Protein 1UMD (pdb70)

Nearest PDB structures (foldseek):
  1umc-assembly1_C  TM=1.002E+00  e=3.318E-65  Thermus thermophilus
  1x7z-assembly1_A-2  TM=9.408E-01  e=6.227E-32  Homo sapiens
  1wci-assembly1_A-2  TM=9.380E-01  e=8.278E-31  Homo sapiens
  1u5b-assembly1_A-2  TM=9.358E-01  e=7.853E-31  Homo sapiens
  1olx-assembly1_A  TM=9.379E-01  e=1.560E-30  Homo sapiens

Organism: Thermus thermophilus (strain ATCC 27634 / DSM 579 / HB8) (NCBI:txid300852)

GO terms:
  GO:0005515 protein binding (F, IPI)

Foldseek 3Di:
DADDFPDPDADFQQDQLLHGPDPDDDDDDLVVLVLLLLLLLLLQVVLVVVVVCCVVVQAVKAFRLQFQSLQLLLLLVLFQWQQAAEEEALSNPSNVVSVPPALLQLSLCRNQFCSHPVNVQDGHSQHADPRGNYHTHDPPQQPSLLVLLVVQLVCVVVVSLHAYEYEHELLSLLDPNNVVRQLSQLVSLGRYEYEYAYQQDDQQDGVVNRDDDPDSQVCVVVNVATGHRHASLHNVRSNVNSSVQNVCNSVSRTYYYYYHHTHRLAHRMPVGDNVPRDDPVVSVVRVVSHSNVSSQSNCVVVVSDDPVVVVVSVVVSVVSNVVSNVSSPVSGHRDPLCNLPPPDPDGDPVSVVVSVVVVVVD/DWAALLVLLCLLLVVVCVVDVLEAEEEACCAPNCAPLNSNPPVCVVNHCVRYPHDDPALLCQLQVLQVSQQPGGQYEYEDNAPLRNVSNVCSVQVPQQCPCPVVVNPTFGNYEYEHEEAFPPLPFQRRHADPVLSVQVRHQEWEFAAQGSQQSSQAVNVSSVDRTYYYYYYHVVRRGPTIDDHDSDDHHDDAQAKDKPFDFQAEEEEEEHPCVVLSVVLQVVCVVVVHTYIYIHQRILVVTNPPVVQVRCLRNQFYEYEEAHEDPSGSVVVVLVVCCVPPVVSHPFRHHYDYFHNDRQHNVCRVVRHDHNVNRNVRVCRRNVD/DDDDFPDPDADFQADQQQDGDDPDDDDDDLVRLVLLLLLLLLLQVVLVVVVVCCVVVLAVKAFRLQFQSLQLLLLLVLFDWQQAAEEEALSNPSNVVSVPPALLQLLLLRNQFPSPPVNVQDHHSQHADPRRNHHTHDHPQLPSLLVLLVVQLVCVVVVSLHAYEYEHELLSLQDPNNVVNQLSQLVSLGRYEYEYAYQQDDQQQGPVNRDDDPDSQVCVVVNPATGHRHASLHNVRSNVNSSVQNVCSSVRRGYHYYYHHIHRLDHRMPVGDNVPRDDPVVSVVRVSSHSNVSSQSNCVVVVSDDPVVVVVSSVVSVVSNVVSNCSSVVSGHRDPLCNLPPPDPDHDPVSVVVSVVVVVD/DWDALLVLLLLLLVVVCVVDVQEAEEEACCAPNCAPLNSRPPVCVVNHCVRYPHDDPALLCQLQVLQVSQQPGGQYEYEDAAPLRNVSNVCSVQVPQQCPCPVVVNNTFRNYEYEHEEAFPDLPFQRRHADPVLSVQVRHQEWEFAAQGSQQSSQAVNVSSVDRGYYYYYYHVVRRGPTIDDHDSDDHHDDAQAKDWPFDFQAEEEEEEHPQVVLSVVLQVVCVVVVHHYTYIHQRILVVTNPPVLLVRCLRNQYYEYEEAHEDPSGSVVVVLVVCCVPPVVSHPFRHHYDYFHNDRQHNVCSVPRHDHSVNRNVRVVRSNVD

Sequence (1369 aa):
HRFETFTEEPIRLIGEEGEWLGDFPLDLEGEKLRRLYRDMLAARMLDERYTILIRTGKTSFIAPAAGHEAAQVAIAHAIRPGFDWVFPYYRDHGLALALGIPLKELLGQMLATKADPNKGRQMPEHPGSKALNFFTVASPIASHVPPAAGAAISMKLLRTGQVAVCTFGDGATSEGDWYAGINFAAVQGAPAVFIAENNFYAISVDYRHQTHSPTIADKAHAFGIPGYLVDGMDVLASYYVVKEAVERARRGEGPSLVELRVYRYGPHSSADDDSRYRPKEEVAFWRKKDPIPRFRRFLEARGLWNEEWEEDVREEIRAELERGLKEAEEAGPVPPEWMFEDVFAEKPWHLLRQEALLKEELALMTMVQALNRALDEEMAKDPRVVVLGEDVGKRGGVFLVTEGLLQKYGPDRVMDTPLSEAAIVGAALGMAAHGLRPVAEIQFADYIFPGFDQLVSQVAKLRYRSGGQFTAPLVVRMPSGGGVRGGHHHSQSPEAHFVHTAGLKVVAVSTPYDAKGLLKAAIRDEDPVVFLEPKRLYRSVKEEVPEEDYTLPIGKAALRREGKDLTLICYGTVMPEVLQAAAELAKAGVSAEVLDLRTLMPWDYEAVMNSVAKTGRVVLVSDAPRHASFVSEVAATIAEDLLDMLLAPPIRVTGFDTPYPYAQDKLYLPTVTRILNAAKRALDYHRFETFTEEPIRLIGEEGEWLGDFPLDLEGEKLRRLYRDMLAARMLDERYTILIRTGKTSFIAPAAGHEAAQVAIAHAIRPGFDWVFPYYRDHGLALALGIPLKELLGQMLATKADPNKGRQMPEHPGSKALNFFTVASPIASHVPPAAGAAISMKLLRTGQVAVCTFGDGATSEGDWYAGINFAAVQGAPAVFIAENNFYAISVDYRHQTHSPTIADKAHAFGIPGYLVDGMDVLASYYVVKEAVERARRGEGPSLVELRVYRYGPHSSADDDSRYRPKEEVAFWRKKDPIPRFRRFLEARGLWNEEWEEDVREEIRAELERGLKEAEEAGPVPPEWMFEDVFAEKPWHLLRQEALLKEEALMTMVQALNRALDEEMAKDPRVVVLGEDVGKRGGVFLVTEGLLQKYGPDRVMDTPLSEAAIVGAALGMAAHGLRPVAEIQFADYIFPGFDQLVSQVAKLRYRSGGQFTAPLVVRMPSGGGVRGGHHHSQSPEAHFVHTAGLKVVAVSTPYDAKGLLKAAIRDEDPVVFLEPKRLYRSVKEEVPEEDYTLPIGKAALRREGKDLTLICYGTVMPEVLQAAAELAKAGVSAEVLDLRTLMPWDYEAVMNSVAKTGRVVLVSDAPRHASFVSEVAATIAEDLLDMLLAPPIRVTGFDTPYPYAQDKLYLPTVTRILNAAKRALDY

InterPro domains:
  IPR001017 Dehydrogenase, E1 component [PF00676] (43-340)
  IPR029061 Thiamin diphosphate-binding fold [SSF52518] (32-365)
  IPR050771 Alpha-ketoacid dehydrogenase complex E1 component [PTHR43380] (16-366)

Structure (mmCIF, N/CA/C/O backbone):
data_1UMD
#
_entry.id   1UMD
#
_cell.length_a   127.579
_cell.length_b   246.503
_cell.length_c   137.285
_cell.angle_alpha   90.00
_cell.angle_beta   90.00
_cell.angle_gamma   90.00
#
_symmetry.space_group_name_H-M   'C 2 2 21'
#
loop_
_entity.id
_entity.type
_entity.pdbx_description
1 polymer '2-oxo acid dehydrogenase alpha subunit'
2 polymer '2-oxo acid dehydrogenase beta subunit'
3 non-polymer 'MAGNESIUM ION'
4 non-polymer 'THIAMINE DIPHOSPHATE'
5 non-polymer '2-OXO-4-METHYLPENTANOIC ACID'
6 water water
#
loop_
_atom_site.group_PDB
_atom_site.id
_atom_site.type_symbol
_atom_site.label_atom_id
_atom_site.label_alt_id
_atom_site.label_comp_id
_atom_site.label_asym_id
_atom_site.label_entity_id
_atom_site.label_seq_id
_atom_site.pdbx_PDB_ins_code
_atom_site.Cartn_x
_atom_site.Cartn_y
_atom_site.Cartn_z
_atom_site.occupancy
_atom_site.B_iso_or_equiv
_atom_site.auth_seq_id
_atom_site.auth_comp_id
_atom_site.auth_asym_id
_atom_site.auth_atom_id
_atom_site.pdbx_PDB_model_num
ATOM 1 N N . HIS A 1 6 ? 46.040 64.605 45.356 1.00 32.76 6 HIS A N 1
ATOM 2 C CA . HIS A 1 6 ? 44.805 63.883 44.933 1.00 31.73 6 HIS A CA 1
ATOM 3 C C . HIS A 1 6 ? 44.185 63.085 46.076 1.00 30.51 6 HIS A C 1
ATOM 4 O O . HIS A 1 6 ? 44.886 62.577 46.952 1.00 31.20 6 HIS A O 1
ATOM 11 N N . ARG A 1 7 ? 42.861 62.981 46.054 1.00 29.46 7 ARG A N 1
ATOM 12 C CA . ARG A 1 7 ? 42.127 62.248 47.074 1.00 28.00 7 ARG A CA 1
ATOM 13 C C . ARG A 1 7 ? 40.913 61.563 46.461 1.00 25.87 7 ARG A C 1
ATOM 14 O O . ARG A 1 7 ? 40.079 62.209 45.822 1.00 25.38 7 ARG A O 1
ATOM 22 N N . PHE A 1 8 ? 40.821 60.250 46.645 1.00 20.70 8 PHE A N 1
ATOM 23 C CA . PHE A 1 8 ? 39.688 59.497 46.123 1.00 18.16 8 PHE A CA 1
ATOM 24 C C . PHE A 1 8 ? 38.433 59.880 46.901 1.00 17.50 8 PHE A C 1
ATOM 25 O O . PHE A 1 8 ? 38.516 60.315 48.049 1.00 16.09 8 PHE A O 1
ATOM 33 N N . GLU A 1 9 ? 37.275 59.731 46.268 1.00 17.60 9 GLU A N 1
ATOM 34 C CA . GLU A 1 9 ? 36.014 60.047 46.922 1.00 18.53 9 GLU A CA 1
ATOM 35 C C . GLU A 1 9 ? 35.693 58.932 47.908 1.00 17.68 9 GLU A C 1
ATOM 36 O O . GLU A 1 9 ? 35.916 57.755 47.624 1.00 15.35 9 GLU A O 1
ATOM 42 N N . THR A 1 10 ? 35.168 59.307 49.065 1.00 16.18 10 THR A N 1
ATOM 43 C CA . THR A 1 10 ? 34.810 58.335 50.084 1.00 16.62 10 THR A CA 1
ATOM 44 C C . THR A 1 10 ? 33.337 57.963 49.949 1.00 16.85 10 THR A C 1
ATOM 45 O O . THR A 1 10 ? 32.537 58.742 49.430 1.00 16.43 10 THR A O 1
ATOM 49 N N . PHE A 1 11 ? 32.992 56.764 50.408 1.00 15.71 11 PHE A N 1
ATOM 50 C CA . PHE A 1 11 ? 31.615 56.282 50.396 1.00 16.44 11 PHE A CA 1
ATOM 51 C C . PHE A 1 11 ? 30.878 56.457 49.069 1.00 18.65 11 PHE A C 1
ATOM 52 O O . PHE A 1 11 ? 29.702 56.820 49.058 1.00 18.31 11 PHE A O 1
ATOM 60 N N . THR A 1 12 ? 31.556 56.196 47.957 1.00 18.88 12 THR A N 1
ATOM 61 C CA . THR A 1 12 ? 30.923 56.329 46.647 1.00 20.66 12 THR A CA 1
ATOM 62 C C . THR A 1 12 ? 29.896 55.219 46.447 1.00 22.89 12 THR A C 1
ATOM 63 O O . THR A 1 12 ? 30.086 54.101 46.920 1.00 23.13 12 THR A O 1
ATOM 67 N N . GLU A 1 13 ? 28.805 55.529 45.753 1.00 24.80 13 GLU A N 1
ATOM 68 C CA . GLU A 1 13 ? 27.772 54.529 45.506 1.00 28.32 13 GLU A CA 1
ATOM 69 C C . GLU A 1 13 ? 28.308 53.494 44.528 1.00 26.71 13 GLU A C 1
ATOM 70 O O . GLU A 1 13 ? 28.036 52.300 44.652 1.00 27.37 13 GLU A O 1
ATOM 76 N N . GLU A 1 14 ? 29.072 53.966 43.550 1.00 26.07 14 GLU A N 1
ATOM 77 C CA . GLU A 1 14 ? 29.671 53.092 42.553 1.00 25.46 14 GLU A CA 1
ATOM 78 C C . GLU A 1 14 ? 31.115 52.818 42.955 1.00 21.68 14 GLU A C 1
ATOM 79 O O . GLU A 1 14 ? 31.838 53.728 43.356 1.00 20.20 14 GLU A O 1
ATOM 85 N N . PRO A 1 15 ? 31.551 51.555 42.867 1.00 19.01 15 PRO A N 1
ATOM 86 C CA . PRO A 1 15 ? 32.936 51.267 43.244 1.00 17.82 15 PRO A CA 1
ATOM 87 C C . PRO A 1 15 ? 33.946 51.985 42.352 1.00 16.84 15 PRO A C 1
ATOM 88 O O . PRO A 1 15 ? 33.760 52.107 41.139 1.00 14.94 15 PRO A O 1
ATOM 92 N N . ILE A 1 16 ? 35.007 52.476 42.975 1.00 15.57 16 ILE A N 1
ATOM 93 C CA . ILE A 1 16 ? 36.062 53.188 42.274 1.00 13.57 16 ILE A CA 1
ATOM 94 C C . ILE A 1 16 ? 36.746 52.292 41.246 1.00 14.43 16 ILE A C 1
ATOM 95 O O . ILE A 1 16 ? 37.141 51.169 41.557 1.00 14.16 16 ILE A O 1
ATOM 100 N N . ARG A 1 17 ? 36.862 52.793 40.018 1.00 14.63 17 ARG A N 1
ATOM 101 C CA . ARG A 1 17 ? 37.512 52.069 38.927 1.00 15.04 17 ARG A CA 1
ATOM 102 C C . ARG A 1 17 ? 38.498 52.985 38.214 1.00 15.53 17 ARG A C 1
ATOM 103 O O . ARG A 1 17 ? 38.275 54.193 38.122 1.00 15.17 17 ARG A O 1
ATOM 111 N N . LEU A 1 18 ? 39.577 52.407 37.695 1.00 14.53 18 LEU A N 1
ATOM 112 C CA . LEU A 1 18 ? 40.578 53.174 36.964 1.00 14.39 18 LEU A CA 1
ATOM 113 C C . LEU A 1 18 ? 40.829 52.579 35.579 1.00 15.10 18 LEU A C 1
ATOM 114 O O . LEU A 1 18 ? 41.263 53.277 34.665 1.00 15.51 18 LEU A O 1
ATOM 119 N N . ILE A 1 19 ? 40.550 51.289 35.428 1.00 15.46 19 ILE A N 1
ATOM 120 C CA . ILE A 1 19 ? 40.748 50.610 34.149 1.00 17.26 19 ILE A CA 1
ATOM 121 C C . ILE A 1 19 ? 39.424 50.463 33.406 1.00 19.50 19 ILE A C 1
ATOM 122 O O . ILE A 1 19 ? 38.512 49.787 33.883 1.00 17.90 19 ILE A O 1
ATOM 127 N N . GLY A 1 20 ? 39.322 51.103 32.245 1.00 21.49 20 GLY A N 1
ATOM 128 C CA . GLY A 1 20 ? 38.109 51.006 31.450 1.00 25.24 20 GLY A CA 1
ATOM 129 C C . GLY A 1 20 ? 38.064 49.659 30.753 1.00 28.05 20 GLY A C 1
ATOM 130 O O . GLY A 1 20 ? 39.095 49.007 30.599 1.00 28.18 20 GLY A O 1
ATOM 131 N N . GLU A 1 21 ? 36.879 49.234 30.326 1.00 32.22 21 GLU A N 1
ATOM 132 C CA . GLU A 1 21 ? 36.736 47.937 29.662 1.00 36.16 21 GLU A CA 1
ATOM 133 C C . GLU A 1 21 ? 37.573 47.802 28.392 1.00 35.83 21 GLU A C 1
ATOM 134 O O . GLU A 1 21 ? 37.894 46.689 27.969 1.00 35.19 21 GLU A O 1
ATOM 140 N N . GLU A 1 22 ? 37.924 48.933 27.787 1.00 35.59 22 GLU A N 1
ATOM 141 C CA . GLU A 1 22 ? 38.735 48.930 26.575 1.00 34.95 22 GLU A CA 1
ATOM 142 C C . GLU A 1 22 ? 40.200 49.194 26.922 1.00 32.83 22 GLU A C 1
ATOM 143 O O . GLU A 1 22 ? 41.059 49.245 26.042 1.00 32.46 22 GLU A O 1
ATOM 149 N N . GLY A 1 23 ? 40.479 49.362 28.210 1.00 29.17 23 GLY A N 1
ATOM 150 C CA . GLY A 1 23 ? 41.842 49.616 28.637 1.00 25.89 23 GLY A CA 1
ATOM 151 C C . GLY A 1 23 ? 42.139 51.091 28.840 1.00 23.56 23 GLY A C 1
ATOM 152 O O . GLY A 1 23 ? 43.288 51.470 29.060 1.00 23.43 23 GLY A O 1
ATOM 153 N N . GLU A 1 24 ? 41.111 51.931 28.764 1.00 21.18 24 GLU A N 1
ATOM 154 C CA . GLU A 1 24 ? 41.310 53.362 28.952 1.00 21.76 24 GLU A CA 1
ATOM 155 C C . GLU A 1 24 ? 41.531 53.697 30.420 1.00 19.67 24 GLU A C 1
ATOM 156 O O . GLU A 1 24 ? 41.035 53.003 31.309 1.00 20.44 24 GLU A O 1
ATOM 162 N N . TRP A 1 25 ? 42.289 54.760 30.664 1.00 16.80 25 TRP A N 1
ATOM 163 C CA . TRP A 1 25 ? 42.575 55.218 32.020 1.00 16.26 25 TRP A CA 1
ATOM 164 C C . TRP A 1 25 ? 41.432 56.131 32.438 1.00 16.26 25 TRP A C 1
ATOM 165 O O . TRP A 1 25 ? 41.152 57.122 31.768 1.00 16.02 25 TRP A O 1
ATOM 176 N N . LEU A 1 26 ? 40.779 55.799 33.548 1.00 15.26 26 LEU A N 1
ATOM 177 C CA . LEU A 1 26 ? 39.642 56.576 34.038 1.00 14.89 26 LEU A CA 1
ATOM 178 C C . LEU A 1 26 ? 39.974 57.541 35.177 1.00 14.25 26 LEU A C 1
ATOM 179 O O . LEU A 1 26 ? 39.108 58.273 35.645 1.00 15.56 26 LEU A O 1
ATOM 184 N N . GLY A 1 27 ? 41.226 57.555 35.612 1.00 14.54 27 GLY A N 1
ATOM 185 C CA . GLY A 1 27 ? 41.601 58.418 36.717 1.00 14.06 27 GLY A CA 1
ATOM 186 C C . GLY A 1 27 ? 41.507 59.918 36.509 1.00 16.68 27 GLY A C 1
ATOM 187 O O . GLY A 1 27 ? 41.659 60.422 35.391 1.00 15.65 27 GLY A O 1
ATOM 188 N N . ASP A 1 28 ? 41.247 60.634 37.602 1.00 15.62 28 ASP A N 1
ATOM 189 C CA . ASP A 1 28 ? 41.170 62.088 37.568 1.00 17.27 28 ASP A CA 1
ATOM 190 C C . ASP A 1 28 ? 42.519 62.604 38.056 1.00 16.92 28 ASP A C 1
ATOM 191 O O . ASP A 1 28 ? 42.625 63.652 38.690 1.00 19.52 28 ASP A O 1
ATOM 196 N N . PHE A 1 29 ? 43.547 61.819 37.760 1.00 15.44 29 PHE A N 1
ATOM 197 C CA . PHE A 1 29 ? 44.929 62.137 38.092 1.00 16.08 29 PHE A CA 1
ATOM 198 C C . PHE A 1 29 ? 45.759 61.299 37.122 1.00 15.67 29 PHE A C 1
ATOM 199 O O . PHE A 1 29 ? 45.298 60.273 36.625 1.00 14.76 29 PHE A O 1
ATOM 207 N N . PRO A 1 30 ? 46.989 61.731 36.824 1.00 16.77 30 PRO A N 1
ATOM 208 C CA . PRO A 1 30 ? 47.810 60.956 35.890 1.00 17.04 30 PRO A CA 1
ATOM 209 C C . PRO A 1 30 ? 48.408 59.654 36.418 1.00 17.25 30 PRO A C 1
ATOM 210 O O . PRO A 1 30 ? 48.840 59.572 37.568 1.00 16.96 30 PRO A O 1
ATOM 214 N N . LEU A 1 31 ? 48.413 58.633 35.564 1.00 15.66 31 LEU A N 1
ATOM 215 C CA . LEU A 1 31 ? 48.997 57.342 35.911 1.00 17.02 31 LEU A CA 1
ATOM 216 C C . LEU A 1 31 ? 50.483 57.641 36.081 1.00 17.82 31 LEU A C 1
ATOM 217 O O . LEU A 1 31 ? 51.121 58.135 35.151 1.00 17.71 31 LEU A O 1
ATOM 222 N N . ASP A 1 32 ? 51.035 57.359 37.259 1.00 18.85 32 ASP A N 1
ATOM 223 C CA . ASP A 1 32 ? 52.443 57.654 37.507 1.00 18.55 32 ASP A CA 1
ATOM 224 C C . ASP A 1 32 ? 53.361 56.447 37.661 1.00 18.08 32 ASP A C 1
ATOM 225 O O . ASP A 1 32 ? 54.547 56.607 37.947 1.00 18.18 32 ASP A O 1
ATOM 230 N N . LEU A 1 33 ? 52.826 55.245 37.478 1.00 17.02 33 LEU A N 1
ATOM 231 C CA . LEU A 1 33 ? 53.643 54.046 37.600 1.00 18.50 33 LEU A CA 1
ATOM 232 C C . LEU A 1 33 ? 54.539 53.886 36.379 1.00 20.62 33 LEU A C 1
ATOM 233 O O . LEU A 1 33 ? 54.114 54.134 35.251 1.00 21.58 33 LEU A O 1
ATOM 238 N N . GLU A 1 34 ? 55.784 53.480 36.605 1.00 21.30 34 GLU A N 1
ATOM 239 C CA . GLU A 1 34 ? 56.712 53.266 35.503 1.00 23.56 34 GLU A CA 1
ATOM 240 C C . GLU A 1 34 ? 56.297 51.961 34.828 1.00 23.19 34 GLU A C 1
ATOM 241 O O . GLU A 1 34 ? 55.641 51.118 35.447 1.00 21.62 34 GLU A O 1
ATOM 247 N N . GLY A 1 35 ? 56.672 51.796 33.564 1.00 21.24 35 GLY A N 1
ATOM 248 C CA . GLY A 1 35 ? 56.311 50.589 32.843 1.00 20.17 35 GLY A CA 1
ATOM 249 C C . GLY A 1 35 ? 56.745 49.316 33.548 1.00 20.44 35 GLY A C 1
ATOM 250 O O . GLY A 1 35 ? 56.025 48.319 33.544 1.00 19.28 35 GLY A O 1
ATOM 251 N N . GLU A 1 36 ? 57.925 49.350 34.159 1.00 21.26 36 GLU A N 1
ATOM 252 C CA . GLU A 1 36 ? 58.459 48.187 34.860 1.00 23.60 36 GLU A CA 1
ATOM 253 C C . GLU A 1 36 ? 57.559 47.757 36.016 1.00 21.69 36 GLU A C 1
ATOM 254 O O . GLU A 1 36 ? 57.316 46.568 36.215 1.00 20.73 36 GLU A O 1
ATOM 260 N N . LYS A 1 37 ? 57.074 48.729 36.781 1.00 20.65 37 LYS A N 1
ATOM 261 C CA . LYS A 1 37 ? 56.207 48.440 37.915 1.00 21.24 37 LYS A CA 1
ATOM 262 C C . LYS A 1 37 ? 54.842 47.932 37.441 1.00 19.83 37 LYS A C 1
ATOM 263 O O . LYS A 1 37 ? 54.263 47.032 38.051 1.00 18.05 37 LYS A O 1
ATOM 269 N N . LEU A 1 38 ? 54.336 48.497 36.347 1.00 18.03 38 LEU A N 1
ATOM 270 C CA . LEU A 1 38 ? 53.047 48.069 35.806 1.00 16.98 38 LEU A CA 1
ATOM 271 C C . LEU A 1 38 ? 53.103 46.602 35.392 1.00 17.46 38 LEU A C 1
ATOM 272 O O . LEU A 1 38 ? 52.193 45.823 35.685 1.00 15.40 38 LEU A O 1
ATOM 277 N N . ARG A 1 39 ? 54.177 46.230 34.704 1.00 15.04 39 ARG A N 1
ATOM 278 C CA . ARG A 1 39 ? 54.346 44.860 34.249 1.00 15.26 39 ARG A CA 1
ATOM 279 C C . ARG A 1 39 ? 54.534 43.898 35.421 1.00 15.79 39 ARG A C 1
ATOM 280 O O . ARG A 1 39 ? 54.143 42.734 35.340 1.00 15.08 39 ARG A O 1
ATOM 288 N N . ARG A 1 40 ? 55.117 44.386 36.512 1.00 16.28 40 ARG A N 1
ATOM 289 C CA . ARG A 1 40 ? 55.326 43.547 37.686 1.00 18.66 40 ARG A CA 1
ATOM 290 C C . ARG A 1 40 ? 53.980 43.238 38.338 1.00 17.71 40 ARG A C 1
ATOM 291 O O . ARG A 1 40 ? 53.774 42.144 38.862 1.00 17.11 40 ARG A O 1
ATOM 299 N N . LEU A 1 41 ? 53.066 44.204 38.310 1.00 16.39 41 LEU A N 1
ATOM 300 C CA . LEU A 1 41 ? 51.741 43.990 38.877 1.00 15.59 41 LEU A CA 1
ATOM 301 C C . LEU A 1 41 ? 51.103 42.821 38.133 1.00 15.87 41 LEU A C 1
ATOM 302 O O . LEU A 1 41 ? 50.510 41.928 38.742 1.00 15.77 41 LEU A O 1
ATOM 307 N N . TYR A 1 42 ? 51.237 42.828 36.810 1.00 14.35 42 TYR A N 1
ATOM 308 C CA . TYR A 1 42 ? 50.682 41.762 35.983 1.00 15.17 42 TYR A CA 1
ATOM 309 C C . TYR A 1 42 ? 51.387 40.440 36.282 1.00 14.71 42 TYR A C 1
ATOM 310 O O . TYR A 1 42 ? 50.748 39.404 36.474 1.00 15.20 42 TYR A O 1
ATOM 319 N N . ARG A 1 43 ? 52.713 40.494 36.321 1.00 16.25 43 ARG A N 1
ATOM 320 C CA . ARG A 1 43 ? 53.543 39.324 36.583 1.00 17.96 43 ARG A CA 1
ATOM 321 C C . ARG A 1 43 ? 53.124 38.649 37.891 1.00 16.28 43 ARG A C 1
ATOM 322 O O . ARG A 1 43 ? 52.920 37.435 37.939 1.00 15.41 43 ARG A O 1
ATOM 330 N N . ASP A 1 44 ? 52.986 39.440 38.950 1.00 14.44 44 ASP A N 1
ATOM 331 C CA . ASP A 1 44 ? 52.596 38.893 40.244 1.00 14.12 44 ASP A CA 1
ATOM 332 C C . ASP A 1 44 ? 51.178 38.339 40.283 1.00 13.04 44 ASP A C 1
ATOM 333 O O . ASP A 1 44 ? 50.903 37.410 41.037 1.00 13.60 44 ASP A O 1
ATOM 338 N N . MET A 1 45 ? 50.270 38.903 39.491 1.00 12.87 45 MET A N 1
ATOM 339 C CA . MET A 1 45 ? 48.909 38.381 39.469 1.00 13.17 45 MET A CA 1
ATOM 340 C C . MET A 1 45 ? 48.922 37.004 38.811 1.00 13.47 45 MET A C 1
ATOM 341 O O . MET A 1 45 ? 48.209 36.099 39.241 1.00 12.06 45 MET A O 1
ATOM 346 N N . LEU A 1 46 ? 49.734 36.841 37.770 1.00 13.51 46 LEU A N 1
ATOM 347 C CA . LEU A 1 46 ? 49.824 35.546 37.098 1.00 14.01 46 LEU A CA 1
ATOM 348 C C . LEU A 1 46 ? 50.412 34.524 38.060 1.00 13.14 46 LEU A C 1
ATOM 349 O O . LEU A 1 46 ? 49.944 33.389 38.138 1.00 14.02 46 LEU A O 1
ATOM 354 N N . ALA A 1 47 ? 51.445 34.938 38.788 1.00 12.95 47 ALA A N 1
ATOM 355 C CA . ALA A 1 47 ? 52.109 34.066 39.748 1.00 13.40 47 ALA A CA 1
ATOM 356 C C . ALA A 1 47 ? 51.137 33.636 40.843 1.00 13.64 47 ALA A C 1
ATOM 357 O O . ALA A 1 47 ? 51.129 32.476 41.257 1.00 12.93 47 ALA A O 1
ATOM 359 N N . ALA A 1 48 ? 50.317 34.576 41.307 1.00 13.99 48 ALA A N 1
ATOM 360 C CA . ALA A 1 48 ? 49.340 34.283 42.349 1.00 13.08 48 ALA A CA 1
ATOM 361 C C . ALA A 1 48 ? 48.310 33.294 41.821 1.00 13.01 48 ALA A C 1
ATOM 362 O O . ALA A 1 48 ? 47.949 32.341 42.509 1.00 12.81 48 ALA A O 1
ATOM 364 N N . ARG A 1 49 ? 47.841 33.521 40.597 1.00 11.74 49 ARG A N 1
ATOM 365 C CA . ARG A 1 49 ? 46.854 32.632 39.983 1.00 13.52 49 ARG A CA 1
ATOM 366 C C . ARG A 1 49 ? 47.433 31.226 39.826 1.00 13.95 49 ARG A C 1
ATOM 367 O O . ARG A 1 49 ? 46.779 30.228 40.147 1.00 13.85 49 ARG A O 1
ATOM 375 N N . MET A 1 50 ? 48.666 31.152 39.336 1.00 13.48 50 MET A N 1
ATOM 376 C CA . MET A 1 50 ? 49.323 29.869 39.132 1.00 14.92 50 MET A CA 1
ATOM 377 C C . MET A 1 50 ? 49.631 29.153 40.444 1.00 14.22 50 MET A C 1
ATOM 378 O O . MET A 1 50 ? 49.606 27.922 40.500 1.00 13.43 50 MET A O 1
ATOM 383 N N . LEU A 1 51 ? 49.911 29.910 41.501 1.00 13.79 51 LEU A N 1
ATOM 384 C CA . LEU A 1 51 ? 50.170 29.292 42.800 1.00 14.24 51 LEU A CA 1
ATOM 385 C C . LEU A 1 51 ? 48.873 28.633 43.259 1.00 14.37 51 LEU A C 1
ATOM 386 O O . LEU A 1 51 ? 48.874 27.510 43.760 1.00 15.75 51 LEU A O 1
ATOM 391 N N . ASP A 1 52 ? 47.765 29.344 43.078 1.00 14.32 52 ASP A N 1
ATOM 392 C CA . ASP A 1 52 ? 46.456 28.839 43.474 1.00 14.55 52 ASP A CA 1
ATOM 393 C C . ASP A 1 52 ? 46.137 27.544 42.724 1.00 15.67 52 ASP A C 1
ATOM 394 O O . ASP A 1 52 ? 45.646 26.579 43.306 1.00 13.89 52 ASP A O 1
ATOM 399 N N . GLU A 1 53 ? 46.426 27.526 41.428 1.00 15.84 53 GLU A N 1
ATOM 400 C CA . GLU A 1 53 ? 46.164 26.349 40.609 1.00 17.28 53 GLU A CA 1
ATOM 401 C C . GLU A 1 53 ? 47.076 25.194 41.024 1.00 17.33 53 GLU A C 1
ATOM 402 O O . GLU A 1 53 ? 46.715 24.025 40.890 1.00 17.40 53 GLU A O 1
ATOM 408 N N . ARG A 1 54 ? 48.252 25.525 41.550 1.00 17.65 54 ARG A N 1
ATOM 409 C CA . ARG A 1 54 ? 49.190 24.509 42.014 1.00 18.73 54 ARG A CA 1
ATOM 410 C C . ARG A 1 54 ? 48.617 23.903 43.294 1.00 17.92 54 ARG A C 1
ATOM 411 O O . ARG A 1 54 ? 48.743 22.705 43.546 1.00 17.56 54 ARG A O 1
ATOM 419 N N . TYR A 1 55 ? 47.988 24.749 44.103 1.00 15.93 55 TYR A N 1
ATOM 420 C CA . TYR A 1 55 ? 47.385 24.304 45.352 1.00 14.25 55 TYR A CA 1
ATOM 421 C C . TYR A 1 55 ? 46.321 23.248 45.065 1.00 15.60 55 TYR A C 1
ATOM 422 O O . TYR A 1 55 ? 46.214 22.253 45.781 1.00 14.26 55 TYR A O 1
ATOM 431 N N . THR A 1 56 ? 45.541 23.467 44.011 1.00 15.35 56 THR A N 1
ATOM 432 C CA . THR A 1 56 ? 44.496 22.522 43.632 1.00 18.38 56 THR A CA 1
ATOM 433 C C . THR A 1 56 ? 45.116 21.148 43.377 1.00 19.38 56 THR A C 1
ATOM 434 O O . THR A 1 56 ? 44.560 20.121 43.761 1.00 19.03 56 THR A O 1
ATOM 438 N N . ILE A 1 57 ? 46.277 21.142 42.733 1.00 20.13 57 ILE A N 1
ATOM 439 C CA . ILE A 1 57 ? 46.981 19.904 42.435 1.00 19.52 57 ILE A CA 1
ATOM 440 C C . ILE A 1 57 ? 47.519 19.274 43.720 1.00 20.93 57 ILE A C 1
ATOM 441 O O . ILE A 1 57 ? 47.473 18.053 43.886 1.00 19.82 57 ILE A O 1
ATOM 446 N N . LEU A 1 58 ? 48.027 20.102 44.629 1.00 19.21 58 LEU A N 1
ATOM 447 C CA . LEU A 1 58 ? 48.557 19.597 45.890 1.00 19.26 58 LEU A CA 1
ATOM 448 C C . LEU A 1 58 ? 47.466 18.879 46.676 1.00 20.68 58 LEU A C 1
ATOM 449 O O . LEU A 1 58 ? 47.716 17.861 47.316 1.00 20.39 58 LEU A O 1
ATOM 454 N N . ILE A 1 59 ? 46.254 19.419 46.625 1.00 23.79 59 ILE A N 1
ATOM 455 C CA . ILE A 1 59 ? 45.120 18.816 47.312 1.00 26.98 59 ILE A CA 1
ATOM 456 C C . ILE A 1 59 ? 44.781 17.499 46.630 1.00 29.06 59 ILE A C 1
ATOM 457 O O . ILE A 1 59 ? 44.674 16.455 47.273 1.00 29.70 59 ILE A O 1
ATOM 462 N N . ARG A 1 60 ? 44.626 17.564 45.314 1.00 31.61 60 ARG A N 1
ATOM 463 C CA . ARG A 1 60 ? 44.286 16.399 44.510 1.00 34.00 60 ARG A CA 1
ATOM 464 C C . ARG A 1 60 ? 45.288 15.254 44.654 1.00 33.44 60 ARG A C 1
ATOM 465 O O . ARG A 1 60 ? 44.909 14.087 44.567 1.00 34.47 60 ARG A O 1
ATOM 473 N N . THR A 1 61 ? 46.558 15.576 44.883 1.00 31.86 61 THR A N 1
ATOM 474 C CA . THR A 1 61 ? 47.575 14.538 45.021 1.00 30.99 61 THR A CA 1
ATOM 475 C C . THR A 1 61 ? 47.898 14.178 46.470 1.00 30.02 61 THR A C 1
ATOM 476 O O . THR A 1 61 ? 48.818 13.402 46.730 1.00 30.40 61 THR A O 1
ATOM 480 N N . GLY A 1 62 ? 47.146 14.744 47.409 1.00 28.22 62 GLY A N 1
ATOM 481 C CA . GLY A 1 62 ? 47.365 14.444 48.815 1.00 26.04 62 GLY A CA 1
ATOM 482 C C . GLY A 1 62 ? 48.606 15.049 49.445 1.00 25.27 62 GLY A C 1
ATOM 483 O O . GLY A 1 62 ? 49.041 14.605 50.507 1.00 26.31 62 GLY A O 1
ATOM 484 N N . LYS A 1 63 ? 49.182 16.059 48.801 1.00 23.82 63 LYS A N 1
ATOM 485 C CA . LYS A 1 63 ? 50.375 16.723 49.323 1.00 23.58 63 LYS A CA 1
ATOM 486 C C . LYS A 1 63 ? 50.007 17.626 50.499 1.00 21.40 63 LYS A C 1
ATOM 487 O O . LYS A 1 63 ? 50.789 17.805 51.432 1.00 20.41 63 LYS A O 1
ATOM 493 N N . THR A 1 64 ? 48.819 18.216 50.435 1.00 18.85 64 THR A N 1
ATOM 494 C CA . THR A 1 64 ? 48.348 19.081 51.509 1.00 17.33 64 THR A CA 1
ATOM 495 C C . THR A 1 64 ? 46.918 18.668 51.832 1.00 17.07 64 THR A C 1
ATOM 496 O O . THR A 1 64 ? 46.203 18.156 50.970 1.00 16.76 64 THR A O 1
ATOM 500 N N . SER A 1 65 ? 46.503 18.895 53.073 1.00 17.21 65 SER A N 1
ATOM 501 C CA . SER A 1 65 ? 45.170 18.505 53.517 1.00 17.26 65 SER A CA 1
ATOM 502 C C . SER A 1 65 ? 44.095 19.574 53.379 1.00 17.30 65 SER A C 1
ATOM 503 O O . SER A 1 65 ? 42.906 19.277 53.513 1.00 16.33 65 SER A O 1
ATOM 506 N N . PHE A 1 66 ? 44.496 20.809 53.101 1.00 14.81 66 PHE A N 1
ATOM 507 C CA . PHE A 1 66 ? 43.521 21.887 53.024 1.00 15.04 66 PHE A CA 1
ATOM 508 C C . PHE A 1 66 ? 43.994 23.081 52.206 1.00 14.13 66 PHE A C 1
ATOM 509 O O . PHE A 1 66 ? 45.158 23.465 52.281 1.00 14.43 66 PHE A O 1
ATOM 517 N N . ILE A 1 67 ? 43.085 23.656 51.421 1.00 13.42 67 ILE A N 1
ATOM 518 C CA . ILE A 1 67 ? 43.391 24.854 50.645 1.00 13.07 67 ILE A CA 1
ATOM 519 C C . ILE A 1 67 ? 42.176 25.771 50.644 1.00 13.22 67 ILE A C 1
ATOM 520 O O . ILE A 1 67 ? 41.035 25.317 50.771 1.00 11.69 67 ILE A O 1
ATOM 525 N N . ALA A 1 68 ? 42.439 27.066 50.520 1.00 13.02 68 ALA A N 1
ATOM 526 C CA . ALA A 1 68 ? 41.399 28.085 50.475 1.00 12.95 68 ALA A CA 1
ATOM 527 C C . ALA A 1 68 ? 41.652 28.855 49.180 1.00 11.68 68 ALA A C 1
ATOM 528 O O . ALA A 1 68 ? 42.433 29.801 49.159 1.00 11.72 68 ALA A O 1
ATOM 530 N N . PRO A 1 69 ? 40.996 28.448 48.080 1.00 12.42 69 PRO A N 1
ATOM 531 C CA . PRO A 1 69 ? 41.146 29.083 46.765 1.00 11.88 69 PRO A CA 1
ATOM 532 C C . PRO A 1 69 ? 41.085 30.607 46.754 1.00 12.03 69 PRO A C 1
ATOM 533 O O . PRO A 1 69 ? 40.102 31.206 47.190 1.00 12.82 69 PRO A O 1
ATOM 537 N N . ALA A 1 70 ? 42.143 31.228 46.243 1.00 11.78 70 ALA A N 1
ATOM 538 C CA . ALA A 1 70 ? 42.208 32.682 46.170 1.00 11.70 70 ALA A CA 1
ATOM 539 C C . ALA A 1 70 ? 41.991 33.212 44.752 1.00 12.45 70 ALA A C 1
ATOM 540 O O . ALA A 1 70 ? 42.066 34.416 44.528 1.00 12.07 70 ALA A O 1
ATOM 542 N N . ALA A 1 71 ? 41.726 32.325 43.795 1.00 12.95 71 ALA A N 1
ATOM 543 C CA . ALA A 1 71 ? 41.501 32.767 42.420 1.00 12.11 71 ALA A CA 1
ATOM 544 C C . ALA A 1 71 ? 40.365 33.787 42.401 1.00 13.64 71 ALA A C 1
ATOM 545 O O . ALA A 1 71 ? 39.263 33.512 42.877 1.00 13.06 71 ALA A O 1
ATOM 547 N N . GLY A 1 72 ? 40.643 34.962 41.847 1.00 13.33 72 GLY A N 1
ATOM 548 C CA . GLY A 1 72 ? 39.644 36.011 41.793 1.00 13.07 72 GLY A CA 1
ATOM 549 C C . GLY A 1 72 ? 40.025 37.147 42.722 1.00 13.30 72 GLY A C 1
ATOM 550 O O . GLY A 1 72 ? 39.499 38.254 42.610 1.00 13.86 72 GLY A O 1
ATOM 551 N N . HIS A 1 73 ? 40.948 36.868 43.641 1.00 12.96 73 HIS A N 1
ATOM 552 C CA . HIS A 1 73 ? 41.423 37.859 44.609 1.00 12.94 73 HIS A CA 1
ATOM 553 C C . HIS A 1 73 ? 42.773 38.463 44.202 1.00 11.64 73 HIS A C 1
ATOM 554 O O . HIS A 1 73 ? 43.307 39.312 44.917 1.00 12.66 73 HIS A O 1
ATOM 561 N N . GLU A 1 74 ? 43.320 38.033 43.065 1.00 11.60 74 GLU A N 1
ATOM 562 C CA . GLU A 1 74 ? 44.635 38.504 42.615 1.00 11.83 74 GLU A CA 1
ATOM 563 C C . GLU A 1 74 ? 44.878 40.009 42.518 1.00 11.05 74 GLU A C 1
ATOM 564 O O . GLU A 1 74 ? 45.925 40.487 42.952 1.00 10.93 74 GLU A O 1
ATOM 570 N N . ALA A 1 75 ? 43.946 40.757 41.936 1.00 11.17 75 ALA A N 1
ATOM 571 C CA . ALA A 1 75 ? 44.148 42.202 41.814 1.00 12.19 75 ALA A CA 1
ATOM 572 C C . ALA A 1 75 ? 44.233 42.836 43.201 1.00 11.62 75 ALA A C 1
ATOM 573 O O . ALA A 1 75 ? 45.099 43.673 43.465 1.00 12.07 75 ALA A O 1
ATOM 575 N N . ALA A 1 76 ? 43.332 42.429 44.086 1.00 11.15 76 ALA A N 1
ATOM 576 C CA . ALA A 1 76 ? 43.311 42.955 45.443 1.00 10.08 76 ALA A CA 1
ATOM 577 C C . ALA A 1 76 ? 44.593 42.611 46.197 1.00 9.38 76 ALA A C 1
ATOM 578 O O . ALA A 1 76 ? 45.257 43.486 46.746 1.00 9.80 76 ALA A O 1
ATOM 580 N N . GLN A 1 77 ? 44.946 41.332 46.215 1.00 10.68 77 GLN A N 1
ATOM 581 C CA . GLN A 1 77 ? 46.135 40.892 46.939 1.00 12.02 77 GLN A CA 1
ATOM 582 C C . GLN A 1 77 ? 47.457 41.422 46.396 1.00 11.81 77 GLN A C 1
ATOM 583 O O . GLN A 1 77 ? 48.321 41.834 47.169 1.00 11.08 77 GLN A O 1
ATOM 589 N N . VAL A 1 78 ? 47.622 41.423 45.077 1.00 11.18 78 VAL A N 1
ATOM 590 C CA . VAL A 1 78 ? 48.860 41.933 44.490 1.00 10.38 78 VAL A CA 1
ATOM 591 C C . VAL A 1 78 ? 48.956 43.448 44.708 1.00 10.20 78 VAL A C 1
ATOM 592 O O . VAL A 1 78 ? 50.021 43.973 45.022 1.00 9.99 78 VAL A O 1
ATOM 596 N N . ALA A 1 79 ? 47.837 44.148 44.554 1.00 9.72 79 ALA A N 1
ATOM 597 C CA . ALA A 1 79 ? 47.829 45.594 44.754 1.00 9.91 79 ALA A CA 1
ATOM 598 C C . ALA A 1 79 ? 48.280 45.958 46.172 1.00 11.29 79 ALA A C 1
ATOM 599 O O . ALA A 1 79 ? 49.089 46.868 46.364 1.00 10.49 79 ALA A O 1
ATOM 601 N N . ILE A 1 80 ? 47.755 45.248 47.165 1.00 9.35 80 ILE A N 1
ATOM 602 C CA . ILE A 1 80 ? 48.104 45.520 48.554 1.00 10.00 80 ILE A CA 1
ATOM 603 C C . ILE A 1 80 ? 49.590 45.304 48.807 1.00 9.82 80 ILE A C 1
ATOM 604 O O . ILE A 1 80 ? 50.235 46.108 49.477 1.00 9.48 80 ILE A O 1
ATOM 609 N N . ALA A 1 81 ? 50.132 44.225 48.253 1.00 9.58 81 ALA A N 1
ATOM 610 C CA . ALA A 1 81 ? 51.544 43.904 48.418 1.00 12.11 81 ALA A CA 1
ATOM 611 C C . ALA A 1 81 ? 52.457 44.997 47.863 1.00 13.55 81 ALA A C 1
ATOM 612 O O . ALA A 1 81 ? 53.556 45.221 48.376 1.00 14.55 81 ALA A O 1
ATOM 614 N N . HIS A 1 82 ? 52.003 45.670 46.812 1.00 12.61 82 HIS A N 1
ATOM 615 C CA . HIS A 1 82 ? 52.789 46.725 46.183 1.00 13.80 82 HIS A CA 1
ATOM 616 C C . HIS A 1 82 ? 52.496 48.133 46.685 1.00 13.89 82 HIS A C 1
ATOM 617 O O . HIS A 1 82 ? 53.230 49.070 46.370 1.00 15.25 82 HIS A O 1
ATOM 624 N N . ALA A 1 83 ? 51.432 48.286 47.468 1.00 13.01 83 ALA A N 1
ATOM 625 C CA . ALA A 1 83 ? 51.072 49.593 48.014 1.00 13.12 83 ALA A CA 1
ATOM 626 C C . ALA A 1 83 ? 51.875 49.893 49.282 1.00 13.05 83 ALA A C 1
ATOM 627 O O . ALA A 1 83 ? 51.875 51.022 49.769 1.00 11.83 83 ALA A O 1
ATOM 629 N N . ILE A 1 84 ? 52.550 48.876 49.814 1.00 11.41 84 ILE A N 1
ATOM 630 C CA . ILE A 1 84 ? 53.368 49.038 51.015 1.00 12.38 84 ILE A CA 1
ATOM 631 C C . ILE A 1 84 ? 54.821 48.719 50.684 1.00 14.34 84 ILE A C 1
ATOM 632 O O . ILE A 1 84 ? 55.141 48.386 49.544 1.00 14.68 84 ILE A O 1
ATOM 637 N N . ARG A 1 85 ? 55.691 48.816 51.688 1.00 14.67 85 ARG A N 1
ATOM 638 C CA . ARG A 1 85 ? 57.109 48.507 51.526 1.00 16.27 85 ARG A CA 1
ATOM 639 C C . ARG A 1 85 ? 57.363 47.169 52.210 1.00 14.57 85 ARG A C 1
ATOM 640 O O . ARG A 1 85 ? 57.462 47.106 53.433 1.00 13.33 85 ARG A O 1
ATOM 648 N N . PRO A 1 86 ? 57.470 46.080 51.433 1.00 15.90 86 PRO A N 1
ATOM 649 C CA . PRO A 1 86 ? 57.712 44.768 52.040 1.00 15.16 86 PRO A CA 1
ATOM 650 C C . PRO A 1 86 ? 58.977 44.707 52.896 1.00 15.45 86 PRO A C 1
ATOM 651 O O . PRO A 1 86 ? 60.040 45.189 52.498 1.00 15.56 86 PRO A O 1
ATOM 655 N N . GLY A 1 87 ? 58.849 44.120 54.083 1.00 13.13 87 GLY A N 1
ATOM 656 C CA . GLY A 1 87 ? 59.987 44.016 54.979 1.00 12.38 87 GLY A CA 1
ATOM 657 C C . GLY A 1 87 ? 60.073 45.199 55.927 1.00 11.59 87 GLY A C 1
ATOM 658 O O . GLY A 1 87 ? 60.804 45.154 56.919 1.00 12.61 87 GLY A O 1
ATOM 659 N N . PHE A 1 88 ? 59.331 46.262 55.620 1.00 11.08 88 PHE A N 1
ATOM 660 C CA . PHE A 1 88 ? 59.315 47.461 56.458 1.00 10.22 88 PHE A CA 1
ATOM 661 C C . PHE A 1 88 ? 57.936 47.598 57.093 1.00 10.64 88 PHE A C 1
ATOM 662 O O . PHE A 1 88 ? 57.798 47.616 58.318 1.00 9.96 88 PHE A O 1
ATOM 670 N N . ASP A 1 89 ? 56.911 47.705 56.253 1.00 10.90 89 ASP A N 1
ATOM 671 C CA . ASP A 1 89 ? 55.553 47.803 56.760 1.00 10.81 89 ASP A CA 1
ATOM 672 C C . ASP A 1 89 ? 55.131 46.409 57.220 1.00 10.28 89 ASP A C 1
ATOM 673 O O . ASP A 1 89 ? 55.755 45.416 56.855 1.00 11.04 89 ASP A O 1
ATOM 678 N N . TRP A 1 90 ? 54.082 46.341 58.032 1.00 10.03 90 TRP A N 1
ATOM 679 C CA . TRP A 1 90 ? 53.588 45.065 58.534 1.00 9.80 90 TRP A CA 1
ATOM 680 C C . TRP A 1 90 ? 52.285 44.668 57.854 1.00 11.08 90 TRP A C 1
ATOM 681 O O . TRP A 1 90 ? 51.507 45.520 57.418 1.00 10.14 90 TRP A O 1
ATOM 692 N N . VAL A 1 91 ? 52.056 43.363 57.776 1.00 10.45 91 VAL A N 1
ATOM 693 C CA . VAL A 1 91 ? 50.843 42.831 57.179 1.00 11.03 91 VAL A CA 1
ATOM 694 C C . VAL A 1 91 ? 50.200 41.843 58.148 1.00 11.26 91 VAL A C 1
ATOM 695 O O . VAL A 1 91 ? 50.873 40.970 58.700 1.00 11.99 91 VAL A O 1
ATOM 699 N N . PHE A 1 92 ? 48.902 42.014 58.376 1.00 11.11 92 PHE A N 1
ATOM 700 C CA . PHE A 1 92 ? 48.134 41.122 59.235 1.00 10.91 92 PHE A CA 1
ATOM 701 C C . PHE A 1 92 ? 47.097 40.520 58.296 1.00 10.37 92 PHE A C 1
ATOM 702 O O . PHE A 1 92 ? 46.001 41.049 58.131 1.00 10.00 92 PHE A O 1
ATOM 710 N N . PRO A 1 93 ? 47.448 39.401 57.651 1.00 10.78 93 PRO A N 1
ATOM 711 C CA . PRO A 1 93 ? 46.582 38.703 56.703 1.00 10.41 93 PRO A CA 1
ATOM 712 C C . PRO A 1 93 ? 45.689 37.648 57.328 1.00 9.14 93 PRO A C 1
ATOM 713 O O . PRO A 1 93 ? 45.709 37.427 58.537 1.00 10.51 93 PRO A O 1
ATOM 717 N N . TYR A 1 94 ? 44.894 37.008 56.479 1.00 10.84 94 TYR A N 1
ATOM 718 C CA . TYR A 1 94 ? 44.070 35.904 56.924 1.00 10.81 94 TYR A CA 1
ATOM 719 C C . TYR A 1 94 ? 44.399 34.745 55.980 1.00 10.28 94 TYR A C 1
ATOM 720 O O . TYR A 1 94 ? 45.193 34.911 55.051 1.00 10.22 94 TYR A O 1
ATOM 729 N N . TYR A 1 95 ? 43.819 33.576 56.227 1.00 11.43 95 TYR A N 1
ATOM 730 C CA . TYR A 1 95 ? 44.113 32.367 55.451 1.00 11.19 95 TYR A CA 1
ATOM 731 C C . TYR A 1 95 ? 44.029 32.373 53.923 1.00 12.15 95 TYR A C 1
ATOM 732 O O . TYR A 1 95 ? 44.700 31.567 53.275 1.00 11.61 95 TYR A O 1
ATOM 741 N N . ARG A 1 96 ? 43.228 33.253 53.329 1.00 9.99 96 ARG A N 1
ATOM 742 C CA . ARG A 1 96 ? 43.110 33.238 51.871 1.00 10.42 96 ARG A CA 1
ATOM 743 C C . ARG A 1 96 ? 44.138 34.117 51.155 1.00 10.99 96 ARG A C 1
ATOM 744 O O . ARG A 1 96 ? 44.142 34.199 49.925 1.00 11.17 96 ARG A O 1
ATOM 752 N N . ASP A 1 97 ? 45.032 34.739 51.919 1.00 10.66 97 ASP A N 1
ATOM 753 C CA . ASP A 1 97 ? 46.030 35.645 51.351 1.00 10.49 97 ASP A CA 1
ATOM 754 C C . ASP A 1 97 ? 47.360 35.085 50.834 1.00 11.23 97 ASP A C 1
ATOM 755 O O . ASP A 1 97 ? 48.374 35.787 50.885 1.00 9.78 97 ASP A O 1
ATOM 760 N N . HIS A 1 98 ? 47.391 33.858 50.321 1.00 10.24 98 HIS A N 1
ATOM 761 C CA . HIS A 1 98 ? 48.671 33.349 49.836 1.00 10.66 98 HIS A CA 1
ATOM 762 C C . HIS A 1 98 ? 49.162 34.088 48.592 1.00 11.32 98 HIS A C 1
ATOM 763 O O . HIS A 1 98 ? 50.359 34.100 48.310 1.00 11.48 98 HIS A O 1
ATOM 770 N N . GLY A 1 99 ? 48.247 34.707 47.851 1.00 10.94 99 GLY A N 1
ATOM 771 C CA . GLY A 1 99 ? 48.657 35.465 46.680 1.00 11.19 99 GLY A CA 1
ATOM 772 C C . GLY A 1 99 ? 49.392 36.708 47.161 1.00 12.01 99 GLY A C 1
ATOM 773 O O . GLY A 1 99 ? 50.398 37.123 46.588 1.00 10.90 99 GLY A O 1
ATOM 774 N N . LEU A 1 100 ? 48.875 37.300 48.232 1.00 11.51 100 LEU A N 1
ATOM 775 C CA . LEU A 1 100 ? 49.475 38.484 48.834 1.00 12.16 100 LEU A CA 1
ATOM 776 C C . LEU A 1 100 ? 50.843 38.104 49.404 1.00 12.00 100 LEU A C 1
ATOM 777 O O . LEU A 1 100 ? 51.829 38.820 49.222 1.00 10.99 100 LEU A O 1
ATOM 782 N N . ALA A 1 101 ? 50.897 36.961 50.081 1.00 11.28 101 ALA A N 1
ATOM 783 C CA . ALA A 1 101 ? 52.140 36.470 50.664 1.00 12.03 101 ALA A CA 1
ATOM 784 C C . ALA A 1 101 ? 53.208 36.327 49.581 1.00 11.77 101 ALA A C 1
ATOM 785 O O . ALA A 1 101 ? 54.356 36.731 49.771 1.00 12.49 101 ALA A O 1
ATOM 787 N N . LEU A 1 102 ? 52.821 35.758 48.443 1.00 11.86 102 LEU A N 1
ATOM 788 C CA . LEU A 1 102 ? 53.750 35.561 47.334 1.00 11.87 102 LEU A CA 1
ATOM 789 C C . LEU A 1 102 ? 54.231 36.893 46.756 1.00 13.36 102 LEU A C 1
ATOM 790 O O . LEU A 1 102 ? 55.428 37.089 46.541 1.00 12.72 102 LEU A O 1
ATOM 795 N N . ALA A 1 103 ? 53.294 37.803 46.506 1.00 12.06 103 ALA A N 1
ATOM 796 C CA . ALA A 1 103 ? 53.628 39.110 45.948 1.00 14.31 103 ALA A CA 1
ATOM 797 C C . ALA A 1 103 ? 54.491 39.925 46.910 1.00 14.61 103 ALA A C 1
ATOM 798 O O . ALA A 1 103 ? 55.265 40.788 46.487 1.00 14.34 103 ALA A O 1
ATOM 800 N N . LEU A 1 104 ? 54.357 39.646 48.203 1.00 14.25 104 LEU A N 1
ATOM 801 C CA . LEU A 1 104 ? 55.125 40.352 49.221 1.00 14.96 104 LEU A CA 1
ATOM 802 C C . LEU A 1 104 ? 56.585 39.891 49.206 1.00 15.20 104 LEU A C 1
ATOM 803 O O . LEU A 1 104 ? 57.473 40.585 49.703 1.00 14.72 104 LEU A O 1
ATOM 808 N N . GLY A 1 105 ? 56.831 38.715 48.637 1.00 14.93 105 GLY A N 1
ATOM 809 C CA . GLY A 1 105 ? 58.194 38.216 48.572 1.00 14.34 105 GLY A CA 1
ATOM 810 C C . GLY A 1 105 ? 58.510 37.021 49.451 1.00 13.94 105 GLY A C 1
ATOM 811 O O . GLY A 1 105 ? 59.669 36.613 49.543 1.00 14.67 105 GLY A O 1
ATOM 812 N N . ILE A 1 106 ? 57.506 36.454 50.112 1.00 13.25 106 ILE A N 1
ATOM 813 C CA . ILE A 1 106 ? 57.758 35.282 50.949 1.00 13.55 106 ILE A CA 1
ATOM 814 C C . ILE A 1 106 ? 58.154 34.140 50.015 1.00 13.16 106 ILE A C 1
ATOM 815 O O . ILE A 1 106 ? 57.443 33.844 49.059 1.00 11.60 106 ILE A O 1
ATOM 820 N N . PRO A 1 107 ? 59.304 33.494 50.275 1.00 15.18 107 PRO A N 1
ATOM 821 C CA . PRO A 1 107 ? 59.790 32.383 49.446 1.00 16.60 107 PRO A CA 1
ATOM 822 C C . PRO A 1 107 ? 58.757 31.274 49.303 1.00 16.02 107 PRO A C 1
ATOM 823 O O . PRO A 1 107 ? 58.114 30.896 50.279 1.00 16.09 107 PRO A O 1
ATOM 827 N N . LEU A 1 108 ? 58.596 30.758 48.088 1.00 16.48 108 LEU A N 1
ATOM 828 C CA . LEU A 1 108 ? 57.641 29.680 47.846 1.00 16.66 108 LEU A CA 1
ATOM 829 C C . LEU A 1 108 ? 57.976 28.487 48.734 1.00 17.37 108 LEU A C 1
ATOM 830 O O . LEU A 1 108 ? 57.093 27.737 49.152 1.00 17.25 108 LEU A O 1
ATOM 835 N N . LYS A 1 109 ? 59.263 28.320 49.013 1.00 17.51 109 LYS A N 1
ATOM 836 C CA . LYS A 1 109 ? 59.740 27.236 49.861 1.00 18.35 109 LYS A CA 1
ATOM 837 C C . LYS A 1 109 ? 59.048 27.298 51.224 1.00 17.61 109 LYS A C 1
ATOM 838 O O . LYS A 1 109 ? 58.641 26.275 51.778 1.00 17.66 109 LYS A O 1
ATOM 844 N N . GLU A 1 110 ? 58.921 28.510 51.754 1.00 15.57 110 GLU A N 1
ATOM 845 C CA . GLU A 1 110 ? 58.283 28.728 53.046 1.00 14.49 110 GLU A CA 1
ATOM 846 C C . GLU A 1 110 ? 56.762 28.596 52.980 1.00 14.51 110 GLU A C 1
ATOM 847 O O . GLU A 1 110 ? 56.146 28.045 53.894 1.00 12.38 110 GLU A O 1
ATOM 853 N N . LEU A 1 111 ? 56.155 29.102 51.908 1.00 13.64 111 LEU A N 1
ATOM 854 C CA . LEU A 1 111 ? 54.705 29.011 51.755 1.00 14.19 111 LEU A CA 1
ATOM 855 C C . LEU A 1 111 ? 54.280 27.557 51.571 1.00 14.89 111 LEU A C 1
ATOM 856 O O . LEU A 1 111 ? 53.326 27.090 52.200 1.00 13.62 111 LEU A O 1
ATOM 861 N N . LEU A 1 112 ? 54.991 26.846 50.700 1.00 12.84 112 LEU A N 1
ATOM 862 C CA . LEU A 1 112 ? 54.687 25.445 50.428 1.00 14.21 112 LEU A CA 1
ATOM 863 C C . LEU A 1 112 ? 55.103 24.572 51.603 1.00 13.78 112 LEU A C 1
ATOM 864 O O . LEU A 1 112 ? 54.457 23.565 51.899 1.00 15.28 112 LEU A O 1
ATOM 869 N N . GLY A 1 113 ? 56.185 24.963 52.271 1.00 13.78 113 GLY A N 1
ATOM 870 C CA . GLY A 1 113 ? 56.644 24.217 53.427 1.00 13.17 113 GLY A CA 1
ATOM 871 C C . GLY A 1 113 ? 55.553 24.218 54.486 1.00 14.58 113 GLY A C 1
ATOM 872 O O . GLY A 1 113 ? 55.339 23.216 55.172 1.00 13.71 113 GLY A O 1
ATOM 873 N N . GLN A 1 114 ? 54.852 25.342 54.613 1.00 12.53 114 GLN A N 1
ATOM 874 C CA . GLN A 1 114 ? 53.772 25.462 55.592 1.00 11.57 114 GLN A CA 1
ATOM 875 C C . GLN A 1 114 ? 52.572 24.638 55.131 1.00 11.50 114 GLN A C 1
ATOM 876 O O . GLN A 1 114 ? 51.893 24.009 55.944 1.00 11.97 114 GLN A O 1
ATOM 882 N N . MET A 1 115 ? 52.316 24.628 53.824 1.00 10.22 115 MET A N 1
ATOM 883 C CA . MET A 1 115 ? 51.198 23.857 53.280 1.00 11.92 115 MET A CA 1
ATOM 884 C C . MET A 1 115 ? 51.431 22.360 53.485 1.00 14.23 115 MET A C 1
ATOM 885 O O . MET A 1 115 ? 50.483 21.597 53.682 1.00 13.67 115 MET A O 1
ATOM 890 N N . LEU A 1 116 ? 52.697 21.950 53.429 1.00 14.29 116 LEU A N 1
ATOM 891 C CA . LEU A 1 116 ? 53.078 20.544 53.571 1.00 15.61 116 LEU A CA 1
ATOM 892 C C . LEU A 1 116 ? 53.533 20.156 54.973 1.00 16.51 116 LEU A C 1
ATOM 893 O O . LEU A 1 116 ? 53.755 18.977 55.254 1.00 16.23 116 LEU A O 1
ATOM 898 N N . ALA A 1 117 ? 53.681 21.150 55.843 1.00 16.20 117 ALA A N 1
ATOM 899 C CA . ALA A 1 117 ? 54.117 20.931 57.214 1.00 16.08 117 ALA A CA 1
ATOM 900 C C . ALA A 1 117 ? 55.497 20.269 57.297 1.00 17.16 117 ALA A C 1
ATOM 901 O O . ALA A 1 117 ? 55.713 19.369 58.107 1.00 18.20 117 ALA A O 1
ATOM 903 N N . THR A 1 118 ? 56.425 20.708 56.453 1.00 16.53 118 THR A N 1
ATOM 904 C CA . THR A 1 118 ? 57.782 20.168 56.471 1.00 16.71 118 THR A CA 1
ATOM 905 C C . THR A 1 118 ? 58.653 21.167 57.221 1.00 17.29 118 THR A C 1
ATOM 906 O O . THR A 1 118 ? 58.188 22.250 57.582 1.00 15.97 118 THR A O 1
ATOM 910 N N . LYS A 1 119 ? 59.913 20.819 57.456 1.00 16.71 119 LYS A N 1
ATOM 911 C CA . LYS A 1 119 ? 60.803 21.722 58.175 1.00 18.53 119 LYS A CA 1
ATOM 912 C C . LYS A 1 119 ? 61.099 22.995 57.386 1.00 16.84 119 LYS A C 1
ATOM 913 O O . LYS A 1 119 ? 61.785 23.892 57.878 1.00 16.50 119 LYS A O 1
ATOM 919 N N . ALA A 1 120 ? 60.584 23.075 56.163 1.00 15.79 120 ALA A N 1
ATOM 920 C CA . ALA A 1 120 ? 60.785 24.263 55.339 1.00 15.27 120 ALA A CA 1
ATOM 921 C C . ALA A 1 120 ? 59.888 25.385 55.861 1.00 15.47 120 ALA A C 1
ATOM 922 O O . ALA A 1 120 ? 60.096 26.562 55.557 1.00 15.56 120 ALA A O 1
ATOM 924 N N . ASP A 1 121 ? 58.886 25.013 56.649 1.00 14.22 121 ASP A N 1
ATOM 925 C CA . ASP A 1 121 ? 57.961 25.988 57.222 1.00 14.39 121 ASP A CA 1
ATOM 926 C C . ASP A 1 121 ? 58.584 26.683 58.430 1.00 12.30 121 ASP A C 1
ATOM 927 O O . ASP A 1 121 ? 58.919 26.038 59.423 1.00 14.40 121 ASP A O 1
ATOM 932 N N . PRO A 1 122 ? 58.769 28.009 58.355 1.00 13.00 122 PRO A N 1
ATOM 933 C CA . PRO A 1 122 ? 59.359 28.708 59.499 1.00 12.35 122 PRO A CA 1
ATOM 934 C C . PRO A 1 122 ? 58.414 28.665 60.694 1.00 12.92 122 PRO A C 1
ATOM 935 O O . PRO A 1 122 ? 58.809 28.962 61.825 1.00 14.37 122 PRO A O 1
ATOM 939 N N . ASN A 1 123 ? 57.164 28.290 60.434 1.00 11.44 123 ASN A N 1
ATOM 940 C CA . ASN A 1 123 ? 56.154 28.182 61.487 1.00 10.48 123 ASN A CA 1
ATOM 941 C C . ASN A 1 123 ? 56.144 26.751 62.031 1.00 11.64 123 ASN A C 1
ATOM 942 O O . ASN A 1 123 ? 55.269 26.374 62.814 1.00 11.96 123 ASN A O 1
ATOM 947 N N . LYS A 1 124 ? 57.111 25.957 61.574 1.00 11.09 124 LYS A N 1
ATOM 948 C CA . LYS A 1 124 ? 57.311 24.581 62.029 1.00 12.21 124 LYS A CA 1
ATOM 949 C C . LYS A 1 124 ? 56.145 23.595 61.954 1.00 13.01 124 LYS A C 1
ATOM 950 O O . LYS A 1 124 ? 56.040 22.702 62.794 1.00 14.84 124 LYS A O 1
ATOM 956 N N . GLY A 1 125 ? 55.285 23.738 60.951 1.00 13.87 125 GLY A N 1
ATOM 957 C CA . GLY A 1 125 ? 54.164 22.823 60.806 1.00 12.97 125 GLY A CA 1
ATOM 958 C C . GLY A 1 125 ? 53.240 22.782 62.011 1.00 12.91 125 GLY A C 1
ATOM 959 O O . GLY A 1 125 ? 52.566 21.781 62.257 1.00 12.05 125 GLY A O 1
ATOM 960 N N . ARG A 1 126 ? 53.202 23.879 62.758 1.00 11.84 126 ARG A N 1
ATOM 961 C CA . ARG A 1 126 ? 52.365 23.975 63.948 1.00 13.16 126 ARG A CA 1
ATOM 962 C C . ARG A 1 126 ? 50.875 24.047 63.622 1.00 13.27 126 ARG A C 1
ATOM 963 O O . ARG A 1 126 ? 50.048 23.543 64.380 1.00 12.35 126 ARG A O 1
ATOM 971 N N . GLN A 1 127 ? 50.529 24.660 62.493 1.00 12.19 127 GLN A N 1
ATOM 972 C CA . GLN A 1 127 ? 49.124 24.802 62.126 1.00 12.52 127 GLN A CA 1
ATOM 973 C C . GLN A 1 127 ? 48.742 24.120 60.826 1.00 12.96 127 GLN A C 1
ATOM 974 O O . GLN A 1 127 ? 49.599 23.688 60.056 1.00 12.19 127 GLN A O 1
ATOM 980 N N . MET A 1 128 ? 47.439 24.037 60.578 1.00 12.96 128 MET A N 1
ATOM 981 C CA . MET A 1 128 ? 46.961 23.419 59.354 1.00 15.12 128 MET A CA 1
ATOM 982 C C . MET A 1 128 ? 47.358 24.323 58.188 1.00 14.25 128 MET A C 1
ATOM 983 O O . MET A 1 128 ? 47.782 25.468 58.394 1.00 13.65 128 MET A O 1
ATOM 988 N N . PRO A 1 129 ? 47.248 23.817 56.948 1.00 14.22 129 PRO A N 1
ATOM 989 C CA . PRO A 1 129 ? 47.603 24.602 55.761 1.00 12.79 129 PRO A CA 1
ATOM 990 C C . PRO A 1 129 ? 46.897 25.955 55.700 1.00 12.19 129 PRO A C 1
ATOM 991 O O . PRO A 1 129 ? 45.888 26.171 56.372 1.00 11.59 129 PRO A O 1
ATOM 995 N N . GLU A 1 130 ? 47.441 26.852 54.882 1.00 12.24 130 GLU A N 1
ATOM 996 C CA . GLU A 1 130 ? 46.911 28.202 54.693 1.00 12.60 130 GLU A CA 1
ATOM 997 C C . GLU A 1 130 ? 47.096 29.092 55.923 1.00 12.93 130 GLU A C 1
ATOM 998 O O . GLU A 1 130 ? 46.303 30.003 56.170 1.00 11.44 130 GLU A O 1
ATOM 1004 N N . HIS A 1 131 ? 48.142 28.817 56.697 1.00 12.13 131 HIS A N 1
ATOM 1005 C CA . HIS A 1 131 ? 48.456 29.631 57.868 1.00 11.62 131 HIS A CA 1
ATOM 1006 C C . HIS A 1 131 ? 49.922 30.059 57.812 1.00 11.46 131 HIS A C 1
ATOM 1007 O O . HIS A 1 131 ? 50.689 29.807 58.743 1.00 11.68 131 HIS A O 1
ATOM 1014 N N . PRO A 1 132 ? 50.332 30.710 56.711 1.00 11.13 132 PRO A N 1
ATOM 1015 C CA . PRO A 1 132 ? 51.721 31.156 56.584 1.00 11.06 132 PRO A CA 1
ATOM 1016 C C . PRO A 1 132 ? 52.038 32.310 57.535 1.00 11.49 132 PRO A C 1
ATOM 1017 O O . PRO A 1 132 ? 51.141 32.928 58.112 1.00 11.09 132 PRO A O 1
ATOM 1021 N N . GLY A 1 133 ? 53.325 32.592 57.693 1.00 10.73 133 GLY A N 1
ATOM 1022 C CA . GLY A 1 133 ? 53.750 33.660 58.578 1.00 9.17 133 GLY A CA 1
ATOM 1023 C C . GLY A 1 133 ? 55.236 33.860 58.388 1.00 12.16 133 GLY A C 1
ATOM 1024 O O . GLY A 1 133 ? 55.977 32.891 58.208 1.00 11.04 133 GLY A O 1
ATOM 1025 N N . SER A 1 134 ? 55.679 35.110 58.424 1.00 11.39 134 SER A N 1
ATOM 1026 C CA . SER A 1 134 ? 57.089 35.403 58.227 1.00 11.99 134 SER A CA 1
ATOM 1027 C C . SER A 1 134 ? 57.577 36.587 59.037 1.00 12.03 134 SER A C 1
ATOM 1028 O O . SER A 1 134 ? 57.070 37.698 58.902 1.00 10.75 134 SER A O 1
ATOM 1031 N N . LYS A 1 135 ? 58.569 36.342 59.880 1.00 12.01 135 LYS A N 1
ATOM 1032 C CA . LYS A 1 135 ? 59.151 37.405 60.682 1.00 12.68 135 LYS A CA 1
ATOM 1033 C C . LYS A 1 135 ? 59.913 38.346 59.746 1.00 11.83 135 LYS A C 1
ATOM 1034 O O . LYS A 1 135 ? 59.820 39.565 59.862 1.00 13.10 135 LYS A O 1
ATOM 1040 N N . ALA A 1 136 ? 60.652 37.765 58.805 1.00 13.09 136 ALA A N 1
ATOM 1041 C CA . ALA A 1 136 ? 61.450 38.537 57.859 1.00 14.29 136 ALA A CA 1
ATOM 1042 C C . ALA A 1 136 ? 60.645 39.569 57.080 1.00 14.81 136 ALA A C 1
ATOM 1043 O O . ALA A 1 136 ? 61.118 40.681 56.845 1.00 14.21 136 ALA A O 1
ATOM 1045 N N . LEU A 1 137 ? 59.431 39.208 56.677 1.00 13.78 137 LEU A N 1
ATOM 1046 C CA . LEU A 1 137 ? 58.603 40.141 55.920 1.00 14.14 137 LEU A CA 1
ATOM 1047 C C . LEU A 1 137 ? 57.432 40.739 56.707 1.00 14.67 137 LEU A C 1
ATOM 1048 O O . LEU A 1 137 ? 56.467 41.231 56.121 1.00 13.43 137 LEU A O 1
ATOM 1053 N N . ASN A 1 138 ? 57.532 40.708 58.034 1.00 12.89 138 ASN A N 1
ATOM 1054 C CA . ASN A 1 138 ? 56.498 41.271 58.901 1.00 11.92 138 ASN A CA 1
ATOM 1055 C C . ASN A 1 138 ? 55.093 40.814 58.511 1.00 12.54 138 ASN A C 1
ATOM 1056 O O . ASN A 1 138 ? 54.152 41.612 58.506 1.00 11.81 138 ASN A O 1
ATOM 1061 N N . PHE A 1 139 ? 54.971 39.532 58.185 1.00 12.21 139 PHE A N 1
ATOM 1062 C CA . PHE A 1 139 ? 53.706 38.917 57.785 1.00 12.36 139 PHE A CA 1
ATOM 1063 C C . PHE A 1 139 ? 53.233 38.146 59.022 1.00 12.22 139 PHE A C 1
ATOM 1064 O O . PHE A 1 139 ? 53.599 36.986 59.219 1.00 10.61 139 PHE A O 1
ATOM 1072 N N . PHE A 1 140 ? 52.439 38.814 59.859 1.00 11.50 140 PHE A N 1
ATOM 1073 C CA . PHE A 1 140 ? 51.927 38.250 61.110 1.00 11.78 140 PHE A CA 1
ATOM 1074 C C . PHE A 1 140 ? 51.249 36.904 60.878 1.00 11.42 140 PHE A C 1
ATOM 1075 O O . PHE A 1 140 ? 50.218 36.829 60.210 1.00 12.03 140 PHE A O 1
ATOM 1083 N N . THR A 1 141 ? 51.821 35.846 61.447 1.00 10.71 141 THR A N 1
ATOM 1084 C CA . THR A 1 141 ? 51.288 34.500 61.262 1.00 10.88 141 THR A CA 1
ATOM 1085 C C . THR A 1 141 ? 49.770 34.404 61.390 1.00 11.07 141 THR A C 1
ATOM 1086 O O . THR A 1 141 ? 49.188 34.757 62.415 1.00 10.57 141 THR A O 1
ATOM 1090 N N . VAL A 1 142 ? 49.145 33.921 60.321 1.00 11.16 142 VAL A N 1
ATOM 1091 C CA . VAL A 1 142 ? 47.699 33.745 60.251 1.00 10.43 142 VAL A CA 1
ATOM 1092 C C . VAL A 1 142 ? 47.166 32.943 61.441 1.00 12.97 142 VAL A C 1
ATOM 1093 O O . VAL A 1 142 ? 47.789 31.975 61.881 1.00 11.64 142 VAL A O 1
ATOM 1097 N N . ALA A 1 143 ? 46.018 33.364 61.964 1.00 11.81 143 ALA A N 1
ATOM 1098 C CA . ALA A 1 143 ? 45.364 32.675 63.070 1.00 13.23 143 ALA A CA 1
ATOM 1099 C C . ALA A 1 143 ? 43.989 32.307 62.526 1.00 14.90 143 ALA A C 1
ATOM 1100 O O . ALA A 1 143 ? 43.419 33.051 61.732 1.00 16.39 143 ALA A O 1
ATOM 1102 N N . SER A 1 144 ? 43.452 31.172 62.953 1.00 15.25 144 SER A N 1
ATOM 1103 C CA . SER A 1 144 ? 42.159 30.706 62.455 1.00 16.29 144 SER A CA 1
ATOM 1104 C C . SER A 1 144 ? 40.914 31.523 62.813 1.00 15.65 144 SER A C 1
ATOM 1105 O O . SER A 1 144 ? 40.095 31.824 61.940 1.00 16.86 144 SER A O 1
ATOM 1108 N N . PRO A 1 145 ? 40.741 31.885 64.094 1.00 15.31 145 PRO A N 1
ATOM 1109 C CA . PRO A 1 145 ? 39.543 32.661 64.436 1.00 14.50 145 PRO A CA 1
ATOM 1110 C C . PRO A 1 145 ? 39.346 33.940 63.621 1.00 13.31 145 PRO A C 1
ATOM 1111 O O . PRO A 1 145 ? 40.192 34.837 63.618 1.00 12.53 145 PRO A O 1
ATOM 1115 N N . ILE A 1 146 ? 38.214 34.000 62.923 1.00 11.84 146 ILE A N 1
ATOM 1116 C CA . ILE A 1 146 ? 37.859 35.136 62.079 1.00 11.58 146 ILE A CA 1
ATOM 1117 C C . ILE A 1 146 ? 37.967 36.480 62.795 1.00 11.42 146 ILE A C 1
ATOM 1118 O O . ILE A 1 146 ? 37.393 36.675 63.871 1.00 11.31 146 ILE A O 1
ATOM 1123 N N . ALA A 1 147 ? 38.714 37.390 62.176 1.00 9.99 147 ALA A N 1
ATOM 1124 C CA . ALA A 1 147 ? 38.930 38.746 62.676 1.00 8.70 147 ALA A CA 1
ATOM 1125 C C . ALA A 1 147 ? 39.780 38.880 63.941 1.00 8.15 147 ALA A C 1
ATOM 1126 O O . ALA A 1 147 ? 39.998 39.993 64.413 1.00 8.00 147 ALA A O 1
ATOM 1128 N N . SER A 1 148 ? 40.273 37.772 64.488 1.00 9.00 148 SER A N 1
ATOM 1129 C CA . SER A 1 148 ? 41.072 37.853 65.714 1.00 8.46 148 SER A CA 1
ATOM 1130 C C . SER A 1 148 ? 42.370 38.633 65.526 1.00 8.27 148 SER A C 1
ATOM 1131 O O . SER A 1 148 ? 42.988 39.057 66.500 1.00 9.76 148 SER A O 1
ATOM 1134 N N . HIS A 1 149 ? 42.779 38.828 64.278 1.00 8.16 149 HIS A N 1
ATOM 1135 C CA . HIS A 1 149 ? 44.008 39.557 63.991 1.00 8.19 149 HIS A CA 1
ATOM 1136 C C . HIS A 1 149 ? 43.799 41.062 63.830 1.00 8.69 149 HIS A C 1
ATOM 1137 O O . HIS A 1 149 ? 44.760 41.802 63.624 1.00 9.44 149 HIS A O 1
ATOM 1144 N N . VAL A 1 150 ? 42.554 41.523 63.930 1.00 8.50 150 VAL A N 1
ATOM 1145 C CA . VAL A 1 150 ? 42.278 42.948 63.770 1.00 8.74 150 VAL A CA 1
ATOM 1146 C C . VAL A 1 150 ? 42.768 43.768 64.969 1.00 8.39 150 VAL A C 1
ATOM 1147 O O . VAL A 1 150 ? 43.426 44.790 64.788 1.00 9.51 150 VAL A O 1
ATOM 1151 N N . PRO A 1 151 ? 42.438 43.349 66.207 1.00 9.02 151 PRO A N 1
ATOM 1152 C CA . PRO A 1 151 ? 42.930 44.142 67.341 1.00 8.37 151 PRO A CA 1
ATOM 1153 C C . PRO A 1 151 ? 44.470 44.173 67.366 1.00 8.93 151 PRO A C 1
ATOM 1154 O O . PRO A 1 151 ? 45.074 45.213 67.647 1.00 8.69 151 PRO A O 1
ATOM 1158 N N . PRO A 1 152 ? 45.128 43.033 67.085 1.00 8.59 152 PRO A N 1
ATOM 1159 C CA . PRO A 1 152 ? 46.597 43.061 67.093 1.00 9.78 152 PRO A CA 1
ATOM 1160 C C . PRO A 1 152 ? 47.144 44.030 66.038 1.00 10.41 152 PRO A C 1
ATOM 1161 O O . PRO A 1 152 ? 48.154 44.697 66.260 1.00 11.57 152 PRO A O 1
ATOM 1165 N N . ALA A 1 153 ? 46.481 44.099 64.887 1.00 10.87 153 ALA A N 1
ATOM 1166 C CA . ALA A 1 153 ? 46.913 45.005 63.822 1.00 9.96 153 ALA A CA 1
ATOM 1167 C C . ALA A 1 153 ? 46.874 46.436 64.356 1.00 10.08 153 ALA A C 1
ATOM 1168 O O . ALA A 1 153 ? 47.777 47.236 64.102 1.00 10.90 153 ALA A O 1
ATOM 1170 N N . ALA A 1 154 ? 45.817 46.752 65.097 1.00 8.95 154 ALA A N 1
ATOM 1171 C CA . ALA A 1 154 ? 45.662 48.079 65.679 1.00 7.98 154 ALA A CA 1
ATOM 1172 C C . ALA A 1 154 ? 46.783 48.352 66.678 1.00 8.93 154 ALA A C 1
ATOM 1173 O O . ALA A 1 154 ? 47.344 49.446 66.709 1.00 9.30 154 ALA A O 1
ATOM 1175 N N . GLY A 1 155 ? 47.096 47.355 67.499 1.00 8.36 155 GLY A N 1
ATOM 1176 C CA . GLY A 1 155 ? 48.146 47.506 68.490 1.00 9.41 155 GLY A CA 1
ATOM 1177 C C . GLY A 1 155 ? 49.513 47.732 67.869 1.00 9.02 155 GLY A C 1
ATOM 1178 O O . GLY A 1 155 ? 50.274 48.584 68.328 1.00 9.07 155 GLY A O 1
ATOM 1179 N N . ALA A 1 156 ? 49.831 46.966 66.828 1.00 8.39 156 ALA A N 1
ATOM 1180 C CA . ALA A 1 156 ? 51.115 47.109 66.147 1.00 9.41 156 ALA A CA 1
ATOM 1181 C C . ALA A 1 156 ? 51.231 48.518 65.567 1.00 10.15 156 ALA A C 1
ATOM 1182 O O . ALA A 1 156 ? 52.295 49.130 65.624 1.00 9.70 156 ALA A O 1
ATOM 1184 N N . ALA A 1 157 ? 50.132 49.030 65.014 1.00 9.09 157 ALA A N 1
ATOM 1185 C CA . ALA A 1 157 ? 50.125 50.373 64.439 1.00 8.86 157 ALA A CA 1
ATOM 1186 C C . ALA A 1 157 ? 50.370 51.426 65.522 1.00 11.07 157 ALA A C 1
ATOM 1187 O O . ALA A 1 157 ? 51.097 52.399 65.308 1.00 10.16 157 ALA A O 1
ATOM 1189 N N . ILE A 1 158 ? 49.760 51.235 66.687 1.00 11.39 158 ILE A N 1
ATOM 1190 C CA . ILE A 1 158 ? 49.946 52.169 67.789 1.00 12.73 158 ILE A CA 1
ATOM 1191 C C . ILE A 1 158 ? 51.422 52.167 68.205 1.00 12.74 158 ILE A C 1
ATOM 1192 O O . ILE A 1 158 ? 51.992 53.217 68.524 1.00 12.05 158 ILE A O 1
ATOM 1197 N N . SER A 1 159 ? 52.034 50.987 68.192 1.00 11.54 159 SER A N 1
ATOM 1198 C CA . SER A 1 159 ? 53.444 50.851 68.545 1.00 11.34 159 SER A CA 1
ATOM 1199 C C . SER A 1 159 ? 54.286 51.626 67.531 1.00 11.58 159 SER A C 1
ATOM 1200 O O . SER A 1 159 ? 55.197 52.365 67.903 1.00 11.30 159 SER A O 1
ATOM 1203 N N . MET A 1 160 ? 53.972 51.457 66.248 1.00 11.88 160 MET A N 1
ATOM 1204 C CA . MET A 1 160 ? 54.688 52.160 65.185 1.00 11.30 160 MET A CA 1
ATOM 1205 C C . MET A 1 160 ? 54.617 53.670 65.399 1.00 13.19 160 MET A C 1
ATOM 1206 O O . MET A 1 160 ? 55.596 54.388 65.185 1.00 13.23 160 MET A O 1
ATOM 1211 N N . LYS A 1 161 ? 53.449 54.150 65.810 1.00 12.70 161 LYS A N 1
ATOM 1212 C CA . LYS A 1 161 ? 53.259 55.573 66.045 1.00 14.04 161 LYS A CA 1
ATOM 1213 C C . LYS A 1 161 ? 54.097 56.063 67.220 1.00 14.82 161 LYS A C 1
ATOM 1214 O O . LYS A 1 161 ? 54.818 57.053 67.108 1.00 13.08 161 LYS A O 1
ATOM 1220 N N . LEU A 1 162 ? 54.004 55.362 68.346 1.00 14.65 162 LEU A N 1
ATOM 1221 C CA . LEU A 1 162 ? 54.739 55.747 69.546 1.00 16.02 162 LEU A CA 1
ATOM 1222 C C . LEU A 1 162 ? 56.251 55.664 69.372 1.00 16.16 162 LEU A C 1
ATOM 1223 O O . LEU A 1 162 ? 56.986 56.500 69.896 1.00 17.76 162 LEU A O 1
ATOM 1228 N N . LEU A 1 163 ? 56.712 54.660 68.636 1.00 15.30 163 LEU A N 1
ATOM 1229 C CA . LEU A 1 163 ? 58.140 54.476 68.408 1.00 15.89 163 LEU A CA 1
ATOM 1230 C C . LEU A 1 163 ? 58.664 55.276 67.216 1.00 16.77 163 LEU A C 1
ATOM 1231 O O . LEU A 1 163 ? 59.859 55.240 66.914 1.00 17.62 163 LEU A O 1
ATOM 1236 N N . ARG A 1 164 ? 57.767 55.994 66.546 1.00 16.46 164 ARG A N 1
ATOM 1237 C CA . ARG A 1 164 ? 58.119 56.809 65.384 1.00 18.40 164 ARG A CA 1
ATOM 1238 C C . ARG A 1 164 ? 58.924 56.064 64.315 1.00 17.63 164 ARG A C 1
ATOM 1239 O O . ARG A 1 164 ? 59.904 56.589 63.783 1.00 16.95 164 ARG A O 1
ATOM 1247 N N . THR A 1 165 ? 58.499 54.848 63.989 1.00 16.52 165 THR A N 1
ATOM 1248 C CA . THR A 1 165 ? 59.193 54.047 62.984 1.00 14.13 165 THR A CA 1
ATOM 1249 C C . THR A 1 165 ? 58.837 54.465 61.562 1.00 13.16 165 THR A C 1
ATOM 1250 O O . THR A 1 165 ? 59.594 54.205 60.627 1.00 12.93 165 THR A O 1
ATOM 1254 N N . GLY A 1 166 ? 57.687 55.112 61.400 1.00 12.20 166 GLY A N 1
ATOM 1255 C CA . GLY A 1 166 ? 57.266 55.531 60.075 1.00 10.56 166 GLY A CA 1
ATOM 1256 C C . GLY A 1 166 ? 56.645 54.384 59.296 1.00 10.77 166 GLY A C 1
ATOM 1257 O O . GLY A 1 166 ? 56.390 54.497 58.095 1.00 10.62 166 GLY A O 1
ATOM 1258 N N . GLN A 1 167 ? 56.406 53.269 59.981 1.00 9.43 167 GLN A N 1
ATOM 1259 C CA . GLN A 1 167 ? 55.800 52.102 59.353 1.00 9.68 167 GLN A CA 1
ATOM 1260 C C . GLN A 1 167 ? 54.283 52.214 59.392 1.00 11.89 167 GLN A C 1
ATOM 1261 O O . GLN A 1 167 ? 53.719 53.050 60.103 1.00 12.51 167 GLN A O 1
ATOM 1267 N N . VAL A 1 168 ? 53.638 51.344 58.627 1.00 11.42 168 VAL A N 1
ATOM 1268 C CA . VAL A 1 168 ? 52.190 51.272 58.568 1.00 10.73 168 VAL A CA 1
ATOM 1269 C C . VAL A 1 168 ? 51.850 49.793 58.689 1.00 10.70 168 VAL A C 1
ATOM 1270 O O . VAL A 1 168 ? 52.644 48.936 58.302 1.00 9.94 168 VAL A O 1
ATOM 1274 N N . ALA A 1 169 ? 50.686 49.493 59.246 1.00 9.36 169 ALA A N 1
ATOM 1275 C CA . ALA A 1 169 ? 50.250 48.113 59.364 1.00 10.54 169 ALA A CA 1
ATOM 1276 C C . ALA A 1 169 ? 48.991 47.953 58.520 1.00 11.22 169 ALA A C 1
ATOM 1277 O O . ALA A 1 169 ? 48.029 48.702 58.694 1.00 12.25 169 ALA A O 1
ATOM 1279 N N . VAL A 1 170 ? 49.006 47.013 57.580 1.00 9.74 170 VAL A N 1
ATOM 1280 C CA . VAL A 1 170 ? 47.819 46.770 56.773 1.00 11.45 170 VAL A CA 1
ATOM 1281 C C . VAL A 1 170 ? 47.194 45.487 57.294 1.00 11.13 170 VAL A C 1
ATOM 1282 O O . VAL A 1 170 ? 47.891 44.524 57.625 1.00 11.41 170 VAL A O 1
ATOM 1286 N N . CYS A 1 171 ? 45.872 45.492 57.381 1.00 10.81 171 CYS A N 1
ATOM 1287 C CA . CYS A 1 171 ? 45.127 44.357 57.901 1.00 8.50 171 CYS A CA 1
ATOM 1288 C C . CYS A 1 171 ? 44.053 43.933 56.901 1.00 9.30 171 CYS A C 1
ATOM 1289 O O . CYS A 1 171 ? 43.163 44.712 56.576 1.00 9.45 171 CYS A O 1
ATOM 1292 N N . THR A 1 172 ? 44.143 42.696 56.419 1.00 9.55 172 THR A N 1
ATOM 1293 C CA . THR A 1 172 ? 43.185 42.172 55.449 1.00 9.92 172 THR A CA 1
ATOM 1294 C C . THR A 1 172 ? 42.249 41.123 56.055 1.00 9.78 172 THR A C 1
ATOM 1295 O O . THR A 1 172 ? 42.632 40.363 56.946 1.00 8.22 172 THR A O 1
ATOM 1299 N N . PHE A 1 173 ? 41.025 41.078 55.544 1.00 8.34 173 PHE A N 1
ATOM 1300 C CA . PHE A 1 173 ? 40.015 40.155 56.042 1.00 8.77 173 PHE A CA 1
ATOM 1301 C C . PHE A 1 173 ? 38.876 40.081 55.033 1.00 9.66 173 PHE A C 1
ATOM 1302 O O . PHE A 1 173 ? 38.774 40.929 54.145 1.00 9.70 173 PHE A O 1
ATOM 1310 N N . GLY A 1 174 ? 38.024 39.070 55.169 1.00 9.36 174 GLY A N 1
ATOM 1311 C CA . GLY A 1 174 ? 36.905 38.927 54.252 1.00 11.40 174 GLY A CA 1
ATOM 1312 C C . GLY A 1 174 ? 35.658 39.641 54.739 1.00 10.49 174 GLY A C 1
ATOM 1313 O O . GLY A 1 174 ? 35.673 40.282 55.796 1.00 8.45 174 GLY A O 1
ATOM 1314 N N . ASP A 1 175 ? 34.572 39.534 53.977 1.00 9.54 175 ASP A N 1
ATOM 1315 C CA . ASP A 1 175 ? 33.323 40.180 54.363 1.00 11.37 175 ASP A CA 1
ATOM 1316 C C . ASP A 1 175 ? 32.728 39.618 55.654 1.00 10.53 175 ASP A C 1
ATOM 1317 O O . ASP A 1 175 ? 32.227 40.371 56.492 1.00 11.20 175 ASP A O 1
ATOM 1322 N N . GLY A 1 176 ? 32.789 38.300 55.820 1.00 9.70 176 GLY A N 1
ATOM 1323 C CA . GLY A 1 176 ? 32.249 37.690 57.024 1.00 9.40 176 GLY A CA 1
ATOM 1324 C C . GLY A 1 176 ? 32.893 38.245 58.283 1.00 10.54 176 GLY A C 1
ATOM 1325 O O . GLY A 1 176 ? 32.234 38.442 59.305 1.00 9.15 176 GLY A O 1
ATOM 1326 N N . ALA A 1 177 ? 34.194 38.507 58.207 1.00 10.02 177 ALA A N 1
ATOM 1327 C CA . ALA A 1 177 ? 34.942 39.032 59.342 1.00 10.26 177 ALA A CA 1
ATOM 1328 C C . ALA A 1 177 ? 34.381 40.339 59.902 1.00 9.53 177 ALA A C 1
ATOM 1329 O O . ALA A 1 177 ? 34.498 40.607 61.095 1.00 9.96 177 ALA A O 1
ATOM 1331 N N . THR A 1 178 ? 33.766 41.149 59.048 1.00 9.92 178 THR A N 1
ATOM 1332 C CA . THR A 1 178 ? 33.230 42.429 59.490 1.00 9.72 178 THR A CA 1
ATOM 1333 C C . THR A 1 178 ? 32.043 42.318 60.453 1.00 9.82 178 THR A C 1
ATOM 1334 O O . THR A 1 178 ? 31.609 43.320 61.020 1.00 9.28 178 THR A O 1
ATOM 1338 N N . SER A 1 179 ? 31.526 41.109 60.650 1.00 8.60 179 SER A N 1
ATOM 1339 C CA . SER A 1 179 ? 30.402 40.907 61.568 1.00 8.59 179 SER A CA 1
ATOM 1340 C C . SER A 1 179 ? 30.852 40.562 62.988 1.00 8.45 179 SER A C 1
ATOM 1341 O O . SER A 1 179 ? 30.036 40.558 63.912 1.00 7.63 179 SER A O 1
ATOM 1344 N N . GLU A 1 180 ? 32.139 40.261 63.153 1.00 7.24 180 GLU A N 1
ATOM 1345 C CA . GLU A 1 180 ? 32.690 39.910 64.464 1.00 9.17 180 GLU A CA 1
ATOM 1346 C C . GLU A 1 180 ? 32.905 41.136 65.343 1.00 7.86 180 GLU A C 1
ATOM 1347 O O . GLU A 1 180 ? 33.321 42.193 64.867 1.00 7.46 180 GLU A O 1
ATOM 1353 N N . GLY A 1 181 ? 32.620 40.988 66.632 1.00 9.37 181 GLY A N 1
ATOM 1354 C CA . GLY A 1 181 ? 32.797 42.094 67.554 1.00 7.56 181 GLY A CA 1
ATOM 1355 C C . GLY A 1 181 ? 34.233 42.589 67.625 1.00 9.33 181 GLY A C 1
ATOM 1356 O O . GLY A 1 181 ? 34.469 43.791 67.719 1.00 8.92 181 GLY A O 1
ATOM 1357 N N . ASP A 1 182 ? 35.198 41.673 67.580 1.00 8.36 182 ASP A N 1
ATOM 1358 C CA . ASP A 1 182 ? 36.604 42.063 67.650 1.00 9.66 182 ASP A CA 1
ATOM 1359 C C . ASP A 1 182 ? 37.037 42.893 66.444 1.00 8.86 182 ASP A C 1
ATOM 1360 O O . ASP A 1 182 ? 37.975 43.683 66.536 1.00 8.78 182 ASP A O 1
ATOM 1365 N N . TRP A 1 183 ? 36.360 42.707 65.313 1.00 9.93 183 TRP A N 1
ATOM 1366 C CA . TRP A 1 183 ? 36.666 43.473 64.108 1.00 7.99 183 TRP A CA 1
ATOM 1367 C C . TRP A 1 183 ? 36.367 44.939 64.421 1.00 8.07 183 TRP A C 1
ATOM 1368 O O . TRP A 1 183 ? 37.196 45.823 64.214 1.00 7.79 183 TRP A O 1
ATOM 1379 N N . TYR A 1 184 ? 35.164 45.179 64.926 1.00 8.49 184 TYR A N 1
ATOM 1380 C CA . TYR A 1 184 ? 34.715 46.522 65.285 1.00 8.50 184 TYR A CA 1
ATOM 1381 C C . TYR A 1 184 ? 35.533 47.108 66.438 1.00 8.23 184 TYR A C 1
ATOM 1382 O O . TYR A 1 184 ? 35.960 48.264 66.388 1.00 7.49 184 TYR A O 1
ATOM 1391 N N . ALA A 1 185 ? 35.746 46.308 67.476 1.00 8.07 185 ALA A N 1
ATOM 1392 C CA . ALA A 1 185 ? 36.482 46.774 68.647 1.00 9.89 185 ALA A CA 1
ATOM 1393 C C . ALA A 1 185 ? 37.902 47.215 68.316 1.00 10.37 185 ALA A C 1
ATOM 1394 O O . ALA A 1 185 ? 38.358 48.259 68.787 1.00 11.18 185 ALA A O 1
ATOM 1396 N N . GLY A 1 186 ? 38.594 46.422 67.503 1.00 9.50 186 GLY A N 1
ATOM 1397 C CA . GLY A 1 186 ? 39.959 46.753 67.128 1.00 9.78 186 GLY A CA 1
ATOM 1398 C C . GLY A 1 186 ? 40.079 48.019 66.299 1.00 10.12 186 GLY A C 1
ATOM 1399 O O . GLY A 1 186 ? 40.903 48.886 66.593 1.00 10.46 186 GLY A O 1
ATOM 1400 N N . ILE A 1 187 ? 39.262 48.136 65.258 1.00 9.26 187 ILE A N 1
ATOM 1401 C CA . ILE A 1 187 ? 39.312 49.317 64.407 1.00 8.94 187 ILE A CA 1
ATOM 1402 C C . ILE A 1 187 ? 38.932 50.572 65.189 1.00 9.38 187 ILE A C 1
ATOM 1403 O O . ILE A 1 187 ? 39.514 51.637 64.982 1.00 9.52 187 ILE A O 1
ATOM 1408 N N . ASN A 1 188 ? 37.967 50.448 66.096 1.00 7.99 188 ASN A N 1
ATOM 1409 C CA . ASN A 1 188 ? 37.546 51.593 66.895 1.00 9.22 188 ASN A CA 1
ATOM 1410 C C . ASN A 1 188 ? 38.727 52.164 67.691 1.00 9.64 188 ASN A C 1
ATOM 1411 O O . ASN A 1 188 ? 38.929 53.377 67.733 1.00 9.84 188 ASN A O 1
ATOM 1416 N N . PHE A 1 189 ? 39.506 51.287 68.319 1.00 9.45 189 PHE A N 1
ATOM 1417 C CA . PHE A 1 189 ? 40.658 51.726 69.103 1.00 9.91 189 PHE A CA 1
ATOM 1418 C C . PHE A 1 189 ? 41.700 52.374 68.190 1.00 10.24 189 PHE A C 1
ATOM 1419 O O . PHE A 1 189 ? 42.231 53.439 68.503 1.00 10.12 189 PHE A O 1
ATOM 1427 N N . ALA A 1 190 ? 41.984 51.737 67.057 1.00 10.92 190 ALA A N 1
ATOM 1428 C CA . ALA A 1 190 ? 42.957 52.281 66.110 1.00 11.46 190 ALA A CA 1
ATOM 1429 C C . ALA A 1 190 ? 42.543 53.680 65.654 1.00 11.98 190 ALA A C 1
ATOM 1430 O O . ALA A 1 190 ? 43.377 54.581 65.543 1.00 12.80 190 ALA A O 1
ATOM 1432 N N . ALA A 1 191 ? 41.251 53.866 65.399 1.00 10.45 191 ALA A N 1
ATOM 1433 C CA . ALA A 1 191 ? 40.755 55.161 64.946 1.00 11.22 191 ALA A CA 1
ATOM 1434 C C . ALA A 1 191 ? 40.888 56.239 66.021 1.00 12.41 191 ALA A C 1
ATOM 1435 O O . ALA A 1 191 ? 41.307 57.363 65.735 1.00 12.77 191 ALA A O 1
ATOM 1437 N N . VAL A 1 192 ? 40.529 55.901 67.254 1.00 11.59 192 VAL A N 1
ATOM 1438 C CA . VAL A 1 192 ? 40.623 56.856 68.353 1.00 13.81 192 VAL A CA 1
ATOM 1439 C C . VAL A 1 192 ? 42.068 57.305 68.565 1.00 15.05 192 VAL A C 1
ATOM 1440 O O . VAL A 1 192 ? 42.321 58.459 68.904 1.00 14.99 192 VAL A O 1
ATOM 1444 N N . GLN A 1 193 ? 43.012 56.392 68.363 1.00 13.49 193 GLN A N 1
ATOM 1445 C CA . GLN A 1 193 ? 44.424 56.709 68.541 1.00 14.54 193 GLN A CA 1
ATOM 1446 C C . GLN A 1 193 ? 45.074 57.292 67.286 1.00 14.27 193 GLN A C 1
ATOM 1447 O O . GLN A 1 193 ? 46.247 57.667 67.312 1.00 13.70 193 GLN A O 1
ATOM 1453 N N . GLY A 1 194 ? 44.316 57.377 66.195 1.00 11.83 194 GLY A N 1
ATOM 1454 C CA . GLY A 1 194 ? 44.870 57.898 64.957 1.00 12.29 194 GLY A CA 1
ATOM 1455 C C . GLY A 1 194 ? 46.081 57.074 64.555 1.00 12.65 194 GLY A C 1
ATOM 1456 O O . GLY A 1 194 ? 47.076 57.601 64.051 1.00 12.72 194 GLY A O 1
ATOM 1457 N N . ALA A 1 195 ? 45.990 55.766 64.775 1.00 10.43 195 ALA A N 1
ATOM 1458 C CA . ALA A 1 195 ? 47.085 54.854 64.463 1.00 11.21 195 ALA A CA 1
ATOM 1459 C C . ALA A 1 195 ? 47.248 54.609 62.966 1.00 10.35 195 ALA A C 1
ATOM 1460 O O . ALA A 1 195 ? 46.274 54.617 62.213 1.00 10.79 195 ALA A O 1
ATOM 1462 N N . PRO A 1 196 ? 48.495 54.390 62.517 1.00 10.48 196 PRO A N 1
ATOM 1463 C CA . PRO A 1 196 ? 48.803 54.139 61.107 1.00 9.97 196 PRO A CA 1
ATOM 1464 C C . PRO A 1 196 ? 48.446 52.717 60.675 1.00 11.15 196 PRO A C 1
ATOM 1465 O O . PRO A 1 196 ? 49.325 51.882 60.437 1.00 9.89 196 PRO A O 1
ATOM 1469 N N . ALA A 1 197 ? 47.145 52.452 60.586 1.00 11.75 197 ALA A N 1
ATOM 1470 C CA . ALA A 1 197 ? 46.649 51.143 60.180 1.00 10.22 197 ALA A CA 1
ATOM 1471 C C . ALA A 1 197 ? 45.638 51.293 59.050 1.00 11.27 197 ALA A C 1
ATOM 1472 O O . ALA A 1 197 ? 44.811 52.204 59.062 1.00 11.73 197 ALA A O 1
ATOM 1474 N N . VAL A 1 198 ? 45.716 50.398 58.074 1.00 10.12 198 VAL A N 1
ATOM 1475 C CA . VAL A 1 198 ? 44.793 50.401 56.950 1.00 9.38 198 VAL A CA 1
ATOM 1476 C C . VAL A 1 198 ? 44.056 49.063 56.992 1.00 10.11 198 VAL A C 1
ATOM 1477 O O . VAL A 1 198 ? 44.669 47.997 56.880 1.00 9.04 198 VAL A O 1
ATOM 1481 N N . PHE A 1 199 ? 42.743 49.123 57.179 1.00 8.97 199 PHE A N 1
ATOM 1482 C CA . PHE A 1 199 ? 41.928 47.918 57.242 1.00 9.92 199 PHE A CA 1
ATOM 1483 C C . PHE A 1 199 ? 41.304 47.702 55.873 1.00 9.87 199 PHE A C 1
ATOM 1484 O O . PHE A 1 199 ? 40.590 48.562 55.357 1.00 9.04 199 PHE A O 1
ATOM 1492 N N . ILE A 1 200 ? 41.586 46.538 55.295 1.00 10.03 200 ILE A N 1
ATOM 1493 C CA . ILE A 1 200 ? 41.126 46.211 53.955 1.00 9.99 200 ILE A CA 1
ATOM 1494 C C . ILE A 1 200 ? 40.261 44.965 53.864 1.00 10.04 200 ILE A C 1
ATOM 1495 O O . ILE A 1 200 ? 40.666 43.873 54.269 1.00 9.05 200 ILE A O 1
ATOM 1500 N N . ALA A 1 201 ? 39.069 45.135 53.309 1.00 8.47 201 ALA A N 1
ATOM 1501 C CA . ALA A 1 201 ? 38.155 44.022 53.143 1.00 9.43 201 ALA A CA 1
ATOM 1502 C C . ALA A 1 201 ? 38.256 43.444 51.739 1.00 9.58 201 ALA A C 1
ATOM 1503 O O . ALA A 1 201 ? 38.195 44.172 50.744 1.00 9.67 201 ALA A O 1
ATOM 1505 N N . GLU A 1 202 ? 38.443 42.134 51.667 1.00 9.19 202 GLU A N 1
ATOM 1506 C CA . GLU A 1 202 ? 38.481 41.434 50.393 1.00 10.42 202 GLU A CA 1
ATOM 1507 C C . GLU A 1 202 ? 37.080 40.836 50.382 1.00 11.78 202 GLU A C 1
ATOM 1508 O O . GLU A 1 202 ? 36.867 39.697 50.803 1.00 11.14 202 GLU A O 1
ATOM 1514 N N . ASN A 1 203 ? 36.123 41.648 49.940 1.00 11.10 203 ASN A N 1
ATOM 1515 C CA . ASN A 1 203 ? 34.718 41.262 49.906 1.00 11.28 203 ASN A CA 1
ATOM 1516 C C . ASN A 1 203 ? 34.334 40.420 48.698 1.00 12.15 203 ASN A C 1
ATOM 1517 O O . ASN A 1 203 ? 34.237 40.936 47.582 1.00 10.96 203 ASN A O 1
ATOM 1522 N N . ASN A 1 204 ? 34.123 39.123 48.923 1.00 11.83 204 ASN A N 1
ATOM 1523 C CA . ASN A 1 204 ? 33.715 38.236 47.847 1.00 13.19 204 ASN A CA 1
ATOM 1524 C C . ASN A 1 204 ? 32.234 37.886 47.971 1.00 14.17 204 ASN A C 1
ATOM 1525 O O . ASN A 1 204 ? 31.756 36.943 47.347 1.00 15.53 204 ASN A O 1
ATOM 1530 N N . PHE A 1 205 ? 31.521 38.649 48.798 1.00 13.59 205 PHE A N 1
ATOM 1531 C CA . PHE A 1 205 ? 30.078 38.482 48.986 1.00 15.37 205 PHE A CA 1
ATOM 1532 C C . PHE A 1 205 ? 29.598 37.187 49.647 1.00 16.55 205 PHE A C 1
ATOM 1533 O O . PHE A 1 205 ? 28.395 36.910 49.668 1.00 15.01 205 PHE A O 1
ATOM 1541 N N . TYR A 1 206 ? 30.528 36.407 50.193 1.00 15.68 206 TYR A N 1
ATOM 1542 C CA . TYR A 1 206 ? 30.188 35.149 50.854 1.00 16.34 206 TYR A CA 1
ATOM 1543 C C . TYR A 1 206 ? 31.117 34.846 52.024 1.00 16.20 206 TYR A C 1
ATOM 1544 O O . TYR A 1 206 ? 32.295 35.197 52.002 1.00 15.35 206 TYR A O 1
ATOM 1553 N N . ALA A 1 207 ? 30.563 34.191 53.041 1.00 16.11 207 ALA A N 1
ATOM 1554 C CA . ALA A 1 207 ? 31.309 33.751 54.221 1.00 16.02 207 ALA A CA 1
ATOM 1555 C C . ALA A 1 207 ? 30.945 32.268 54.197 1.00 15.89 207 ALA A C 1
ATOM 1556 O O . ALA A 1 207 ? 29.987 31.833 54.843 1.00 15.86 207 ALA A O 1
ATOM 1558 N N . ILE A 1 208 ? 31.718 31.513 53.419 1.00 15.75 208 ILE A N 1
ATOM 1559 C CA . ILE A 1 208 ? 31.478 30.094 53.176 1.00 14.50 208 ILE A CA 1
ATOM 1560 C C . ILE A 1 208 ? 30.189 30.063 52.352 1.00 16.12 208 ILE A C 1
ATOM 1561 O O . ILE A 1 208 ? 30.241 30.267 51.136 1.00 17.28 208 ILE A O 1
ATOM 1566 N N . SER A 1 209 ? 29.038 29.857 52.994 1.00 15.17 209 SER A N 1
ATOM 1567 C CA . SER A 1 209 ? 27.769 29.818 52.260 1.00 16.18 209 SER A CA 1
ATOM 1568 C C . SER A 1 209 ? 26.820 30.969 52.593 1.00 17.65 209 SER A C 1
ATOM 1569 O O . SER A 1 209 ? 25.816 31.173 51.900 1.00 17.23 209 SER A O 1
ATOM 1572 N N . VAL A 1 210 ? 27.123 31.716 53.650 1.00 16.29 210 VAL A N 1
ATOM 1573 C CA . VAL A 1 210 ? 26.280 32.845 54.037 1.00 15.86 210 VAL A CA 1
ATOM 1574 C C . VAL A 1 210 ? 26.570 34.042 53.125 1.00 16.93 210 VAL A C 1
ATOM 1575 O O . VAL A 1 210 ? 27.692 34.554 53.108 1.00 16.87 210 VAL A O 1
ATOM 1579 N N . ASP A 1 211 ? 25.567 34.489 52.368 1.00 16.99 211 ASP A N 1
ATOM 1580 C CA . ASP A 1 211 ? 25.774 35.616 51.459 1.00 16.94 211 ASP A CA 1
ATOM 1581 C C . ASP A 1 211 ? 25.772 36.967 52.169 1.00 16.90 211 ASP A C 1
ATOM 1582 O O . ASP A 1 211 ? 25.305 37.091 53.303 1.00 15.28 211 ASP A O 1
ATOM 1587 N N . TYR A 1 212 ? 26.299 37.978 51.487 1.00 17.18 212 TYR A N 1
ATOM 1588 C CA . TYR A 1 212 ? 26.392 39.318 52.050 1.00 17.56 212 TYR A CA 1
ATOM 1589 C C . TYR A 1 212 ? 25.095 39.811 52.690 1.00 19.14 212 TYR A C 1
ATOM 1590 O O . TYR A 1 212 ? 25.113 40.385 53.782 1.00 16.33 212 TYR A O 1
ATOM 1599 N N . ARG A 1 213 ? 23.975 39.586 52.010 1.00 20.96 213 ARG A N 1
ATOM 1600 C CA . ARG A 1 213 ? 22.673 40.026 52.503 1.00 24.40 213 ARG A CA 1
ATOM 1601 C C . ARG A 1 213 ? 22.315 39.467 53.880 1.00 23.84 213 ARG A C 1
ATOM 1602 O O . ARG A 1 213 ? 21.625 40.124 54.659 1.00 24.69 213 ARG A O 1
ATOM 1610 N N . HIS A 1 214 ? 22.769 38.254 54.179 1.00 22.25 214 HIS A N 1
ATOM 1611 C CA . HIS A 1 214 ? 22.485 37.649 55.479 1.00 22.40 214 HIS A CA 1
ATOM 1612 C C . HIS A 1 214 ? 23.636 37.886 56.446 1.00 19.95 214 HIS A C 1
ATOM 1613 O O . HIS A 1 214 ? 23.591 37.453 57.595 1.00 19.37 214 HIS A O 1
ATOM 1620 N N . GLN A 1 215 ? 24.664 38.582 55.969 1.00 17.80 215 GLN A N 1
ATOM 1621 C CA . GLN A 1 215 ? 25.849 38.876 56.773 1.00 15.42 215 GLN A CA 1
ATOM 1622 C C . GLN A 1 215 ? 25.697 40.206 57.511 1.00 16.66 215 GLN A C 1
ATOM 1623 O O . GLN A 1 215 ? 25.998 40.311 58.699 1.00 13.98 215 GLN A O 1
ATOM 1629 N N . THR A 1 216 ? 25.238 41.226 56.799 1.00 16.49 216 THR A N 1
ATOM 1630 C CA . THR A 1 216 ? 25.063 42.529 57.414 1.00 18.00 216 THR A CA 1
ATOM 1631 C C . THR A 1 216 ? 24.020 43.329 56.649 1.00 18.01 216 THR A C 1
ATOM 1632 O O . THR A 1 216 ? 23.767 43.061 55.468 1.00 17.25 216 THR A O 1
ATOM 1636 N N . HIS A 1 217 ? 23.422 44.308 57.323 1.00 17.92 217 HIS A N 1
ATOM 1637 C CA . HIS A 1 217 ? 22.385 45.140 56.725 1.00 19.15 217 HIS A CA 1
ATOM 1638 C C . HIS A 1 217 ? 22.906 46.434 56.091 1.00 18.76 217 HIS A C 1
ATOM 1639 O O . HIS A 1 217 ? 22.163 47.123 55.394 1.00 18.87 217 HIS A O 1
ATOM 1646 N N . SER A 1 218 ? 24.168 46.777 56.331 1.00 18.00 218 SER A N 1
ATOM 1647 C CA . SER A 1 218 ? 24.716 47.983 55.725 1.00 17.81 218 SER A CA 1
ATOM 1648 C C . SER A 1 218 ? 24.909 47.670 54.238 1.00 18.11 218 SER A C 1
ATOM 1649 O O . SER A 1 218 ? 25.418 46.606 53.878 1.00 17.27 218 SER A O 1
ATOM 1652 N N . PRO A 1 219 ? 24.492 48.586 53.351 1.00 18.62 219 PRO A N 1
ATOM 1653 C CA . PRO A 1 219 ? 24.640 48.346 51.911 1.00 18.09 219 PRO A CA 1
ATOM 1654 C C . PRO A 1 219 ? 26.053 47.958 51.476 1.00 17.24 219 PRO A C 1
ATOM 1655 O O . PRO A 1 219 ? 26.223 47.159 50.550 1.00 16.62 219 PRO A O 1
ATOM 1659 N N . THR A 1 220 ? 27.063 48.514 52.140 1.00 12.14 220 THR A N 1
ATOM 1660 C CA . THR A 1 220 ? 28.445 48.192 51.808 1.00 11.93 220 THR A CA 1
ATOM 1661 C C . THR A 1 220 ? 29.258 48.064 53.086 1.00 11.63 220 THR A C 1
ATOM 1662 O O . THR A 1 220 ? 28.780 48.387 54.174 1.00 10.50 220 THR A O 1
ATOM 1666 N N . ILE A 1 221 ? 30.483 47.571 52.958 1.00 10.95 221 ILE A N 1
ATOM 1667 C CA . ILE A 1 221 ? 31.358 47.452 54.114 1.00 9.81 221 ILE A CA 1
ATOM 1668 C C . ILE A 1 221 ? 32.002 48.823 54.328 1.00 9.84 221 ILE A C 1
ATOM 1669 O O . ILE A 1 221 ? 32.261 49.239 55.458 1.00 10.45 221 ILE A O 1
ATOM 1674 N N . ALA A 1 222 ? 32.234 49.539 53.233 1.00 10.88 222 ALA A N 1
ATOM 1675 C CA . ALA A 1 222 ? 32.832 50.867 53.319 1.00 11.65 222 ALA A CA 1
ATOM 1676 C C . ALA A 1 222 ? 32.004 51.772 54.241 1.00 11.91 222 ALA A C 1
ATOM 1677 O O . ALA A 1 222 ? 32.559 52.573 54.995 1.00 11.67 222 ALA A O 1
ATOM 1679 N N . ASP A 1 223 ? 30.680 51.638 54.179 1.00 11.26 223 ASP A N 1
ATOM 1680 C CA . ASP A 1 223 ? 29.790 52.448 55.011 1.00 12.36 223 ASP A CA 1
ATOM 1681 C C . ASP A 1 223 ? 30.068 52.283 56.495 1.00 11.23 223 ASP A C 1
ATOM 1682 O O . ASP A 1 223 ? 29.785 53.185 57.284 1.00 10.58 223 ASP A O 1
ATOM 1687 N N . LYS A 1 224 ? 30.604 51.128 56.880 1.00 10.31 224 LYS A N 1
ATOM 1688 C CA . LYS A 1 224 ? 30.902 50.873 58.287 1.00 10.13 224 LYS A CA 1
ATOM 1689 C C . LYS A 1 224 ? 31.936 51.854 58.841 1.00 10.11 224 LYS A C 1
ATOM 1690 O O . LYS A 1 224 ? 32.007 52.066 60.050 1.00 10.53 224 LYS A O 1
ATOM 1696 N N . ALA A 1 225 ? 32.726 52.464 57.960 1.00 9.72 225 ALA A N 1
ATOM 1697 C CA . ALA A 1 225 ? 33.743 53.422 58.398 1.00 10.20 225 ALA A CA 1
ATOM 1698 C C . ALA A 1 225 ? 33.121 54.581 59.181 1.00 10.92 225 ALA A C 1
ATOM 1699 O O . ALA A 1 225 ? 33.781 55.198 60.018 1.00 11.31 225 ALA A O 1
ATOM 1701 N N . HIS A 1 226 ? 31.855 54.877 58.906 1.00 11.61 226 HIS A N 1
ATOM 1702 C CA . HIS A 1 226 ? 31.161 55.959 59.600 1.00 12.51 226 HIS A CA 1
ATOM 1703 C C . HIS A 1 226 ? 31.118 55.721 61.105 1.00 13.31 226 HIS A C 1
ATOM 1704 O O . HIS A 1 226 ? 31.077 56.669 61.893 1.00 14.76 226 HIS A O 1
ATOM 1711 N N . ALA A 1 227 ? 31.124 54.453 61.500 1.00 12.50 227 ALA A N 1
ATOM 1712 C CA . ALA A 1 227 ? 31.069 54.101 62.911 1.00 12.39 227 ALA A CA 1
ATOM 1713 C C . ALA A 1 227 ? 32.360 54.434 63.649 1.00 12.77 227 ALA A C 1
ATOM 1714 O O . ALA A 1 227 ? 32.388 54.437 64.876 1.00 13.88 227 ALA A O 1
ATOM 1716 N N . PHE A 1 228 ? 33.421 54.726 62.901 1.00 12.11 228 PHE A N 1
ATOM 1717 C CA . PHE A 1 228 ? 34.718 55.040 63.496 1.00 11.67 228 PHE A CA 1
ATOM 1718 C C . PHE A 1 228 ? 35.160 56.467 63.196 1.00 12.43 228 PHE A C 1
ATOM 1719 O O . PHE A 1 228 ? 36.168 56.935 63.725 1.00 14.08 228 PHE A O 1
ATOM 1727 N N . GLY A 1 229 ? 34.419 57.156 62.338 1.00 12.67 229 GLY A N 1
ATOM 1728 C CA . GLY A 1 229 ? 34.792 58.513 61.991 1.00 12.94 229 GLY A CA 1
ATOM 1729 C C . GLY A 1 229 ? 36.013 58.535 61.087 1.00 14.33 229 GLY A C 1
ATOM 1730 O O . GLY A 1 229 ? 36.758 59.518 61.065 1.00 16.98 229 GLY A O 1
ATOM 1731 N N . ILE A 1 230 ? 36.236 57.450 60.350 1.00 11.82 230 ILE A N 1
ATOM 1732 C CA . ILE A 1 230 ? 37.376 57.379 59.440 1.00 11.54 230 ILE A CA 1
ATOM 1733 C C . ILE A 1 230 ? 36.876 57.262 58.006 1.00 11.24 230 ILE A C 1
ATOM 1734 O O . ILE A 1 230 ? 35.719 56.927 57.769 1.00 11.34 230 ILE A O 1
ATOM 1739 N N . PRO A 1 231 ? 37.741 57.550 57.027 1.00 11.87 231 PRO A N 1
ATOM 1740 C CA . PRO A 1 231 ? 37.279 57.442 55.642 1.00 11.40 231 PRO A CA 1
ATOM 1741 C C . PRO A 1 231 ? 37.041 55.999 55.197 1.00 12.17 231 PRO A C 1
ATOM 1742 O O . PRO A 1 231 ? 37.785 55.092 55.567 1.00 11.48 231 PRO A O 1
ATOM 1746 N N . GLY A 1 232 ? 35.986 55.802 54.414 1.00 10.21 232 GLY A N 1
ATOM 1747 C CA . GLY A 1 232 ? 35.657 54.485 53.901 1.00 11.20 232 GLY A CA 1
ATOM 1748 C C . GLY A 1 232 ? 35.652 54.558 52.385 1.00 12.49 232 GLY A C 1
ATOM 1749 O O . GLY A 1 232 ? 35.144 55.525 51.816 1.00 13.59 232 GLY A O 1
ATOM 1750 N N . TYR A 1 233 ? 36.214 53.547 51.728 1.00 11.17 233 TYR A N 1
ATOM 1751 C CA . TYR A 1 233 ? 36.284 53.525 50.269 1.00 12.31 233 TYR A CA 1
ATOM 1752 C C . TYR A 1 233 ? 35.696 52.255 49.659 1.00 12.50 233 TYR A C 1
ATOM 1753 O O . TYR A 1 233 ? 35.976 51.147 50.120 1.00 11.47 233 TYR A O 1
ATOM 1762 N N . LEU A 1 234 ? 34.883 52.424 48.619 1.00 12.91 234 LEU A N 1
ATOM 1763 C CA . LEU A 1 234 ? 34.290 51.294 47.907 1.00 12.66 234 LEU A CA 1
ATOM 1764 C C . LEU A 1 234 ? 35.079 51.205 46.606 1.00 12.84 234 LEU A C 1
ATOM 1765 O O . LEU A 1 234 ? 35.045 52.131 45.793 1.00 11.63 234 LEU A O 1
ATOM 1770 N N . VAL A 1 235 ? 35.775 50.090 46.408 1.00 12.27 235 VAL A N 1
ATOM 1771 C CA . VAL A 1 235 ? 36.630 49.915 45.236 1.00 11.49 235 VAL A CA 1
ATOM 1772 C C . VAL A 1 235 ? 36.366 48.641 44.436 1.00 12.12 235 VAL A C 1
ATOM 1773 O O . VAL A 1 235 ? 35.925 47.625 44.981 1.00 11.75 235 VAL A O 1
ATOM 1777 N N . ASP A 1 236 ? 36.643 48.707 43.138 1.00 13.09 236 ASP A N 1
ATOM 1778 C CA . ASP A 1 236 ? 36.489 47.554 42.253 1.00 13.34 236 ASP A CA 1
ATOM 1779 C C . ASP A 1 236 ? 37.735 46.703 42.494 1.00 13.19 236 ASP A C 1
ATOM 1780 O O . ASP A 1 236 ? 38.812 47.009 41.981 1.00 13.38 236 ASP A O 1
ATOM 1785 N N . GLY A 1 237 ? 37.583 45.649 43.289 1.00 11.99 237 GLY A N 1
ATOM 1786 C CA . GLY A 1 237 ? 38.702 44.782 43.614 1.00 11.82 237 GLY A CA 1
ATOM 1787 C C . GLY A 1 237 ? 39.228 43.918 42.484 1.00 12.49 237 GLY A C 1
ATOM 1788 O O . GLY A 1 237 ? 40.180 43.164 42.679 1.00 12.14 237 GLY A O 1
ATOM 1789 N N . MET A 1 238 ? 38.609 44.006 41.310 1.00 11.85 238 MET A N 1
ATOM 1790 C CA . MET A 1 238 ? 39.065 43.234 40.158 1.00 12.65 238 MET A CA 1
ATOM 1791 C C . MET A 1 238 ? 39.912 44.156 39.276 1.00 12.39 238 MET A C 1
ATOM 1792 O O . MET A 1 238 ? 40.420 43.753 38.233 1.00 12.74 238 MET A O 1
ATOM 1797 N N . ASP A 1 239 ? 40.051 45.400 39.723 1.00 11.23 239 ASP A N 1
ATOM 1798 C CA . ASP A 1 239 ? 40.823 46.423 39.026 1.00 12.09 239 ASP A CA 1
ATOM 1799 C C . ASP A 1 239 ? 42.108 46.606 39.834 1.00 11.16 239 ASP A C 1
ATOM 1800 O O . ASP A 1 239 ? 42.094 47.239 40.888 1.00 11.00 239 ASP A O 1
ATOM 1805 N N . VAL A 1 240 ? 43.218 46.060 39.344 1.00 11.15 240 VAL A N 1
ATOM 1806 C CA . VAL A 1 240 ? 44.479 46.157 40.078 1.00 11.74 240 VAL A CA 1
ATOM 1807 C C . VAL A 1 240 ? 44.980 47.590 40.277 1.00 12.20 240 VAL A C 1
ATOM 1808 O O . VAL A 1 240 ? 45.610 47.891 41.291 1.00 12.02 240 VAL A O 1
ATOM 1812 N N . LEU A 1 241 ? 44.704 48.481 39.329 1.00 11.14 241 LEU A N 1
ATOM 1813 C CA . LEU A 1 241 ? 45.157 49.861 39.478 1.00 11.01 241 LEU A CA 1
ATOM 1814 C C . LEU A 1 241 ? 44.313 50.607 40.500 1.00 10.36 241 LEU A C 1
ATOM 1815 O O . LEU A 1 241 ? 44.842 51.357 41.323 1.00 10.44 241 LEU A O 1
ATOM 1820 N N . ALA A 1 242 ? 43.001 50.402 40.452 1.00 10.19 242 ALA A N 1
ATOM 1821 C CA . ALA A 1 242 ? 42.108 51.057 41.398 1.00 10.70 242 ALA A CA 1
ATOM 1822 C C . ALA A 1 242 ? 42.454 50.575 42.802 1.00 10.00 242 ALA A C 1
ATOM 1823 O O . ALA A 1 242 ? 42.553 51.367 43.735 1.00 11.07 242 ALA A O 1
ATOM 1825 N N . SER A 1 243 ? 42.652 49.270 42.945 1.00 10.00 243 SER A N 1
ATOM 1826 C CA . SER A 1 243 ? 42.983 48.701 44.247 1.00 10.55 243 SER A CA 1
ATOM 1827 C C . SER A 1 243 ? 44.311 49.246 44.757 1.00 10.60 243 SER A C 1
ATOM 1828 O O . SER A 1 243 ? 44.421 49.649 45.915 1.00 11.02 243 SER A O 1
ATOM 1831 N N . TYR A 1 244 ? 45.315 49.270 43.886 1.00 9.90 244 TYR A N 1
ATOM 1832 C CA . TYR A 1 244 ? 46.632 49.769 44.268 1.00 9.91 244 TYR A CA 1
ATOM 1833 C C . TYR A 1 244 ? 46.617 51.236 44.708 1.00 10.51 244 TYR A C 1
ATOM 1834 O O . TYR A 1 244 ? 47.094 51.576 45.791 1.00 10.41 244 TYR A O 1
ATOM 1843 N N . TYR A 1 245 ? 46.074 52.108 43.867 1.00 10.08 245 TYR A N 1
ATOM 1844 C CA . TYR A 1 245 ? 46.047 53.526 44.191 1.00 10.61 245 TYR A CA 1
ATOM 1845 C C . TYR A 1 245 ? 45.206 53.905 45.404 1.00 10.21 245 TYR A C 1
ATOM 1846 O O . TYR A 1 245 ? 45.603 54.777 46.175 1.00 9.48 245 TYR A O 1
ATOM 1855 N N . VAL A 1 246 ? 44.056 53.264 45.590 1.00 10.17 246 VAL A N 1
ATOM 1856 C CA . VAL A 1 246 ? 43.233 53.590 46.752 1.00 11.24 246 VAL A CA 1
ATOM 1857 C C . VAL A 1 246 ? 43.925 53.131 48.035 1.00 10.49 246 VAL A C 1
ATOM 1858 O O . VAL A 1 246 ? 43.976 53.870 49.015 1.00 9.68 246 VAL A O 1
ATOM 1862 N N . VAL A 1 247 ? 44.464 51.916 48.027 1.00 10.66 247 VAL A N 1
ATOM 1863 C CA . VAL A 1 247 ? 45.152 51.405 49.209 1.00 9.50 247 VAL A CA 1
ATOM 1864 C C . VAL A 1 247 ? 46.400 52.244 49.482 1.00 10.46 247 VAL A C 1
ATOM 1865 O O . VAL A 1 247 ? 46.677 52.605 50.624 1.00 10.51 247 VAL A O 1
ATOM 1869 N N . LYS A 1 248 ? 47.148 52.556 48.428 1.00 11.36 248 LYS A N 1
ATOM 1870 C CA . LYS A 1 248 ? 48.357 53.364 48.557 1.00 13.07 248 LYS A CA 1
ATOM 1871 C C . LYS A 1 248 ? 48.037 54.718 49.200 1.00 12.42 248 LYS A C 1
ATOM 1872 O O . LYS A 1 248 ? 48.776 55.193 50.060 1.00 11.74 248 LYS A O 1
ATOM 1878 N N . GLU A 1 249 ? 46.940 55.340 48.780 1.00 11.99 249 GLU A N 1
ATOM 1879 C CA . GLU A 1 249 ? 46.547 56.628 49.348 1.00 14.25 249 GLU A CA 1
ATOM 1880 C C . GLU A 1 249 ? 46.249 56.480 50.839 1.00 13.78 249 GLU A C 1
ATOM 1881 O O . GLU A 1 249 ? 46.597 57.353 51.638 1.00 12.87 249 GLU A O 1
ATOM 1887 N N . ALA A 1 250 ? 45.596 55.379 51.210 1.00 12.26 250 ALA A N 1
ATOM 1888 C CA . ALA A 1 250 ? 45.269 55.118 52.613 1.00 11.51 250 ALA A CA 1
ATOM 1889 C C . ALA A 1 250 ? 46.561 54.899 53.399 1.00 10.36 250 ALA A C 1
ATOM 1890 O O . ALA A 1 250 ? 46.688 55.341 54.541 1.00 9.89 250 ALA A O 1
ATOM 1892 N N . VAL A 1 251 ? 47.519 54.214 52.778 1.00 10.80 251 VAL A N 1
ATOM 1893 C CA . VAL A 1 251 ? 48.809 53.954 53.410 1.00 11.77 251 VAL A CA 1
ATOM 1894 C C . VAL A 1 251 ? 49.563 55.265 53.637 1.00 13.06 251 VAL A C 1
ATOM 1895 O O . VAL A 1 251 ? 50.153 55.473 54.698 1.00 12.88 251 VAL A O 1
ATOM 1899 N N . GLU A 1 252 ? 49.536 56.149 52.642 1.00 12.99 252 GLU A N 1
ATOM 1900 C CA . GLU A 1 252 ? 50.215 57.435 52.758 1.00 14.79 252 GLU A CA 1
ATOM 1901 C C . GLU A 1 252 ? 49.548 58.277 53.841 1.00 14.44 252 GLU A C 1
ATOM 1902 O O . GLU A 1 252 ? 50.223 58.971 54.602 1.00 15.35 252 GLU A O 1
ATOM 1908 N N . ARG A 1 253 ? 48.222 58.204 53.910 1.00 13.73 253 ARG A N 1
ATOM 1909 C CA . ARG A 1 253 ? 47.462 58.941 54.920 1.00 13.77 253 ARG A CA 1
ATOM 1910 C C . ARG A 1 253 ? 47.891 58.478 56.309 1.00 13.19 253 ARG A C 1
ATOM 1911 O O . ARG A 1 253 ? 48.120 59.291 57.203 1.00 13.38 253 ARG A O 1
ATOM 1919 N N . ALA A 1 254 ? 47.999 57.163 56.481 1.00 13.21 254 ALA A N 1
ATOM 1920 C CA . ALA A 1 254 ? 48.404 56.589 57.757 1.00 13.09 254 ALA A CA 1
ATOM 1921 C C . ALA A 1 254 ? 49.835 56.994 58.086 1.00 14.47 254 ALA A C 1
ATOM 1922 O O . ALA A 1 254 ? 50.145 57.378 59.217 1.00 14.56 254 ALA A O 1
ATOM 1924 N N . ARG A 1 255 ? 50.702 56.911 57.084 1.00 15.84 255 ARG A N 1
ATOM 1925 C CA . ARG A 1 255 ? 52.105 57.239 57.271 1.00 17.46 255 ARG A CA 1
ATOM 1926 C C . ARG A 1 255 ? 52.327 58.695 57.677 1.00 18.78 255 ARG A C 1
ATOM 1927 O O . ARG A 1 255 ? 53.274 58.996 58.400 1.00 20.47 255 ARG A O 1
ATOM 1935 N N . ARG A 1 256 ? 51.463 59.604 57.234 1.00 18.28 256 ARG A N 1
ATOM 1936 C CA . ARG A 1 256 ? 51.649 60.998 57.611 1.00 21.15 256 ARG A CA 1
ATOM 1937 C C . ARG A 1 256 ? 50.952 61.341 58.926 1.00 20.13 256 ARG A C 1
ATOM 1938 O O . ARG A 1 256 ? 50.909 62.501 59.333 1.00 20.70 256 ARG A O 1
ATOM 1946 N N . GLY A 1 257 ? 50.413 60.321 59.588 1.00 18.57 257 GLY A N 1
ATOM 1947 C CA . GLY A 1 257 ? 49.760 60.519 60.872 1.00 17.11 257 GLY A CA 1
ATOM 1948 C C . GLY A 1 257 ? 48.298 60.924 60.873 1.00 16.91 257 GLY A C 1
ATOM 1949 O O . GLY A 1 257 ? 47.797 61.404 61.890 1.00 16.38 257 GLY A O 1
ATOM 1950 N N . GLU A 1 258 ? 47.604 60.721 59.759 1.00 16.09 258 GLU A N 1
ATOM 1951 C CA . GLU A 1 258 ? 46.197 61.094 59.674 1.00 17.92 258 GLU A CA 1
ATOM 1952 C C . GLU A 1 258 ? 45.227 59.994 60.104 1.00 16.19 258 GLU A C 1
ATOM 1953 O O . GLU A 1 258 ? 44.012 60.141 59.972 1.00 14.91 258 GLU A O 1
ATOM 1959 N N . GLY A 1 259 ? 45.759 58.889 60.615 1.00 14.21 259 GLY A N 1
ATOM 1960 C CA . GLY A 1 259 ? 44.887 57.825 61.076 1.00 12.27 259 GLY A CA 1
ATOM 1961 C C . GLY A 1 259 ? 44.529 56.755 60.065 1.00 12.37 259 GLY A C 1
ATOM 1962 O O . GLY A 1 259 ? 44.937 56.811 58.906 1.00 12.50 259 GLY A O 1
ATOM 1963 N N . PRO A 1 260 ? 43.741 55.758 60.489 1.00 13.23 260 PRO A N 1
ATOM 1964 C CA . PRO A 1 260 ? 43.316 54.649 59.635 1.00 11.46 260 PRO A CA 1
ATOM 1965 C C . PRO A 1 260 ? 42.239 54.934 58.591 1.00 11.42 260 PRO A C 1
ATOM 1966 O O . PRO A 1 260 ? 41.637 56.007 58.560 1.00 10.18 260 PRO A O 1
ATOM 1970 N N . SER A 1 261 ? 42.036 53.953 57.720 1.00 10.32 261 SER A N 1
ATOM 1971 C CA . SER A 1 261 ? 41.030 54.007 56.667 1.00 11.08 261 SER A CA 1
ATOM 1972 C C . SER A 1 261 ? 40.461 52.600 56.533 1.00 10.71 261 SER A C 1
ATOM 1973 O O . SER A 1 261 ? 41.090 51.623 56.955 1.00 9.57 261 SER A O 1
ATOM 1976 N N . LEU A 1 262 ? 39.266 52.501 55.961 1.00 9.60 262 LEU A N 1
ATOM 1977 C CA . LEU A 1 262 ? 38.643 51.209 55.720 1.00 8.81 262 LEU A CA 1
ATOM 1978 C C . LEU A 1 262 ? 38.434 51.159 54.214 1.00 10.17 262 LEU A C 1
ATOM 1979 O O . LEU A 1 262 ? 37.689 51.965 53.659 1.00 10.52 262 LEU A O 1
ATOM 1984 N N . VAL A 1 263 ? 39.111 50.225 53.555 1.00 10.27 263 VAL A N 1
ATOM 1985 C CA . VAL A 1 263 ? 39.021 50.082 52.107 1.00 10.02 263 VAL A CA 1
ATOM 1986 C C . VAL A 1 263 ? 38.335 48.773 51.728 1.00 10.52 263 VAL A C 1
ATOM 1987 O O . VAL A 1 263 ? 38.804 47.692 52.089 1.00 11.71 263 VAL A O 1
ATOM 1991 N N . GLU A 1 264 ? 37.223 48.872 51.006 1.00 9.32 264 GLU A N 1
ATOM 1992 C CA . GLU A 1 264 ? 36.500 47.681 50.575 1.00 10.50 264 GLU A CA 1
ATOM 1993 C C . GLU A 1 264 ? 36.835 47.357 49.125 1.00 11.29 264 GLU A C 1
ATOM 1994 O O . GLU A 1 264 ? 36.538 48.143 48.222 1.00 10.18 264 GLU A O 1
ATOM 2000 N N . LEU A 1 265 ? 37.450 46.198 48.912 1.00 9.16 265 LEU A N 1
ATOM 2001 C CA . LEU A 1 265 ? 37.815 45.754 47.573 1.00 11.09 265 LEU A CA 1
ATOM 2002 C C . LEU A 1 265 ? 36.847 44.654 47.158 1.00 12.22 265 LEU A C 1
ATOM 2003 O O . LEU A 1 265 ? 36.906 43.537 47.673 1.00 12.95 265 LEU A O 1
ATOM 2008 N N . ARG A 1 266 ? 35.945 44.971 46.237 1.00 11.70 266 ARG A N 1
ATOM 2009 C CA . ARG A 1 266 ? 34.983 43.982 45.785 1.00 13.20 266 ARG A CA 1
ATOM 2010 C C . ARG A 1 266 ? 35.626 43.027 44.795 1.00 12.33 266 ARG A C 1
ATOM 2011 O O . ARG A 1 266 ? 36.073 43.425 43.719 1.00 11.87 266 ARG A O 1
ATOM 2019 N N . VAL A 1 267 ? 35.677 41.759 45.178 1.00 11.48 267 VAL A N 1
ATOM 2020 C CA . VAL A 1 267 ? 36.267 40.731 44.342 1.00 12.52 267 VAL A CA 1
ATOM 2021 C C . VAL A 1 267 ? 35.284 39.578 44.282 1.00 14.08 267 VAL A C 1
ATOM 2022 O O . VAL A 1 267 ? 34.140 39.709 44.716 1.00 14.06 267 VAL A O 1
ATOM 2026 N N . TYR A 1 268 ? 35.719 38.455 43.727 1.00 15.81 268 TYR A N 1
ATOM 2027 C CA . TYR A 1 268 ? 34.864 37.280 43.666 1.00 17.48 268 TYR A CA 1
ATOM 2028 C C . TYR A 1 268 ? 35.720 36.046 43.916 1.00 18.52 268 TYR A C 1
ATOM 2029 O O . TYR A 1 268 ? 36.879 35.986 43.506 1.00 19.00 268 TYR A O 1
ATOM 2038 N N . ARG A 1 269 ? 35.143 35.071 44.606 1.00 17.51 269 ARG A N 1
ATOM 2039 C CA . ARG A 1 269 ? 35.835 33.831 44.932 1.00 17.99 269 ARG A CA 1
ATOM 2040 C C . ARG A 1 269 ? 35.464 32.827 43.838 1.00 18.99 269 ARG A C 1
ATOM 2041 O O . ARG A 1 269 ? 34.380 32.246 43.875 1.00 19.12 269 ARG A O 1
ATOM 2049 N N . TYR A 1 270 ? 36.345 32.631 42.858 1.00 18.39 270 TYR A N 1
ATOM 2050 C CA . TYR A 1 270 ? 36.051 31.697 41.775 1.00 19.76 270 TYR A CA 1
ATOM 2051 C C . TYR A 1 270 ? 35.940 30.247 42.232 1.00 19.75 270 TYR A C 1
ATOM 2052 O O . TYR A 1 270 ? 35.078 29.508 41.757 1.00 20.86 270 TYR A O 1
ATOM 2061 N N . GLY A 1 271 ? 36.808 29.840 43.152 1.00 19.26 271 GLY A N 1
ATOM 2062 C CA . GLY A 1 271 ? 36.767 28.472 43.635 1.00 18.54 271 GLY A CA 1
ATOM 2063 C C . GLY A 1 271 ? 35.806 28.315 44.796 1.00 18.56 271 GLY A C 1
ATOM 2064 O O . GLY A 1 271 ? 35.144 29.276 45.183 1.00 18.13 271 GLY A O 1
ATOM 2065 N N . PRO A 1 272 ? 35.688 27.106 45.365 1.00 18.01 272 PRO A N 1
ATOM 2066 C CA . PRO A 1 272 ? 34.773 26.926 46.494 1.00 18.02 272 PRO A CA 1
ATOM 2067 C C . PRO A 1 272 ? 35.387 27.616 47.711 1.00 17.83 272 PRO A C 1
ATOM 2068 O O . PRO A 1 272 ? 36.520 28.095 47.645 1.00 18.35 272 PRO A O 1
ATOM 2072 N N . HIS A 1 273 ? 34.651 27.682 48.812 1.00 17.31 273 HIS A N 1
ATOM 2073 C CA . HIS A 1 273 ? 35.189 28.318 50.007 1.00 17.10 273 HIS A CA 1
ATOM 2074 C C . HIS A 1 273 ? 36.539 27.690 50.347 1.00 17.19 273 HIS A C 1
ATOM 2075 O O . HIS A 1 273 ? 37.517 28.390 50.607 1.00 16.30 273 HIS A O 1
ATOM 2082 N N . SER A 1 274 ? 36.576 26.360 50.339 1.00 16.16 274 SER A N 1
ATOM 2083 C CA . SER A 1 274 ? 37.791 25.613 50.644 1.00 17.18 274 SER A CA 1
ATOM 2084 C C . SER A 1 274 ? 37.670 24.187 50.108 1.00 18.12 274 SER A C 1
ATOM 2085 O O . SER A 1 274 ? 36.612 23.784 49.617 1.00 16.78 274 SER A O 1
ATOM 2088 N N . SER A 1 275 ? 38.757 23.427 50.212 1.00 20.17 275 SER A N 1
ATOM 2089 C CA . SER A 1 275 ? 38.771 22.044 49.745 1.00 21.96 275 SER A CA 1
ATOM 2090 C C . SER A 1 275 ? 37.782 21.183 50.531 1.00 23.86 275 SER A C 1
ATOM 2091 O O . SER A 1 275 ? 37.482 20.055 50.143 1.00 23.57 275 SER A O 1
ATOM 2094 N N . ALA A 1 276 ? 37.273 21.720 51.634 1.00 26.69 276 ALA A N 1
ATOM 2095 C CA . ALA A 1 276 ? 36.314 20.994 52.457 1.00 30.65 276 ALA A CA 1
ATOM 2096 C C . ALA A 1 276 ? 34.887 21.440 52.145 1.00 34.19 276 ALA A C 1
ATOM 2097 O O . ALA A 1 276 ? 33.930 20.940 52.734 1.00 35.24 276 ALA A O 1
ATOM 2099 N N . ASP A 1 277 ? 34.754 22.372 51.205 1.00 38.71 277 ASP A N 1
ATOM 2100 C CA . ASP A 1 277 ? 33.454 22.920 50.818 1.00 42.92 277 ASP A CA 1
ATOM 2101 C C . ASP A 1 277 ? 33.044 22.551 49.390 1.00 46.25 277 ASP A C 1
ATOM 2102 O O . ASP A 1 277 ? 33.755 21.829 48.694 1.00 46.99 277 ASP A O 1
ATOM 2107 N N . ASP A 1 278 ? 31.885 23.056 48.974 1.00 50.64 278 ASP A N 1
ATOM 2108 C CA . ASP A 1 278 ? 31.337 22.826 47.638 1.00 53.89 278 ASP A CA 1
ATOM 2109 C C . ASP A 1 278 ? 30.485 24.038 47.246 1.00 55.78 278 ASP A C 1
ATOM 2110 O O . ASP A 1 278 ? 29.304 24.116 47.592 1.00 56.24 278 ASP A O 1
ATOM 2112 N N . ASP A 1 279 ? 31.095 24.976 46.523 1.00 57.42 279 ASP A N 1
ATOM 2113 C CA . ASP A 1 279 ? 30.426 26.205 46.091 1.00 58.64 279 ASP A CA 1
ATOM 2114 C C . ASP A 1 279 ? 29.276 25.983 45.112 1.00 60.13 279 ASP A C 1
ATOM 2115 O O . ASP A 1 279 ? 28.264 26.688 45.163 1.00 59.87 279 ASP A O 1
ATOM 2117 N N . SER A 1 280 ? 29.437 25.011 44.219 1.00 61.00 280 SER A N 1
ATOM 2118 C CA . SER A 1 280 ? 28.413 24.709 43.222 1.00 61.48 280 SER A CA 1
ATOM 2119 C C . SER A 1 280 ? 27.160 24.102 43.850 1.00 61.39 280 SER A C 1
ATOM 2120 O O . SER A 1 280 ? 26.475 23.289 43.228 1.00 61.79 280 SER A O 1
ATOM 2122 N N . ARG A 1 281 ? 26.861 24.505 45.081 1.00 60.58 281 ARG A N 1
ATOM 2123 C CA . ARG A 1 281 ? 25.692 23.998 45.787 1.00 59.07 281 ARG A CA 1
ATOM 2124 C C . ARG A 1 281 ? 24.809 25.132 46.303 1.00 57.82 281 ARG A C 1
ATOM 2125 O O . ARG A 1 281 ? 23.590 24.982 46.393 1.00 58.71 281 ARG A O 1
ATOM 2127 N N . TYR A 1 282 ? 25.421 26.267 46.632 1.00 55.14 282 TYR A N 1
ATOM 2128 C CA . TYR A 1 282 ? 24.670 27.405 47.152 1.00 52.82 282 TYR A CA 1
ATOM 2129 C C . TYR A 1 282 ? 24.827 28.690 46.338 1.00 51.86 282 TYR A C 1
ATOM 2130 O O . TYR A 1 282 ? 24.294 29.735 46.714 1.00 51.53 282 TYR A O 1
ATOM 2139 N N . ARG A 1 283 ? 25.555 28.614 45.226 1.00 50.38 283 ARG A N 1
ATOM 2140 C CA . ARG A 1 283 ? 25.754 29.778 44.364 1.00 48.49 283 ARG A CA 1
ATOM 2141 C C . ARG A 1 283 ? 25.237 29.506 42.954 1.00 49.51 283 ARG A C 1
ATOM 2142 O O . ARG A 1 283 ? 25.546 28.472 42.359 1.00 49.49 283 ARG A O 1
ATOM 2150 N N . PRO A 1 284 ? 24.443 30.436 42.399 1.00 50.27 284 PRO A N 1
ATOM 2151 C CA . PRO A 1 284 ? 23.895 30.278 41.048 1.00 51.16 284 PRO A CA 1
ATOM 2152 C C . PRO A 1 284 ? 24.995 30.342 39.990 1.00 51.90 284 PRO A C 1
ATOM 2153 O O . PRO A 1 284 ? 25.757 31.307 39.936 1.00 52.24 284 PRO A O 1
ATOM 2157 N N . LYS A 1 285 ? 25.073 29.309 39.155 1.00 52.30 285 LYS A N 1
ATOM 2158 C CA . LYS A 1 285 ? 26.084 29.239 38.103 1.00 52.80 285 LYS A CA 1
ATOM 2159 C C . LYS A 1 285 ? 26.155 30.525 37.281 1.00 52.04 285 LYS A C 1
ATOM 2160 O O . LYS A 1 285 ? 27.222 30.901 36.794 1.00 51.78 285 LYS A O 1
ATOM 2166 N N . GLU A 1 286 ? 25.015 31.191 37.130 1.00 51.00 286 GLU A N 1
ATOM 2167 C CA . GLU A 1 286 ? 24.943 32.433 36.370 1.00 50.22 286 GLU A CA 1
ATOM 2168 C C . GLU A 1 286 ? 25.737 33.552 37.041 1.00 47.98 286 GLU A C 1
ATOM 2169 O O . GLU A 1 286 ? 26.276 34.436 36.370 1.00 46.70 286 GLU A O 1
ATOM 2175 N N . GLU A 1 287 ? 25.807 33.509 38.367 1.00 45.09 287 GLU A N 1
ATOM 2176 C CA . GLU A 1 287 ? 26.540 34.515 39.126 1.00 41.95 287 GLU A CA 1
ATOM 2177 C C . GLU A 1 287 ? 28.040 34.290 38.963 1.00 40.37 287 GLU A C 1
ATOM 2178 O O . GLU A 1 287 ? 28.792 35.227 38.691 1.00 39.99 287 GLU A O 1
ATOM 2184 N N . VAL A 1 288 ? 28.466 33.041 39.131 1.00 39.03 288 VAL A N 1
ATOM 2185 C CA . VAL A 1 288 ? 29.874 32.681 39.003 1.00 38.37 288 VAL A CA 1
ATOM 2186 C C . VAL A 1 288 ? 30.386 33.001 37.600 1.00 38.32 288 VAL A C 1
ATOM 2187 O O . VAL A 1 288 ? 31.457 33.592 37.438 1.00 37.33 288 VAL A O 1
ATOM 2191 N N . ALA A 1 289 ? 29.615 32.607 36.589 1.00 37.61 289 ALA A N 1
ATOM 2192 C CA . ALA A 1 289 ? 29.983 32.857 35.199 1.00 36.58 289 ALA A CA 1
ATOM 2193 C C . ALA A 1 289 ? 30.112 34.357 34.950 1.00 35.49 289 ALA A C 1
ATOM 2194 O O . ALA A 1 289 ? 31.068 34.814 34.320 1.00 35.53 289 ALA A O 1
ATOM 2196 N N . PHE A 1 290 ? 29.146 35.119 35.455 1.00 33.58 290 PHE A N 1
ATOM 2197 C CA . PHE A 1 290 ? 29.146 36.566 35.289 1.00 32.75 290 PHE A CA 1
ATOM 2198 C C . PHE A 1 290 ? 30.426 37.200 35.829 1.00 32.02 290 PHE A C 1
ATOM 2199 O O . PHE A 1 290 ? 31.034 38.039 35.164 1.00 31.49 290 PHE A O 1
ATOM 2207 N N . TRP A 1 291 ? 30.838 36.799 37.028 1.00 30.07 291 TRP A N 1
ATOM 2208 C CA . TRP A 1 291 ? 32.052 37.351 37.619 1.00 29.03 291 TRP A CA 1
ATOM 2209 C C . TRP A 1 291 ? 33.328 36.776 37.017 1.00 28.77 291 TRP A C 1
ATOM 2210 O O . TRP A 1 291 ? 34.400 37.371 37.137 1.00 26.97 291 TRP A O 1
ATOM 2221 N N . ARG A 1 292 ? 33.215 35.620 36.372 1.00 29.27 292 ARG A N 1
ATOM 2222 C CA . ARG A 1 292 ? 34.374 35.009 35.735 1.00 31.21 292 ARG A CA 1
ATOM 2223 C C . ARG A 1 292 ? 34.830 35.910 34.590 1.00 30.26 292 ARG A C 1
ATOM 2224 O O . ARG A 1 292 ? 36.022 36.007 34.295 1.00 29.97 292 ARG A O 1
ATOM 2232 N N . LYS A 1 293 ? 33.872 36.579 33.956 1.00 29.78 293 LYS A N 1
ATOM 2233 C CA . LYS A 1 293 ? 34.172 37.485 32.853 1.00 28.96 293 LYS A CA 1
ATOM 2234 C C . LYS A 1 293 ? 34.862 38.745 33.371 1.00 27.75 293 LYS A C 1
ATOM 2235 O O . LYS A 1 293 ? 35.341 39.567 32.589 1.00 27.79 293 LYS A O 1
ATOM 2241 N N . LYS A 1 294 ? 34.907 38.892 34.692 1.00 25.57 294 LYS A N 1
ATOM 2242 C CA . LYS A 1 294 ? 35.537 40.052 35.313 1.00 23.15 294 LYS A CA 1
ATOM 2243 C C . LYS A 1 294 ? 36.937 39.737 35.838 1.00 20.70 294 LYS A C 1
ATOM 2244 O O . LYS A 1 294 ? 37.508 40.512 36.609 1.00 19.71 294 LYS A O 1
ATOM 2250 N N . ASP A 1 295 ? 37.480 38.600 35.412 1.00 17.40 295 ASP A N 1
ATOM 2251 C CA . ASP A 1 295 ? 38.813 38.171 35.824 1.00 17.26 295 ASP A CA 1
ATOM 2252 C C . ASP A 1 295 ? 39.771 39.358 35.735 1.00 15.98 295 ASP A C 1
ATOM 2253 O O . ASP A 1 295 ? 39.921 39.970 34.676 1.00 13.42 295 ASP A O 1
ATOM 2258 N N . PRO A 1 296 ? 40.432 39.697 36.852 1.00 15.15 296 PRO A N 1
ATOM 2259 C CA . PRO A 1 296 ? 41.373 40.820 36.882 1.00 14.69 296 PRO A CA 1
ATOM 2260 C C . PRO A 1 296 ? 42.582 40.668 35.964 1.00 14.82 296 PRO A C 1
ATOM 2261 O O . PRO A 1 296 ? 43.155 41.663 35.525 1.00 14.23 296 PRO A O 1
ATOM 2265 N N . ILE A 1 297 ? 42.964 39.428 35.674 1.00 14.45 297 ILE A N 1
ATOM 2266 C CA . ILE A 1 297 ? 44.124 39.179 34.829 1.00 15.00 297 ILE A CA 1
ATOM 2267 C C . ILE A 1 297 ? 43.920 39.650 33.386 1.00 16.46 297 ILE A C 1
ATOM 2268 O O . ILE A 1 297 ? 44.689 40.474 32.891 1.00 16.47 297 ILE A O 1
ATOM 2273 N N . PRO A 1 298 ? 42.885 39.145 32.695 1.00 17.60 298 PRO A N 1
ATOM 2274 C CA . PRO A 1 298 ? 42.661 39.582 31.312 1.00 17.97 298 PRO A CA 1
ATOM 2275 C C . PRO A 1 298 ? 42.378 41.081 31.244 1.00 18.89 298 PRO A C 1
ATOM 2276 O O . PRO A 1 298 ? 42.713 41.752 30.267 1.00 19.30 298 PRO A O 1
ATOM 2280 N N . ARG A 1 299 ? 41.757 41.604 32.293 1.00 19.41 299 ARG A N 1
ATOM 2281 C CA . ARG A 1 299 ? 41.425 43.019 32.332 1.00 18.71 299 ARG A CA 1
ATOM 2282 C C . ARG A 1 299 ? 42.661 43.903 32.330 1.00 18.58 299 ARG A C 1
ATOM 2283 O O . ARG A 1 299 ? 42.726 44.882 31.589 1.00 19.21 299 ARG A O 1
ATOM 2291 N N . PHE A 1 300 ? 43.640 43.570 33.164 1.00 16.66 300 PHE A N 1
ATOM 2292 C CA . PHE A 1 300 ? 44.854 44.366 33.213 1.00 16.10 300 PHE A CA 1
ATOM 2293 C C . PHE A 1 300 ? 45.717 44.073 31.987 1.00 16.94 300 PHE A C 1
ATOM 2294 O O . PHE A 1 300 ? 46.454 44.940 31.518 1.00 16.59 300 PHE A O 1
ATOM 2302 N N . ARG A 1 301 ? 45.625 42.854 31.462 1.00 17.33 301 ARG A N 1
ATOM 2303 C CA . ARG A 1 301 ? 46.400 42.503 30.279 1.00 18.92 301 ARG A CA 1
ATOM 2304 C C . ARG A 1 301 ? 46.024 43.456 29.153 1.00 19.18 301 ARG A C 1
ATOM 2305 O O . ARG A 1 301 ? 46.893 43.988 28.462 1.00 18.98 301 ARG A O 1
ATOM 2313 N N . ARG A 1 302 ? 44.723 43.671 28.981 1.00 20.32 302 ARG A N 1
ATOM 2314 C CA . ARG A 1 302 ? 44.227 44.561 27.938 1.00 21.64 302 ARG A CA 1
ATOM 2315 C C . ARG A 1 302 ? 44.755 45.976 28.135 1.00 20.90 302 ARG A C 1
ATOM 2316 O O . ARG A 1 302 ? 45.058 46.671 27.165 1.00 20.94 302 ARG A O 1
ATOM 2324 N N . PHE A 1 303 ? 44.868 46.397 29.393 1.00 18.29 303 PHE A N 1
ATOM 2325 C CA . PHE A 1 303 ? 45.369 47.730 29.709 1.00 17.58 303 PHE A CA 1
ATOM 2326 C C . PHE A 1 303 ? 46.819 47.869 29.255 1.00 17.56 303 PHE A C 1
ATOM 2327 O O . PHE A 1 303 ? 47.209 48.898 28.698 1.00 15.94 303 PHE A O 1
ATOM 2335 N N . LEU A 1 304 ? 47.616 46.829 29.493 1.00 16.80 304 LEU A N 1
ATOM 2336 C CA . LEU A 1 304 ? 49.021 46.843 29.097 1.00 16.98 304 LEU A CA 1
ATOM 2337 C C . LEU A 1 304 ? 49.154 46.717 27.585 1.00 17.61 304 LEU A C 1
ATOM 2338 O O . LEU A 1 304 ? 49.933 47.433 26.955 1.00 17.99 304 LEU A O 1
ATOM 2343 N N . GLU A 1 305 ? 48.389 45.799 27.011 1.00 18.93 305 GLU A N 1
ATOM 2344 C CA . GLU A 1 305 ? 48.422 45.565 25.575 1.00 20.58 305 GLU A CA 1
ATOM 2345 C C . GLU A 1 305 ? 48.073 46.814 24.772 1.00 20.68 305 GLU A C 1
ATOM 2346 O O . GLU A 1 305 ? 48.657 47.063 23.719 1.00 20.56 305 GLU A O 1
ATOM 2352 N N . ALA A 1 306 ? 47.127 47.599 25.277 1.00 19.45 306 ALA A N 1
ATOM 2353 C CA . ALA A 1 306 ? 46.695 48.813 24.598 1.00 20.77 306 ALA A CA 1
ATOM 2354 C C . ALA A 1 306 ? 47.771 49.890 24.614 1.00 21.71 306 ALA A C 1
ATOM 2355 O O . ALA A 1 306 ? 47.628 50.925 23.961 1.00 22.25 306 ALA A O 1
ATOM 2357 N N . ARG A 1 307 ? 48.844 49.649 25.360 1.00 21.46 307 ARG A N 1
ATOM 2358 C CA . ARG A 1 307 ? 49.933 50.613 25.457 1.00 20.41 307 ARG A CA 1
ATOM 2359 C C . ARG A 1 307 ? 51.275 50.022 25.042 1.00 21.55 307 ARG A C 1
ATOM 2360 O O . ARG A 1 307 ? 52.329 50.576 25.361 1.00 22.20 307 ARG A O 1
ATOM 2368 N N . GLY A 1 308 ? 51.229 48.899 24.330 1.00 21.90 308 GLY A N 1
ATOM 2369 C CA . GLY A 1 308 ? 52.447 48.247 23.876 1.00 21.94 308 GLY A CA 1
ATOM 2370 C C . GLY A 1 308 ? 53.317 47.743 25.013 1.00 21.75 308 GLY A C 1
ATOM 2371 O O . GLY A 1 308 ? 54.530 47.600 24.860 1.00 22.25 308 GLY A O 1
ATOM 2372 N N . LEU A 1 309 ? 52.692 47.462 26.152 1.00 20.19 309 LEU A N 1
ATOM 2373 C CA . LEU A 1 309 ? 53.406 46.979 27.331 1.00 21.01 309 LEU A CA 1
ATOM 2374 C C . LEU A 1 309 ? 53.177 45.495 27.600 1.00 21.08 309 LEU A C 1
ATOM 2375 O O . LEU A 1 309 ? 53.496 44.992 28.679 1.00 21.42 309 LEU A O 1
ATOM 2380 N N . TRP A 1 310 ? 52.625 44.802 26.610 1.00 20.49 310 TRP A N 1
ATOM 2381 C CA . TRP A 1 310 ? 52.358 43.375 26.718 1.00 22.39 310 TRP A CA 1
ATOM 2382 C C . TRP A 1 310 ? 52.258 42.745 25.334 1.00 23.25 310 TRP A C 1
ATOM 2383 O O . TRP A 1 310 ? 51.778 43.371 24.391 1.00 23.68 310 TRP A O 1
ATOM 2394 N N . ASN A 1 311 ? 52.721 41.505 25.227 1.00 24.50 311 ASN A N 1
ATOM 2395 C CA . ASN A 1 311 ? 52.642 40.735 23.989 1.00 27.11 311 ASN A CA 1
ATOM 2396 C C . ASN A 1 311 ? 52.678 39.261 24.374 1.00 27.65 311 ASN A C 1
ATOM 2397 O O . ASN A 1 311 ? 53.076 38.919 25.492 1.00 26.33 311 ASN A O 1
ATOM 2402 N N . GLU A 1 312 ? 52.246 38.395 23.462 1.00 29.66 312 GLU A N 1
ATOM 2403 C CA . GLU A 1 312 ? 52.210 36.956 23.717 1.00 32.25 312 GLU A CA 1
ATOM 2404 C C . GLU A 1 312 ? 53.543 36.345 24.125 1.00 31.89 312 GLU A C 1
ATOM 2405 O O . GLU A 1 312 ? 53.598 35.501 25.019 1.00 31.78 312 GLU A O 1
ATOM 2411 N N . GLU A 1 313 ? 54.613 36.768 23.467 1.00 32.13 313 GLU A N 1
ATOM 2412 C CA . GLU A 1 313 ? 55.937 36.240 23.763 1.00 32.29 313 GLU A CA 1
ATOM 2413 C C . GLU A 1 313 ? 56.316 36.471 25.225 1.00 28.99 313 GLU A C 1
ATOM 2414 O O . GLU A 1 313 ? 56.782 35.556 25.903 1.00 27.19 313 GLU A O 1
ATOM 2420 N N . TRP A 1 314 ? 56.115 37.693 25.709 1.00 26.07 314 TRP A N 1
ATOM 2421 C CA . TRP A 1 314 ? 56.435 38.014 27.096 1.00 24.62 314 TRP A CA 1
ATOM 2422 C C . TRP A 1 314 ? 55.554 37.169 28.012 1.00 23.67 314 TRP A C 1
ATOM 2423 O O . TRP A 1 314 ? 56.027 36.611 29.001 1.00 23.67 314 TRP A O 1
ATOM 2434 N N . GLU A 1 315 ? 54.273 37.080 27.669 1.00 22.34 315 GLU A N 1
ATOM 2435 C CA . GLU A 1 315 ? 53.313 36.298 28.439 1.00 24.40 315 GLU A CA 1
ATOM 2436 C C . GLU A 1 315 ? 53.854 34.887 28.669 1.00 26.11 315 GLU A C 1
ATOM 2437 O O . GLU A 1 315 ? 53.911 34.405 29.802 1.00 25.57 315 GLU A O 1
ATOM 2443 N N . GLU A 1 316 ? 54.257 34.234 27.584 1.00 27.96 316 GLU A N 1
ATOM 2444 C CA . GLU A 1 316 ? 54.788 32.876 27.655 1.00 30.02 316 GLU A CA 1
ATOM 2445 C C . GLU A 1 316 ? 56.062 32.801 28.486 1.00 28.81 316 GLU A C 1
ATOM 2446 O O . GLU A 1 316 ? 56.228 31.889 29.295 1.00 28.46 316 GLU A O 1
ATOM 2452 N N . ASP A 1 317 ? 56.960 33.761 28.284 1.00 28.36 317 ASP A N 1
ATOM 2453 C CA . ASP A 1 317 ? 58.213 33.803 29.028 1.00 27.74 317 ASP A CA 1
ATOM 2454 C C . ASP A 1 317 ? 57.949 33.898 30.528 1.00 26.88 317 ASP A C 1
ATOM 2455 O O . ASP A 1 317 ? 58.544 33.169 31.321 1.00 26.36 317 ASP A O 1
ATOM 2460 N N . VAL A 1 318 ? 57.059 34.806 30.910 1.00 25.44 318 VAL A N 1
ATOM 2461 C CA . VAL A 1 318 ? 56.716 34.996 32.313 1.00 23.90 318 VAL A CA 1
ATOM 2462 C C . VAL A 1 318 ? 56.127 33.724 32.917 1.00 23.01 318 VAL A C 1
ATOM 2463 O O . VAL A 1 318 ? 56.508 33.322 34.014 1.00 22.49 318 VAL A O 1
ATOM 2467 N N . ARG A 1 319 ? 55.205 33.090 32.198 1.00 22.74 319 ARG A N 1
ATOM 2468 C CA . ARG A 1 319 ? 54.574 31.867 32.684 1.00 23.80 319 ARG A CA 1
ATOM 2469 C C . ARG A 1 319 ? 55.552 30.713 32.875 1.00 24.88 319 ARG A C 1
ATOM 2470 O O . ARG A 1 319 ? 55.456 29.972 33.854 1.00 23.58 319 ARG A O 1
ATOM 2478 N N . GLU A 1 320 ? 56.490 30.553 31.946 1.00 25.38 320 GLU A N 1
ATOM 2479 C CA . GLU A 1 320 ? 57.464 29.477 32.068 1.00 26.50 320 GLU A CA 1
ATOM 2480 C C . GLU A 1 320 ? 58.378 29.731 33.260 1.00 25.24 320 GLU A C 1
ATOM 2481 O O . GLU A 1 320 ? 58.772 28.797 33.953 1.00 24.92 320 GLU A O 1
ATOM 2487 N N . GLU A 1 321 ? 58.709 30.996 33.501 1.00 24.45 321 GLU A N 1
ATOM 2488 C CA . GLU A 1 321 ? 59.566 31.352 34.627 1.00 26.05 321 GLU A CA 1
ATOM 2489 C C . GLU A 1 321 ? 58.844 31.066 35.940 1.00 24.60 321 GLU A C 1
ATOM 2490 O O . GLU A 1 321 ? 59.450 30.613 36.906 1.00 24.09 321 GLU A O 1
ATOM 2496 N N . ILE A 1 322 ? 57.542 31.333 35.967 1.00 23.66 322 ILE A N 1
ATOM 2497 C CA . ILE A 1 322 ? 56.738 31.093 37.158 1.00 21.99 322 ILE A CA 1
ATOM 2498 C C . ILE A 1 322 ? 56.600 29.600 37.453 1.00 21.63 322 ILE A C 1
ATOM 2499 O O . ILE A 1 322 ? 56.806 29.170 38.587 1.00 21.31 322 ILE A O 1
ATOM 2504 N N . ARG A 1 323 ? 56.260 28.802 36.445 1.00 22.19 323 ARG A N 1
ATOM 2505 C CA . ARG A 1 323 ? 56.112 27.374 36.694 1.00 25.01 323 ARG A CA 1
ATOM 2506 C C . ARG A 1 323 ? 57.431 26.757 37.153 1.00 24.29 323 ARG A C 1
ATOM 2507 O O . ARG A 1 323 ? 57.439 25.787 37.909 1.00 24.52 323 ARG A O 1
ATOM 2515 N N . ALA A 1 324 ? 58.544 27.334 36.715 1.00 23.52 324 ALA A N 1
ATOM 2516 C CA . ALA A 1 324 ? 59.856 26.845 37.121 1.00 23.19 324 ALA A CA 1
ATOM 2517 C C . ALA A 1 324 ? 60.062 27.181 38.599 1.00 23.19 324 ALA A C 1
ATOM 2518 O O . ALA A 1 324 ? 60.565 26.359 39.371 1.00 21.14 324 ALA A O 1
ATOM 2520 N N . GLU A 1 325 ? 59.670 28.393 38.987 1.00 21.13 325 GLU A N 1
ATOM 2521 C CA . GLU A 1 325 ? 59.804 28.830 40.372 1.00 21.40 325 GLU A CA 1
ATOM 2522 C C . GLU A 1 325 ? 58.938 27.952 41.273 1.00 20.63 325 GLU A C 1
ATOM 2523 O O . GLU A 1 325 ? 59.347 27.593 42.378 1.00 19.36 325 GLU A O 1
ATOM 2529 N N . LEU A 1 326 ? 57.745 27.607 40.797 1.00 19.76 326 LEU A N 1
ATOM 2530 C CA . LEU A 1 326 ? 56.835 26.762 41.565 1.00 20.55 326 LEU A CA 1
ATOM 2531 C C . LEU A 1 326 ? 57.437 25.374 41.767 1.00 21.30 326 LEU A C 1
ATOM 2532 O O . LEU A 1 326 ? 57.418 24.834 42.873 1.00 21.20 326 LEU A O 1
ATOM 2537 N N . GLU A 1 327 ? 57.979 24.802 40.697 1.00 22.41 327 GLU A N 1
ATOM 2538 C CA . GLU A 1 327 ? 58.587 23.479 40.766 1.00 24.09 327 GLU A CA 1
ATOM 2539 C C . GLU A 1 327 ? 59.774 23.474 41.718 1.00 22.74 327 GLU A C 1
ATOM 2540 O O . GLU A 1 327 ? 59.942 22.546 42.506 1.00 21.78 327 GLU A O 1
ATOM 2546 N N . ARG A 1 328 ? 60.597 24.513 41.644 1.00 22.65 328 ARG A N 1
ATOM 2547 C CA . ARG A 1 328 ? 61.757 24.613 42.516 1.00 24.25 328 ARG A CA 1
ATOM 2548 C C . ARG A 1 328 ? 61.319 24.809 43.968 1.00 23.82 328 ARG A C 1
ATOM 2549 O O . ARG A 1 328 ? 61.882 24.205 44.883 1.00 22.97 328 ARG A O 1
ATOM 2557 N N . GLY A 1 329 ? 60.309 25.652 44.171 1.00 22.54 329 GLY A N 1
ATOM 2558 C CA . GLY A 1 329 ? 59.814 25.907 45.513 1.00 20.06 329 GLY A CA 1
ATOM 2559 C C . GLY A 1 329 ? 59.245 24.661 46.169 1.00 19.41 329 GLY A C 1
ATOM 2560 O O . GLY A 1 329 ? 59.503 24.398 47.345 1.00 18.12 329 GLY A O 1
ATOM 2561 N N . LEU A 1 330 ? 58.470 23.892 45.408 1.00 18.87 330 LEU A N 1
ATOM 2562 C CA . LEU A 1 330 ? 57.873 22.666 45.923 1.00 20.55 330 LEU A CA 1
ATOM 2563 C C . LEU A 1 330 ? 58.956 21.637 46.235 1.00 21.41 330 LEU A C 1
ATOM 2564 O O . LEU A 1 330 ? 58.895 20.944 47.253 1.00 19.49 330 LEU A O 1
ATOM 2569 N N . LYS A 1 331 ? 59.951 21.543 45.358 1.00 21.29 331 LYS A N 1
ATOM 2570 C CA . LYS A 1 331 ? 61.043 20.600 45.559 1.00 23.29 331 LYS A CA 1
ATOM 2571 C C . LYS A 1 331 ? 61.769 20.904 46.866 1.00 22.79 331 LYS A C 1
ATOM 2572 O O . LYS A 1 331 ? 62.018 20.004 47.668 1.00 22.60 331 LYS A O 1
ATOM 2578 N N . GLU A 1 332 ? 62.099 22.175 47.079 1.00 22.33 332 GLU A N 1
ATOM 2579 C CA . GLU A 1 332 ? 62.801 22.594 48.291 1.00 22.72 332 GLU A CA 1
ATOM 2580 C C . GLU A 1 332 ? 61.969 22.304 49.540 1.00 21.80 332 GLU A C 1
ATOM 2581 O O . GLU A 1 332 ? 62.493 21.837 50.554 1.00 21.04 332 GLU A O 1
ATOM 2587 N N . ALA A 1 333 ? 60.672 22.583 49.463 1.00 20.38 333 ALA A N 1
ATOM 2588 C CA . ALA A 1 333 ? 59.775 22.355 50.590 1.00 21.32 333 ALA A CA 1
ATOM 2589 C C . ALA A 1 333 ? 59.754 20.882 50.978 1.00 21.42 333 ALA A C 1
ATOM 2590 O O . ALA A 1 333 ? 59.865 20.538 52.155 1.00 22.26 333 ALA A O 1
ATOM 2592 N N . GLU A 1 334 ? 59.616 20.017 49.979 1.00 22.96 334 GLU A N 1
ATOM 2593 C CA . GLU A 1 334 ? 59.569 18.577 50.205 1.00 25.13 334 GLU A CA 1
ATOM 2594 C C . GLU A 1 334 ? 60.886 18.001 50.718 1.00 25.89 334 GLU A C 1
ATOM 2595 O O . GLU A 1 334 ? 60.894 17.191 51.645 1.00 26.54 334 GLU A O 1
ATOM 2601 N N . GLU A 1 335 ? 61.997 18.417 50.120 1.00 26.81 335 GLU A N 1
ATOM 2602 C CA . GLU A 1 335 ? 63.302 17.909 50.530 1.00 28.62 335 GLU A CA 1
ATOM 2603 C C . GLU A 1 335 ? 63.684 18.296 51.957 1.00 27.75 335 GLU A C 1
ATOM 2604 O O . GLU A 1 335 ? 64.581 17.693 52.546 1.00 25.65 335 GLU A O 1
ATOM 2610 N N . ALA A 1 336 ? 62.995 19.290 52.515 1.00 25.64 336 ALA A N 1
ATOM 2611 C CA . ALA A 1 336 ? 63.271 19.750 53.875 1.00 24.92 336 ALA A CA 1
ATOM 2612 C C . ALA A 1 336 ? 63.082 18.651 54.918 1.00 24.40 336 ALA A C 1
ATOM 2613 O O . ALA A 1 336 ? 63.762 18.637 55.943 1.00 25.33 336 ALA A O 1
ATOM 2615 N N . GLY A 1 337 ? 62.149 17.741 54.665 1.00 23.93 337 GLY A N 1
ATOM 2616 C CA . GLY A 1 337 ? 61.913 16.658 55.604 1.00 24.95 337 GLY A CA 1
ATOM 2617 C C . GLY A 1 337 ? 60.819 16.945 56.617 1.00 25.26 337 GLY A C 1
ATOM 2618 O O . GLY A 1 337 ? 60.462 18.102 56.835 1.00 24.06 337 GLY A O 1
ATOM 2619 N N . PRO A 1 338 ? 60.270 15.902 57.261 1.00 25.53 338 PRO A N 1
ATOM 2620 C CA . PRO A 1 338 ? 59.204 16.041 58.261 1.00 24.37 338 PRO A CA 1
ATOM 2621 C C . PRO A 1 338 ? 59.686 16.768 59.509 1.00 23.44 338 PRO A C 1
ATOM 2622 O O . PRO A 1 338 ? 60.877 16.759 59.820 1.00 23.05 338 PRO A O 1
ATOM 2626 N N . VAL A 1 339 ? 58.763 17.404 60.222 1.00 22.67 339 VAL A N 1
ATOM 2627 C CA . VAL A 1 339 ? 59.135 18.099 61.444 1.00 22.26 339 VAL A CA 1
ATOM 2628 C C . VAL A 1 339 ? 59.200 17.061 62.561 1.00 21.28 339 VAL A C 1
ATOM 2629 O O . VAL A 1 339 ? 58.365 16.161 62.635 1.00 19.83 339 VAL A O 1
ATOM 2633 N N . PRO A 1 340 ? 60.209 17.163 63.435 1.00 21.90 340 PRO A N 1
ATOM 2634 C CA . PRO A 1 340 ? 60.376 16.222 64.548 1.00 22.39 340 PRO A CA 1
ATOM 2635 C C . PRO A 1 340 ? 59.172 16.197 65.487 1.00 22.59 340 PR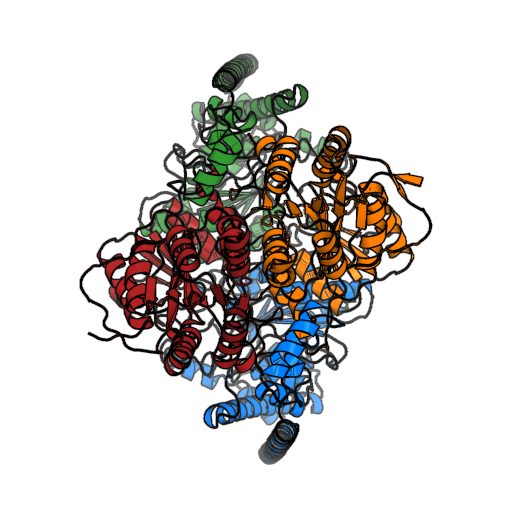O A C 1
ATOM 2636 O O . PRO A 1 340 ? 58.492 17.207 65.668 1.00 20.69 340 PRO A O 1
ATOM 2640 N N . PRO A 1 341 ? 58.892 15.034 66.096 1.00 22.36 341 PRO A N 1
ATOM 2641 C CA . PRO A 1 341 ? 57.762 14.912 67.021 1.00 22.04 341 PRO A CA 1
ATOM 2642 C C . PRO A 1 341 ? 57.959 15.810 68.239 1.00 21.96 341 PRO A C 1
ATOM 2643 O O . PRO A 1 341 ? 57.006 16.402 68.747 1.00 21.69 341 PRO A O 1
ATOM 2647 N N . GLU A 1 342 ? 59.205 15.905 68.698 1.00 21.04 342 GLU A N 1
ATOM 2648 C CA . GLU A 1 342 ? 59.546 16.707 69.870 1.00 22.85 342 GLU A CA 1
ATOM 2649 C C . GLU A 1 342 ? 59.200 18.186 69.711 1.00 20.87 342 GLU A C 1
ATOM 2650 O O . GLU A 1 342 ? 58.957 18.876 70.701 1.00 19.89 342 GLU A O 1
ATOM 2656 N N . TRP A 1 343 ? 59.188 18.678 68.477 1.00 18.56 343 TRP A N 1
ATOM 2657 C CA . TRP A 1 343 ? 58.882 20.087 68.243 1.00 18.47 343 TRP A CA 1
ATOM 2658 C C . TRP A 1 343 ? 57.508 20.480 68.776 1.00 17.55 343 TRP A C 1
ATOM 2659 O O . TRP A 1 343 ? 57.210 21.664 68.943 1.00 16.54 343 TRP A O 1
ATOM 2670 N N . MET A 1 344 ? 56.682 19.477 69.053 1.00 17.82 344 MET A N 1
ATOM 2671 C CA . MET A 1 344 ? 55.343 19.700 69.580 1.00 17.90 344 MET A CA 1
ATOM 2672 C C . MET A 1 344 ? 55.394 20.413 70.931 1.00 17.04 344 MET A C 1
ATOM 2673 O O . MET A 1 344 ? 54.434 21.077 71.328 1.00 15.44 344 MET A O 1
ATOM 2678 N N . PHE A 1 345 ? 56.522 20.282 71.626 1.00 15.82 345 PHE A N 1
ATOM 2679 C CA . PHE A 1 345 ? 56.699 20.893 72.945 1.00 16.35 345 PHE A CA 1
ATOM 2680 C C . PHE A 1 345 ? 57.518 22.184 72.942 1.00 15.28 345 PHE A C 1
ATOM 2681 O O . PHE A 1 345 ? 57.659 22.840 73.975 1.00 17.08 345 PHE A O 1
ATOM 2689 N N . GLU A 1 346 ? 58.042 22.548 71.777 1.00 16.01 346 GLU A N 1
ATOM 2690 C CA . GLU A 1 346 ? 58.850 23.750 71.639 1.00 16.50 346 GLU A CA 1
ATOM 2691 C C . GLU A 1 346 ? 57.994 24.974 71.319 1.00 15.90 346 GLU A C 1
ATOM 2692 O O . GLU A 1 346 ? 56.947 24.861 70.681 1.00 14.55 346 GLU A O 1
ATOM 2698 N N . ASP A 1 347 ? 58.456 26.135 71.773 1.00 13.50 347 ASP A N 1
ATOM 2699 C CA . ASP A 1 347 ? 57.796 27.416 71.526 1.00 13.08 347 ASP A CA 1
ATOM 2700 C C . ASP A 1 347 ? 56.462 27.696 72.219 1.00 13.38 347 ASP A C 1
ATOM 2701 O O . ASP A 1 347 ? 55.769 28.646 71.852 1.00 13.20 347 ASP A O 1
ATOM 2706 N N . VAL A 1 348 ? 56.084 26.885 73.203 1.00 13.37 348 VAL A N 1
ATOM 2707 C CA . VAL A 1 348 ? 54.851 27.167 73.928 1.00 13.40 348 VAL A CA 1
ATOM 2708 C C . VAL A 1 348 ? 55.226 28.399 74.752 1.00 14.55 348 VAL A C 1
ATOM 2709 O O . VAL A 1 348 ? 54.462 29.361 74.864 1.00 16.08 348 VAL A O 1
ATOM 2713 N N . PHE A 1 349 ? 56.435 28.349 75.306 1.00 14.30 349 PHE A N 1
ATOM 2714 C CA . PHE A 1 349 ? 57.026 29.428 76.095 1.00 14.57 349 PHE A CA 1
ATOM 2715 C C . PHE A 1 349 ? 58.443 29.550 75.542 1.00 14.35 349 PHE A C 1
ATOM 2716 O O . PHE A 1 349 ? 58.860 28.723 74.734 1.00 13.67 349 PHE A O 1
ATOM 2724 N N . ALA A 1 350 ? 59.185 30.571 75.961 1.00 14.70 350 ALA A N 1
ATOM 2725 C CA . ALA A 1 350 ? 60.557 30.731 75.483 1.00 15.43 350 ALA A CA 1
ATOM 2726 C C . ALA A 1 350 ? 61.346 29.469 75.844 1.00 17.32 350 ALA A C 1
ATOM 2727 O O . ALA A 1 350 ? 62.135 28.962 75.046 1.00 18.68 350 ALA A O 1
ATOM 2729 N N . GLU A 1 351 ? 61.125 28.969 77.056 1.00 18.86 351 GLU A N 1
ATOM 2730 C CA . GLU A 1 351 ? 61.790 27.757 77.527 1.00 21.42 351 GLU A CA 1
ATOM 2731 C C . GLU A 1 351 ? 60.738 26.802 78.086 1.00 21.50 351 GLU A C 1
ATOM 2732 O O . GLU A 1 351 ? 59.725 27.239 78.630 1.00 20.93 351 GLU A O 1
ATOM 2738 N N . LYS A 1 352 ? 60.978 25.502 77.952 1.00 21.85 352 LYS A N 1
ATOM 2739 C CA . LYS A 1 352 ? 60.040 24.497 78.448 1.00 22.04 352 LYS A CA 1
ATOM 2740 C C . LYS A 1 352 ? 60.038 24.376 79.970 1.00 22.36 352 LYS A C 1
ATOM 2741 O O . LYS A 1 352 ? 61.082 24.151 80.582 1.00 22.46 352 LYS A O 1
ATOM 2747 N N . PRO A 1 353 ? 58.862 24.535 80.602 1.00 22.37 353 PRO A N 1
ATOM 2748 C CA . PRO A 1 353 ? 58.743 24.434 82.062 1.00 22.18 353 PRO A CA 1
ATOM 2749 C C . PRO A 1 353 ? 58.778 22.963 82.472 1.00 21.79 353 PRO A C 1
ATOM 2750 O O . PRO A 1 353 ? 58.782 22.079 81.613 1.00 21.67 353 PRO A O 1
ATOM 2754 N N . TRP A 1 354 ? 58.774 22.702 83.777 1.00 21.25 354 TRP A N 1
ATOM 2755 C CA . TRP A 1 354 ? 58.838 21.330 84.270 1.00 21.25 354 TRP A CA 1
ATOM 2756 C C . TRP A 1 354 ? 57.783 20.395 83.688 1.00 20.44 354 TRP A C 1
ATOM 2757 O O . TRP A 1 354 ? 58.100 19.274 83.288 1.00 20.43 354 TRP A O 1
ATOM 2768 N N . HIS A 1 355 ? 56.534 20.847 83.629 1.00 19.34 355 HIS A N 1
ATOM 2769 C CA . HIS A 1 355 ? 55.473 19.990 83.121 1.00 18.25 355 HIS A CA 1
ATOM 2770 C C . HIS A 1 355 ? 55.616 19.612 81.650 1.00 17.41 355 HIS A C 1
ATOM 2771 O O . HIS A 1 355 ? 55.224 18.515 81.257 1.00 16.67 355 HIS A O 1
ATOM 2778 N N . LEU A 1 356 ? 56.175 20.502 80.832 1.00 17.07 356 LEU A N 1
ATOM 2779 C CA . LEU A 1 356 ? 56.348 20.179 79.419 1.00 17.65 356 LEU A CA 1
ATOM 2780 C C . LEU A 1 356 ? 57.531 19.230 79.256 1.00 18.17 356 LEU A C 1
ATOM 2781 O O . LEU A 1 356 ? 57.517 18.354 78.391 1.00 16.56 356 LEU A O 1
ATOM 2786 N N . LEU A 1 357 ? 58.549 19.404 80.093 1.00 18.09 357 LEU A N 1
ATOM 2787 C CA . LEU A 1 357 ? 59.715 18.527 80.049 1.00 19.83 357 LEU A CA 1
ATOM 2788 C C . LEU A 1 357 ? 59.261 17.112 80.411 1.00 18.72 357 LEU A C 1
ATOM 2789 O O . LEU A 1 357 ? 59.674 16.139 79.785 1.00 19.83 357 LEU A O 1
ATOM 2794 N N . ARG A 1 358 ? 58.399 17.005 81.416 1.00 19.37 358 ARG A N 1
ATOM 2795 C CA . ARG A 1 358 ? 57.891 15.707 81.840 1.00 20.74 358 ARG A CA 1
ATOM 2796 C C . ARG A 1 358 ? 57.025 15.094 80.749 1.00 20.13 358 ARG A C 1
ATOM 2797 O O . ARG A 1 358 ? 57.114 13.899 80.468 1.00 18.22 358 ARG A O 1
ATOM 2805 N N . GLN A 1 359 ? 56.176 15.917 80.142 1.00 18.66 359 GLN A N 1
ATOM 2806 C CA . GLN A 1 359 ? 55.301 15.443 79.081 1.00 18.37 359 GLN A CA 1
ATOM 2807 C C . GLN A 1 359 ? 56.104 15.024 77.848 1.00 18.29 359 GLN A C 1
ATOM 2808 O O . GLN A 1 359 ? 55.738 14.075 77.156 1.00 17.59 359 GLN A O 1
ATOM 2814 N N . GLU A 1 360 ? 57.205 15.719 77.579 1.00 19.06 360 GLU A N 1
ATOM 2815 C CA . GLU A 1 360 ? 58.037 15.370 76.432 1.00 21.64 360 GLU A CA 1
ATOM 2816 C C . GLU A 1 360 ? 58.715 14.021 76.660 1.00 21.83 360 GLU A C 1
ATOM 2817 O O . GLU A 1 360 ? 58.842 13.213 75.739 1.00 19.92 360 GLU A O 1
ATOM 2823 N N . ALA A 1 361 ? 59.154 13.786 77.893 1.00 23.06 361 ALA A N 1
ATOM 2824 C CA . ALA A 1 361 ? 59.812 12.533 78.239 1.00 24.25 361 ALA A CA 1
ATOM 2825 C C . ALA A 1 361 ? 58.816 11.390 78.106 1.00 25.49 361 ALA A C 1
ATOM 2826 O O . ALA A 1 361 ? 59.167 10.299 77.659 1.00 27.15 361 ALA A O 1
ATOM 2828 N N . LEU A 1 362 ? 57.570 11.644 78.493 1.00 25.93 362 LEU A N 1
ATOM 2829 C CA . LEU A 1 362 ? 56.529 10.628 78.402 1.00 27.73 362 LEU A CA 1
ATOM 2830 C C . LEU A 1 362 ? 56.320 10.212 76.953 1.00 28.74 362 LEU A C 1
ATOM 2831 O O . LEU A 1 362 ? 56.312 9.024 76.634 1.00 28.67 362 LEU A O 1
ATOM 2836 N N . LEU A 1 363 ? 56.148 11.196 76.076 1.00 29.34 363 LEU A N 1
ATOM 2837 C CA . LEU A 1 363 ? 55.934 10.915 74.662 1.00 31.58 363 LEU A CA 1
ATOM 2838 C C . LEU A 1 363 ? 57.090 10.101 74.094 1.00 33.50 363 LEU A C 1
ATOM 2839 O O . LEU A 1 363 ? 56.884 9.187 73.293 1.00 33.35 363 LEU A O 1
ATOM 2844 N N . LYS A 1 364 ? 58.307 10.434 74.514 1.00 35.09 364 LYS A N 1
ATOM 2845 C CA . LYS A 1 364 ? 59.488 9.729 74.038 1.00 37.65 364 LYS A CA 1
ATOM 2846 C C . LYS A 1 364 ? 59.445 8.240 74.360 1.00 38.81 364 LYS A C 1
ATOM 2847 O O . LYS A 1 364 ? 60.028 7.435 73.637 1.00 38.45 364 LYS A O 1
ATOM 2853 N N . GLU A 1 365 ? 58.752 7.873 75.435 1.00 41.05 365 GLU A N 1
ATOM 2854 C CA . GLU A 1 365 ? 58.640 6.468 75.819 1.00 43.19 365 GLU A CA 1
ATOM 2855 C C . GLU A 1 365 ? 57.926 5.714 74.704 1.00 44.39 365 GLU A C 1
ATOM 2856 O O . GLU A 1 365 ? 58.262 4.574 74.391 1.00 45.16 365 GLU A O 1
ATOM 2862 N N . GLU A 1 366 ? 56.940 6.378 74.110 1.00 45.39 366 GLU A N 1
ATOM 2863 C CA . GLU A 1 366 ? 56.121 5.809 73.045 1.00 46.32 366 GLU A CA 1
ATOM 2864 C C . GLU A 1 366 ? 56.768 5.845 71.660 1.00 47.01 366 GLU A C 1
ATOM 2865 O O . GLU A 1 366 ? 56.346 5.125 70.754 1.00 47.03 366 GLU A O 1
ATOM 2871 N N . LEU A 1 367 ? 57.780 6.688 71.492 1.00 47.36 367 LEU A N 1
ATOM 2872 C CA . LEU A 1 367 ? 58.458 6.807 70.205 1.00 48.07 367 LEU A CA 1
ATOM 2873 C C . LEU A 1 367 ? 59.542 5.744 70.045 1.00 48.45 367 LEU A C 1
ATOM 2874 O O . LEU A 1 367 ? 59.565 5.086 68.984 1.00 48.44 367 LEU A O 1
ATOM 2880 N N . ALA B 2 2 ? 60.751 50.559 102.523 1.00 29.72 2 ALA B N 1
ATOM 2881 C CA . ALA B 2 2 ? 59.699 51.348 103.229 1.00 29.47 2 ALA B CA 1
ATOM 2882 C C . ALA B 2 2 ? 58.415 50.542 103.393 1.00 29.20 2 ALA B C 1
ATOM 2883 O O . ALA B 2 2 ? 58.191 49.559 102.688 1.00 30.11 2 ALA B O 1
ATOM 2885 N N . LEU B 2 3 ? 57.575 50.956 104.334 1.00 28.32 3 LEU B N 1
ATOM 2886 C CA . LEU B 2 3 ? 56.308 50.274 104.557 1.00 27.73 3 LEU B CA 1
ATOM 2887 C C . LEU B 2 3 ? 55.301 50.764 103.531 1.00 26.13 3 LEU B C 1
ATOM 2888 O O . LEU B 2 3 ? 55.100 51.966 103.371 1.00 27.11 3 LEU B O 1
ATOM 2893 N N . MET B 2 4 ? 54.675 49.838 102.821 1.00 25.81 4 MET B N 1
ATOM 2894 C CA . MET B 2 4 ? 53.685 50.234 101.837 1.00 25.10 4 MET B CA 1
ATOM 2895 C C . MET B 2 4 ? 52.626 49.169 101.606 1.00 22.69 4 MET B C 1
ATOM 2896 O O . MET B 2 4 ? 52.808 48.005 101.958 1.00 21.64 4 MET B O 1
ATOM 2901 N N . THR B 2 5 ? 51.502 49.597 101.044 1.00 20.33 5 THR B N 1
ATOM 2902 C CA . THR B 2 5 ? 50.388 48.707 100.749 1.00 18.84 5 THR B CA 1
ATOM 2903 C C . THR B 2 5 ? 50.669 48.008 99.421 1.00 18.30 5 THR B C 1
ATOM 2904 O O . THR B 2 5 ? 51.653 48.317 98.748 1.00 16.53 5 THR B O 1
ATOM 2908 N N . MET B 2 6 ? 49.808 47.072 99.039 1.00 16.75 6 MET B N 1
ATOM 2909 C CA . MET B 2 6 ? 50.001 46.376 97.775 1.00 16.67 6 MET B CA 1
ATOM 2910 C C . MET B 2 6 ? 49.890 47.375 96.624 1.00 15.49 6 MET B C 1
ATOM 2911 O O . MET B 2 6 ? 50.678 47.335 95.676 1.00 15.59 6 MET B O 1
ATOM 2916 N N . VAL B 2 7 ? 48.917 48.279 96.713 1.00 15.33 7 VAL B N 1
ATOM 2917 C CA . VAL B 2 7 ? 48.723 49.289 95.676 1.00 15.59 7 VAL B CA 1
ATOM 2918 C C . VAL B 2 7 ? 49.994 50.116 95.494 1.00 16.15 7 VAL B C 1
ATOM 2919 O O . VAL B 2 7 ? 50.441 50.346 94.372 1.00 15.00 7 VAL B O 1
ATOM 2923 N N . GLN B 2 8 ? 50.580 50.559 96.601 1.00 16.32 8 GLN B N 1
ATOM 2924 C CA . GLN B 2 8 ? 51.801 51.357 96.538 1.00 16.73 8 GLN B CA 1
ATOM 2925 C C . GLN B 2 8 ? 52.960 50.555 95.957 1.00 15.50 8 GLN B C 1
ATOM 2926 O O . GLN B 2 8 ? 53.764 51.083 95.189 1.00 16.60 8 GLN B O 1
ATOM 2932 N N . ALA B 2 9 ? 53.042 49.280 96.321 1.00 14.97 9 ALA B N 1
ATOM 2933 C CA . ALA B 2 9 ? 54.105 48.410 95.822 1.00 15.65 9 ALA B CA 1
ATOM 2934 C C . ALA B 2 9 ? 53.968 48.187 94.314 1.00 16.49 9 ALA B C 1
ATOM 2935 O O . ALA B 2 9 ? 54.959 48.199 93.583 1.00 16.66 9 ALA B O 1
ATOM 2937 N N . LEU B 2 10 ? 52.737 47.974 93.855 1.00 15.82 10 LEU B N 1
ATOM 2938 C CA . LEU B 2 10 ? 52.479 47.760 92.435 1.00 14.86 10 LEU B CA 1
ATOM 2939 C C . LEU B 2 10 ? 52.793 49.037 91.664 1.00 13.93 10 LEU B C 1
ATOM 2940 O O . LEU B 2 10 ? 53.408 49.000 90.599 1.00 14.26 10 LEU B O 1
ATOM 2945 N N . ASN B 2 11 ? 52.362 50.166 92.213 1.00 14.07 11 ASN B N 1
ATOM 2946 C CA . ASN B 2 11 ? 52.590 51.462 91.590 1.00 16.46 11 ASN B CA 1
ATOM 2947 C C . ASN B 2 11 ? 54.089 51.724 91.474 1.00 17.40 11 ASN B C 1
ATOM 2948 O O . ASN B 2 11 ? 54.562 52.235 90.458 1.00 18.81 11 ASN B O 1
ATOM 2953 N N . ARG B 2 12 ? 54.832 51.362 92.515 1.00 16.88 12 ARG B N 1
ATOM 2954 C CA . ARG B 2 12 ? 56.279 51.547 92.527 1.00 18.19 12 ARG B CA 1
ATOM 2955 C C . ARG B 2 12 ? 56.937 50.678 91.458 1.00 16.96 12 ARG B C 1
ATOM 2956 O O . ARG B 2 12 ? 57.851 51.118 90.762 1.00 18.07 12 ARG B O 1
ATOM 2964 N N . ALA B 2 13 ? 56.474 49.437 91.339 1.00 16.94 13 ALA B N 1
ATOM 2965 C CA . ALA B 2 13 ? 57.016 48.516 90.349 1.00 16.59 13 ALA B CA 1
ATOM 2966 C C . ALA B 2 13 ? 56.842 49.081 88.943 1.00 16.70 13 ALA B C 1
ATOM 2967 O O . ALA B 2 13 ? 57.772 49.058 88.136 1.00 17.45 13 ALA B O 1
ATOM 2969 N N . LEU B 2 14 ? 55.648 49.590 88.651 1.00 15.85 14 LEU B N 1
ATOM 2970 C CA . LEU B 2 14 ? 55.373 50.159 87.336 1.00 15.52 14 LEU B CA 1
ATOM 2971 C C . LEU B 2 14 ? 56.257 51.379 87.077 1.00 16.19 14 LEU B C 1
ATOM 2972 O O . LEU B 2 14 ? 56.863 51.502 86.013 1.00 14.61 14 LEU B O 1
ATOM 2977 N N . ASP B 2 15 ? 56.328 52.275 88.056 1.00 16.11 15 ASP B N 1
ATOM 2978 C CA . ASP B 2 15 ? 57.137 53.485 87.936 1.00 17.23 15 ASP B CA 1
ATOM 2979 C C . ASP B 2 15 ? 58.590 53.121 87.623 1.00 18.18 15 ASP B C 1
ATOM 2980 O O . ASP B 2 15 ? 59.192 53.669 86.699 1.00 19.06 15 ASP B O 1
ATOM 2985 N N . GLU B 2 16 ? 59.143 52.192 88.400 1.00 18.25 16 GLU B N 1
ATOM 2986 C CA . GLU B 2 16 ? 60.529 51.758 88.230 1.00 18.67 16 GLU B CA 1
ATOM 2987 C C . GLU B 2 16 ? 60.809 51.165 86.857 1.00 18.25 16 GLU B C 1
ATOM 2988 O O . GLU B 2 16 ? 61.785 51.537 86.205 1.00 17.39 16 GLU B O 1
ATOM 2994 N N . GLU B 2 17 ? 59.963 50.237 86.424 1.00 16.93 17 GLU B N 1
ATOM 2995 C CA . GLU B 2 17 ? 60.149 49.607 85.123 1.00 17.06 17 GLU B CA 1
ATOM 2996 C C . GLU B 2 17 ? 60.003 50.604 83.977 1.00 16.44 17 GLU B C 1
ATOM 2997 O O . GLU B 2 17 ? 60.703 50.506 82.971 1.00 16.92 17 GLU B O 1
ATOM 3003 N N . MET B 2 18 ? 59.102 51.569 84.131 1.00 15.83 18 MET B N 1
ATOM 3004 C CA . MET B 2 18 ? 58.902 52.573 83.093 1.00 16.96 18 MET B CA 1
ATOM 3005 C C . MET B 2 18 ? 60.092 53.530 83.038 1.00 18.03 18 MET B C 1
ATOM 3006 O O . MET B 2 18 ? 60.471 54.007 81.967 1.00 17.22 18 MET B O 1
ATOM 3011 N N . ALA B 2 19 ? 60.692 53.801 84.192 1.00 19.15 19 ALA B N 1
ATOM 3012 C CA . ALA B 2 19 ? 61.853 54.680 84.234 1.00 20.43 19 ALA B CA 1
ATOM 3013 C C . ALA B 2 19 ? 63.035 53.975 83.563 1.00 20.80 19 ALA B C 1
ATOM 3014 O O . ALA B 2 19 ? 63.844 54.608 82.887 1.00 20.97 19 ALA B O 1
ATOM 3016 N N . LYS B 2 20 ? 63.113 52.658 83.738 1.00 21.86 20 LYS B N 1
ATOM 3017 C CA . LYS B 2 20 ? 64.193 51.850 83.166 1.00 24.69 20 LYS B CA 1
ATOM 3018 C C . LYS B 2 20 ? 64.086 51.565 81.671 1.00 24.12 20 LYS B C 1
ATOM 3019 O O . LYS B 2 20 ? 65.098 51.521 80.968 1.00 24.40 20 LYS B O 1
ATOM 3025 N N . ASP B 2 21 ? 62.866 51.358 81.189 1.00 22.79 21 ASP B N 1
ATOM 3026 C CA . ASP B 2 21 ? 62.655 51.025 79.783 1.00 21.41 21 ASP B CA 1
ATOM 3027 C C . ASP B 2 21 ? 61.546 51.854 79.142 1.00 20.14 21 ASP B C 1
ATOM 3028 O O . ASP B 2 21 ? 60.384 51.758 79.537 1.00 18.69 21 ASP B O 1
ATOM 3033 N N . PRO B 2 22 ? 61.892 52.668 78.131 1.00 19.49 22 PRO B N 1
ATOM 3034 C CA . PRO B 2 22 ? 60.935 53.525 77.419 1.00 19.15 22 PRO B CA 1
ATOM 3035 C C . PRO B 2 22 ? 59.824 52.719 76.746 1.00 18.68 22 PRO B C 1
ATOM 3036 O O . PRO B 2 22 ? 58.733 53.234 76.504 1.00 18.24 22 PRO B O 1
ATOM 3040 N N . ARG B 2 23 ? 60.119 51.458 76.443 1.00 17.83 23 ARG B N 1
ATOM 3041 C CA . ARG B 2 23 ? 59.160 50.572 75.788 1.00 18.48 23 ARG B CA 1
ATOM 3042 C C . ARG B 2 23 ? 57.992 50.173 76.685 1.00 18.30 23 ARG B C 1
ATOM 3043 O O . ARG B 2 23 ? 56.943 49.758 76.194 1.00 17.84 23 ARG B O 1
ATOM 3051 N N . VAL B 2 24 ? 58.168 50.284 77.997 1.00 16.27 24 VAL B N 1
ATOM 3052 C CA . VAL B 2 24 ? 57.094 49.909 78.909 1.00 15.31 24 VAL B CA 1
ATOM 3053 C C . VAL B 2 24 ? 55.972 50.939 78.888 1.00 14.96 24 VAL B C 1
ATOM 3054 O O . VAL B 2 24 ? 56.183 52.117 79.182 1.00 15.70 24 VAL B O 1
ATOM 3058 N N . VAL B 2 25 ? 54.777 50.486 78.530 1.00 13.99 25 VAL B N 1
ATOM 3059 C CA . VAL B 2 25 ? 53.618 51.363 78.463 1.00 14.61 25 VAL B CA 1
ATOM 3060 C C . VAL B 2 25 ? 52.436 50.727 79.185 1.00 14.39 25 VAL B C 1
ATOM 3061 O O . VAL B 2 25 ? 52.307 49.503 79.230 1.00 17.08 25 VAL B O 1
ATOM 3065 N N . VAL B 2 26 ? 51.584 51.567 79.757 1.00 13.10 26 VAL B N 1
ATOM 3066 C CA . VAL B 2 26 ? 50.407 51.100 80.470 1.00 13.75 26 VAL B CA 1
ATOM 3067 C C . VAL B 2 26 ? 49.158 51.494 79.687 1.00 13.36 26 VAL B C 1
ATOM 3068 O O . VAL B 2 26 ? 49.060 52.618 79.191 1.00 13.32 26 VAL B O 1
ATOM 3072 N N . LEU B 2 27 ? 48.212 50.568 79.556 1.00 11.97 27 LEU B N 1
ATOM 3073 C CA . LEU B 2 27 ? 46.971 50.870 78.854 1.00 10.88 27 LEU B CA 1
ATOM 3074 C C . LEU B 2 27 ? 45.788 50.153 79.482 1.00 10.76 27 LEU B C 1
ATOM 3075 O O . LEU B 2 27 ? 45.907 49.034 79.988 1.00 9.58 27 LEU B O 1
ATOM 3080 N N . GLY B 2 28 ? 44.639 50.809 79.445 1.00 10.28 28 GLY B N 1
ATOM 3081 C CA . GLY B 2 28 ? 43.445 50.215 80.004 1.00 10.71 28 GLY B CA 1
ATOM 3082 C C . GLY B 2 28 ? 42.409 51.279 80.266 1.00 10.74 28 GLY B C 1
ATOM 3083 O O . GLY B 2 28 ? 42.629 52.456 79.984 1.00 10.72 28 GLY B O 1
ATOM 3084 N N . GLU B 2 29 ? 41.273 50.863 80.809 1.00 10.31 29 GLU B N 1
ATOM 3085 C CA . GLU B 2 29 ? 40.202 51.795 81.115 1.00 12.02 29 GLU B CA 1
ATOM 3086 C C . GLU B 2 29 ? 40.504 52.574 82.392 1.00 11.38 29 GLU B C 1
ATOM 3087 O O . GLU B 2 29 ? 40.790 51.985 83.433 1.00 11.85 29 GLU B O 1
ATOM 3093 N N . ASP B 2 30 ? 40.470 53.901 82.292 1.00 13.39 30 ASP B N 1
ATOM 3094 C CA . ASP B 2 30 ? 40.678 54.775 83.443 1.00 14.44 30 ASP B CA 1
ATOM 3095 C C . ASP B 2 30 ? 42.033 54.686 84.153 1.00 13.93 30 ASP B C 1
ATOM 3096 O O . ASP B 2 30 ? 42.119 54.961 85.350 1.00 14.69 30 ASP B O 1
ATOM 3101 N N . VAL B 2 31 ? 43.087 54.325 83.431 1.00 13.60 31 VAL B N 1
ATOM 3102 C CA . VAL B 2 31 ? 44.409 54.222 84.049 1.00 14.21 31 VAL B CA 1
ATOM 3103 C C . VAL B 2 31 ? 45.180 55.543 84.011 1.00 15.63 31 VAL B C 1
ATOM 3104 O O . VAL B 2 31 ? 46.169 55.715 84.727 1.00 17.11 31 VAL B O 1
ATOM 3108 N N . GLY B 2 32 ? 44.715 56.472 83.183 1.00 15.29 32 GLY B N 1
ATOM 3109 C CA . GLY B 2 32 ? 45.390 57.748 83.031 1.00 17.76 32 GLY B CA 1
ATOM 3110 C C . GLY B 2 32 ? 45.151 58.790 84.104 1.00 19.87 32 GLY B C 1
ATOM 3111 O O . GLY B 2 32 ? 45.576 58.631 85.246 1.00 19.40 32 GLY B O 1
ATOM 3112 N N . LYS B 2 33 ? 44.475 59.869 83.730 1.00 21.04 33 LYS B N 1
ATOM 3113 C CA . LYS B 2 33 ? 44.195 60.951 84.662 1.00 24.15 33 LYS B CA 1
ATOM 3114 C C . LYS B 2 33 ? 43.569 60.462 85.966 1.00 23.75 33 LYS B C 1
ATOM 3115 O O . LYS B 2 33 ? 43.885 60.972 87.037 1.00 24.92 33 LYS B O 1
ATOM 3121 N N . ARG B 2 34 ? 42.687 59.473 85.875 1.00 21.75 34 ARG B N 1
ATOM 3122 C CA . ARG B 2 34 ? 42.020 58.930 87.057 1.00 21.61 34 ARG B CA 1
ATOM 3123 C C . ARG B 2 34 ? 42.998 58.191 87.965 1.00 20.01 34 ARG B C 1
ATOM 3124 O O . ARG B 2 34 ? 42.758 58.051 89.163 1.00 19.59 34 ARG B O 1
ATOM 3132 N N . GLY B 2 35 ? 44.093 57.713 87.385 1.00 19.64 35 GLY B N 1
ATOM 3133 C CA . GLY B 2 35 ? 45.088 56.989 88.155 1.00 18.15 35 GLY B CA 1
ATOM 3134 C C . GLY B 2 35 ? 44.663 55.570 88.481 1.00 17.94 35 GLY B C 1
ATOM 3135 O O . GLY B 2 35 ? 45.267 54.922 89.338 1.00 17.72 35 GLY B O 1
ATOM 3136 N N . GLY B 2 36 ? 43.625 55.086 87.801 1.00 16.81 36 GLY B N 1
ATOM 3137 C CA . GLY B 2 36 ? 43.134 53.737 88.037 1.00 15.84 36 GLY B CA 1
ATOM 3138 C C . GLY B 2 36 ? 42.024 53.713 89.071 1.00 16.25 36 GLY B C 1
ATOM 3139 O O . GLY B 2 36 ? 42.064 54.480 90.035 1.00 16.45 36 GLY B O 1
ATOM 3140 N N . VAL B 2 37 ? 41.033 52.841 88.892 1.00 14.96 37 VAL B N 1
ATOM 3141 C CA . VAL B 2 37 ? 39.938 52.781 89.853 1.00 15.68 37 VAL B CA 1
ATOM 3142 C C . VAL B 2 37 ? 40.397 52.280 91.218 1.00 16.54 37 VAL B C 1
ATOM 3143 O O . VAL B 2 37 ? 39.665 52.391 92.201 1.00 16.75 37 VAL B O 1
ATOM 3147 N N . PHE B 2 38 ? 41.610 51.735 91.276 1.00 16.81 38 PHE B N 1
ATOM 3148 C CA . PHE B 2 38 ? 42.184 51.265 92.535 1.00 16.00 38 PHE B CA 1
ATOM 3149 C C . PHE B 2 38 ? 43.504 52.001 92.816 1.00 16.12 38 PHE B C 1
ATOM 3150 O O . PHE B 2 38 ? 44.274 51.620 93.699 1.00 15.25 38 PHE B O 1
ATOM 3158 N N . LEU B 2 39 ? 43.738 53.064 92.050 1.00 15.40 39 LEU B N 1
ATOM 3159 C CA . LEU B 2 39 ? 44.921 53.918 92.175 1.00 15.48 39 LEU B CA 1
ATOM 3160 C C . LEU B 2 39 ? 46.274 53.267 91.906 1.00 15.90 39 LEU B C 1
ATOM 3161 O O . LEU B 2 39 ? 47.314 53.838 92.232 1.00 14.98 39 LEU B O 1
ATOM 3166 N N . VAL B 2 40 ? 46.272 52.087 91.295 1.00 15.22 40 VAL B N 1
ATOM 3167 C CA . VAL B 2 40 ? 47.522 51.395 91.006 1.00 13.85 40 VAL B CA 1
ATOM 3168 C C . VAL B 2 40 ? 48.429 52.169 90.046 1.00 14.93 40 VAL B C 1
ATOM 3169 O O . VAL B 2 40 ? 49.653 52.107 90.156 1.00 15.47 40 VAL B O 1
ATOM 3173 N N . THR B 2 41 ? 47.834 52.907 89.116 1.00 15.58 41 THR B N 1
ATOM 3174 C CA . THR B 2 41 ? 48.612 53.674 88.148 1.00 15.39 41 THR B CA 1
ATOM 3175 C C . THR B 2 41 ? 48.637 55.170 88.451 1.00 16.25 41 THR B C 1
ATOM 3176 O O . THR B 2 41 ? 49.003 55.976 87.595 1.00 16.89 41 THR B O 1
ATOM 3180 N N . GLU B 2 42 ? 48.250 55.536 89.667 1.00 16.58 42 GLU B N 1
ATOM 3181 C CA . GLU B 2 42 ? 48.222 56.939 90.069 1.00 19.12 42 GLU B CA 1
ATOM 3182 C C . GLU B 2 42 ? 49.555 57.652 89.835 1.00 18.09 42 GLU B C 1
ATOM 3183 O O . GLU B 2 42 ? 50.618 57.142 90.191 1.00 16.74 42 GLU B O 1
ATOM 3189 N N . GLY B 2 43 ? 49.480 58.826 89.213 1.00 18.16 43 GLY B N 1
ATOM 3190 C CA . GLY B 2 43 ? 50.663 59.626 88.949 1.00 17.59 43 GLY B CA 1
ATOM 3191 C C . GLY B 2 43 ? 51.532 59.252 87.761 1.00 16.75 43 GLY B C 1
ATOM 3192 O O . GLY B 2 43 ? 52.400 60.030 87.372 1.00 15.73 43 GLY B O 1
ATOM 3193 N N . LEU B 2 44 ? 51.317 58.079 87.175 1.00 15.24 44 LEU B N 1
ATOM 3194 C CA . LEU B 2 44 ? 52.142 57.663 86.047 1.00 14.79 44 LEU B CA 1
ATOM 3195 C C . LEU B 2 44 ? 51.932 58.511 84.793 1.00 15.34 44 LEU B C 1
ATOM 3196 O O . LEU B 2 44 ? 52.890 58.832 84.088 1.00 14.37 44 LEU B O 1
ATOM 3201 N N . LEU B 2 45 ? 50.686 58.877 84.510 1.00 16.03 45 LEU B N 1
ATOM 3202 C CA . LEU B 2 45 ? 50.397 59.695 83.338 1.00 16.79 45 LEU B CA 1
ATOM 3203 C C . LEU B 2 45 ? 51.113 61.039 83.465 1.00 19.72 45 LEU B C 1
ATOM 3204 O O . LEU B 2 45 ? 51.788 61.492 82.537 1.00 18.16 45 LEU B O 1
ATOM 3209 N N . GLN B 2 46 ? 50.964 61.666 84.625 1.00 20.18 46 GLN B N 1
ATOM 3210 C CA . GLN B 2 46 ? 51.587 62.958 84.882 1.00 24.09 46 GLN B CA 1
ATOM 3211 C C . GLN B 2 46 ? 53.101 62.901 84.692 1.00 22.46 46 GLN B C 1
ATOM 3212 O O . GLN B 2 46 ? 53.710 63.846 84.195 1.00 21.96 46 GLN B O 1
ATOM 3218 N N . LYS B 2 47 ? 53.702 61.782 85.071 1.00 21.29 47 LYS B N 1
ATOM 3219 C CA . LYS B 2 47 ? 55.143 61.625 84.963 1.00 21.06 47 LYS B CA 1
ATOM 3220 C C . LYS B 2 47 ? 55.665 61.157 83.606 1.00 21.59 47 LYS B C 1
ATOM 3221 O O . LYS B 2 47 ? 56.695 61.646 83.138 1.00 20.37 47 LYS B O 1
ATOM 3227 N N . TYR B 2 48 ? 54.959 60.227 82.965 1.00 19.80 48 TYR B N 1
ATOM 3228 C CA . TYR B 2 48 ? 55.419 59.692 81.685 1.00 19.66 48 TYR B CA 1
ATOM 3229 C C . TYR B 2 48 ? 54.693 60.143 80.416 1.00 19.46 48 TYR B C 1
ATOM 3230 O O . TYR B 2 48 ? 55.159 59.873 79.311 1.00 19.74 48 TYR B O 1
ATOM 3239 N N . GLY B 2 49 ? 53.560 60.820 80.564 1.00 19.37 49 GLY B N 1
ATOM 3240 C CA . GLY B 2 49 ? 52.845 61.296 79.392 1.00 19.49 49 GLY B CA 1
ATOM 3241 C C . GLY B 2 49 ? 51.786 60.355 78.849 1.00 19.93 49 GLY B C 1
ATOM 3242 O O . GLY B 2 49 ? 51.807 59.152 79.130 1.00 17.94 49 GLY B O 1
ATOM 3243 N N . PRO B 2 50 ? 50.846 60.880 78.046 1.00 20.85 50 PRO B N 1
ATOM 3244 C CA . PRO B 2 50 ? 49.757 60.099 77.452 1.00 21.71 50 PRO B CA 1
ATOM 3245 C C . PRO B 2 50 ? 50.181 59.031 76.442 1.00 22.00 50 PRO B C 1
ATOM 3246 O O . PRO B 2 50 ? 49.396 58.143 76.117 1.00 23.56 50 PRO B O 1
ATOM 3250 N N . ASP B 2 51 ? 51.410 59.111 75.941 1.00 22.60 51 ASP B N 1
ATOM 3251 C CA . ASP B 2 51 ? 51.885 58.110 74.988 1.00 24.98 51 ASP B CA 1
ATOM 3252 C C . ASP B 2 51 ? 52.462 56.887 75.694 1.00 25.11 51 ASP B C 1
ATOM 3253 O O . ASP B 2 51 ? 52.941 55.957 75.045 1.00 27.94 51 ASP B O 1
ATOM 3258 N N . ARG B 2 52 ? 52.428 56.888 77.021 1.00 21.52 52 ARG B N 1
ATOM 3259 C CA . ARG B 2 52 ? 52.952 55.757 77.775 1.00 20.07 52 ARG B CA 1
ATOM 3260 C C . ARG B 2 52 ? 51.961 55.244 78.802 1.00 17.65 52 ARG B C 1
ATOM 3261 O O . ARG B 2 52 ? 52.106 54.142 79.325 1.00 17.50 52 ARG B O 1
ATOM 3269 N N . VAL B 2 53 ? 50.953 56.058 79.085 1.00 16.70 53 VAL B N 1
ATOM 3270 C CA . VAL B 2 53 ? 49.891 55.696 80.013 1.00 16.75 53 VAL B CA 1
ATOM 3271 C C . VAL B 2 53 ? 48.639 56.113 79.261 1.00 17.77 53 VAL B C 1
ATOM 3272 O O . VAL B 2 53 ? 48.266 57.289 79.265 1.00 16.45 53 VAL B O 1
ATOM 3276 N N . MET B 2 54 ? 47.989 55.162 78.601 1.00 17.03 54 MET B N 1
ATOM 3277 C CA . MET B 2 54 ? 46.823 55.534 77.826 1.00 17.89 54 MET B CA 1
ATOM 3278 C C . MET B 2 54 ? 45.482 54.944 78.199 1.00 15.56 54 MET B C 1
ATOM 3279 O O . MET B 2 54 ? 45.332 53.735 78.360 1.00 13.34 54 MET B O 1
ATOM 3284 N N . ASP B 2 55 ? 44.508 55.834 78.353 1.00 13.90 55 ASP B N 1
ATOM 3285 C CA . ASP B 2 55 ? 43.150 55.421 78.643 1.00 14.22 55 ASP B CA 1
ATOM 3286 C C . ASP B 2 55 ? 42.668 54.855 77.318 1.00 12.98 55 ASP B C 1
ATOM 3287 O O . ASP B 2 55 ? 42.934 55.422 76.257 1.00 12.19 55 ASP B O 1
ATOM 3292 N N . THR B 2 56 ? 41.960 53.739 77.378 1.00 11.82 56 THR B N 1
ATOM 3293 C CA . THR B 2 56 ? 41.477 53.106 76.169 1.00 10.55 56 THR B CA 1
ATOM 3294 C C . THR B 2 56 ? 39.963 53.114 76.116 1.00 11.06 56 THR B C 1
ATOM 3295 O O . THR B 2 56 ? 39.291 53.432 77.102 1.00 9.67 56 THR B O 1
ATOM 3299 N N . PRO B 2 57 ? 39.404 52.786 74.943 1.00 10.90 57 PRO B N 1
ATOM 3300 C CA . PRO B 2 57 ? 37.950 52.742 74.817 1.00 10.75 57 PRO B CA 1
ATOM 3301 C C . PRO B 2 57 ? 37.544 51.573 75.715 1.00 11.25 57 PRO B C 1
ATOM 3302 O O . PRO B 2 57 ? 38.401 50.802 76.161 1.00 10.99 57 PRO B O 1
ATOM 3306 N N . LEU B 2 58 ? 36.251 51.430 75.973 1.00 10.92 58 LEU B N 1
ATOM 3307 C CA . LEU B 2 58 ? 35.771 50.355 76.831 1.00 11.53 58 LEU B CA 1
ATOM 3308 C C . LEU B 2 58 ? 35.631 49.039 76.057 1.00 11.73 58 LEU B C 1
ATOM 3309 O O . LEU B 2 58 ? 34.526 48.627 75.699 1.00 11.51 58 LEU B O 1
ATOM 3314 N N . SER B 2 59 ? 36.758 48.384 75.796 1.00 10.09 59 SER B N 1
ATOM 3315 C CA . SER B 2 59 ? 36.756 47.118 75.071 1.00 9.33 59 SER B CA 1
ATOM 3316 C C . SER B 2 59 ? 37.933 46.253 75.489 1.00 10.46 59 SER B C 1
ATOM 3317 O O . SER B 2 59 ? 39.088 46.595 75.226 1.00 9.52 59 SER B O 1
ATOM 3320 N N . GLU B 2 60 ? 37.640 45.127 76.130 1.00 8.80 60 GLU B N 1
ATOM 3321 C CA . GLU B 2 60 ? 38.693 44.230 76.575 1.00 9.49 60 GLU B CA 1
ATOM 3322 C C . GLU B 2 60 ? 39.360 43.525 75.390 1.00 9.60 60 GLU B C 1
ATOM 3323 O O . GLU B 2 60 ? 40.530 43.153 75.464 1.00 8.73 60 GLU B O 1
ATOM 3329 N N . ALA B 2 61 ? 38.625 43.347 74.295 1.00 9.11 61 ALA B N 1
ATOM 3330 C CA . ALA B 2 61 ? 39.208 42.728 73.112 1.00 8.84 61 ALA B CA 1
ATOM 3331 C C . ALA B 2 61 ? 40.231 43.713 72.538 1.00 9.00 61 ALA B C 1
ATOM 3332 O O . ALA B 2 61 ? 41.319 43.322 72.126 1.00 8.55 61 ALA B O 1
ATOM 3334 N N . ALA B 2 62 ? 39.875 44.995 72.511 1.00 8.74 62 ALA B N 1
ATOM 3335 C CA . ALA B 2 62 ? 40.784 46.012 71.998 1.00 8.06 62 ALA B CA 1
ATOM 3336 C C . ALA B 2 62 ? 42.012 46.111 72.907 1.00 9.32 62 ALA B C 1
ATOM 3337 O O . ALA B 2 62 ? 43.142 46.195 72.427 1.00 8.66 62 ALA B O 1
ATOM 3339 N N . ILE B 2 63 ? 41.791 46.091 74.219 1.00 7.07 63 ILE B N 1
ATOM 3340 C CA . ILE B 2 63 ? 42.894 46.182 75.176 1.00 9.02 63 ILE B CA 1
ATOM 3341 C C . ILE B 2 63 ? 43.882 45.019 75.068 1.00 9.91 63 ILE B C 1
ATOM 3342 O O . ILE B 2 63 ? 45.079 45.227 74.852 1.00 9.90 63 ILE B O 1
ATOM 3347 N N . VAL B 2 64 ? 43.381 43.796 75.214 1.00 8.97 64 VAL B N 1
ATOM 3348 C CA . VAL B 2 64 ? 44.233 42.615 75.143 1.00 9.32 64 VAL B CA 1
ATOM 3349 C C . VAL B 2 64 ? 44.867 42.431 73.764 1.00 10.70 64 VAL B C 1
ATOM 3350 O O . VAL B 2 64 ? 46.071 42.196 73.660 1.00 10.63 64 VAL B O 1
ATOM 3354 N N . GLY B 2 65 ? 44.062 42.545 72.710 1.00 8.66 65 GLY B N 1
ATOM 3355 C CA . GLY B 2 65 ? 44.578 42.383 71.360 1.00 8.78 65 GLY B CA 1
ATOM 3356 C C . GLY B 2 65 ? 45.574 43.454 70.940 1.00 8.20 65 GLY B C 1
ATOM 3357 O O . GLY B 2 65 ? 46.589 43.149 70.317 1.00 7.53 65 GLY B O 1
ATOM 3358 N N . ALA B 2 66 ? 45.284 44.713 71.254 1.00 8.81 66 ALA B N 1
ATOM 3359 C CA . ALA B 2 66 ? 46.202 45.794 70.904 1.00 10.26 66 ALA B CA 1
ATOM 3360 C C . ALA B 2 66 ? 47.507 45.579 71.667 1.00 11.26 66 ALA B C 1
ATOM 3361 O O . ALA B 2 66 ? 48.599 45.764 71.123 1.00 12.13 66 ALA B O 1
ATOM 3363 N N . ALA B 2 67 ? 47.394 45.178 72.930 1.00 10.53 67 ALA B N 1
ATOM 3364 C CA . ALA B 2 67 ? 48.581 44.932 73.738 1.00 10.99 67 ALA B CA 1
ATOM 3365 C C . ALA B 2 67 ? 49.414 43.857 73.055 1.00 10.84 67 ALA B C 1
ATOM 3366 O O . ALA B 2 67 ? 50.637 43.959 72.984 1.00 10.52 67 ALA B O 1
ATOM 3368 N N . LEU B 2 68 ? 48.746 42.830 72.537 1.00 9.84 68 LEU B N 1
ATOM 3369 C CA . LEU B 2 68 ? 49.444 41.745 71.856 1.00 11.10 68 LEU B CA 1
ATOM 3370 C C . LEU B 2 68 ? 50.181 42.304 70.640 1.00 10.59 68 LEU B C 1
ATOM 3371 O O . LEU B 2 68 ? 51.353 41.998 70.425 1.00 11.49 68 LEU B O 1
ATOM 3376 N N . GLY B 2 69 ? 49.492 43.132 69.857 1.00 10.29 69 GLY B N 1
ATOM 3377 C CA . GLY B 2 69 ? 50.103 43.729 68.681 1.00 10.25 69 GLY B CA 1
ATOM 3378 C C . GLY B 2 69 ? 51.293 44.603 69.047 1.00 11.45 69 GLY B C 1
ATOM 3379 O O . GLY B 2 69 ? 52.322 44.587 68.363 1.00 11.04 69 GLY B O 1
ATOM 3380 N N . MET B 2 70 ? 51.152 45.374 70.124 1.00 10.10 70 MET B N 1
ATOM 3381 C CA . MET B 2 70 ? 52.223 46.247 70.602 1.00 10.49 70 MET B CA 1
ATOM 3382 C C . MET B 2 70 ? 53.443 45.423 71.016 1.00 11.20 70 MET B C 1
ATOM 3383 O O . MET B 2 70 ? 54.583 45.770 70.697 1.00 11.32 70 MET B O 1
ATOM 3388 N N . ALA B 2 71 ? 53.187 44.337 71.738 1.00 9.56 71 ALA B N 1
ATOM 3389 C CA . ALA B 2 71 ? 54.249 43.461 72.218 1.00 11.21 71 ALA B CA 1
ATOM 3390 C C . ALA B 2 71 ? 54.984 42.784 71.069 1.00 11.56 71 ALA B C 1
ATOM 3391 O O . ALA B 2 71 ? 56.210 42.664 71.088 1.00 12.47 71 ALA B O 1
ATOM 3393 N N . ALA B 2 72 ? 54.239 42.341 70.066 1.00 11.18 72 ALA B N 1
ATOM 3394 C CA . ALA B 2 72 ? 54.859 41.676 68.931 1.00 11.10 72 ALA B CA 1
ATOM 3395 C C . ALA B 2 72 ? 55.738 42.630 68.135 1.00 11.65 72 ALA B C 1
ATOM 3396 O O . ALA B 2 72 ? 56.747 42.219 67.570 1.00 12.51 72 ALA B O 1
ATOM 3398 N N . HIS B 2 73 ? 55.361 43.906 68.100 1.00 10.95 73 HIS B N 1
ATOM 3399 C CA . HIS B 2 73 ? 56.109 44.893 67.330 1.00 13.95 73 HIS B CA 1
ATOM 3400 C C . HIS B 2 73 ? 57.325 45.532 68.000 1.00 16.73 73 HIS B C 1
ATOM 3401 O O . HIS B 2 73 ? 58.349 45.727 67.350 1.00 16.93 73 HIS B O 1
ATOM 3408 N N . GLY B 2 74 ? 57.231 45.869 69.280 1.00 19.65 74 GLY B N 1
ATOM 3409 C CA . GLY B 2 74 ? 58.381 46.485 69.919 1.00 22.86 74 GLY B CA 1
ATOM 3410 C C . GLY B 2 74 ? 58.198 47.033 71.320 1.00 23.77 74 GLY B C 1
ATOM 3411 O O . GLY B 2 74 ? 59.181 47.285 72.015 1.00 24.71 74 GLY B O 1
ATOM 3412 N N . LEU B 2 75 ? 56.955 47.225 71.745 1.00 22.39 75 LEU B N 1
ATOM 3413 C CA . LEU B 2 75 ? 56.706 47.743 73.082 1.00 20.68 75 LEU B CA 1
ATOM 3414 C C . LEU B 2 75 ? 56.561 46.604 74.084 1.00 19.55 75 LEU B C 1
ATOM 3415 O O . LEU B 2 75 ? 56.507 45.433 73.710 1.00 19.15 75 LEU B O 1
ATOM 3420 N N . ARG B 2 76 ? 56.518 46.960 75.361 1.00 18.15 76 ARG B N 1
ATOM 3421 C CA . ARG B 2 76 ? 56.359 45.992 76.437 1.00 16.97 76 ARG B CA 1
ATOM 3422 C C . ARG B 2 76 ? 55.179 46.523 77.238 1.00 16.21 76 ARG B C 1
ATOM 3423 O O . ARG B 2 76 ? 55.341 47.162 78.278 1.00 15.68 76 ARG B O 1
ATOM 3431 N N . PRO B 2 77 ? 53.961 46.269 76.739 1.00 14.62 77 PRO B N 1
ATOM 3432 C CA . PRO B 2 77 ? 52.725 46.718 77.372 1.00 13.16 77 PRO B CA 1
ATOM 3433 C C . PRO B 2 77 ? 52.279 45.998 78.629 1.00 11.64 77 PRO B C 1
ATOM 3434 O O . PRO B 2 77 ? 52.449 44.789 78.780 1.00 10.58 77 PRO B O 1
ATOM 3438 N N . VAL B 2 78 ? 51.715 46.781 79.536 1.00 11.08 78 VAL B N 1
ATOM 3439 C CA . VAL B 2 78 ? 51.162 46.263 80.766 1.00 11.66 78 VAL B CA 1
ATOM 3440 C C . VAL B 2 78 ? 49.700 46.678 80.656 1.00 12.11 78 VAL B C 1
ATOM 3441 O O . VAL B 2 78 ? 49.330 47.811 80.971 1.00 12.98 78 VAL B O 1
ATOM 3445 N N . ALA B 2 79 ? 48.879 45.759 80.164 1.00 11.86 79 ALA B N 1
ATOM 3446 C CA . ALA B 2 79 ? 47.462 46.023 79.988 1.00 12.85 79 ALA B CA 1
ATOM 3447 C C . ALA B 2 79 ? 46.714 45.776 81.280 1.00 13.76 79 ALA B C 1
ATOM 3448 O O . ALA B 2 79 ? 47.071 44.897 82.060 1.00 16.11 79 ALA B O 1
ATOM 3450 N N . GLU B 2 80 ? 45.679 46.566 81.518 1.00 13.31 80 GLU B N 1
ATOM 3451 C CA . GLU B 2 80 ? 44.877 46.367 82.706 1.00 12.49 80 GLU B CA 1
ATOM 3452 C C . GLU B 2 80 ? 43.449 46.062 82.297 1.00 12.69 80 GLU B C 1
ATOM 3453 O O . GLU B 2 80 ? 42.903 46.686 81.384 1.00 10.40 80 GLU B O 1
ATOM 3459 N N . ILE B 2 81 ? 42.874 45.066 82.958 1.00 12.06 81 ILE B N 1
ATOM 3460 C CA . ILE B 2 81 ? 41.490 44.674 82.757 1.00 12.74 81 ILE B CA 1
ATOM 3461 C C . ILE B 2 81 ? 40.944 45.127 84.105 1.00 13.09 81 ILE B C 1
ATOM 3462 O O . ILE B 2 81 ? 41.375 44.630 85.150 1.00 13.05 81 ILE B O 1
ATOM 3467 N N . GLN B 2 82 ? 40.027 46.088 84.081 1.00 12.90 82 GLN B N 1
ATOM 3468 C CA . GLN B 2 82 ? 39.504 46.679 85.308 1.00 12.48 82 GLN B CA 1
ATOM 3469 C C . GLN B 2 82 ? 39.135 45.733 86.436 1.00 12.78 82 GLN B C 1
ATOM 3470 O O . GLN B 2 82 ? 39.409 46.023 87.602 1.00 11.79 82 GLN B O 1
ATOM 3476 N N . PHE B 2 83 ? 38.493 44.624 86.091 1.00 11.97 83 PHE B N 1
ATOM 3477 C CA . PHE B 2 83 ? 38.126 43.590 87.056 1.00 12.87 83 PHE B CA 1
ATOM 3478 C C . PHE B 2 83 ? 38.351 42.280 86.324 1.00 11.82 83 PHE B C 1
ATOM 3479 O O . PHE B 2 83 ? 38.039 42.174 85.136 1.00 12.07 83 PHE B O 1
ATOM 3487 N N . ALA B 2 84 ? 38.908 41.289 87.013 1.00 9.95 84 ALA B N 1
ATOM 3488 C CA . ALA B 2 84 ? 39.162 39.999 86.385 1.00 10.48 84 ALA B CA 1
ATOM 3489 C C . ALA B 2 84 ? 37.879 39.462 85.750 1.00 11.71 84 ALA B C 1
ATOM 3490 O O . ALA B 2 84 ? 37.920 38.744 84.749 1.00 11.17 84 ALA B O 1
ATOM 3492 N N . ASP B 2 85 ? 36.742 39.823 86.338 1.00 11.11 85 ASP B N 1
ATOM 3493 C CA . ASP B 2 85 ? 35.435 39.385 85.858 1.00 12.35 85 ASP B CA 1
ATOM 3494 C C . ASP B 2 85 ? 35.173 39.821 84.424 1.00 12.33 85 ASP B C 1
ATOM 3495 O O . ASP B 2 85 ? 34.356 39.220 83.718 1.00 12.68 85 ASP B O 1
ATOM 3500 N N . TYR B 2 86 ? 35.862 40.873 84.000 1.00 9.53 86 TYR B N 1
ATOM 3501 C CA . TYR B 2 86 ? 35.660 41.409 82.666 1.00 11.12 86 TYR B CA 1
ATOM 3502 C C . TYR B 2 86 ? 36.681 40.998 81.618 1.00 9.39 86 TYR B C 1
ATOM 3503 O O . TYR B 2 86 ? 36.796 41.635 80.574 1.00 10.18 86 TYR B O 1
ATOM 3512 N N . ILE B 2 87 ? 37.415 39.924 81.879 1.00 10.15 87 ILE B N 1
ATOM 3513 C CA . ILE B 2 87 ? 38.393 39.465 80.905 1.00 9.18 87 ILE B CA 1
ATOM 3514 C C . ILE B 2 87 ? 37.688 38.787 79.727 1.00 10.58 87 ILE B C 1
ATOM 3515 O O . ILE B 2 87 ? 38.202 38.764 78.612 1.00 9.74 87 ILE B O 1
ATOM 3520 N N . PHE B 2 88 ? 36.490 38.268 79.977 1.00 10.68 88 PHE B N 1
ATOM 3521 C CA . PHE B 2 88 ? 35.750 37.522 78.963 1.00 10.39 88 PHE B CA 1
ATOM 3522 C C . PHE B 2 88 ? 35.465 38.195 77.622 1.00 8.81 88 PHE B C 1
ATOM 3523 O O . PHE B 2 88 ? 35.572 37.550 76.581 1.00 9.41 88 PHE B O 1
ATOM 3531 N N . PRO B 2 89 ? 35.093 39.485 77.615 1.00 10.01 89 PRO B N 1
ATOM 3532 C CA . PRO B 2 89 ? 34.846 40.088 76.301 1.00 9.41 89 PRO B CA 1
ATOM 3533 C C . PRO B 2 89 ? 36.117 40.051 75.441 1.00 11.24 89 PRO B C 1
ATOM 3534 O O . PRO B 2 89 ? 36.053 40.115 74.215 1.00 12.24 89 PRO B O 1
ATOM 3538 N N . GLY B 2 90 ? 37.272 39.949 76.094 1.00 10.35 90 GLY B N 1
ATOM 3539 C CA . GLY B 2 90 ? 38.530 39.885 75.367 1.00 9.25 90 GLY B CA 1
ATOM 3540 C C . GLY B 2 90 ? 39.149 38.498 75.471 1.00 10.68 90 GLY B C 1
ATOM 3541 O O . GLY B 2 90 ? 40.353 38.320 75.274 1.00 9.45 90 GLY B O 1
ATOM 3542 N N . PHE B 2 91 ? 38.316 37.503 75.755 1.00 8.94 91 PHE B N 1
ATOM 3543 C CA . PHE B 2 91 ? 38.797 36.138 75.920 1.00 9.82 91 PHE B CA 1
ATOM 3544 C C . PHE B 2 91 ? 39.450 35.525 74.687 1.00 9.53 91 PHE B C 1
ATOM 3545 O O . PHE B 2 91 ? 40.478 34.863 74.797 1.00 10.56 91 PHE B O 1
ATOM 3553 N N . ASP B 2 92 ? 38.867 35.723 73.510 1.00 10.35 92 ASP B N 1
ATOM 3554 C CA . ASP B 2 92 ? 39.475 35.132 72.329 1.00 9.50 92 ASP B CA 1
ATOM 3555 C C . ASP B 2 92 ? 40.848 35.741 72.078 1.00 9.11 92 ASP B C 1
ATOM 3556 O O . ASP B 2 92 ? 41.784 35.039 71.706 1.00 10.73 92 ASP B O 1
ATOM 3561 N N . GLN B 2 93 ? 40.972 37.048 72.278 1.00 9.29 93 GLN B N 1
ATOM 3562 C CA . GLN B 2 93 ? 42.262 37.695 72.084 1.00 9.66 93 GLN B CA 1
ATOM 3563 C C . GLN B 2 93 ? 43.292 37.055 73.012 1.00 9.12 93 GLN B C 1
ATOM 3564 O O . GLN B 2 93 ? 44.420 36.765 72.608 1.00 9.53 93 GLN B O 1
ATOM 3570 N N . LEU B 2 94 ? 42.897 36.832 74.258 1.00 9.14 94 LEU B N 1
ATOM 3571 C CA . LEU B 2 94 ? 43.803 36.243 75.236 1.00 10.70 94 LEU B CA 1
ATOM 3572 C C . LEU B 2 94 ? 44.207 34.800 74.936 1.00 10.60 94 LEU B C 1
ATOM 3573 O O . LEU B 2 94 ? 45.393 34.463 74.967 1.00 9.05 94 LEU B O 1
ATOM 3578 N N . VAL B 2 95 ? 43.233 33.947 74.634 1.00 10.23 95 VAL B N 1
ATOM 3579 C CA . VAL B 2 95 ? 43.543 32.542 74.388 1.00 11.89 95 VAL B CA 1
ATOM 3580 C C . VAL B 2 95 ? 43.905 32.164 72.956 1.00 11.71 95 VAL B C 1
ATOM 3581 O O . VAL B 2 95 ? 44.667 31.224 72.748 1.00 13.59 95 VAL B O 1
ATOM 3585 N N . SER B 2 96 ? 43.377 32.889 71.972 1.00 11.38 96 SER B N 1
ATOM 3586 C CA . SER B 2 96 ? 43.665 32.572 70.574 1.00 11.12 96 SER B CA 1
ATOM 3587 C C . SER B 2 96 ? 44.828 33.351 69.973 1.00 11.79 96 SER B C 1
ATOM 3588 O O . SER B 2 96 ? 45.556 32.823 69.137 1.00 12.63 96 SER B O 1
ATOM 3591 N N . GLN B 2 97 ? 45.000 34.606 70.378 1.00 10.87 97 GLN B N 1
ATOM 3592 C CA . GLN B 2 97 ? 46.096 35.410 69.847 1.00 10.22 97 GLN B CA 1
ATOM 3593 C C . GLN B 2 97 ? 47.312 35.461 70.774 1.00 11.23 97 GLN B C 1
ATOM 3594 O O . GLN B 2 97 ? 48.414 35.092 70.375 1.00 11.36 97 GLN B O 1
ATOM 3600 N N . VAL B 2 98 ? 47.111 35.914 72.008 1.00 10.78 98 VAL B N 1
ATOM 3601 C CA . VAL B 2 98 ? 48.215 36.028 72.957 1.00 10.76 98 VAL B CA 1
ATOM 3602 C C . VAL B 2 98 ? 48.903 34.710 73.296 1.00 11.02 98 VAL B C 1
ATOM 3603 O O . VAL B 2 98 ? 50.095 34.529 73.038 1.00 10.93 98 VAL B O 1
ATOM 3607 N N . ALA B 2 99 ? 48.145 33.796 73.884 1.00 8.89 99 ALA B N 1
ATOM 3608 C CA . ALA B 2 99 ? 48.683 32.513 74.312 1.00 10.01 99 ALA B CA 1
ATOM 3609 C C . ALA B 2 99 ? 49.366 31.668 73.249 1.00 11.05 99 ALA B C 1
ATOM 3610 O O . ALA B 2 99 ? 50.350 30.988 73.543 1.00 10.20 99 ALA B O 1
ATOM 3612 N N . LYS B 2 100 ? 48.858 31.715 72.021 1.00 9.26 100 LYS B N 1
ATOM 3613 C CA . LYS B 2 100 ? 49.395 30.877 70.950 1.00 11.52 100 LYS B CA 1
ATOM 3614 C C . LYS B 2 100 ? 50.333 31.519 69.936 1.00 10.49 100 LYS B C 1
ATOM 3615 O O . LYS B 2 100 ? 50.797 30.841 69.022 1.00 10.50 100 LYS B O 1
ATOM 3621 N N . LEU B 2 101 ? 50.626 32.805 70.090 1.00 9.40 101 LEU B N 1
ATOM 3622 C CA . LEU B 2 101 ? 51.483 33.487 69.127 1.00 9.55 101 LEU B CA 1
ATOM 3623 C C . LEU B 2 101 ? 52.853 32.840 68.915 1.00 10.99 101 LEU B C 1
ATOM 3624 O O . LEU B 2 101 ? 53.216 32.510 67.783 1.00 9.84 101 LEU B O 1
ATOM 3629 N N . ARG B 2 102 ? 53.616 32.661 69.989 1.00 11.03 102 ARG B N 1
ATOM 3630 C CA . ARG B 2 102 ? 54.943 32.065 69.858 1.00 10.68 102 ARG B CA 1
ATOM 3631 C C . ARG B 2 102 ? 54.857 30.675 69.234 1.00 10.95 102 ARG B C 1
ATOM 3632 O O . ARG B 2 102 ? 55.587 30.367 68.293 1.00 11.06 102 ARG B O 1
ATOM 3640 N N . TYR B 2 103 ? 53.945 29.850 69.741 1.00 9.66 103 TYR B N 1
ATOM 3641 C CA . TYR B 2 103 ? 53.785 28.485 69.246 1.00 10.04 103 TYR B CA 1
ATOM 3642 C C . TYR B 2 103 ? 53.390 28.390 67.774 1.00 10.93 103 TYR B C 1
ATOM 3643 O O . TYR B 2 103 ? 54.069 27.720 66.991 1.00 8.66 103 TYR B O 1
ATOM 3652 N N . ARG B 2 104 ? 52.295 29.054 67.400 1.00 10.30 104 ARG B N 1
ATOM 3653 C CA . ARG B 2 104 ? 51.811 28.992 66.027 1.00 10.25 104 ARG B CA 1
ATOM 3654 C C . ARG B 2 104 ? 52.751 29.611 64.993 1.00 9.98 104 ARG B C 1
ATOM 3655 O O . ARG B 2 104 ? 52.687 29.263 63.814 1.00 9.69 104 ARG B O 1
ATOM 3663 N N . SER B 2 105 ? 53.624 30.513 65.429 1.00 9.86 105 SER B N 1
ATOM 3664 C CA . SER B 2 105 ? 54.552 31.163 64.505 1.00 10.81 105 SER B CA 1
ATOM 3665 C C . SER B 2 105 ? 55.928 30.505 64.495 1.00 11.54 105 SER B C 1
ATOM 3666 O O . SER B 2 105 ? 56.862 31.011 63.876 1.00 11.45 105 SER B O 1
ATOM 3669 N N . GLY B 2 106 ? 56.053 29.374 65.179 1.00 12.19 106 GLY B N 1
ATOM 3670 C CA . GLY B 2 106 ? 57.332 28.695 65.228 1.00 12.49 106 GLY B CA 1
ATOM 3671 C C . GLY B 2 106 ? 58.382 29.543 65.922 1.00 13.49 106 GLY B C 1
ATOM 3672 O O . GLY B 2 106 ? 59.578 29.404 65.660 1.00 13.10 106 GLY B O 1
ATOM 3673 N N . GLY B 2 107 ? 57.934 30.431 66.805 1.00 12.67 107 GLY B N 1
ATOM 3674 C CA . GLY B 2 107 ? 58.855 31.290 67.526 1.00 12.49 107 GLY B CA 1
ATOM 3675 C C . GLY B 2 107 ? 59.246 32.563 66.790 1.00 14.16 107 GLY B C 1
ATOM 3676 O O . GLY B 2 107 ? 60.066 33.335 67.288 1.00 14.50 107 GLY B O 1
ATOM 3677 N N . GLN B 2 108 ? 58.664 32.796 65.616 1.00 13.22 108 GLN B N 1
ATOM 3678 C CA . GLN B 2 108 ? 58.985 33.992 64.835 1.00 13.11 108 GLN B CA 1
ATOM 3679 C C . GLN B 2 108 ? 58.450 35.273 65.476 1.00 13.97 108 GLN B C 1
ATOM 3680 O O . GLN B 2 108 ? 59.047 36.342 65.329 1.00 14.65 108 GLN B O 1
ATOM 3686 N N . PHE B 2 109 ? 57.315 35.162 66.164 1.00 11.66 109 PHE B N 1
ATOM 3687 C CA . PHE B 2 109 ? 56.692 36.302 66.834 1.00 11.54 109 PHE B CA 1
ATOM 3688 C C . PHE B 2 109 ? 56.510 35.987 68.315 1.00 11.64 109 PHE B C 1
ATOM 3689 O O . PHE B 2 109 ? 56.204 34.852 68.680 1.00 11.93 109 PHE B O 1
ATOM 3697 N N . THR B 2 110 ? 56.705 36.984 69.171 1.00 10.40 110 THR B N 1
ATOM 3698 C CA . THR B 2 110 ? 56.576 36.766 70.607 1.00 12.32 110 THR B CA 1
ATOM 3699 C C . THR B 2 110 ? 55.651 37.786 71.258 1.00 12.45 110 THR B C 1
ATOM 3700 O O . THR B 2 110 ? 55.345 38.822 70.667 1.00 12.09 110 THR B O 1
ATOM 3704 N N . ALA B 2 111 ? 55.226 37.493 72.485 1.00 12.25 111 ALA B N 1
ATOM 3705 C CA . ALA B 2 111 ? 54.296 38.360 73.197 1.00 12.04 111 ALA B CA 1
ATOM 3706 C C . ALA B 2 111 ? 54.747 38.832 74.581 1.00 12.74 111 ALA B C 1
ATOM 3707 O O . ALA B 2 111 ? 54.178 38.427 75.596 1.00 11.26 111 ALA B O 1
ATOM 3709 N N . PRO B 2 112 ? 55.776 39.694 74.641 1.00 12.59 112 PRO B N 1
ATOM 3710 C CA . PRO B 2 112 ? 56.243 40.184 75.941 1.00 13.02 112 PRO B CA 1
ATOM 3711 C C . PRO B 2 112 ? 55.257 41.202 76.514 1.00 13.48 112 PRO B C 1
ATOM 3712 O O . PRO B 2 112 ? 55.503 42.405 76.493 1.00 14.76 112 PRO B O 1
ATOM 3716 N N . LEU B 2 113 ? 54.133 40.710 77.018 1.00 13.28 113 LEU B N 1
ATOM 3717 C CA . LEU B 2 113 ? 53.123 41.585 77.582 1.00 13.99 113 LEU B CA 1
ATOM 3718 C C . LEU B 2 113 ? 52.621 41.060 78.915 1.00 11.79 113 LEU B C 1
ATOM 3719 O O . LEU B 2 113 ? 52.748 39.873 79.226 1.00 12.07 113 LEU B O 1
ATOM 3724 N N . VAL B 2 114 ? 52.046 41.959 79.698 1.00 11.28 114 VAL B N 1
ATOM 3725 C CA . VAL B 2 114 ? 51.500 41.600 80.991 1.00 10.97 114 VAL B CA 1
ATOM 3726 C C . VAL B 2 114 ? 50.058 42.075 81.041 1.00 11.11 114 VAL B C 1
ATOM 3727 O O . VAL B 2 114 ? 49.751 43.189 80.608 1.00 11.19 114 VAL B O 1
ATOM 3731 N N . VAL B 2 115 ? 49.172 41.225 81.547 1.00 10.56 115 VAL B N 1
ATOM 3732 C CA . VAL B 2 115 ? 47.774 41.601 81.683 1.00 11.51 115 VAL B CA 1
ATOM 3733 C C . VAL B 2 115 ? 47.440 41.587 83.170 1.00 10.17 115 VAL B C 1
ATOM 3734 O O . VAL B 2 115 ? 47.299 40.522 83.768 1.00 11.25 115 VAL B O 1
ATOM 3738 N N . ARG B 2 116 ? 47.336 42.778 83.754 1.00 10.92 116 ARG B N 1
ATOM 3739 C CA . ARG B 2 116 ? 47.019 42.949 85.172 1.00 12.80 116 ARG B CA 1
ATOM 3740 C C . ARG B 2 116 ? 45.514 42.994 85.385 1.00 13.00 116 ARG B C 1
ATOM 3741 O O . ARG B 2 116 ? 44.786 43.553 84.562 1.00 12.15 116 ARG B O 1
ATOM 3749 N N . MET B 2 117 ? 45.051 42.444 86.503 1.00 11.67 117 MET B N 1
ATOM 3750 C CA . MET B 2 117 ? 43.627 42.471 86.810 1.00 13.04 117 MET B CA 1
ATOM 3751 C C . MET B 2 117 ? 43.327 42.221 88.282 1.00 13.03 117 MET B C 1
ATOM 3752 O O . MET B 2 117 ? 43.891 41.312 88.894 1.00 13.79 117 MET B O 1
ATOM 3757 N N . PRO B 2 118 ? 42.458 43.052 88.878 1.00 13.07 118 PRO B N 1
ATOM 3758 C CA . PRO B 2 118 ? 42.095 42.876 90.288 1.00 12.21 118 PRO B CA 1
ATOM 3759 C C . PRO B 2 118 ? 41.200 41.640 90.306 1.00 13.52 118 PRO B C 1
ATOM 3760 O O . PRO B 2 118 ? 40.449 41.416 89.355 1.00 11.85 118 PRO B O 1
ATOM 3764 N N . SER B 2 119 ? 41.264 40.843 91.369 1.00 13.04 119 SER B N 1
ATOM 3765 C CA . SER B 2 119 ? 40.444 39.636 91.434 1.00 13.73 119 SER B CA 1
ATOM 3766 C C . SER B 2 119 ? 40.016 39.285 92.856 1.00 13.24 119 SER B C 1
ATOM 3767 O O . SER B 2 119 ? 40.292 40.024 93.796 1.00 13.14 119 SER B O 1
ATOM 3770 N N . GLY B 2 120 ? 39.327 38.154 92.993 1.00 14.03 120 GLY B N 1
ATOM 3771 C CA . GLY B 2 120 ? 38.899 37.680 94.301 1.00 13.01 120 GLY B CA 1
ATOM 3772 C C . GLY B 2 120 ? 37.649 38.284 94.912 1.00 13.44 120 GLY B C 1
ATOM 3773 O O . GLY B 2 120 ? 37.262 39.413 94.608 1.00 12.96 120 GLY B O 1
ATOM 3774 N N . GLY B 2 121 ? 37.024 37.521 95.804 1.00 13.34 121 GLY B N 1
ATOM 3775 C CA . GLY B 2 121 ? 35.813 37.982 96.458 1.00 14.22 121 GLY B CA 1
ATOM 3776 C C . GLY B 2 121 ? 36.075 38.670 97.783 1.00 14.43 121 GLY B C 1
ATOM 3777 O O . GLY B 2 121 ? 37.155 39.214 98.005 1.00 13.72 121 GLY B O 1
ATOM 3778 N N . GLY B 2 122 ? 35.080 38.649 98.664 1.00 16.14 122 GLY B N 1
ATOM 3779 C CA . GLY B 2 122 ? 35.227 39.282 99.964 1.00 16.87 122 GLY B CA 1
ATOM 3780 C C . GLY B 2 122 ? 35.078 40.793 99.934 1.00 17.90 122 GLY B C 1
ATOM 3781 O O . GLY B 2 122 ? 35.372 41.468 100.923 1.00 18.05 122 GLY B O 1
ATOM 3782 N N . VAL B 2 123 ? 34.612 41.335 98.812 1.00 17.35 123 VAL B N 1
ATOM 3783 C CA . VAL B 2 123 ? 34.443 42.780 98.689 1.00 16.69 123 VAL B CA 1
ATOM 3784 C C . VAL B 2 123 ? 33.029 43.193 98.281 1.00 16.34 123 VAL B C 1
ATOM 3785 O O . VAL B 2 123 ? 32.834 44.271 97.724 1.00 15.19 123 VAL B O 1
ATOM 3789 N N . ARG B 2 124 ? 32.047 42.340 98.567 1.00 16.09 124 ARG B N 1
ATOM 3790 C CA . ARG B 2 124 ? 30.653 42.626 98.225 1.00 18.26 124 ARG B CA 1
ATOM 3791 C C . ARG B 2 124 ? 30.525 43.000 96.748 1.00 16.92 124 ARG B C 1
ATOM 3792 O O . ARG B 2 124 ? 29.782 43.915 96.390 1.00 15.69 124 ARG B O 1
ATOM 3800 N N . GLY B 2 125 ? 31.241 42.276 95.893 1.00 15.42 125 GLY B N 1
ATOM 3801 C CA . GLY B 2 125 ? 31.212 42.571 94.472 1.00 16.14 125 GLY B CA 1
ATOM 3802 C C . GLY B 2 125 ? 30.186 41.830 93.636 1.00 14.63 125 GLY B C 1
ATOM 3803 O O . GLY B 2 125 ? 30.074 42.077 92.437 1.00 14.32 125 GLY B O 1
ATOM 3804 N N . GLY B 2 126 ? 29.432 40.927 94.253 1.00 15.56 126 GLY B N 1
ATOM 3805 C CA . GLY B 2 126 ? 28.437 40.182 93.502 1.00 14.07 126 GLY B CA 1
ATOM 3806 C C . GLY B 2 126 ? 29.052 39.329 92.401 1.00 13.91 126 GLY B C 1
ATOM 3807 O O . GLY B 2 126 ? 30.205 38.912 92.504 1.00 12.09 126 GLY B O 1
ATOM 3808 N N . HIS B 2 127 ? 28.289 39.088 91.337 1.00 13.04 127 HIS B N 1
ATOM 3809 C CA . HIS B 2 127 ? 28.749 38.258 90.222 1.00 13.79 127 HIS B CA 1
ATOM 3810 C C . HIS B 2 127 ? 29.960 38.758 89.439 1.00 14.54 127 HIS B C 1
ATOM 3811 O O . HIS B 2 127 ? 30.792 37.950 89.014 1.00 14.34 127 HIS B O 1
ATOM 3818 N N . HIS B 2 128 ? 30.065 40.071 89.236 1.00 12.30 128 HIS B N 1
ATOM 3819 C CA . HIS B 2 128 ? 31.164 40.598 88.429 1.00 13.55 128 HIS B CA 1
ATOM 3820 C C . HIS B 2 128 ? 32.204 41.548 89.019 1.00 15.20 128 HIS B C 1
ATOM 3821 O O . HIS B 2 128 ? 32.849 42.296 88.282 1.00 15.12 128 HIS B O 1
ATOM 3828 N N . HIS B 2 129 ? 32.370 41.526 90.335 1.00 15.09 129 HIS B N 1
ATOM 3829 C CA . HIS B 2 129 ? 33.394 42.335 90.986 1.00 15.52 129 HIS B CA 1
ATOM 3830 C C . HIS B 2 129 ? 34.037 41.430 92.034 1.00 15.35 129 HIS B C 1
ATOM 3831 O O . HIS B 2 129 ? 34.619 41.906 93.008 1.00 15.74 129 HIS B O 1
ATOM 3838 N N . SER B 2 130 ? 33.947 40.119 91.809 1.00 13.29 130 SER B N 1
ATOM 3839 C CA . SER B 2 130 ? 34.470 39.141 92.766 1.00 13.56 130 SER B CA 1
ATOM 3840 C C . SER B 2 130 ? 35.161 37.900 92.196 1.00 12.55 130 SER B C 1
ATOM 3841 O O . SER B 2 130 ? 35.836 37.186 92.933 1.00 11.89 130 SER B O 1
ATOM 3844 N N . GLN B 2 131 ? 34.992 37.631 90.906 1.00 11.05 131 GLN B N 1
ATOM 3845 C CA . GLN B 2 131 ? 35.560 36.424 90.310 1.00 11.69 131 GLN B CA 1
ATOM 3846 C C . GLN B 2 131 ? 37.065 36.183 90.395 1.00 11.30 131 GLN B C 1
ATOM 3847 O O . GLN B 2 131 ? 37.865 37.116 90.463 1.00 10.08 131 GLN B O 1
ATOM 3853 N N . SER B 2 132 ? 37.411 34.896 90.402 1.00 10.51 132 SER B N 1
ATOM 3854 C CA . SER B 2 132 ? 38.788 34.400 90.423 1.00 10.38 132 SER B CA 1
ATOM 3855 C C . SER B 2 132 ? 38.809 33.393 89.274 1.00 10.78 132 SER B C 1
ATOM 3856 O O . SER B 2 132 ? 38.614 32.192 89.481 1.00 10.87 132 SER B O 1
ATOM 3859 N N . PRO B 2 133 ? 39.035 33.881 88.043 1.00 10.86 133 PRO B N 1
ATOM 3860 C CA . PRO B 2 133 ? 39.079 33.097 86.805 1.00 11.62 133 PRO B CA 1
ATOM 3861 C C . PRO B 2 133 ? 40.413 32.466 86.408 1.00 12.26 133 PRO B C 1
ATOM 3862 O O . PRO B 2 133 ? 40.563 32.032 85.264 1.00 12.12 133 PRO B O 1
ATOM 3866 N N . GLU B 2 134 ? 41.372 32.409 87.330 1.00 11.60 134 GLU B N 1
ATOM 3867 C CA . GLU B 2 134 ? 42.685 31.847 87.015 1.00 10.43 134 GLU B CA 1
ATOM 3868 C C . GLU B 2 134 ? 42.659 30.483 86.317 1.00 10.49 134 GLU B C 1
ATOM 3869 O O . GLU B 2 134 ? 43.520 30.202 85.478 1.00 10.75 134 GLU B O 1
ATOM 3875 N N . ALA B 2 135 ? 41.685 29.638 86.655 1.00 10.50 135 ALA B N 1
ATOM 3876 C CA . ALA B 2 135 ? 41.577 28.313 86.036 1.00 11.67 135 ALA B CA 1
ATOM 3877 C C . ALA B 2 135 ? 41.506 28.418 84.513 1.00 12.21 135 ALA B C 1
ATOM 3878 O O . ALA B 2 135 ? 42.110 27.617 83.797 1.00 10.72 135 ALA B O 1
ATOM 3880 N N . HIS B 2 136 ? 40.750 29.401 84.027 1.00 11.60 136 HIS B N 1
ATOM 3881 C CA . HIS B 2 136 ? 40.597 29.623 82.592 1.00 10.05 136 HIS B CA 1
ATOM 3882 C C . HIS B 2 136 ? 41.953 29.875 81.943 1.00 10.38 136 HIS B C 1
ATOM 3883 O O . HIS B 2 136 ? 42.207 29.440 80.820 1.00 10.23 136 HIS B O 1
ATOM 3890 N N . PHE B 2 137 ? 42.821 30.579 82.661 1.00 10.60 137 PHE B N 1
ATOM 3891 C CA . PHE B 2 137 ? 44.144 30.910 82.149 1.00 10.29 137 PHE B CA 1
ATOM 3892 C C . PHE B 2 137 ? 45.122 29.750 82.249 1.00 10.76 137 PHE B C 1
ATOM 3893 O O . PHE B 2 137 ? 45.840 29.458 81.295 1.00 11.68 137 PHE B O 1
ATOM 3901 N N . VAL B 2 138 ? 45.154 29.097 83.405 1.00 9.84 138 VAL B N 1
ATOM 3902 C CA . VAL B 2 138 ? 46.046 27.960 83.616 1.00 11.65 138 VAL B CA 1
ATOM 3903 C C . VAL B 2 138 ? 45.763 26.835 82.617 1.00 11.34 138 VAL B C 1
ATOM 3904 O O . VAL B 2 138 ? 46.676 26.124 82.198 1.00 12.20 138 VAL B O 1
ATOM 3908 N N . HIS B 2 139 ? 44.501 26.689 82.223 1.00 10.64 139 HIS B N 1
ATOM 3909 C CA . HIS B 2 139 ? 44.106 25.649 81.273 1.00 9.61 139 HIS B CA 1
ATOM 3910 C C . HIS B 2 139 ? 44.540 25.990 79.844 1.00 11.41 139 HIS B C 1
ATOM 3911 O O . HIS B 2 139 ? 44.558 25.124 78.967 1.00 11.56 139 HIS B O 1
ATOM 3918 N N . THR B 2 140 ? 44.893 27.252 79.621 1.00 10.74 140 THR B N 1
ATOM 3919 C CA . THR B 2 140 ? 45.314 27.727 78.303 1.00 11.65 140 THR B CA 1
ATOM 3920 C C . THR B 2 140 ? 46.833 27.713 78.146 1.00 12.04 140 THR B C 1
ATOM 3921 O O . THR B 2 140 ? 47.529 28.564 78.696 1.00 11.59 140 THR B O 1
ATOM 3925 N N . ALA B 2 141 ? 47.342 26.750 77.384 1.00 11.49 141 ALA B N 1
ATOM 3926 C CA . ALA B 2 141 ? 48.777 26.632 77.161 1.00 12.03 141 ALA B CA 1
ATOM 3927 C C . ALA B 2 141 ? 49.341 27.906 76.551 1.00 12.62 141 ALA B C 1
ATOM 3928 O O . ALA B 2 141 ? 48.760 28.467 75.619 1.00 12.76 141 ALA B O 1
ATOM 3930 N N . GLY B 2 142 ? 50.476 28.363 77.076 1.00 12.59 142 GLY B N 1
ATOM 3931 C CA . GLY B 2 142 ? 51.097 29.563 76.545 1.00 11.86 142 GLY B CA 1
ATOM 3932 C C . GLY B 2 142 ? 51.007 30.783 77.439 1.00 12.28 142 GLY B C 1
ATOM 3933 O O . GLY B 2 142 ? 51.617 31.814 77.151 1.00 12.71 142 GLY B O 1
ATOM 3934 N N . LEU B 2 143 ? 50.240 30.683 78.518 1.00 12.27 143 LEU B N 1
ATOM 3935 C CA . LEU B 2 143 ? 50.100 31.801 79.442 1.00 12.63 143 LEU B CA 1
ATOM 3936 C C . LEU B 2 143 ? 50.722 31.502 80.800 1.00 13.24 143 LEU B C 1
ATOM 3937 O O . LEU B 2 143 ? 50.495 30.439 81.369 1.00 13.84 143 LEU B O 1
ATOM 3942 N N . LYS B 2 144 ? 51.527 32.426 81.308 1.00 12.35 144 LYS B N 1
ATOM 3943 C CA . LYS B 2 144 ? 52.080 32.254 82.641 1.00 13.47 144 LYS B CA 1
ATOM 3944 C C . LYS B 2 144 ? 51.029 32.946 83.498 1.00 13.58 144 LYS B C 1
ATOM 3945 O O . LYS B 2 144 ? 50.432 33.936 83.069 1.00 13.46 144 LYS B O 1
ATOM 3951 N N . VAL B 2 145 ? 50.782 32.424 84.693 1.00 12.92 145 VAL B N 1
ATOM 3952 C CA . VAL B 2 145 ? 49.761 32.991 85.566 1.00 11.96 145 VAL B CA 1
ATOM 3953 C C . VAL B 2 145 ? 50.297 33.199 86.980 1.00 13.21 145 VAL B C 1
ATOM 3954 O O . VAL B 2 145 ? 50.787 32.261 87.611 1.00 12.41 145 VAL B O 1
ATOM 3958 N N . VAL B 2 146 ? 50.197 34.435 87.462 1.00 12.25 146 VAL B N 1
ATOM 3959 C CA . VAL B 2 146 ? 50.675 34.795 88.791 1.00 12.79 146 VAL B CA 1
ATOM 3960 C C . VAL B 2 146 ? 49.589 35.488 89.617 1.00 13.37 146 VAL B C 1
ATOM 3961 O O . VAL B 2 146 ? 48.860 36.340 89.107 1.00 12.36 146 VAL B O 1
ATOM 3965 N N . ALA B 2 147 ? 49.487 35.113 90.891 1.00 11.94 147 ALA B N 1
ATOM 3966 C CA . ALA B 2 147 ? 48.513 35.707 91.805 1.00 13.65 147 ALA B CA 1
ATOM 3967 C C . ALA B 2 147 ? 49.243 36.043 93.106 1.00 14.01 147 ALA B C 1
ATOM 3968 O O . ALA B 2 147 ? 49.627 35.146 93.851 1.00 15.74 147 ALA B O 1
ATOM 3970 N N . VAL B 2 148 ? 49.427 37.332 93.379 1.00 13.90 148 VAL B N 1
ATOM 3971 C CA . VAL B 2 148 ? 50.151 37.759 94.579 1.00 14.00 148 VAL B CA 1
ATOM 3972 C C . VAL B 2 148 ? 49.276 37.977 95.807 1.00 15.74 148 VAL B C 1
ATOM 3973 O O . VAL B 2 148 ? 48.062 38.139 95.692 1.00 14.24 148 VAL B O 1
ATOM 3977 N N . SER B 2 149 ? 49.900 37.980 96.986 1.00 15.94 149 SER B N 1
ATOM 3978 C CA . SER B 2 149 ? 49.161 38.168 98.229 1.00 15.11 149 SER B CA 1
ATOM 3979 C C . SER B 2 149 ? 49.838 39.096 99.237 1.00 16.37 149 SER B C 1
ATOM 3980 O O . SER B 2 149 ? 49.300 39.323 100.319 1.00 16.39 149 SER B O 1
ATOM 3983 N N . THR B 2 150 ? 51.013 39.623 98.897 1.00 15.30 150 THR B N 1
ATOM 3984 C CA . THR B 2 150 ? 51.717 40.539 99.794 1.00 15.93 150 THR B CA 1
ATOM 3985 C C . THR B 2 150 ? 52.319 41.696 99.008 1.00 15.55 150 THR B C 1
ATOM 3986 O O . THR B 2 150 ? 52.609 41.567 97.821 1.00 15.88 150 THR B O 1
ATOM 3990 N N . PRO B 2 151 ? 52.501 42.853 99.658 1.00 16.02 151 PRO B N 1
ATOM 3991 C CA . PRO B 2 151 ? 53.082 44.004 98.962 1.00 15.33 151 PRO B CA 1
ATOM 3992 C C . PRO B 2 151 ? 54.478 43.689 98.422 1.00 16.37 151 PRO B C 1
ATOM 3993 O O . PRO B 2 151 ? 54.840 44.117 97.325 1.00 16.53 151 PRO B O 1
ATOM 3997 N N . TYR B 2 152 ? 55.255 42.936 99.196 1.00 16.65 152 TYR B N 1
ATOM 3998 C CA . TYR B 2 152 ? 56.609 42.565 98.793 1.00 18.20 152 TYR B CA 1
ATOM 3999 C C . TYR B 2 152 ? 56.593 41.754 97.494 1.00 17.90 152 TYR B C 1
ATOM 4000 O O . TYR B 2 152 ? 57.354 42.039 96.569 1.00 17.13 152 TYR B O 1
ATOM 4009 N N . ASP B 2 153 ? 55.730 40.742 97.430 1.00 17.67 153 ASP B N 1
ATOM 4010 C CA . ASP B 2 153 ? 55.635 39.906 96.237 1.00 17.92 153 ASP B CA 1
ATOM 4011 C C . ASP B 2 153 ? 55.068 40.703 95.069 1.00 17.10 153 ASP B C 1
ATOM 4012 O O . ASP B 2 153 ? 55.487 40.526 93.927 1.00 17.43 153 ASP B O 1
ATOM 4017 N N . ALA B 2 154 ? 54.109 41.575 95.359 1.00 16.91 154 ALA B N 1
ATOM 4018 C CA . ALA B 2 154 ? 53.484 42.395 94.322 1.00 17.28 154 ALA B CA 1
ATOM 4019 C C . ALA B 2 154 ? 54.534 43.133 93.490 1.00 17.49 154 ALA B C 1
ATOM 4020 O O . ALA B 2 154 ? 54.561 43.014 92.265 1.00 16.82 154 ALA B O 1
ATOM 4022 N N . LYS B 2 155 ? 55.400 43.893 94.152 1.00 15.88 155 LYS B N 1
ATOM 4023 C CA . LYS B 2 155 ? 56.434 44.631 93.439 1.00 16.87 155 LYS B CA 1
ATOM 4024 C C . LYS B 2 155 ? 57.426 43.708 92.740 1.00 16.48 155 LYS B C 1
ATOM 4025 O O . LYS B 2 155 ? 57.701 43.866 91.551 1.00 16.88 155 LYS B O 1
ATOM 4031 N N . GLY B 2 156 ? 57.960 42.745 93.485 1.00 16.89 156 GLY B N 1
ATOM 4032 C CA . GLY B 2 156 ? 58.940 41.826 92.929 1.00 15.49 156 GLY B CA 1
ATOM 4033 C C . GLY B 2 156 ? 58.484 40.988 91.750 1.00 15.75 156 GLY B C 1
ATOM 4034 O O . GLY B 2 156 ? 59.222 40.809 90.779 1.00 13.35 156 GLY B O 1
ATOM 4035 N N . LEU B 2 157 ? 57.269 40.464 91.825 1.00 14.37 157 LEU B N 1
ATOM 4036 C CA . LEU B 2 157 ? 56.759 39.637 90.742 1.00 15.44 157 LEU B CA 1
ATOM 4037 C C . LEU B 2 157 ? 56.233 40.437 89.546 1.00 14.16 157 LEU B C 1
ATOM 4038 O O . LEU B 2 157 ? 56.317 39.970 88.410 1.00 15.32 157 LEU B O 1
ATOM 4043 N N . LEU B 2 158 ? 55.695 41.630 89.782 1.00 14.01 158 LEU B N 1
ATOM 4044 C CA . LEU B 2 158 ? 55.216 42.439 88.662 1.00 14.47 158 LEU B CA 1
ATOM 4045 C C . LEU B 2 158 ? 56.443 42.884 87.862 1.00 15.70 158 LEU B C 1
ATOM 4046 O O . LEU B 2 158 ? 56.429 42.896 86.629 1.00 13.70 158 LEU B O 1
ATOM 4051 N N . LYS B 2 159 ? 57.515 43.241 88.566 1.00 15.32 159 LYS B N 1
ATOM 4052 C CA . LYS B 2 159 ? 58.742 43.647 87.891 1.00 15.04 159 LYS B CA 1
ATOM 4053 C C . LYS B 2 159 ? 59.269 42.452 87.095 1.00 14.40 159 LYS B C 1
ATOM 4054 O O . LYS B 2 159 ? 59.701 42.598 85.952 1.00 15.65 159 LYS B O 1
ATOM 4060 N N . ALA B 2 160 ? 59.218 41.267 87.697 1.00 13.97 160 ALA B N 1
ATOM 4061 C CA . ALA B 2 160 ? 59.686 40.057 87.023 1.00 15.26 160 ALA B CA 1
ATOM 4062 C C . ALA B 2 160 ? 58.853 39.785 85.770 1.00 15.04 160 ALA B C 1
ATOM 4063 O O . ALA B 2 160 ? 59.390 39.423 84.719 1.00 14.99 160 ALA B O 1
ATOM 4065 N N . ALA B 2 161 ? 57.539 39.960 85.889 1.00 14.28 161 ALA B N 1
ATOM 4066 C CA . ALA B 2 161 ? 56.625 39.739 84.771 1.00 13.47 161 ALA B CA 1
ATOM 4067 C C . ALA B 2 161 ? 56.913 40.695 83.618 1.00 14.11 161 ALA B C 1
ATOM 4068 O O . ALA B 2 161 ? 56.913 40.293 82.456 1.00 14.83 161 ALA B O 1
ATOM 4070 N N . ILE B 2 162 ? 57.159 41.962 83.941 1.00 13.91 162 ILE B N 1
ATOM 4071 C CA . ILE B 2 162 ? 57.444 42.965 82.920 1.00 14.19 162 ILE B CA 1
ATOM 4072 C C . ILE B 2 162 ? 58.732 42.632 82.167 1.00 15.19 162 ILE B C 1
ATOM 4073 O O . ILE B 2 162 ? 58.878 42.957 80.986 1.00 14.84 162 ILE B O 1
ATOM 4078 N N . ARG B 2 163 ? 59.661 41.968 82.847 1.00 15.39 163 ARG B N 1
ATOM 4079 C CA . ARG B 2 163 ? 60.923 41.593 82.222 1.00 16.73 163 ARG B CA 1
ATOM 4080 C C . ARG B 2 163 ? 60.824 40.255 81.495 1.00 15.81 163 ARG B C 1
ATOM 4081 O O . ARG B 2 163 ? 61.604 39.977 80.584 1.00 16.01 163 ARG B O 1
ATOM 4089 N N . ASP B 2 164 ? 59.850 39.439 81.888 1.00 15.85 164 ASP B N 1
ATOM 4090 C CA . ASP B 2 164 ? 59.632 38.129 81.276 1.00 16.78 164 ASP B CA 1
ATOM 4091 C C . ASP B 2 164 ? 59.116 38.318 79.846 1.00 17.24 164 ASP B C 1
ATOM 4092 O O . ASP B 2 164 ? 58.225 39.134 79.608 1.00 17.36 164 ASP B O 1
ATOM 4097 N N . GLU B 2 165 ? 59.672 37.563 78.903 1.00 15.97 165 GLU B N 1
ATOM 4098 C CA . GLU B 2 165 ? 59.267 37.662 77.501 1.00 17.61 165 GLU B CA 1
ATOM 4099 C C . GLU B 2 165 ? 57.979 36.895 77.203 1.00 16.67 165 GLU B C 1
ATOM 4100 O O . GLU B 2 165 ? 57.362 37.094 76.158 1.00 16.67 165 GLU B O 1
ATOM 4106 N N . ASP B 2 166 ? 57.594 36.002 78.108 1.00 15.19 166 ASP B N 1
ATOM 4107 C CA . ASP B 2 166 ? 56.379 35.211 77.941 1.00 15.12 166 ASP B CA 1
ATOM 4108 C C . ASP B 2 166 ? 55.188 35.995 78.485 1.00 14.19 166 ASP B C 1
ATOM 4109 O O . ASP B 2 166 ? 55.323 36.738 79.455 1.00 14.81 166 ASP B O 1
ATOM 4114 N N . PRO B 2 167 ? 54.007 35.845 77.864 1.00 13.49 167 PRO B N 1
ATOM 4115 C CA . PRO B 2 167 ? 52.803 36.553 78.318 1.00 13.22 167 PRO B CA 1
ATOM 4116 C C . PRO B 2 167 ? 52.480 36.156 79.758 1.00 12.01 167 PRO B C 1
ATOM 4117 O O . PRO B 2 167 ? 52.480 34.969 80.090 1.00 11.10 167 PRO B O 1
ATOM 4121 N N . VAL B 2 168 ? 52.192 37.143 80.602 1.00 11.47 168 VAL B N 1
ATOM 4122 C CA . VAL B 2 168 ? 51.863 36.879 81.997 1.00 11.39 168 VAL B CA 1
ATOM 4123 C C . VAL B 2 168 ? 50.528 37.496 82.407 1.00 12.10 168 VAL B C 1
ATOM 4124 O O . VAL B 2 168 ? 50.301 38.685 82.191 1.00 13.08 168 VAL B O 1
ATOM 4128 N N . VAL B 2 169 ? 49.642 36.683 82.979 1.00 12.16 169 VAL B N 1
ATOM 4129 C CA . VAL B 2 169 ? 48.364 37.187 83.476 1.00 11.32 169 VAL B CA 1
ATOM 4130 C C . VAL B 2 169 ? 48.660 37.368 84.961 1.00 11.95 169 VAL B C 1
ATOM 4131 O O . VAL B 2 169 ? 48.966 36.405 85.667 1.00 12.67 169 VAL B O 1
ATOM 4135 N N . PHE B 2 170 ? 48.584 38.613 85.414 1.00 12.67 170 PHE B N 1
ATOM 4136 C CA . PHE B 2 170 ? 48.908 38.991 86.787 1.00 12.31 170 PHE B CA 1
ATOM 4137 C C . PHE B 2 170 ? 47.657 39.342 87.595 1.00 11.84 170 PHE B C 1
ATOM 4138 O O . PHE B 2 170 ? 47.060 40.396 87.384 1.00 11.73 170 PHE B O 1
ATOM 4146 N N . LEU B 2 171 ? 47.269 38.473 88.526 1.00 10.75 171 LEU B N 1
ATOM 4147 C CA . LEU B 2 171 ? 46.078 38.718 89.334 1.00 11.31 171 LEU B CA 1
ATOM 4148 C C . LEU B 2 171 ? 46.381 39.346 90.690 1.00 12.36 171 LEU B C 1
ATOM 4149 O O . LEU B 2 171 ? 47.251 38.882 91.430 1.00 12.71 171 LEU B O 1
ATOM 4154 N N . GLU B 2 172 ? 45.639 40.404 91.004 1.00 11.72 172 GLU B N 1
ATOM 4155 C CA . GLU B 2 172 ? 45.799 41.154 92.245 1.00 11.29 172 GLU B CA 1
ATOM 4156 C C . GLU B 2 172 ? 44.518 41.080 93.078 1.00 11.10 172 GLU B C 1
ATOM 4157 O O . GLU B 2 172 ? 43.538 41.751 92.762 1.00 13.27 172 GLU B O 1
ATOM 4163 N N . PRO B 2 173 ? 44.501 40.251 94.143 1.00 12.33 173 PRO B N 1
ATOM 4164 C CA . PRO B 2 173 ? 43.305 40.126 94.992 1.00 11.49 173 PRO B CA 1
ATOM 4165 C C . PRO B 2 173 ? 42.987 41.494 95.576 1.00 12.56 173 PRO B C 1
ATOM 4166 O O . PRO B 2 173 ? 43.699 41.980 96.458 1.00 13.00 173 PRO B O 1
ATOM 4170 N N . LYS B 2 174 ? 41.915 42.108 95.086 1.00 11.54 174 LYS B N 1
ATOM 4171 C CA . LYS B 2 174 ? 41.551 43.452 95.510 1.00 11.99 174 LYS B CA 1
ATOM 4172 C C . LYS B 2 174 ? 41.279 43.652 96.993 1.00 12.82 174 LYS B C 1
ATOM 4173 O O . LYS B 2 174 ? 41.481 44.749 97.506 1.00 13.25 174 LYS B O 1
ATOM 4179 N N . ARG B 2 175 ? 40.837 42.613 97.692 1.00 13.35 175 ARG B N 1
ATOM 4180 C CA . ARG B 2 175 ? 40.579 42.763 99.122 1.00 14.38 175 ARG B CA 1
ATOM 4181 C C . ARG B 2 175 ? 41.909 42.965 99.853 1.00 15.00 175 ARG B C 1
ATOM 4182 O O . ARG B 2 175 ? 41.935 43.392 101.007 1.00 16.22 175 ARG B O 1
ATOM 4190 N N . LEU B 2 176 ? 43.009 42.663 99.170 1.00 14.38 176 LEU B N 1
ATOM 4191 C CA . LEU B 2 176 ? 44.342 42.802 99.756 1.00 14.89 176 LEU B CA 1
ATOM 4192 C C . LEU B 2 176 ? 45.099 44.051 99.282 1.00 15.59 176 LEU B C 1
ATOM 4193 O O . LEU B 2 176 ? 46.253 44.251 99.656 1.00 16.80 176 LEU B O 1
ATOM 4198 N N . TYR B 2 177 ? 44.458 44.891 98.473 1.00 13.94 177 TYR B N 1
ATOM 4199 C CA . TYR B 2 177 ? 45.110 46.098 97.964 1.00 16.19 177 TYR B CA 1
ATOM 4200 C C . TYR B 2 177 ? 45.674 47.040 99.035 1.00 17.86 177 TYR B C 1
ATOM 4201 O O . TYR B 2 177 ? 46.713 47.666 98.826 1.00 16.98 177 TYR B O 1
ATOM 4210 N N . ARG B 2 178 ? 44.990 47.154 100.169 1.00 19.43 178 ARG B N 1
ATOM 4211 C CA . ARG B 2 178 ? 45.441 48.038 101.245 1.00 23.04 178 ARG B CA 1
ATOM 4212 C C . ARG B 2 178 ? 45.204 47.418 102.618 1.00 24.34 178 ARG B C 1
ATOM 4213 O O . ARG B 2 178 ? 45.195 48.121 103.627 1.00 24.82 178 ARG B O 1
ATOM 4221 N N . SER B 2 179 ? 45.017 46.106 102.652 1.00 25.39 179 SER B N 1
ATOM 4222 C CA . SER B 2 179 ? 44.749 45.402 103.900 1.00 27.89 179 SER B CA 1
ATOM 4223 C C . SER B 2 179 ? 45.921 45.407 104.873 1.00 29.15 179 SER B C 1
ATOM 4224 O O . SER B 2 179 ? 45.736 45.201 106.072 1.00 29.48 179 SER B O 1
ATOM 4227 N N . VAL B 2 180 ? 47.126 45.638 104.366 1.00 30.96 180 VAL B N 1
ATOM 4228 C CA . VAL B 2 180 ? 48.299 45.650 105.229 1.00 33.41 180 VAL B CA 1
ATOM 4229 C C . VAL B 2 180 ? 49.473 46.411 104.628 1.00 34.18 180 VAL B C 1
ATOM 4230 O O . VAL B 2 180 ? 49.617 46.493 103.409 1.00 34.35 180 VAL B O 1
ATOM 4234 N N . LYS B 2 181 ? 50.308 46.969 105.498 1.00 33.62 181 LYS B N 1
ATOM 4235 C CA . LYS B 2 181 ? 51.482 47.706 105.062 1.00 33.69 181 LYS B CA 1
ATOM 4236 C C . LYS B 2 181 ? 52.720 46.911 105.455 1.00 33.18 181 LYS B C 1
ATOM 4237 O O . LYS B 2 181 ? 53.052 46.800 106.634 1.00 35.28 181 LYS B O 1
ATOM 4243 N N . GLU B 2 182 ? 53.386 46.346 104.455 1.00 31.32 182 GLU B N 1
ATOM 4244 C CA . GLU B 2 182 ? 54.583 45.543 104.663 1.00 29.31 182 GLU B CA 1
ATOM 4245 C C . GLU B 2 182 ? 55.825 46.269 104.156 1.00 28.21 182 GLU B C 1
ATOM 4246 O O . GLU B 2 182 ? 55.733 47.172 103.325 1.00 27.24 182 GLU B O 1
ATOM 4252 N N . GLU B 2 183 ? 56.985 45.867 104.666 1.00 27.90 183 GLU B N 1
ATOM 4253 C CA . GLU B 2 183 ? 58.254 46.459 104.265 1.00 26.02 183 GLU B CA 1
ATOM 4254 C C . GLU B 2 183 ? 58.577 46.086 102.826 1.00 24.70 183 GLU B C 1
ATOM 4255 O O . GLU B 2 183 ? 58.680 44.907 102.485 1.00 24.07 183 GLU B O 1
ATOM 4261 N N . VAL B 2 184 ? 58.729 47.098 101.982 1.00 24.29 184 VAL B N 1
ATOM 4262 C CA . VAL B 2 184 ? 59.050 46.873 100.582 1.00 23.57 184 VAL B CA 1
ATOM 4263 C C . VAL B 2 184 ? 60.249 47.721 100.185 1.00 21.65 184 VAL B C 1
ATOM 4264 O O . VAL B 2 184 ? 60.166 48.947 100.141 1.00 22.95 184 VAL B O 1
ATOM 4268 N N . PRO B 2 185 ? 61.383 47.072 99.891 1.00 21.20 185 PRO B N 1
ATOM 4269 C CA . PRO B 2 185 ? 62.605 47.773 99.494 1.00 22.99 185 PRO B CA 1
ATOM 4270 C C . PRO B 2 185 ? 62.373 48.746 98.342 1.00 24.95 185 PRO B C 1
ATOM 4271 O O . PRO B 2 185 ? 61.675 48.424 97.377 1.00 25.23 185 PRO B O 1
ATOM 4275 N N . GLU B 2 186 ? 62.958 49.933 98.446 1.00 26.64 186 GLU B N 1
ATOM 4276 C CA . GLU B 2 186 ? 62.836 50.939 97.400 1.00 28.86 186 GLU B CA 1
ATOM 4277 C C . GLU B 2 186 ? 63.773 50.565 96.262 1.00 29.26 186 GLU B C 1
ATOM 4278 O O . GLU B 2 186 ? 63.518 50.892 95.104 1.00 29.18 186 GLU B O 1
ATOM 4284 N N . GLU B 2 187 ? 64.859 49.872 96.601 1.00 29.76 187 GLU B N 1
ATOM 4285 C CA . GLU B 2 187 ? 65.845 49.454 95.608 1.00 31.78 187 GLU B CA 1
ATOM 4286 C C . GLU B 2 187 ? 65.232 48.483 94.611 1.00 30.75 187 GLU B C 1
ATOM 4287 O O . GLU B 2 187 ? 64.195 47.873 94.873 1.00 30.34 187 GLU B O 1
ATOM 4293 N N . ASP B 2 188 ? 65.891 48.330 93.471 1.00 29.57 188 ASP B N 1
ATOM 4294 C CA . ASP B 2 188 ? 65.409 47.431 92.439 1.00 29.80 188 ASP B CA 1
ATOM 4295 C C . ASP B 2 188 ? 65.653 45.976 92.817 1.00 28.52 188 ASP B C 1
ATOM 4296 O O . ASP B 2 188 ? 66.764 45.593 93.182 1.00 28.60 188 ASP B O 1
ATOM 4301 N N . TYR B 2 189 ? 64.604 45.169 92.732 1.00 25.25 189 TYR B N 1
ATOM 4302 C CA . TYR B 2 189 ? 64.709 43.751 93.034 1.00 22.37 189 TYR B CA 1
ATOM 4303 C C . TYR B 2 189 ? 63.547 43.051 92.348 1.00 22.15 189 TYR B C 1
ATOM 4304 O O . TYR B 2 189 ? 62.496 43.651 92.124 1.00 21.33 189 TYR B O 1
ATOM 4313 N N . THR B 2 190 ? 63.748 41.789 91.999 1.00 20.24 190 THR B N 1
ATOM 4314 C CA . THR B 2 190 ? 62.708 41.003 91.361 1.00 20.37 190 THR B CA 1
ATOM 4315 C C . THR B 2 190 ? 62.570 39.714 92.150 1.00 20.54 190 THR B C 1
ATOM 4316 O O . THR B 2 190 ? 63.386 39.424 93.028 1.00 19.96 190 THR B O 1
ATOM 4320 N N . LEU B 2 191 ? 61.525 38.956 91.845 1.00 18.34 191 LEU B N 1
ATOM 4321 C CA . LEU B 2 191 ? 61.282 37.677 92.491 1.00 18.85 191 LEU B CA 1
ATOM 4322 C C . LEU B 2 191 ? 61.091 36.660 91.374 1.00 18.39 191 LEU B C 1
ATOM 4323 O O . LEU B 2 191 ? 60.655 37.010 90.277 1.00 18.32 191 LEU B O 1
ATOM 4328 N N . PRO B 2 192 ? 61.427 35.391 91.633 1.00 18.07 192 PRO B N 1
ATOM 4329 C CA . PRO B 2 192 ? 61.282 34.354 90.612 1.00 17.75 192 PRO B CA 1
ATOM 4330 C C . PRO B 2 192 ? 59.861 33.889 90.344 1.00 17.47 192 PRO B C 1
ATOM 4331 O O . PRO B 2 192 ? 59.148 33.479 91.257 1.00 17.20 192 PRO B O 1
ATOM 4335 N N . ILE B 2 193 ? 59.454 33.959 89.082 1.00 17.29 193 ILE B N 1
ATOM 4336 C CA . ILE B 2 193 ? 58.135 33.486 88.692 1.00 16.59 193 ILE B CA 1
ATOM 4337 C C . ILE B 2 193 ? 58.260 31.966 88.609 1.00 16.25 193 ILE B C 1
ATOM 4338 O O . ILE B 2 193 ? 59.192 31.448 87.998 1.00 18.08 193 ILE B O 1
ATOM 4343 N N . GLY B 2 194 ? 57.332 31.258 89.241 1.00 14.99 194 GLY B N 1
ATOM 4344 C CA . GLY B 2 194 ? 57.375 29.809 89.231 1.00 15.77 194 GLY B CA 1
ATOM 4345 C C . GLY B 2 194 ? 57.821 29.234 90.566 1.00 17.03 194 GLY B C 1
ATOM 4346 O O . GLY B 2 194 ? 57.977 28.023 90.698 1.00 17.97 194 GLY B O 1
ATOM 4347 N N . LYS B 2 195 ? 58.018 30.097 91.559 1.00 17.03 195 LYS B N 1
ATOM 4348 C CA . LYS B 2 195 ? 58.456 29.658 92.884 1.00 18.15 195 LYS B CA 1
ATOM 4349 C C . LYS B 2 195 ? 57.487 30.038 93.997 1.00 16.72 195 LYS B C 1
ATOM 4350 O O . LYS B 2 195 ? 57.072 31.190 94.111 1.00 17.15 195 LYS B O 1
ATOM 4356 N N . ALA B 2 196 ? 57.139 29.058 94.822 1.00 16.60 196 ALA B N 1
ATOM 4357 C CA . ALA B 2 196 ? 56.235 29.289 95.936 1.00 16.78 196 ALA B CA 1
ATOM 4358 C C . ALA B 2 196 ? 57.001 29.950 97.077 1.00 18.76 196 ALA B C 1
ATOM 4359 O O . ALA B 2 196 ? 58.233 29.993 97.067 1.00 18.72 196 ALA B O 1
ATOM 4361 N N . ALA B 2 197 ? 56.266 30.474 98.051 1.00 17.82 197 ALA B N 1
ATOM 4362 C CA . ALA B 2 197 ? 56.876 31.113 99.206 1.00 20.04 197 ALA B CA 1
ATOM 4363 C C . ALA B 2 197 ? 56.350 30.452 100.472 1.00 21.38 197 ALA B C 1
ATOM 4364 O O . ALA B 2 197 ? 55.140 30.337 100.678 1.00 21.08 197 ALA B O 1
ATOM 4366 N N . LEU B 2 198 ? 57.271 30.009 101.315 1.00 22.50 198 LEU B N 1
ATOM 4367 C CA . LEU B 2 198 ? 56.914 29.365 102.566 1.00 24.34 198 LEU B CA 1
ATOM 4368 C C . LEU B 2 198 ? 56.572 30.461 103.580 1.00 24.53 198 LEU B C 1
ATOM 4369 O O . LEU B 2 198 ? 57.412 31.305 103.892 1.00 24.99 198 LEU B O 1
ATOM 4374 N N . ARG B 2 199 ? 55.336 30.455 104.075 1.00 24.27 199 ARG B N 1
ATOM 4375 C CA . ARG B 2 199 ? 54.891 31.451 105.047 1.00 25.06 199 ARG B CA 1
ATOM 4376 C C . ARG B 2 199 ? 55.051 30.930 106.471 1.00 26.72 199 ARG B C 1
ATOM 4377 O O . ARG B 2 199 ? 55.201 31.703 107.416 1.00 25.40 199 ARG B O 1
ATOM 4385 N N . ARG B 2 200 ? 55.001 29.612 106.612 1.00 27.42 200 ARG B N 1
ATOM 4386 C CA . ARG B 2 200 ? 55.134 28.968 107.908 1.00 29.85 200 ARG B CA 1
ATOM 4387 C C . ARG B 2 200 ? 55.624 27.545 107.729 1.00 30.21 200 ARG B C 1
ATOM 4388 O O . ARG B 2 200 ? 55.096 26.800 106.904 1.00 29.59 200 ARG B O 1
ATOM 4396 N N . GLU B 2 201 ? 56.641 27.172 108.498 1.00 31.54 201 GLU B N 1
ATOM 4397 C CA . GLU B 2 201 ? 57.175 25.822 108.431 1.00 32.49 201 GLU B CA 1
ATOM 4398 C C . GLU B 2 201 ? 56.416 24.982 109.448 1.00 31.44 201 GLU B C 1
ATOM 4399 O O . GLU B 2 201 ? 56.110 25.452 110.542 1.00 31.72 201 GLU B O 1
ATOM 4405 N N . GLY B 2 202 ? 56.107 23.744 109.082 1.00 30.25 202 GLY B N 1
ATOM 4406 C CA . GLY B 2 202 ? 55.380 22.862 109.977 1.00 29.72 202 GLY B CA 1
ATOM 4407 C C . GLY B 2 202 ? 55.563 21.421 109.554 1.00 29.32 202 GLY B C 1
ATOM 4408 O O . GLY B 2 202 ? 56.088 21.156 108.472 1.00 29.76 202 GLY B O 1
ATOM 4409 N N . LYS B 2 203 ? 55.127 20.480 110.385 1.00 28.93 203 LYS B N 1
ATOM 4410 C CA . LYS B 2 203 ? 55.288 19.075 110.042 1.00 28.38 203 LYS B CA 1
ATOM 4411 C C . LYS B 2 203 ? 54.034 18.226 110.217 1.00 26.23 203 LYS B C 1
ATOM 4412 O O . LYS B 2 203 ? 54.047 17.033 109.912 1.00 25.75 203 LYS B O 1
ATOM 4418 N N . ASP B 2 204 ? 52.949 18.826 110.693 1.00 23.49 204 ASP B N 1
ATOM 4419 C CA . ASP B 2 204 ? 51.725 18.061 110.899 1.00 25.11 204 ASP B CA 1
ATOM 4420 C C . ASP B 2 204 ? 50.713 18.172 109.766 1.00 24.61 204 ASP B C 1
ATOM 4421 O O . ASP B 2 204 ? 49.911 17.265 109.555 1.00 24.70 204 ASP B O 1
ATOM 4426 N N . LEU B 2 205 ? 50.756 19.278 109.032 1.00 24.45 205 LEU B N 1
ATOM 4427 C CA . LEU B 2 205 ? 49.808 19.490 107.948 1.00 23.63 205 LEU B CA 1
ATOM 4428 C C . LEU B 2 205 ? 50.327 20.516 106.949 1.00 23.60 205 LEU B C 1
ATOM 4429 O O . LEU B 2 205 ? 51.038 21.451 107.320 1.00 23.98 205 LEU B O 1
ATOM 4434 N N . THR B 2 206 ? 49.981 20.331 105.679 1.00 22.31 206 THR B N 1
ATOM 4435 C CA . THR B 2 206 ? 50.390 21.273 104.646 1.00 21.05 206 THR B CA 1
ATOM 4436 C C . THR B 2 206 ? 49.162 22.035 104.167 1.00 20.56 206 THR B C 1
ATOM 4437 O O . THR B 2 206 ? 48.144 21.437 103.823 1.00 20.00 206 THR B O 1
ATOM 4441 N N . LEU B 2 207 ? 49.260 23.358 104.168 1.00 20.50 207 LEU B N 1
ATOM 4442 C CA . LEU B 2 207 ? 48.177 24.211 103.707 1.00 19.44 207 LEU B CA 1
ATOM 4443 C C . LEU B 2 207 ? 48.645 24.888 102.424 1.00 18.90 207 LEU B C 1
ATOM 4444 O O . LEU B 2 207 ? 49.505 25.765 102.459 1.00 20.25 207 LEU B O 1
ATOM 4449 N N . ILE B 2 208 ? 48.099 24.456 101.292 1.00 18.15 208 ILE B N 1
ATOM 4450 C CA . ILE B 2 208 ? 48.459 25.040 100.006 1.00 17.33 208 ILE B CA 1
ATOM 4451 C C . ILE B 2 208 ? 47.409 26.089 99.661 1.00 16.78 208 ILE B C 1
ATOM 4452 O O . ILE B 2 208 ? 46.205 25.824 99.708 1.00 16.15 208 ILE B O 1
ATOM 4457 N N . CYS B 2 209 ? 47.872 27.281 99.311 1.00 15.57 209 CYS B N 1
ATOM 4458 C CA . CYS B 2 209 ? 46.971 28.374 98.998 1.00 16.40 209 CYS B CA 1
ATOM 4459 C C . CYS B 2 209 ? 47.682 29.445 98.187 1.00 15.03 209 CYS B C 1
ATOM 4460 O O . CYS B 2 209 ? 48.845 29.295 97.822 1.00 15.70 209 CYS B O 1
ATOM 4463 N N . TYR B 2 210 ? 46.965 30.530 97.919 1.00 14.55 210 TYR B N 1
ATOM 4464 C CA . TYR B 2 210 ? 47.500 31.659 97.173 1.00 14.20 210 TYR B CA 1
ATOM 4465 C C . TYR B 2 210 ? 46.451 32.755 97.117 1.00 13.61 210 TYR B C 1
ATOM 4466 O O . TYR B 2 210 ? 45.278 32.520 97.406 1.00 12.81 210 TYR B O 1
ATOM 4475 N N . GLY B 2 211 ? 46.897 33.954 96.762 1.00 13.54 211 GLY B N 1
ATOM 4476 C CA . GLY B 2 211 ? 46.013 35.094 96.624 1.00 13.63 211 GLY B CA 1
ATOM 4477 C C . GLY B 2 211 ? 44.984 35.430 97.689 1.00 14.64 211 GLY B C 1
ATOM 4478 O O . GLY B 2 211 ? 45.285 35.520 98.879 1.00 13.74 211 GLY B O 1
ATOM 4479 N N . THR B 2 212 ? 43.754 35.620 97.222 1.00 13.69 212 THR B N 1
ATOM 4480 C CA . THR B 2 212 ? 42.607 36.008 98.035 1.00 14.11 212 THR B CA 1
ATOM 4481 C C . THR B 2 212 ? 42.444 35.429 99.438 1.00 14.92 212 THR B C 1
ATOM 4482 O O . THR B 2 212 ? 42.236 36.178 100.392 1.00 15.06 212 THR B O 1
ATOM 4486 N N . VAL B 2 213 ? 42.535 34.110 99.568 1.00 13.59 213 VAL B N 1
ATOM 4487 C CA . VAL B 2 213 ? 42.337 33.456 100.862 1.00 16.92 213 VAL B CA 1
ATOM 4488 C C . VAL B 2 213 ? 43.476 33.492 101.880 1.00 17.29 213 VAL B C 1
ATOM 4489 O O . VAL B 2 213 ? 43.295 33.032 103.005 1.00 17.16 213 VAL B O 1
ATOM 4493 N N . MET B 2 214 ? 44.635 34.025 101.509 1.00 18.38 214 MET B N 1
ATOM 4494 C CA . MET B 2 214 ? 45.768 34.049 102.435 1.00 20.95 214 MET B CA 1
ATOM 4495 C C . MET B 2 214 ? 45.458 34.510 103.863 1.00 21.54 214 MET B C 1
ATOM 4496 O O . MET B 2 214 ? 45.915 33.891 104.824 1.00 22.61 214 MET B O 1
ATOM 4501 N N . PRO B 2 215 ? 44.686 35.598 104.026 1.00 21.60 215 PRO B N 1
ATOM 4502 C CA . PRO B 2 215 ? 44.369 36.064 105.380 1.00 22.65 215 PRO B CA 1
ATOM 4503 C C . PRO B 2 215 ? 43.768 34.972 106.271 1.00 23.19 215 PRO B C 1
ATOM 4504 O O . PRO B 2 215 ? 44.243 34.735 107.384 1.00 23.22 215 PRO B O 1
ATOM 4508 N N . GLU B 2 216 ? 42.726 34.309 105.778 1.00 22.42 216 GLU B N 1
ATOM 4509 C CA . GLU B 2 216 ? 42.067 33.255 106.541 1.00 20.88 216 GLU B CA 1
ATOM 4510 C C . GLU B 2 216 ? 42.962 32.033 106.749 1.00 21.08 216 GLU B C 1
ATOM 4511 O O . GLU B 2 216 ? 42.937 31.415 107.815 1.00 19.88 216 GLU B O 1
ATOM 4517 N N . VAL B 2 217 ? 43.746 31.680 105.735 1.00 19.48 217 VAL B N 1
ATOM 4518 C CA . VAL B 2 217 ? 44.640 30.533 105.843 1.00 20.66 217 VAL B CA 1
ATOM 4519 C C . VAL B 2 217 ? 45.692 30.757 106.927 1.00 21.79 217 VAL B C 1
ATOM 4520 O O . VAL B 2 217 ? 45.942 29.879 107.754 1.00 20.85 217 VAL B O 1
ATOM 4524 N N . LEU B 2 218 ? 46.309 31.933 106.916 1.00 22.82 218 LEU B N 1
ATOM 4525 C CA . LEU B 2 218 ? 47.328 32.268 107.907 1.00 24.70 218 LEU B CA 1
ATOM 4526 C C . LEU B 2 218 ? 46.729 32.302 109.311 1.00 24.76 218 LEU B C 1
ATOM 4527 O O . LEU B 2 218 ? 47.363 31.883 110.279 1.00 25.48 218 LEU B O 1
ATOM 4532 N N . GLN B 2 219 ? 45.501 32.796 109.410 1.00 25.27 219 GLN B N 1
ATOM 4533 C CA . GLN B 2 219 ? 44.814 32.880 110.689 1.00 26.40 219 GLN B CA 1
ATOM 4534 C C . GLN B 2 219 ? 44.533 31.471 111.198 1.00 26.07 219 GLN B C 1
ATOM 4535 O O . GLN B 2 219 ? 44.664 31.190 112.389 1.00 26.34 219 GLN B O 1
ATOM 4541 N N . ALA B 2 220 ? 44.147 30.588 110.283 1.00 24.43 220 ALA B N 1
ATOM 4542 C CA . ALA B 2 220 ? 43.852 29.205 110.627 1.00 23.93 220 ALA B CA 1
ATOM 4543 C C . ALA B 2 220 ? 45.122 28.524 111.116 1.00 24.19 220 ALA B C 1
ATOM 4544 O O . ALA B 2 220 ? 45.094 27.745 112.068 1.00 24.22 220 ALA B O 1
ATOM 4546 N N . ALA B 2 221 ? 46.238 28.818 110.457 1.00 22.07 221 ALA B N 1
ATOM 4547 C CA . ALA B 2 221 ? 47.515 28.233 110.837 1.00 23.12 221 ALA B CA 1
ATOM 4548 C C . ALA B 2 221 ? 47.868 28.670 112.256 1.00 23.72 221 ALA B C 1
ATOM 4549 O O . ALA B 2 221 ? 48.319 27.864 113.068 1.00 23.03 221 ALA B O 1
ATOM 4551 N N . ALA B 2 222 ? 47.655 29.950 112.547 1.00 23.76 222 ALA B N 1
ATOM 4552 C CA . ALA B 2 222 ? 47.946 30.491 113.869 1.00 25.78 222 ALA B CA 1
ATOM 4553 C C . ALA B 2 222 ? 47.105 29.793 114.936 1.00 27.24 222 ALA B C 1
ATOM 4554 O O . ALA B 2 222 ? 47.616 29.416 115.990 1.00 28.71 222 ALA B O 1
ATOM 4556 N N . GLU B 2 223 ? 45.817 29.617 114.661 1.00 27.60 223 GLU B N 1
ATOM 4557 C CA . GLU B 2 223 ? 44.932 28.957 115.612 1.00 30.07 223 GLU B CA 1
ATOM 4558 C C . GLU B 2 223 ? 45.292 27.488 115.811 1.00 31.49 223 GLU B C 1
ATOM 4559 O O . GLU B 2 223 ? 45.133 26.950 116.909 1.00 32.44 223 GLU B O 1
ATOM 4565 N N . LEU B 2 224 ? 45.774 26.836 114.757 1.00 30.83 224 LEU B N 1
ATOM 4566 C CA . LEU B 2 224 ? 46.171 25.435 114.867 1.00 30.87 224 LEU B CA 1
ATOM 4567 C C . LEU B 2 224 ? 47.381 25.336 115.797 1.00 31.77 224 LEU B C 1
ATOM 4568 O O . LEU B 2 224 ? 47.486 24.411 116.602 1.00 31.62 224 LEU B O 1
ATOM 4573 N N . ALA B 2 225 ? 48.289 26.301 115.683 1.00 32.16 225 ALA B N 1
ATOM 4574 C CA . ALA B 2 225 ? 49.484 26.324 116.514 1.00 33.41 225 ALA B CA 1
ATOM 4575 C C . ALA B 2 225 ? 49.092 26.383 117.988 1.00 34.59 225 ALA B C 1
ATOM 4576 O O . ALA B 2 225 ? 49.660 25.671 118.816 1.00 34.55 225 ALA B O 1
ATOM 4578 N N . LYS B 2 226 ? 48.118 27.230 118.310 1.00 35.53 226 LYS B N 1
ATOM 4579 C CA . LYS B 2 226 ? 47.648 27.367 119.685 1.00 36.53 226 LYS B CA 1
ATOM 4580 C C . LYS B 2 226 ? 47.174 26.018 120.212 1.00 36.16 226 LYS B C 1
ATOM 4581 O O . LYS B 2 226 ? 47.308 25.722 121.399 1.00 35.97 226 LYS B O 1
ATOM 4587 N N . ALA B 2 227 ? 46.615 25.208 119.319 1.00 34.78 227 ALA B N 1
ATOM 4588 C CA . ALA B 2 227 ? 46.104 23.896 119.690 1.00 33.81 227 ALA B CA 1
ATOM 4589 C C . ALA B 2 227 ? 47.168 22.812 119.562 1.00 33.38 227 ALA B C 1
ATOM 4590 O O . ALA B 2 227 ? 46.855 21.624 119.565 1.00 33.72 227 ALA B O 1
ATOM 4592 N N . GLY B 2 228 ? 48.424 23.227 119.445 1.00 33.15 228 GLY B N 1
ATOM 4593 C CA . GLY B 2 228 ? 49.507 22.267 119.336 1.00 32.34 228 GLY B CA 1
ATOM 4594 C C . GLY B 2 228 ? 49.667 21.597 117.984 1.00 32.25 228 GLY B C 1
ATOM 4595 O O . GLY B 2 228 ? 50.317 20.555 117.880 1.00 32.18 228 GLY B O 1
ATOM 4596 N N . VAL B 2 229 ? 49.078 22.181 116.945 1.00 30.89 229 VAL B N 1
ATOM 4597 C CA . VAL B 2 229 ? 49.193 21.620 115.602 1.00 30.08 229 VAL B CA 1
ATOM 4598 C C . VAL B 2 229 ? 50.135 22.482 114.767 1.00 30.25 229 VAL B C 1
ATOM 4599 O O . VAL B 2 229 ? 49.937 23.688 114.637 1.00 30.06 229 VAL B O 1
ATOM 4603 N N . SER B 2 230 ? 51.165 21.855 114.210 1.00 30.01 230 SER B N 1
ATOM 4604 C CA . SER B 2 230 ? 52.145 22.566 113.399 1.00 30.54 230 SER B CA 1
ATOM 4605 C C . SER B 2 230 ? 51.828 22.455 111.912 1.00 29.29 230 SER B C 1
ATOM 4606 O O . SER B 2 230 ? 52.096 21.430 111.284 1.00 29.80 230 SER B O 1
ATOM 4609 N N . ALA B 2 231 ? 51.263 23.518 111.353 1.00 27.91 231 ALA B N 1
ATOM 4610 C CA . ALA B 2 231 ? 50.907 23.533 109.941 1.00 26.38 231 ALA B CA 1
ATOM 4611 C C . ALA B 2 231 ? 51.923 24.303 109.113 1.00 25.48 231 ALA B C 1
ATOM 4612 O O . ALA B 2 231 ? 52.457 25.326 109.551 1.00 24.37 231 ALA B O 1
ATOM 4614 N N . GLU B 2 232 ? 52.192 23.796 107.915 1.00 24.00 232 GLU B N 1
ATOM 4615 C CA . GLU B 2 232 ? 53.122 24.442 107.003 1.00 24.29 232 GLU B CA 1
ATOM 4616 C C . GLU B 2 232 ? 52.294 25.171 105.947 1.00 24.32 232 GLU B C 1
ATOM 4617 O O . GLU B 2 232 ? 51.506 24.550 105.237 1.00 25.61 232 GLU B O 1
ATOM 4623 N N . VAL B 2 233 ? 52.461 26.486 105.854 1.00 24.21 233 VAL B N 1
ATOM 4624 C CA . VAL B 2 233 ? 51.707 27.280 104.887 1.00 23.12 233 VAL B CA 1
ATOM 4625 C C . VAL B 2 233 ? 52.539 27.618 103.660 1.00 23.00 233 VAL B C 1
ATOM 4626 O O . VAL B 2 233 ? 53.601 28.231 103.763 1.00 22.66 233 VAL B O 1
ATOM 4630 N N . LEU B 2 234 ? 52.042 27.222 102.494 1.00 21.08 234 LEU B N 1
ATOM 4631 C CA . LEU B 2 234 ? 52.746 27.481 101.250 1.00 19.22 234 LEU B CA 1
ATOM 4632 C C . LEU B 2 234 ? 51.926 28.358 100.296 1.00 18.06 234 LEU B C 1
ATOM 4633 O O . LEU B 2 234 ? 50.851 27.963 99.850 1.00 17.77 234 LEU B O 1
ATOM 4638 N N . ASP B 2 235 ? 52.432 29.556 100.012 1.00 17.02 235 ASP B N 1
ATOM 4639 C CA . ASP B 2 235 ? 51.784 30.477 99.082 1.00 16.71 235 ASP B CA 1
ATOM 4640 C C . ASP B 2 235 ? 52.421 30.178 97.727 1.00 16.49 235 ASP B C 1
ATOM 4641 O O . ASP B 2 235 ? 53.592 30.489 97.501 1.00 16.56 235 ASP B O 1
ATOM 4646 N N . LEU B 2 236 ? 51.654 29.559 96.834 1.00 16.25 236 LEU B N 1
ATOM 4647 C CA . LEU B 2 236 ? 52.164 29.200 95.513 1.00 15.73 236 LEU B CA 1
ATOM 4648 C C . LEU B 2 236 ? 52.686 30.386 94.710 1.00 14.63 236 LEU B C 1
ATOM 4649 O O . LEU B 2 236 ? 53.718 30.286 94.046 1.00 14.58 236 LEU B O 1
ATOM 4654 N N . ARG B 2 237 ? 51.975 31.506 94.786 1.00 14.90 237 ARG B N 1
ATOM 4655 C CA . ARG B 2 237 ? 52.332 32.724 94.061 1.00 16.43 237 ARG B CA 1
ATOM 4656 C C . ARG B 2 237 ? 52.150 32.562 92.552 1.00 15.95 237 ARG B C 1
ATOM 4657 O O . ARG B 2 237 ? 51.316 33.238 91.955 1.00 16.83 237 ARG B O 1
ATOM 4665 N N . THR B 2 238 ? 52.923 31.673 91.935 1.00 15.74 238 THR B N 1
ATOM 4666 C CA . THR B 2 238 ? 52.793 31.432 90.499 1.00 15.10 238 THR B CA 1
ATOM 4667 C C . THR B 2 238 ? 51.936 30.182 90.299 1.00 14.98 238 THR B C 1
ATOM 4668 O O . THR B 2 238 ? 52.250 29.121 90.839 1.00 15.29 238 THR B O 1
ATOM 4672 N N . LEU B 2 239 ? 50.857 30.316 89.529 1.00 13.12 239 LEU B N 1
ATOM 4673 C CA . LEU B 2 239 ? 49.945 29.202 89.267 1.00 13.27 239 LEU B CA 1
ATOM 4674 C C . LEU B 2 239 ? 50.341 28.413 88.017 1.00 12.80 239 LEU B C 1
ATOM 4675 O O . LEU B 2 239 ? 50.012 27.233 87.878 1.00 13.20 239 LEU B O 1
ATOM 4680 N N . MET B 2 240 ? 51.050 29.075 87.108 1.00 13.25 240 MET B N 1
ATOM 4681 C CA . MET B 2 240 ? 51.518 28.443 85.881 1.00 14.67 240 MET B CA 1
ATOM 4682 C C . MET B 2 240 ? 52.777 29.153 85.408 1.00 14.42 240 MET B C 1
ATOM 4683 O O . MET B 2 240 ? 52.731 30.318 85.013 1.00 14.87 240 MET B O 1
ATOM 4688 N N . PRO B 2 241 ? 53.933 28.469 85.474 1.00 14.85 241 PRO B N 1
ATOM 4689 C CA . PRO B 2 241 ? 54.105 27.096 85.963 1.00 14.89 241 PRO B CA 1
ATOM 4690 C C . PRO B 2 241 ? 54.198 27.089 87.490 1.00 15.51 241 PRO B C 1
ATOM 4691 O O . PRO B 2 241 ? 54.926 27.896 88.066 1.00 18.31 241 PRO B O 1
ATOM 4695 N N . TRP B 2 242 ? 53.465 26.198 88.154 1.00 14.42 242 TRP B N 1
ATOM 4696 C CA . TRP B 2 242 ? 53.515 26.172 89.614 1.00 14.47 242 TRP B CA 1
ATOM 4697 C C . TRP B 2 242 ? 54.698 25.382 90.179 1.00 15.14 242 TRP B C 1
ATOM 4698 O O . TRP B 2 242 ? 55.262 24.517 89.512 1.00 14.65 242 TRP B O 1
ATOM 4709 N N . ASP B 2 243 ? 55.062 25.704 91.417 1.00 15.56 243 ASP B N 1
ATOM 4710 C CA . ASP B 2 243 ? 56.198 25.094 92.107 1.00 15.93 243 ASP B CA 1
ATOM 4711 C C . ASP B 2 243 ? 55.952 23.645 92.515 1.00 16.74 243 ASP B C 1
ATOM 4712 O O . ASP B 2 243 ? 55.639 23.357 93.672 1.00 17.91 243 ASP B O 1
ATOM 4717 N N . TYR B 2 244 ? 56.106 22.735 91.562 1.00 17.22 244 TYR B N 1
ATOM 4718 C CA . TYR B 2 244 ? 55.900 21.314 91.809 1.00 18.16 244 TYR B CA 1
ATOM 4719 C C . TYR B 2 244 ? 56.753 20.799 92.974 1.00 19.64 244 TYR B C 1
ATOM 4720 O O . TYR B 2 244 ? 56.244 20.149 93.889 1.00 18.61 244 TYR B O 1
ATOM 4729 N N . GLU B 2 245 ? 58.050 21.092 92.938 1.00 20.94 245 GLU B N 1
ATOM 4730 C CA . GLU B 2 245 ? 58.965 20.636 93.982 1.00 22.78 245 GLU B CA 1
ATOM 4731 C C . GLU B 2 245 ? 58.577 21.109 95.380 1.00 21.11 245 GLU B C 1
ATOM 4732 O O . GLU B 2 245 ? 58.541 20.316 96.319 1.00 20.21 245 GLU B O 1
ATOM 4738 N N . ALA B 2 246 ? 58.287 22.399 95.521 1.00 20.06 246 ALA B N 1
ATOM 4739 C CA . ALA B 2 246 ? 57.909 22.945 96.820 1.00 19.96 246 ALA B CA 1
ATOM 4740 C C . ALA B 2 246 ? 56.685 22.228 97.370 1.00 20.54 246 ALA B C 1
ATOM 4741 O O . ALA B 2 246 ? 56.623 21.905 98.557 1.00 19.71 246 ALA B O 1
ATOM 4743 N N . VAL B 2 247 ? 55.710 21.978 96.502 1.00 18.47 247 VAL B N 1
ATOM 4744 C CA . VAL B 2 247 ? 54.488 21.302 96.908 1.00 18.03 247 VAL B CA 1
ATOM 4745 C C . VAL B 2 247 ? 54.729 19.855 97.334 1.00 18.73 247 VAL B C 1
ATOM 4746 O O . VAL B 2 247 ? 54.323 19.449 98.419 1.00 18.93 247 VAL B O 1
ATOM 4750 N N . MET B 2 248 ? 55.387 19.077 96.483 1.00 19.86 248 MET B N 1
ATOM 4751 C CA . MET B 2 248 ? 55.637 17.677 96.801 1.00 22.05 248 MET B CA 1
ATOM 4752 C C . MET B 2 248 ? 56.542 17.470 98.016 1.00 23.43 248 MET B C 1
ATOM 4753 O O . MET B 2 248 ? 56.359 16.511 98.765 1.00 24.71 248 MET B O 1
ATOM 4758 N N . ASN B 2 249 ? 57.510 18.360 98.222 1.00 23.43 249 ASN B N 1
ATOM 4759 C CA . ASN B 2 249 ? 58.397 18.224 99.374 1.00 25.54 249 ASN B CA 1
ATOM 4760 C C . ASN B 2 249 ? 57.631 18.422 100.674 1.00 26.04 249 ASN B C 1
ATOM 4761 O O . ASN B 2 249 ? 57.843 17.696 101.645 1.00 25.88 249 ASN B O 1
ATOM 4766 N N . SER B 2 250 ? 56.735 19.403 100.691 1.00 24.41 250 SER B N 1
ATOM 4767 C CA . SER B 2 250 ? 55.951 19.676 101.886 1.00 24.08 250 SER B CA 1
ATOM 4768 C C . SER B 2 250 ? 54.991 18.531 102.198 1.00 24.24 250 SER B C 1
ATOM 4769 O O . SER B 2 250 ? 54.974 18.017 103.318 1.00 24.45 250 SER B O 1
ATOM 4772 N N . VAL B 2 251 ? 54.198 18.128 101.208 1.00 22.23 251 VAL B N 1
ATOM 4773 C CA . VAL B 2 251 ? 53.234 17.050 101.400 1.00 22.65 251 VAL B CA 1
ATOM 4774 C C . VAL B 2 251 ? 53.914 15.736 101.787 1.00 23.29 251 VAL B C 1
ATOM 4775 O O . VAL B 2 251 ? 53.369 14.951 102.563 1.00 23.07 251 VAL B O 1
ATOM 4779 N N . ALA B 2 252 ? 55.103 15.497 101.246 1.00 23.90 252 ALA B N 1
ATOM 4780 C CA . ALA B 2 252 ? 55.835 14.276 101.562 1.00 26.18 252 ALA B CA 1
ATOM 4781 C C . ALA B 2 252 ? 56.215 14.287 103.040 1.00 26.16 252 ALA B C 1
ATOM 4782 O O . ALA B 2 252 ? 56.165 13.259 103.713 1.00 26.75 252 ALA B O 1
ATOM 4784 N N . LYS B 2 253 ? 56.580 15.464 103.538 1.00 26.51 253 LYS B N 1
ATOM 4785 C CA . LYS B 2 253 ? 56.973 15.628 104.931 1.00 26.78 253 LYS B CA 1
ATOM 4786 C C . LYS B 2 253 ? 55.800 15.520 105.900 1.00 26.96 253 LYS B C 1
ATOM 4787 O O . LYS B 2 253 ? 55.888 14.828 106.912 1.00 28.37 253 LYS B O 1
ATOM 4793 N N . THR B 2 254 ? 54.703 16.204 105.591 1.00 25.15 254 THR B N 1
ATOM 4794 C CA . THR B 2 254 ? 53.538 16.198 106.470 1.00 23.86 254 THR B CA 1
ATOM 4795 C C . THR B 2 254 ? 52.593 15.020 106.285 1.00 22.77 254 THR B C 1
ATOM 4796 O O . THR B 2 254 ? 51.984 14.559 107.248 1.00 22.56 254 THR B O 1
ATOM 4800 N N . GLY B 2 255 ? 52.458 14.544 105.051 1.00 21.85 255 GLY B N 1
ATOM 4801 C CA . GLY B 2 255 ? 51.572 13.423 104.794 1.00 21.54 255 GLY B CA 1
ATOM 4802 C C . GLY B 2 255 ? 50.104 13.800 104.670 1.00 21.71 255 GLY B C 1
ATOM 4803 O O . GLY B 2 255 ? 49.273 12.961 104.330 1.00 22.52 255 GLY B O 1
ATOM 4804 N N . ARG B 2 256 ? 49.773 15.053 104.965 1.00 22.34 256 ARG B N 1
ATOM 4805 C CA . ARG B 2 256 ? 48.396 15.519 104.855 1.00 22.74 256 ARG B CA 1
ATOM 4806 C C . ARG B 2 256 ? 48.362 16.935 104.305 1.00 21.21 256 ARG B C 1
ATOM 4807 O O . ARG B 2 256 ? 49.185 17.778 104.663 1.00 19.73 256 ARG B O 1
ATOM 4815 N N . VAL B 2 257 ? 47.402 17.188 103.424 1.00 20.35 257 VAL B N 1
ATOM 4816 C CA . VAL B 2 257 ? 47.302 18.488 102.786 1.00 18.07 257 VAL B CA 1
ATOM 4817 C C . VAL B 2 257 ? 45.873 18.977 102.572 1.00 18.74 257 VAL B C 1
ATOM 4818 O O . VAL B 2 257 ? 44.969 18.200 102.257 1.00 17.04 257 VAL B O 1
ATOM 4822 N N . VAL B 2 258 ? 45.694 20.280 102.766 1.00 18.40 258 VAL B N 1
ATOM 4823 C CA . VAL B 2 258 ? 44.421 20.956 102.561 1.00 16.87 258 VAL B CA 1
ATOM 4824 C C . VAL B 2 258 ? 44.756 22.093 101.598 1.00 17.04 258 VAL B C 1
ATOM 4825 O O . VAL B 2 258 ? 45.671 22.878 101.859 1.00 16.88 258 VAL B O 1
ATOM 4829 N N . LEU B 2 259 ? 44.042 22.163 100.478 1.00 16.26 259 LEU B N 1
ATOM 4830 C CA . LEU B 2 259 ? 44.276 23.209 99.484 1.00 15.33 259 LEU B CA 1
ATOM 4831 C C . LEU B 2 259 ? 43.127 24.201 99.565 1.00 14.96 259 LEU B C 1
ATOM 4832 O O . LEU B 2 259 ? 41.961 23.801 99.612 1.00 16.69 259 LEU B O 1
ATOM 4837 N N . VAL B 2 260 ? 43.460 25.490 99.577 1.00 14.13 260 VAL B N 1
ATOM 4838 C CA . VAL B 2 260 ? 42.456 26.539 99.713 1.00 15.02 260 VAL B CA 1
ATOM 4839 C C . VAL B 2 260 ? 42.494 27.617 98.623 1.00 14.28 260 VAL B C 1
ATOM 4840 O O . VAL B 2 260 ? 43.561 28.090 98.229 1.00 11.69 260 VAL B O 1
ATOM 4844 N N . SER B 2 261 ? 41.310 28.005 98.160 1.00 13.25 261 SER B N 1
ATOM 4845 C CA . SER B 2 261 ? 41.159 29.030 97.129 1.00 14.31 261 SER B CA 1
ATOM 4846 C C . SER B 2 261 ? 39.705 29.476 97.107 1.00 13.07 261 SER B C 1
ATOM 4847 O O . SER B 2 261 ? 38.821 28.712 97.483 1.00 14.52 261 SER B O 1
ATOM 4850 N N . ASP B 2 262 ? 39.449 30.706 96.673 1.00 13.58 262 ASP B N 1
ATOM 4851 C CA . ASP B 2 262 ? 38.074 31.188 96.614 1.00 14.76 262 ASP B CA 1
ATOM 4852 C C . ASP B 2 262 ? 37.455 30.941 95.232 1.00 14.58 262 ASP B C 1
ATOM 4853 O O . ASP B 2 262 ? 36.287 31.252 95.002 1.00 15.55 262 ASP B O 1
ATOM 4858 N N . ALA B 2 263 ? 38.236 30.366 94.319 1.00 13.40 263 ALA B N 1
ATOM 4859 C CA . ALA B 2 263 ? 37.747 30.072 92.968 1.00 13.90 263 ALA B CA 1
ATOM 4860 C C . ALA B 2 263 ? 36.800 28.875 93.002 1.00 14.70 263 ALA B C 1
ATOM 4861 O O . ALA B 2 263 ? 36.948 27.983 93.841 1.00 15.30 263 ALA B O 1
ATOM 4863 N N . PRO B 2 264 ? 35.811 28.842 92.088 1.00 14.42 264 PRO B N 1
ATOM 4864 C CA . PRO B 2 264 ? 34.838 27.747 92.015 1.00 14.60 264 PRO B CA 1
ATOM 4865 C C . PRO B 2 264 ? 35.541 26.389 91.985 1.00 13.77 264 PRO B C 1
ATOM 4866 O O . PRO B 2 264 ? 36.547 26.216 91.302 1.00 14.12 264 PRO B O 1
ATOM 4870 N N . ARG B 2 265 ? 34.994 25.429 92.721 1.00 13.47 265 ARG B N 1
ATOM 4871 C CA . ARG B 2 265 ? 35.575 24.095 92.820 1.00 12.91 265 ARG B CA 1
ATOM 4872 C C . ARG B 2 265 ? 35.841 23.349 91.513 1.00 12.79 265 ARG B C 1
ATOM 4873 O O . ARG B 2 265 ? 36.989 23.018 91.205 1.00 12.79 265 ARG B O 1
ATOM 4881 N N . HIS B 2 266 ? 34.786 23.085 90.749 1.00 12.57 266 HIS B N 1
ATOM 4882 C CA . HIS B 2 266 ? 34.916 22.310 89.517 1.00 12.93 266 HIS B CA 1
ATOM 4883 C C . HIS B 2 266 ? 35.953 22.745 88.491 1.00 12.62 266 HIS B C 1
ATOM 4884 O O . HIS B 2 266 ? 35.892 23.847 87.938 1.00 12.01 266 HIS B O 1
ATOM 4891 N N . ALA B 2 267 ? 36.900 21.841 88.246 1.00 11.72 267 ALA B N 1
ATOM 4892 C CA . ALA B 2 267 ? 37.992 22.048 87.300 1.00 11.58 267 ALA B CA 1
ATOM 4893 C C . ALA B 2 267 ? 38.811 23.284 87.649 1.00 13.16 267 ALA B C 1
ATOM 4894 O O . ALA B 2 267 ? 39.316 23.980 86.766 1.00 15.28 267 ALA B O 1
ATOM 4896 N N . SER B 2 268 ? 38.942 23.557 88.943 1.00 12.08 268 SER B N 1
ATOM 4897 C CA . SER B 2 268 ? 39.708 24.710 89.398 1.00 12.26 268 SER B CA 1
ATOM 4898 C C . SER B 2 268 ? 41.200 24.384 89.411 1.00 13.13 268 SER B C 1
ATOM 4899 O O . SER B 2 268 ? 41.602 23.237 89.201 1.00 11.94 268 SER B O 1
ATOM 4902 N N . PHE B 2 269 ? 42.017 25.401 89.659 1.00 12.70 269 PHE B N 1
ATOM 4903 C CA . PHE B 2 269 ? 43.454 25.205 89.720 1.00 13.92 269 PHE B CA 1
ATOM 4904 C C . PHE B 2 269 ? 43.841 24.309 90.903 1.00 13.89 269 PHE B C 1
ATOM 4905 O O . PHE B 2 269 ? 44.701 23.435 90.768 1.00 13.69 269 PHE B O 1
ATOM 4913 N N . VAL B 2 270 ? 43.223 24.510 92.064 1.00 13.73 270 VAL B N 1
ATOM 4914 C CA . VAL B 2 270 ? 43.575 23.662 93.202 1.00 15.12 270 VAL B CA 1
ATOM 4915 C C . VAL B 2 270 ? 43.174 22.216 92.931 1.00 14.34 270 VAL B C 1
ATOM 4916 O O . VAL B 2 270 ? 43.774 21.292 93.474 1.00 13.87 270 VAL B O 1
ATOM 4920 N N . SER B 2 271 ? 42.165 22.016 92.087 1.00 13.17 271 SER B N 1
ATOM 4921 C CA . SER B 2 271 ? 41.750 20.660 91.743 1.00 13.31 271 SER B CA 1
ATOM 4922 C C . SER B 2 271 ? 42.890 20.020 90.953 1.00 13.32 271 SER B C 1
ATOM 4923 O O . SER B 2 271 ? 43.141 18.819 91.064 1.00 12.86 271 SER B O 1
ATOM 4926 N N . GLU B 2 272 ? 43.587 20.835 90.165 1.00 12.48 272 GLU B N 1
ATOM 4927 C CA . GLU B 2 272 ? 44.714 20.353 89.375 1.00 12.89 272 GLU B CA 1
ATOM 4928 C C . GLU B 2 272 ? 45.856 19.924 90.289 1.00 12.14 272 GLU B C 1
ATOM 4929 O O . GLU B 2 272 ? 46.424 18.848 90.119 1.00 13.15 272 GLU B O 1
ATOM 4935 N N . VAL B 2 273 ? 46.194 20.773 91.254 1.00 12.16 273 VAL B N 1
ATOM 4936 C CA . VAL B 2 273 ? 47.272 20.461 92.186 1.00 13.33 273 VAL B CA 1
ATOM 4937 C C . VAL B 2 273 ? 46.909 19.224 93.011 1.00 13.47 273 VAL B C 1
ATOM 4938 O O . VAL B 2 273 ? 47.740 18.340 93.215 1.00 14.36 273 VAL B O 1
ATOM 4942 N N . ALA B 2 274 ? 45.662 19.158 93.471 1.00 13.35 274 ALA B N 1
ATOM 4943 C CA . ALA B 2 274 ? 45.202 18.021 94.262 1.00 14.51 274 ALA B CA 1
ATOM 4944 C C . ALA B 2 274 ? 45.312 16.721 93.469 1.00 15.03 274 ALA B C 1
ATOM 4945 O O . ALA B 2 274 ? 45.792 15.710 93.984 1.00 15.69 274 ALA B O 1
ATOM 4947 N N . ALA B 2 275 ? 44.871 16.749 92.214 1.00 13.50 275 ALA B N 1
ATOM 4948 C CA . ALA B 2 275 ? 44.930 15.568 91.358 1.00 13.64 275 ALA B CA 1
ATOM 4949 C C . ALA B 2 275 ? 46.376 15.135 91.138 1.00 14.93 275 ALA B C 1
ATOM 4950 O O . ALA B 2 275 ? 46.681 13.940 91.098 1.00 14.72 275 ALA B O 1
ATOM 4952 N N . THR B 2 276 ? 47.264 16.113 90.997 1.00 13.66 276 THR B N 1
ATOM 4953 C CA . THR B 2 276 ? 48.675 15.836 90.778 1.00 14.06 276 THR B CA 1
ATOM 4954 C C . THR B 2 276 ? 49.310 15.219 92.021 1.00 15.93 276 THR B C 1
ATOM 4955 O O . THR B 2 276 ? 50.116 14.296 91.916 1.00 15.69 276 THR B O 1
ATOM 4959 N N . ILE B 2 277 ? 48.943 15.720 93.197 1.00 16.87 277 ILE B N 1
ATOM 4960 C CA . ILE B 2 277 ? 49.471 15.174 94.446 1.00 17.27 277 ILE B CA 1
ATOM 4961 C C . ILE B 2 277 ? 49.043 13.710 94.591 1.00 17.60 277 ILE B C 1
ATOM 4962 O O . ILE B 2 277 ? 49.849 12.848 94.944 1.00 18.17 277 ILE B O 1
ATOM 4967 N N . ALA B 2 278 ? 47.774 13.431 94.309 1.00 15.85 278 ALA B N 1
ATOM 4968 C CA . ALA B 2 278 ? 47.252 12.069 94.407 1.00 16.12 278 ALA B CA 1
ATOM 4969 C C . ALA B 2 278 ? 47.920 11.133 93.406 1.00 16.38 278 ALA B C 1
ATOM 4970 O O . ALA B 2 278 ? 48.190 9.973 93.711 1.00 15.67 278 ALA B O 1
ATOM 4972 N N . GLU B 2 279 ? 48.187 11.645 92.210 1.00 16.21 279 GLU B N 1
ATOM 4973 C CA . GLU B 2 279 ? 48.805 10.852 91.156 1.00 17.05 279 GLU B CA 1
ATOM 4974 C C . GLU B 2 279 ? 50.285 10.541 91.394 1.00 17.59 279 GLU B C 1
ATOM 4975 O O . GLU B 2 279 ? 50.753 9.453 91.052 1.00 16.22 279 GLU B O 1
ATOM 4981 N N . ASP B 2 280 ? 51.011 11.484 91.988 1.00 17.08 280 ASP B N 1
ATOM 4982 C CA . ASP B 2 280 ? 52.440 11.307 92.223 1.00 19.33 280 ASP B CA 1
ATOM 4983 C C . ASP B 2 280 ? 52.876 10.942 93.644 1.00 20.54 280 ASP B C 1
ATOM 4984 O O . ASP B 2 280 ? 53.957 10.379 93.828 1.00 21.50 280 ASP B O 1
ATOM 4989 N N . LEU B 2 281 ? 52.059 11.262 94.644 1.00 20.57 281 LEU B N 1
ATOM 4990 C CA . LEU B 2 281 ? 52.424 10.979 96.033 1.00 22.06 281 LEU B CA 1
ATOM 4991 C C . LEU B 2 281 ? 51.434 10.142 96.830 1.00 22.00 281 LEU B C 1
ATOM 4992 O O . LEU B 2 281 ? 51.335 10.302 98.046 1.00 22.58 281 LEU B O 1
ATOM 4997 N N . LEU B 2 282 ? 50.707 9.252 96.167 1.00 22.58 282 LEU B N 1
ATOM 4998 C CA . LEU B 2 282 ? 49.738 8.418 96.868 1.00 24.46 282 LEU B CA 1
ATOM 4999 C C . LEU B 2 282 ? 50.368 7.736 98.082 1.00 26.49 282 LEU B C 1
ATOM 5000 O O . LEU B 2 282 ? 49.786 7.713 99.167 1.00 26.95 282 LEU B O 1
ATOM 5005 N N . ASP B 2 283 ? 51.565 7.193 97.885 1.00 27.65 283 ASP B N 1
ATOM 5006 C CA . ASP B 2 283 ? 52.293 6.482 98.931 1.00 30.52 283 ASP B CA 1
ATOM 5007 C C . ASP B 2 283 ? 52.694 7.341 100.128 1.00 30.41 283 ASP B C 1
ATOM 5008 O O . ASP B 2 283 ? 52.985 6.812 101.201 1.00 30.28 283 ASP B O 1
ATOM 5013 N N . MET B 2 284 ? 52.709 8.658 99.949 1.00 29.59 284 MET B N 1
ATOM 5014 C CA . MET B 2 284 ? 53.095 9.570 101.022 1.00 28.55 284 MET B CA 1
ATOM 5015 C C . MET B 2 284 ? 51.898 10.184 101.742 1.00 27.27 284 MET B C 1
ATOM 5016 O O . MET B 2 284 ? 52.065 10.911 102.720 1.00 26.51 284 MET B O 1
ATOM 5021 N N . LEU B 2 285 ? 50.694 9.894 101.263 1.00 25.77 285 LEU B N 1
ATOM 5022 C CA . LEU B 2 285 ? 49.493 10.462 101.865 1.00 25.08 285 LEU B CA 1
ATOM 5023 C C . LEU B 2 285 ? 48.950 9.702 103.068 1.00 25.03 285 LEU B C 1
ATOM 5024 O O . LEU B 2 285 ? 48.665 8.508 102.989 1.00 24.45 285 LEU B O 1
ATOM 5029 N N . LEU B 2 286 ? 48.802 10.416 104.179 1.00 24.58 286 LEU B N 1
ATOM 5030 C CA . LEU B 2 286 ? 48.269 9.842 105.407 1.00 23.74 286 LEU B CA 1
ATOM 5031 C C . LEU B 2 286 ? 46.785 10.171 105.480 1.00 22.67 286 LEU B C 1
ATOM 5032 O O . LEU B 2 286 ? 46.055 9.625 106.303 1.00 22.37 286 LEU B O 1
ATOM 5037 N N . ALA B 2 287 ? 46.349 11.074 104.606 1.00 20.99 287 ALA B N 1
ATOM 5038 C CA . ALA B 2 287 ? 44.953 11.489 104.545 1.00 19.63 287 ALA B CA 1
ATOM 5039 C C . ALA B 2 287 ? 44.630 11.955 103.124 1.00 19.39 287 ALA B C 1
ATOM 5040 O O . ALA B 2 287 ? 45.532 12.257 102.341 1.00 19.32 287 ALA B O 1
ATOM 5042 N N . PRO B 2 288 ? 43.337 12.016 102.775 1.00 18.54 288 PRO B N 1
ATOM 5043 C CA . PRO B 2 288 ? 42.932 12.452 101.435 1.00 18.61 288 PRO B CA 1
ATOM 5044 C C . PRO B 2 288 ? 43.231 13.930 101.211 1.00 18.80 288 PRO B C 1
ATOM 5045 O O . PRO B 2 288 ? 43.155 14.730 102.143 1.00 20.35 288 PRO B O 1
ATOM 5049 N N . PRO B 2 289 ? 43.591 14.310 99.974 1.00 19.52 289 PRO B N 1
ATOM 5050 C CA . PRO B 2 289 ? 43.879 15.722 99.692 1.00 19.34 289 PRO B CA 1
ATOM 5051 C C . PRO B 2 289 ? 42.536 16.433 99.809 1.00 18.64 289 PRO B C 1
ATOM 5052 O O . PRO B 2 289 ? 41.616 16.131 99.052 1.00 17.21 289 PRO B O 1
ATOM 5056 N N . ILE B 2 290 ? 42.407 17.357 100.754 1.00 19.24 290 ILE B N 1
ATOM 5057 C CA . ILE B 2 290 ? 41.137 18.051 100.929 1.00 19.15 290 ILE B CA 1
ATOM 5058 C C . ILE B 2 290 ? 41.137 19.444 100.313 1.00 18.52 290 ILE B C 1
ATOM 5059 O O . ILE B 2 290 ? 42.081 20.210 100.484 1.00 18.76 290 ILE B O 1
ATOM 5064 N N . ARG B 2 291 ? 40.066 19.759 99.591 1.00 17.08 291 ARG B N 1
ATOM 5065 C CA . ARG B 2 291 ? 39.938 21.052 98.934 1.00 15.95 291 ARG B CA 1
ATOM 5066 C C . ARG B 2 291 ? 38.861 21.934 99.552 1.00 16.42 291 ARG B C 1
ATOM 5067 O O . ARG B 2 291 ? 37.705 21.530 99.673 1.00 17.98 291 ARG B O 1
ATOM 5075 N N . VAL B 2 292 ? 39.260 23.137 99.949 1.00 17.22 292 VAL B N 1
ATOM 5076 C CA . VAL B 2 292 ? 38.350 24.129 100.511 1.00 15.75 292 VAL B CA 1
ATOM 5077 C C . VAL B 2 292 ? 38.330 25.194 99.421 1.00 15.79 292 VAL B C 1
ATOM 5078 O O . VAL B 2 292 ? 39.290 25.943 99.256 1.00 15.84 292 VAL B O 1
ATOM 5082 N N . THR B 2 293 ? 37.233 25.251 98.676 1.00 15.38 293 THR B N 1
ATOM 5083 C CA . THR B 2 293 ? 37.121 26.179 97.556 1.00 15.44 293 THR B CA 1
ATOM 5084 C C . THR B 2 293 ? 35.833 26.989 97.554 1.00 15.16 293 THR B C 1
ATOM 5085 O O . THR B 2 293 ? 34.952 26.794 98.394 1.00 13.19 293 THR B O 1
ATOM 5089 N N . GLY B 2 294 ? 35.736 27.904 96.594 1.00 14.31 294 GLY B N 1
ATOM 5090 C CA . GLY B 2 294 ? 34.525 28.680 96.455 1.00 12.75 294 GLY B CA 1
ATOM 5091 C C . GLY B 2 294 ? 33.507 27.666 95.968 1.00 13.47 294 GLY B C 1
ATOM 5092 O O . GLY B 2 294 ? 33.888 26.637 95.404 1.00 11.72 294 GLY B O 1
ATOM 5093 N N . PHE B 2 295 ? 32.224 27.925 96.189 1.00 13.62 295 PHE B N 1
ATOM 5094 C CA . PHE B 2 295 ? 31.192 26.989 95.760 1.00 14.16 295 PHE B CA 1
ATOM 5095 C C . PHE B 2 295 ? 30.957 27.069 94.252 1.00 14.63 295 PHE B C 1
ATOM 5096 O O . PHE B 2 295 ? 31.352 28.043 93.606 1.00 14.14 295 PHE B O 1
ATOM 5104 N N . ASP B 2 296 ? 30.335 26.035 93.690 1.00 13.73 296 ASP B N 1
ATOM 5105 C CA . ASP B 2 296 ? 30.062 26.008 92.254 1.00 12.97 296 ASP B CA 1
ATOM 5106 C C . ASP B 2 296 ? 28.797 26.781 91.909 1.00 12.22 296 ASP B C 1
ATOM 5107 O O . ASP B 2 296 ? 27.821 26.230 91.394 1.00 10.98 296 ASP B O 1
ATOM 5112 N N . THR B 2 297 ? 28.839 28.075 92.199 1.00 11.66 297 THR B N 1
ATOM 5113 C CA . THR B 2 297 ? 27.723 28.971 91.944 1.00 11.62 297 THR B CA 1
ATOM 5114 C C . THR B 2 297 ? 28.310 30.301 91.497 1.00 11.79 297 THR B C 1
ATOM 5115 O O . THR B 2 297 ? 29.514 30.535 91.643 1.00 12.54 297 THR B O 1
ATOM 5119 N N . PRO B 2 298 ? 27.482 31.177 90.908 1.00 10.66 298 PRO B N 1
ATOM 5120 C CA . PRO B 2 298 ? 28.048 32.466 90.508 1.00 11.14 298 PRO B CA 1
ATOM 5121 C C . PRO B 2 298 ? 28.357 33.118 91.862 1.00 12.24 298 PRO B C 1
ATOM 5122 O O . PRO B 2 298 ? 27.797 32.698 92.880 1.00 12.38 298 PRO B O 1
ATOM 5126 N N . TYR B 2 299 ? 29.229 34.122 91.901 1.00 12.74 299 TYR B N 1
ATOM 5127 C CA . TYR B 2 299 ? 29.559 34.739 93.182 1.00 12.35 299 TYR B CA 1
ATOM 5128 C C . TYR B 2 299 ? 28.361 35.522 93.719 1.00 13.68 299 TYR B C 1
ATOM 5129 O O . TYR B 2 299 ? 27.917 36.489 93.108 1.00 13.48 299 TYR B O 1
ATOM 5138 N N . PRO B 2 300 ? 27.826 35.108 94.882 1.00 12.90 300 PRO B N 1
ATOM 5139 C CA . PRO B 2 300 ? 26.667 35.762 95.497 1.00 13.08 300 PRO B CA 1
ATOM 5140 C C . PRO B 2 300 ? 26.959 37.071 96.218 1.00 12.94 300 PRO B C 1
ATOM 5141 O O . PRO B 2 300 ? 28.011 37.242 96.831 1.00 12.38 300 PRO B O 1
ATOM 5145 N N . TYR B 2 301 ? 26.011 37.995 96.148 1.00 13.04 301 TYR B N 1
ATOM 5146 C CA . TYR B 2 301 ? 26.173 39.272 96.822 1.00 13.61 301 TYR B CA 1
ATOM 5147 C C . TYR B 2 301 ? 25.789 39.154 98.296 1.00 13.67 301 TYR B C 1
ATOM 5148 O O . TYR B 2 301 ? 26.612 39.369 99.180 1.00 14.24 301 TYR B O 1
ATOM 5157 N N . ALA B 2 302 ? 24.532 38.809 98.550 1.00 13.20 302 ALA B N 1
ATOM 5158 C CA . ALA B 2 302 ? 24.039 38.694 99.915 1.00 14.80 302 ALA B CA 1
ATOM 5159 C C . ALA B 2 302 ? 24.889 37.782 100.796 1.00 16.28 302 ALA B C 1
ATOM 5160 O O . ALA B 2 302 ? 25.200 38.131 101.937 1.00 15.53 302 ALA B O 1
ATOM 5162 N N . GLN B 2 303 ? 25.276 36.627 100.264 1.00 15.83 303 GLN B N 1
ATOM 5163 C CA . GLN B 2 303 ? 26.063 35.658 101.021 1.00 16.67 303 GLN B CA 1
ATOM 5164 C C . GLN B 2 303 ? 27.566 35.744 100.765 1.00 17.81 303 GLN B C 1
ATOM 5165 O O . GLN B 2 303 ? 28.284 34.753 100.915 1.00 18.67 303 GLN B O 1
ATOM 5171 N N . ASP B 2 304 ? 28.044 36.926 100.395 1.00 18.36 304 ASP B N 1
ATOM 5172 C CA . ASP B 2 304 ? 29.465 37.113 100.112 1.00 20.90 304 ASP B CA 1
ATOM 5173 C C . ASP B 2 304 ? 30.391 36.493 101.164 1.00 21.87 304 ASP B C 1
ATOM 5174 O O . ASP B 2 304 ? 31.299 35.730 100.832 1.00 22.02 304 ASP B O 1
ATOM 5179 N N . LYS B 2 305 ? 30.156 36.821 102.431 1.00 20.51 305 LYS B N 1
ATOM 5180 C CA . LYS B 2 305 ? 30.993 36.320 103.516 1.00 21.53 305 LYS B CA 1
ATOM 5181 C C . LYS B 2 305 ? 30.869 34.824 103.800 1.00 20.40 305 LYS B C 1
ATOM 5182 O O . LYS B 2 305 ? 31.683 34.259 104.536 1.00 20.04 305 LYS B O 1
ATOM 5188 N N . LEU B 2 306 ? 29.854 34.188 103.226 1.00 19.17 306 LEU B N 1
ATOM 5189 C CA . LEU B 2 306 ? 29.661 32.754 103.408 1.00 19.15 306 LEU B CA 1
ATOM 5190 C C . LEU B 2 306 ? 30.305 32.001 102.250 1.00 18.25 306 LEU B C 1
ATOM 5191 O O . LEU B 2 306 ? 30.695 30.842 102.394 1.00 18.00 306 LEU B O 1
ATOM 5196 N N . TYR B 2 307 ? 30.415 32.663 101.102 1.00 16.28 307 TYR B N 1
ATOM 5197 C CA . TYR B 2 307 ? 31.019 32.047 99.929 1.00 15.03 307 TYR B CA 1
ATOM 5198 C C . TYR B 2 307 ? 32.537 31.994 100.083 1.00 14.71 307 TYR B C 1
ATOM 5199 O O . TYR B 2 307 ? 33.155 30.954 99.862 1.00 14.82 307 TYR B O 1
ATOM 5208 N N . LEU B 2 308 ? 33.132 33.123 100.449 1.00 15.19 308 LEU B N 1
ATOM 5209 C CA . LEU B 2 308 ? 34.576 33.201 100.655 1.00 15.96 308 LEU B CA 1
ATOM 5210 C C . LEU B 2 308 ? 34.943 32.268 101.814 1.00 17.12 308 LEU B C 1
ATOM 5211 O O . LEU B 2 308 ? 34.345 32.341 102.891 1.00 16.52 308 LEU B O 1
ATOM 5216 N N . PRO B 2 309 ? 35.924 31.373 101.606 1.00 17.95 309 PRO B N 1
ATOM 5217 C CA . PRO B 2 309 ? 36.338 30.440 102.662 1.00 18.06 309 PRO B CA 1
ATOM 5218 C C . PRO B 2 309 ? 36.604 31.149 103.991 1.00 19.44 309 PRO B C 1
ATOM 5219 O O . PRO B 2 309 ? 37.352 32.127 104.042 1.00 19.88 309 PRO B O 1
ATOM 5223 N N . THR B 2 310 ? 35.983 30.655 105.058 1.00 20.01 310 THR B N 1
ATOM 5224 C CA . THR B 2 310 ? 36.151 31.231 106.392 1.00 21.41 310 THR B CA 1
ATOM 5225 C C . THR B 2 310 ? 37.226 30.465 107.158 1.00 21.07 310 THR B C 1
ATOM 5226 O O . THR B 2 310 ? 37.591 29.351 106.782 1.00 19.97 310 THR B O 1
ATOM 5230 N N . VAL B 2 311 ? 37.735 31.061 108.231 1.00 21.49 311 VAL B N 1
ATOM 5231 C CA . VAL B 2 311 ? 38.745 30.390 109.045 1.00 21.30 311 VAL B CA 1
ATOM 5232 C C . VAL B 2 311 ? 38.139 29.089 109.564 1.00 21.23 311 VAL B C 1
ATOM 5233 O O . VAL B 2 311 ? 38.811 28.063 109.638 1.00 21.81 311 VAL B O 1
ATOM 5237 N N . THR B 2 312 ? 36.858 29.140 109.913 1.00 21.96 312 THR B N 1
ATOM 5238 C CA . THR B 2 312 ? 36.155 27.968 110.419 1.00 23.12 312 THR B CA 1
ATOM 5239 C C . THR B 2 312 ? 36.138 26.837 109.395 1.00 23.19 312 THR B C 1
ATOM 5240 O O . THR B 2 312 ? 36.450 25.689 109.722 1.00 22.01 312 THR B O 1
ATOM 5244 N N . ARG B 2 313 ? 35.769 27.166 108.159 1.00 22.52 313 ARG B N 1
ATOM 5245 C CA . ARG B 2 313 ? 35.696 26.174 107.087 1.00 22.76 313 ARG B CA 1
ATOM 5246 C C . ARG B 2 313 ? 37.060 25.534 106.852 1.00 21.47 313 ARG B C 1
ATOM 5247 O O . ARG B 2 313 ? 37.158 24.326 106.628 1.00 22.18 313 ARG B O 1
ATOM 5255 N N . ILE B 2 314 ? 38.112 26.344 106.912 1.00 19.39 314 ILE B N 1
ATOM 5256 C CA . ILE B 2 314 ? 39.466 25.843 106.715 1.00 19.69 314 ILE B CA 1
ATOM 5257 C C . ILE B 2 314 ? 39.869 24.943 107.882 1.00 21.36 314 ILE B C 1
ATOM 5258 O O . ILE B 2 314 ? 40.503 23.904 107.690 1.00 20.72 314 ILE B O 1
ATOM 5263 N N . LEU B 2 315 ? 39.496 25.347 109.093 1.00 22.24 315 LEU B N 1
ATOM 5264 C CA . LEU B 2 315 ? 39.817 24.566 110.280 1.00 22.79 315 LEU B CA 1
ATOM 5265 C C . LEU B 2 315 ? 39.079 23.228 110.283 1.00 22.33 315 LEU B C 1
ATOM 5266 O O . LEU B 2 315 ? 39.622 22.222 110.736 1.00 23.47 315 LEU B O 1
ATOM 5271 N N . ASN B 2 316 ? 37.848 23.211 109.778 1.00 22.90 316 ASN B N 1
ATOM 5272 C CA . ASN B 2 316 ? 37.088 21.966 109.730 1.00 23.73 316 ASN B CA 1
ATOM 5273 C C . ASN B 2 316 ? 37.768 20.991 108.780 1.00 24.19 316 ASN B C 1
ATOM 5274 O O . ASN B 2 316 ? 37.789 19.784 109.025 1.00 23.39 316 ASN B O 1
ATOM 5279 N N . ALA B 2 317 ? 38.323 21.523 107.694 1.00 22.73 317 ALA B N 1
ATOM 5280 C CA . ALA B 2 317 ? 39.014 20.706 106.706 1.00 22.91 317 ALA B CA 1
ATOM 5281 C C . ALA B 2 317 ? 40.316 20.182 107.299 1.00 23.03 317 ALA B C 1
ATOM 5282 O O . ALA B 2 317 ? 40.682 19.027 107.090 1.00 22.82 317 ALA B O 1
ATOM 5284 N N . ALA B 2 318 ? 41.016 21.039 108.035 1.00 22.90 318 ALA B N 1
ATOM 5285 C CA . ALA B 2 318 ? 42.271 20.647 108.661 1.00 24.39 318 ALA B CA 1
ATOM 5286 C C . ALA B 2 318 ? 42.003 19.508 109.644 1.00 25.66 318 ALA B C 1
ATOM 5287 O O . ALA B 2 318 ? 42.780 18.555 109.734 1.00 24.61 318 ALA B O 1
ATOM 5289 N N . LYS B 2 319 ? 40.891 19.607 110.369 1.00 26.01 319 LYS B N 1
ATOM 5290 C CA . LYS B 2 319 ? 40.524 18.583 111.338 1.00 27.97 319 LYS B CA 1
ATOM 5291 C C . LYS B 2 319 ? 40.263 17.245 110.649 1.00 28.57 319 LYS B C 1
ATOM 5292 O O . LYS B 2 319 ? 40.681 16.195 111.143 1.00 27.72 319 LYS B O 1
ATOM 5298 N N . ARG B 2 320 ? 39.576 17.281 109.509 1.00 29.10 320 ARG B N 1
ATOM 5299 C CA . ARG B 2 320 ? 39.282 16.056 108.772 1.00 29.89 320 ARG B CA 1
ATOM 5300 C C . ARG B 2 320 ? 40.579 15.390 108.344 1.00 28.63 320 ARG B C 1
ATOM 5301 O O . ARG B 2 320 ? 40.729 14.173 108.449 1.00 27.99 320 ARG B O 1
ATOM 5309 N N . ALA B 2 321 ? 41.515 16.199 107.858 1.00 26.47 321 ALA B N 1
ATOM 5310 C CA . ALA B 2 321 ? 42.804 15.688 107.407 1.00 26.33 321 ALA B CA 1
ATOM 5311 C C . ALA B 2 321 ? 43.617 15.130 108.571 1.00 25.69 321 ALA B C 1
ATOM 5312 O O . ALA B 2 321 ? 44.258 14.090 108.447 1.00 24.82 321 ALA B O 1
ATOM 5314 N N . LEU B 2 322 ? 43.586 15.830 109.700 1.00 26.51 322 LEU B N 1
ATOM 5315 C CA . LEU B 2 322 ? 44.330 15.410 110.883 1.00 26.61 322 LEU B CA 1
ATOM 5316 C C . LEU B 2 322 ? 43.733 14.182 111.571 1.00 27.00 322 LEU B C 1
ATOM 5317 O O . LEU B 2 322 ? 44.468 13.338 112.080 1.00 26.72 322 LEU B O 1
ATOM 5322 N N . ASP B 2 323 ? 42.406 14.080 111.578 1.00 27.92 323 ASP B N 1
ATOM 5323 C CA . ASP B 2 323 ? 41.728 12.959 112.224 1.00 28.43 323 ASP B CA 1
ATOM 5324 C C . ASP B 2 323 ? 41.581 11.716 111.355 1.00 29.40 323 ASP B C 1
ATOM 5325 O O . ASP B 2 323 ? 41.160 10.667 111.842 1.00 29.71 323 ASP B O 1
ATOM 5330 N N . TYR B 2 324 ? 41.920 11.825 110.074 1.00 28.77 324 TYR B N 1
ATOM 5331 C CA . TYR B 2 324 ? 41.789 10.692 109.162 1.00 28.55 324 TYR B CA 1
ATOM 5332 C C . TYR B 2 324 ? 42.663 9.500 109.554 1.00 28.93 324 TYR B C 1
ATOM 5333 O O . TYR B 2 324 ? 42.128 8.374 109.576 1.00 28.87 324 TYR B O 1
ATOM 5343 N N . HIS C 1 6 ? 4.409 62.205 60.228 1.00 53.68 6 HIS C N 1
ATOM 5344 C CA . HIS C 1 6 ? 5.483 63.001 60.890 1.00 53.80 6 HIS C CA 1
ATOM 5345 C C . HIS C 1 6 ? 6.718 62.133 61.118 1.00 51.69 6 HIS C C 1
ATOM 5346 O O . HIS C 1 6 ? 6.632 61.068 61.730 1.00 52.59 6 HIS C O 1
ATOM 5353 N N . ARG C 1 7 ? 7.865 62.591 60.627 1.00 47.85 7 ARG C N 1
ATOM 5354 C CA . ARG C 1 7 ? 9.104 61.842 60.784 1.00 43.39 7 ARG C CA 1
ATOM 5355 C C . ARG C 1 7 ? 10.285 62.740 61.126 1.00 39.58 7 ARG C C 1
ATOM 5356 O O . ARG C 1 7 ? 10.485 63.787 60.508 1.00 40.06 7 ARG C O 1
ATOM 5364 N N . PHE C 1 8 ? 11.068 62.322 62.116 1.00 31.62 8 PHE C N 1
ATOM 5365 C CA . PHE C 1 8 ? 12.238 63.084 62.530 1.00 25.61 8 PHE C CA 1
ATOM 5366 C C . PHE C 1 8 ? 13.400 62.833 61.571 1.00 23.50 8 PHE C C 1
ATOM 5367 O O . PHE C 1 8 ? 13.489 61.775 60.946 1.00 22.12 8 PHE C O 1
ATOM 5375 N N . GLU C 1 9 ? 14.279 63.820 61.444 1.00 21.63 9 GLU C N 1
ATOM 5376 C CA . GLU C 1 9 ? 15.434 63.703 60.563 1.00 22.59 9 GLU C CA 1
ATOM 5377 C C . GLU C 1 9 ? 16.508 62.821 61.189 1.00 19.97 9 GLU C C 1
ATOM 5378 O O . GLU C 1 9 ? 16.777 62.906 62.385 1.00 17.84 9 GLU C O 1
ATOM 5384 N N . THR C 1 10 ? 17.129 61.983 60.368 1.00 18.55 10 THR C N 1
ATOM 5385 C CA . THR C 1 10 ? 18.178 61.094 60.842 1.00 17.67 10 THR C CA 1
ATOM 5386 C C . THR C 1 10 ? 19.541 61.761 60.691 1.00 17.11 10 THR C C 1
ATOM 5387 O O . THR C 1 10 ? 19.709 62.672 59.882 1.00 16.42 10 THR C O 1
ATOM 5391 N N . PHE C 1 11 ? 20.503 61.307 61.488 1.00 15.75 11 PHE C N 1
ATOM 5392 C CA . PHE C 1 11 ? 21.871 61.809 61.441 1.00 17.93 11 PHE C CA 1
ATOM 5393 C C . PHE C 1 11 ? 21.976 63.336 61.373 1.00 20.58 11 PHE C C 1
ATOM 5394 O O . PHE C 1 11 ? 22.803 63.870 60.631 1.00 20.95 11 PHE C O 1
ATOM 5402 N N . THR C 1 12 ? 21.153 64.037 62.149 1.00 20.38 12 THR C N 1
ATOM 5403 C CA . THR C 1 12 ? 21.185 65.495 62.136 1.00 22.47 12 THR C CA 1
ATOM 5404 C C . THR C 1 12 ? 22.462 66.057 62.730 1.00 24.24 12 THR C C 1
ATOM 5405 O O . THR C 1 12 ? 23.074 65.454 63.610 1.00 24.74 12 THR C O 1
ATOM 5409 N N . GLU C 1 13 ? 22.848 67.224 62.228 1.00 26.25 13 GLU C N 1
ATOM 5410 C CA . GLU C 1 13 ? 24.035 67.932 62.681 1.00 28.30 13 GLU C CA 1
ATOM 5411 C C . GLU C 1 13 ? 23.829 68.318 64.141 1.00 26.90 13 GLU C C 1
ATOM 5412 O O . GLU C 1 13 ? 24.679 68.076 64.999 1.00 27.38 13 GLU C O 1
ATOM 5418 N N . GLU C 1 14 ? 22.684 68.935 64.406 1.00 25.05 14 GLU C N 1
ATOM 5419 C CA . GLU C 1 14 ? 22.334 69.372 65.747 1.00 24.58 14 GLU C CA 1
ATOM 5420 C C . GLU C 1 14 ? 21.332 68.412 66.373 1.00 20.91 14 GLU C C 1
ATOM 5421 O O . GLU C 1 14 ? 20.449 67.889 65.694 1.00 19.92 14 GLU C O 1
ATOM 5427 N N . PRO C 1 15 ? 21.461 68.162 67.681 1.00 18.70 15 PRO C N 1
ATOM 5428 C CA . PRO C 1 15 ? 20.523 67.251 68.341 1.00 18.14 15 PRO C CA 1
ATOM 5429 C C . PRO C 1 15 ? 19.084 67.757 68.280 1.00 17.08 15 PRO C C 1
ATOM 5430 O O . PRO C 1 15 ? 18.818 68.944 68.460 1.00 16.42 15 PRO C O 1
ATOM 5434 N N . ILE C 1 16 ? 18.165 66.843 67.993 1.00 16.15 16 ILE C N 1
ATOM 5435 C CA . ILE C 1 16 ? 16.749 67.171 67.903 1.00 15.38 16 ILE C CA 1
ATOM 5436 C C . ILE C 1 16 ? 16.235 67.685 69.243 1.00 15.74 16 ILE C C 1
ATOM 5437 O O . ILE C 1 16 ? 16.500 67.086 70.284 1.00 14.03 16 ILE C O 1
ATOM 5442 N N . ARG C 1 17 ? 15.514 68.803 69.216 1.00 16.54 17 ARG C N 1
ATOM 5443 C CA . ARG C 1 17 ? 14.940 69.361 70.436 1.00 18.59 17 ARG C CA 1
ATOM 5444 C C . ARG C 1 17 ? 13.531 69.879 70.167 1.00 17.73 17 ARG C C 1
ATOM 5445 O O . ARG C 1 17 ? 13.230 70.349 69.070 1.00 17.80 17 ARG C O 1
ATOM 5453 N N . LEU C 1 18 ? 12.663 69.786 71.169 1.00 16.53 18 LEU C N 1
ATOM 5454 C CA . LEU C 1 18 ? 11.287 70.238 71.016 1.00 15.95 18 LEU C CA 1
ATOM 5455 C C . LEU C 1 18 ? 10.886 71.289 72.045 1.00 18.03 18 LEU C C 1
ATOM 5456 O O . LEU C 1 18 ? 9.863 71.959 71.887 1.00 16.69 18 LEU C O 1
ATOM 5461 N N . ILE C 1 19 ? 11.690 71.429 73.098 1.00 18.76 19 ILE C N 1
ATOM 5462 C CA . ILE C 1 19 ? 11.418 72.404 74.151 1.00 20.64 19 ILE C CA 1
ATOM 5463 C C . ILE C 1 19 ? 12.384 73.575 74.051 1.00 22.08 19 ILE C C 1
ATOM 5464 O O . ILE C 1 19 ? 13.599 73.395 74.108 1.00 21.24 19 ILE C O 1
ATOM 5469 N N . GLY C 1 20 ? 11.838 74.776 73.905 1.00 25.16 20 GLY C N 1
ATOM 5470 C CA . GLY C 1 20 ? 12.674 75.956 73.805 1.00 30.77 20 GLY C CA 1
ATOM 5471 C C . GLY C 1 20 ? 13.251 76.370 75.146 1.00 33.71 20 GLY C C 1
ATOM 5472 O O . GLY C 1 20 ? 12.829 75.882 76.194 1.00 34.91 20 GLY C O 1
ATOM 5473 N N . GLU C 1 21 ? 14.221 77.276 75.111 1.00 38.01 21 GLU C N 1
ATOM 5474 C CA . GLU C 1 21 ? 14.867 77.763 76.324 1.00 41.82 21 GLU C CA 1
ATOM 5475 C C . GLU C 1 21 ? 13.892 78.475 77.259 1.00 42.15 21 GLU C C 1
ATOM 5476 O O . GLU C 1 21 ? 14.096 78.505 78.474 1.00 43.18 21 GLU C O 1
ATOM 5482 N N . GLU C 1 22 ? 12.828 79.035 76.693 1.00 42.16 22 GLU C N 1
ATOM 5483 C CA . GLU C 1 22 ? 11.831 79.744 77.486 1.00 41.75 22 GLU C CA 1
ATOM 5484 C C . GLU C 1 22 ? 10.557 78.919 77.656 1.00 39.16 22 GLU C C 1
ATOM 5485 O O . GLU C 1 22 ? 9.497 79.450 77.991 1.00 36.75 22 GLU C O 1
ATOM 5491 N N . GLY C 1 23 ? 10.668 77.616 77.416 1.00 36.43 23 GLY C N 1
ATOM 5492 C CA . GLY C 1 23 ? 9.526 76.733 77.568 1.00 33.88 23 GLY C CA 1
ATOM 5493 C C . GLY C 1 23 ? 8.572 76.661 76.391 1.00 32.84 23 GLY C C 1
ATOM 5494 O O . GLY C 1 23 ? 7.458 76.160 76.534 1.00 33.78 23 GLY C O 1
ATOM 5495 N N . GLU C 1 24 ? 8.990 77.149 75.228 1.00 31.52 24 GLU C N 1
ATOM 5496 C CA . GLU C 1 24 ? 8.127 77.111 74.051 1.00 30.71 24 GLU C CA 1
ATOM 5497 C C . GLU C 1 24 ? 8.259 75.805 73.273 1.00 28.23 24 GLU C C 1
ATOM 5498 O O . GLU C 1 24 ? 9.277 75.123 73.354 1.00 27.65 24 GLU C O 1
ATOM 5504 N N . TRP C 1 25 ? 7.211 75.464 72.529 1.00 26.50 25 TRP C N 1
ATOM 5505 C CA . TRP C 1 25 ? 7.182 74.257 71.708 1.00 25.35 25 TRP C CA 1
ATOM 5506 C C . TRP C 1 25 ? 7.868 74.583 70.382 1.00 25.84 25 TRP C C 1
ATOM 5507 O O . TRP C 1 25 ? 7.557 75.591 69.749 1.00 26.33 25 TRP C O 1
ATOM 5518 N N . LEU C 1 26 ? 8.805 73.734 69.970 1.00 25.19 26 LEU C N 1
ATOM 5519 C CA . LEU C 1 26 ? 9.555 73.957 68.736 1.00 24.83 26 LEU C CA 1
ATOM 5520 C C . LEU C 1 26 ? 9.229 72.970 67.621 1.00 25.26 26 LEU C C 1
ATOM 5521 O O . LEU C 1 26 ? 9.764 73.078 66.519 1.00 25.32 26 LEU C O 1
ATOM 5526 N N . GLY C 1 27 ? 8.357 72.010 67.900 1.00 26.71 27 GLY C N 1
ATOM 5527 C CA . GLY C 1 27 ? 8.019 71.016 66.896 1.00 29.76 27 GLY C CA 1
ATOM 5528 C C . GLY C 1 27 ? 7.338 71.538 65.645 1.00 32.50 27 GLY C C 1
ATOM 5529 O O . GLY C 1 27 ? 6.661 72.567 65.680 1.00 31.85 27 GLY C O 1
ATOM 5530 N N . ASP C 1 28 ? 7.526 70.830 64.532 1.00 35.24 28 ASP C N 1
ATOM 5531 C CA . ASP C 1 28 ? 6.897 71.211 63.272 1.00 38.82 28 ASP C CA 1
ATOM 5532 C C . ASP C 1 28 ? 5.428 70.860 63.405 1.00 39.78 28 ASP C C 1
ATOM 5533 O O . ASP C 1 28 ? 4.547 71.647 63.057 1.00 43.05 28 ASP C O 1
ATOM 5538 N N . PHE C 1 29 ? 5.182 69.659 63.915 1.00 38.49 29 PHE C N 1
ATOM 5539 C CA . PHE C 1 29 ? 3.832 69.163 64.123 1.00 36.82 29 PHE C CA 1
ATOM 5540 C C . PHE C 1 29 ? 3.280 69.735 65.421 1.00 36.81 29 PHE C C 1
ATOM 5541 O O . PHE C 1 29 ? 4.034 70.193 66.280 1.00 35.37 29 PHE C O 1
ATOM 5549 N N . PRO C 1 30 ? 1.948 69.727 65.577 1.00 36.96 30 PRO C N 1
ATOM 5550 C CA . PRO C 1 30 ? 1.350 70.257 66.803 1.00 36.32 30 PRO C CA 1
ATOM 5551 C C . PRO C 1 30 ? 1.494 69.247 67.941 1.00 34.01 30 PRO C C 1
ATOM 5552 O O . PRO C 1 30 ? 1.377 68.039 67.728 1.00 34.88 30 PRO C O 1
ATOM 5556 N N . LEU C 1 31 ? 1.772 69.744 69.141 1.00 30.67 31 LEU C N 1
ATOM 5557 C CA . LEU C 1 31 ? 1.917 68.880 70.305 1.00 28.02 31 LEU C CA 1
ATOM 5558 C C . LEU C 1 31 ? 0.613 68.105 70.459 1.00 26.96 31 LEU C C 1
ATOM 5559 O O . LEU C 1 31 ? -0.463 68.701 70.468 1.00 28.95 31 LEU C O 1
ATOM 5564 N N . ASP C 1 32 ? 0.700 66.784 70.577 1.00 24.99 32 ASP C N 1
ATOM 5565 C CA . ASP C 1 32 ? -0.506 65.977 70.710 1.00 23.75 32 ASP C CA 1
ATOM 5566 C C . ASP C 1 32 ? -0.616 65.180 72.011 1.00 20.63 32 ASP C C 1
ATOM 5567 O O . ASP C 1 32 ? -1.279 64.145 72.049 1.00 19.68 32 ASP C O 1
ATOM 5572 N N . LEU C 1 33 ? 0.031 65.662 73.070 1.00 17.97 33 LEU C N 1
ATOM 5573 C CA . LEU C 1 33 ? -0.026 65.006 74.379 1.00 15.69 33 LEU C CA 1
ATOM 5574 C C . LEU C 1 33 ? -0.912 65.833 75.305 1.00 15.23 33 LEU C C 1
ATOM 5575 O O . LEU C 1 33 ? -0.697 67.036 75.453 1.00 15.19 33 LEU C O 1
ATOM 5580 N N . GLU C 1 34 ? -1.902 65.196 75.927 1.00 13.45 34 GLU C N 1
ATOM 5581 C CA . GLU C 1 34 ? -2.802 65.908 76.834 1.00 14.09 34 GLU C CA 1
ATOM 5582 C C . GLU C 1 34 ? -2.066 66.465 78.050 1.00 14.25 34 GLU C C 1
ATOM 5583 O O . GLU C 1 34 ? -1.028 65.940 78.450 1.00 14.52 34 GLU C O 1
ATOM 5589 N N . GLY C 1 35 ? -2.611 67.527 78.636 1.00 13.78 35 GLY C N 1
ATOM 5590 C CA . GLY C 1 35 ? -1.993 68.133 79.804 1.00 14.62 35 GLY C CA 1
ATOM 5591 C C . GLY C 1 35 ? -1.710 67.133 80.913 1.00 15.66 35 GLY C C 1
ATOM 5592 O O . GLY C 1 35 ? -0.671 67.203 81.571 1.00 15.25 35 GLY C O 1
ATOM 5593 N N . GLU C 1 36 ? -2.639 66.204 81.121 1.00 16.45 36 GLU C N 1
ATOM 5594 C CA . GLU C 1 36 ? -2.496 65.170 82.147 1.00 17.76 36 GLU C CA 1
ATOM 5595 C C . GLU C 1 36 ? -1.236 64.338 81.890 1.00 17.21 36 GLU C C 1
ATOM 5596 O O . GLU C 1 36 ? -0.486 64.019 82.814 1.00 15.07 36 GLU C O 1
ATOM 5602 N N . LYS C 1 37 ? -1.011 63.985 80.627 1.00 15.47 37 LYS C N 1
ATOM 5603 C CA . LYS C 1 37 ? 0.157 63.192 80.259 1.00 15.88 37 LYS C CA 1
ATOM 5604 C C . LYS C 1 37 ? 1.447 63.986 80.447 1.00 14.12 37 LYS C C 1
ATOM 5605 O O . LYS C 1 37 ? 2.459 63.439 80.887 1.00 12.41 37 LYS C O 1
ATOM 5611 N N . LEU C 1 38 ? 1.410 65.274 80.113 1.00 12.90 38 LEU C N 1
ATOM 5612 C CA . LEU C 1 38 ? 2.580 66.131 80.269 1.00 13.20 38 LEU C CA 1
ATOM 5613 C C . LEU C 1 38 ? 2.969 66.225 81.743 1.00 13.59 38 LEU C C 1
ATOM 5614 O O . LEU C 1 38 ? 4.155 66.202 82.086 1.00 13.60 38 LEU C O 1
ATOM 5619 N N . ARG C 1 39 ? 1.970 66.334 82.613 1.00 11.51 39 ARG C N 1
ATOM 5620 C CA . ARG C 1 39 ? 2.231 66.421 84.045 1.00 12.72 39 ARG C CA 1
ATOM 5621 C C . ARG C 1 39 ? 2.791 65.104 84.560 1.00 13.20 39 ARG C C 1
ATOM 5622 O O . ARG C 1 39 ? 3.612 65.088 85.475 1.00 12.71 39 ARG C O 1
ATOM 5630 N N . ARG C 1 40 ? 2.361 63.999 83.959 1.00 13.87 40 ARG C N 1
ATOM 5631 C CA . ARG C 1 40 ? 2.846 62.686 84.371 1.00 14.93 40 ARG C CA 1
ATOM 5632 C C . ARG C 1 40 ? 4.338 62.546 84.066 1.00 13.95 40 ARG C C 1
ATOM 5633 O O . ARG C 1 40 ? 5.090 61.967 84.851 1.00 14.23 40 ARG C O 1
ATOM 5641 N N . LEU C 1 41 ? 4.766 63.074 82.925 1.00 13.31 41 LEU C N 1
ATOM 5642 C CA . LEU C 1 41 ? 6.177 63.004 82.553 1.00 12.79 41 LEU C CA 1
ATOM 5643 C C . LEU C 1 41 ? 7.019 63.756 83.580 1.00 13.06 41 LEU C C 1
ATOM 5644 O O . LEU C 1 41 ? 8.094 63.299 83.977 1.00 11.18 41 LEU C O 1
ATO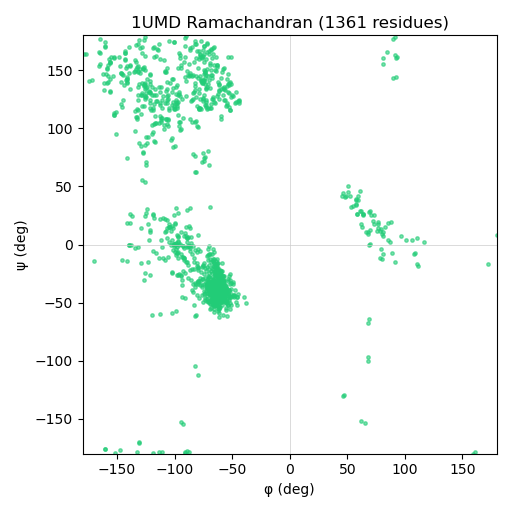M 5649 N N . TYR C 1 42 ? 6.521 64.910 84.011 1.00 10.59 42 TYR C N 1
ATOM 5650 C CA . TYR C 1 42 ? 7.231 65.725 84.992 1.00 12.09 42 TYR C CA 1
ATOM 5651 C C . TYR C 1 42 ? 7.259 65.017 86.341 1.00 11.72 42 TYR C C 1
ATOM 5652 O O . TYR C 1 42 ? 8.291 64.965 87.013 1.00 12.70 42 TYR C O 1
ATOM 5661 N N . ARG C 1 43 ? 6.110 64.477 86.727 1.00 12.46 43 ARG C N 1
ATOM 5662 C CA . ARG C 1 43 ? 5.956 63.758 87.985 1.00 14.36 43 ARG C CA 1
ATOM 5663 C C . ARG C 1 43 ? 6.969 62.609 88.046 1.00 14.39 43 ARG C C 1
ATOM 5664 O O . ARG C 1 43 ? 7.659 62.419 89.053 1.00 12.77 43 ARG C O 1
ATOM 5672 N N . ASP C 1 44 ? 7.060 61.850 86.959 1.00 12.75 44 ASP C N 1
ATOM 5673 C CA . ASP C 1 44 ? 7.984 60.724 86.903 1.00 14.05 44 ASP C CA 1
ATOM 5674 C C . ASP C 1 44 ? 9.446 61.163 86.960 1.00 13.38 44 ASP C C 1
ATOM 5675 O O . ASP C 1 44 ? 10.282 60.467 87.545 1.00 12.16 44 ASP C O 1
ATOM 5680 N N . MET C 1 45 ? 9.769 62.306 86.358 1.00 12.18 45 MET C N 1
ATOM 5681 C CA . MET C 1 45 ? 11.148 62.783 86.404 1.00 13.67 45 MET C CA 1
ATOM 5682 C C . MET C 1 45 ? 11.496 63.193 87.831 1.00 12.74 45 MET C C 1
ATOM 5683 O O . MET C 1 45 ? 12.605 62.944 88.294 1.00 12.87 45 MET C O 1
ATOM 5688 N N . LEU C 1 46 ? 10.552 63.825 88.527 1.00 12.40 46 LEU C N 1
ATOM 5689 C CA . LEU C 1 46 ? 10.791 64.223 89.913 1.00 13.17 46 LEU C CA 1
ATOM 5690 C C . LEU C 1 46 ? 10.973 62.981 90.776 1.00 12.54 46 LEU C C 1
ATOM 5691 O O . LEU C 1 46 ? 11.834 62.945 91.651 1.00 11.48 46 LEU C O 1
ATOM 5696 N N . ALA C 1 47 ? 10.155 61.963 90.529 1.00 12.07 47 ALA C N 1
ATOM 5697 C CA . ALA C 1 47 ? 10.246 60.725 91.291 1.00 11.76 47 ALA C CA 1
ATOM 5698 C C . ALA C 1 47 ? 11.615 60.076 91.080 1.00 12.35 47 ALA C C 1
ATOM 5699 O O . ALA C 1 47 ? 12.243 59.619 92.034 1.00 12.55 47 ALA C O 1
ATOM 5701 N N . ALA C 1 48 ? 12.069 60.040 89.829 1.00 10.28 48 ALA C N 1
ATOM 5702 C CA . ALA C 1 48 ? 13.364 59.449 89.502 1.00 11.78 48 ALA C CA 1
ATOM 5703 C C . ALA C 1 48 ? 14.495 60.219 90.181 1.00 12.48 48 ALA C C 1
ATOM 5704 O O . ALA C 1 48 ? 15.420 59.624 90.735 1.00 11.98 48 ALA C O 1
ATOM 5706 N N . ARG C 1 49 ? 14.413 61.546 90.134 1.00 11.80 49 ARG C N 1
ATOM 5707 C CA . ARG C 1 49 ? 15.426 62.397 90.745 1.00 12.41 49 ARG C CA 1
ATOM 5708 C C . ARG C 1 49 ? 15.459 62.186 92.253 1.00 12.89 49 ARG C C 1
ATOM 5709 O O . ARG C 1 49 ? 16.533 62.074 92.848 1.00 12.93 49 ARG C O 1
ATOM 5717 N N . MET C 1 50 ? 14.284 62.126 92.873 1.00 11.55 50 MET C N 1
ATOM 5718 C CA . MET C 1 50 ? 14.212 61.931 94.313 1.00 12.49 50 MET C CA 1
ATOM 5719 C C . MET C 1 50 ? 14.627 60.519 94.716 1.00 11.95 50 MET C C 1
ATOM 5720 O O . MET C 1 50 ? 15.130 60.308 95.821 1.00 12.03 50 MET C O 1
ATOM 5725 N N . LEU C 1 51 ? 14.427 59.553 93.824 1.00 10.58 51 LEU C N 1
ATOM 5726 C CA . LEU C 1 51 ? 14.842 58.187 94.115 1.00 10.55 51 LEU C CA 1
ATOM 5727 C C . LEU C 1 51 ? 16.370 58.206 94.153 1.00 10.43 51 LEU C C 1
ATOM 5728 O O . LEU C 1 51 ? 16.996 57.594 95.019 1.00 11.14 51 LEU C O 1
ATOM 5733 N N . ASP C 1 52 ? 16.959 58.933 93.210 1.00 11.16 52 ASP C N 1
ATOM 5734 C CA . ASP C 1 52 ? 18.407 59.041 93.119 1.00 11.65 52 ASP C CA 1
ATOM 5735 C C . ASP C 1 52 ? 18.980 59.701 94.370 1.00 12.06 52 ASP C C 1
ATOM 5736 O O . ASP C 1 52 ? 20.020 59.292 94.869 1.00 11.26 52 ASP C O 1
ATOM 5741 N N . GLU C 1 53 ? 18.299 60.725 94.876 1.00 12.46 53 GLU C N 1
ATOM 5742 C CA . GLU C 1 53 ? 18.768 61.414 96.071 1.00 12.83 53 GLU C CA 1
ATOM 5743 C C . GLU C 1 53 ? 18.602 60.532 97.310 1.00 13.19 53 GLU C C 1
ATOM 5744 O O . GLU C 1 53 ? 19.379 60.638 98.260 1.00 11.61 53 GLU C O 1
ATOM 5750 N N . ARG C 1 54 ? 17.604 59.649 97.295 1.00 12.78 54 ARG C N 1
ATOM 5751 C CA . ARG C 1 54 ? 17.402 58.741 98.422 1.00 13.24 54 ARG C CA 1
ATOM 5752 C C . ARG C 1 54 ? 18.526 57.700 98.412 1.00 13.15 54 ARG C C 1
ATOM 5753 O O . ARG C 1 54 ? 18.978 57.254 99.467 1.00 12.79 54 ARG C O 1
ATOM 5761 N N . TYR C 1 55 ? 18.975 57.318 97.217 1.00 13.20 55 TYR C N 1
ATOM 5762 C CA . TYR C 1 55 ? 20.065 56.351 97.080 1.00 13.35 55 TYR C CA 1
ATOM 5763 C C . TYR C 1 55 ? 21.329 56.926 97.723 1.00 13.64 55 TYR C C 1
ATOM 5764 O O . TYR C 1 55 ? 22.099 56.210 98.369 1.00 13.99 55 TYR C O 1
ATOM 5773 N N . THR C 1 56 ? 21.542 58.224 97.535 1.00 14.12 56 THR C N 1
ATOM 5774 C CA . THR C 1 56 ? 22.707 58.891 98.104 1.00 13.98 56 THR C CA 1
ATOM 5775 C C . THR C 1 56 ? 22.677 58.739 99.619 1.00 15.29 56 THR C C 1
ATOM 5776 O O . THR C 1 56 ? 23.704 58.499 100.259 1.00 14.42 56 THR C O 1
ATOM 5780 N N . ILE C 1 57 ? 21.484 58.866 100.188 1.00 14.70 57 ILE C N 1
ATOM 5781 C CA . ILE C 1 57 ? 21.314 58.736 101.624 1.00 14.32 57 ILE C CA 1
ATOM 5782 C C . ILE C 1 57 ? 21.559 57.292 102.076 1.00 15.04 57 ILE C C 1
ATOM 5783 O O . ILE C 1 57 ? 22.161 57.060 103.127 1.00 14.18 57 ILE C O 1
ATOM 5788 N N . LEU C 1 58 ? 21.117 56.326 101.274 1.00 13.18 58 LEU C N 1
ATOM 5789 C CA . LEU C 1 58 ? 21.314 54.919 101.613 1.00 14.83 58 LEU C CA 1
ATOM 5790 C C . LEU C 1 58 ? 22.803 54.592 101.706 1.00 14.03 58 LEU C C 1
ATOM 5791 O O . LEU C 1 58 ? 23.212 53.742 102.497 1.00 15.60 58 LEU C O 1
ATOM 5796 N N . ILE C 1 59 ? 23.612 55.262 100.890 1.00 15.41 59 ILE C N 1
ATOM 5797 C CA . ILE C 1 59 ? 25.056 55.053 100.918 1.00 17.56 59 ILE C CA 1
ATOM 5798 C C . ILE C 1 59 ? 25.605 55.634 102.218 1.00 18.73 59 ILE C C 1
ATOM 5799 O O . ILE C 1 59 ? 26.353 54.974 102.939 1.00 20.55 59 ILE C O 1
ATOM 5804 N N . ARG C 1 60 ? 25.218 56.872 102.510 1.00 17.88 60 ARG C N 1
ATOM 5805 C CA . ARG C 1 60 ? 25.665 57.561 103.715 1.00 18.09 60 ARG C CA 1
ATOM 5806 C C . ARG C 1 60 ? 25.362 56.785 104.991 1.00 19.05 60 ARG C C 1
ATOM 5807 O O . ARG C 1 60 ? 26.158 56.792 105.925 1.00 23.09 60 ARG C O 1
ATOM 5815 N N . THR C 1 61 ? 24.215 56.114 105.035 1.00 19.46 61 THR C N 1
ATOM 5816 C CA . THR C 1 61 ? 23.833 55.350 106.218 1.00 19.62 61 THR C CA 1
ATOM 5817 C C . THR C 1 61 ? 24.264 53.890 106.142 1.00 20.96 61 THR C C 1
ATOM 5818 O O . THR C 1 61 ? 24.028 53.121 107.071 1.00 21.57 61 THR C O 1
ATOM 5822 N N . GLY C 1 62 ? 24.886 53.509 105.031 1.00 20.95 62 GLY C N 1
ATOM 5823 C CA . GLY C 1 62 ? 25.335 52.137 104.873 1.00 20.63 62 GLY C CA 1
ATOM 5824 C C . GLY C 1 62 ? 24.244 51.126 104.563 1.00 20.24 62 GLY C C 1
ATOM 5825 O O . GLY C 1 62 ? 24.493 49.922 104.623 1.00 21.22 62 GLY C O 1
ATOM 5826 N N . LYS C 1 63 ? 23.040 51.593 104.236 1.00 20.09 63 LYS C N 1
ATOM 5827 C CA . LYS C 1 63 ? 21.940 50.680 103.914 1.00 19.38 63 LYS C CA 1
ATOM 5828 C C . LYS C 1 63 ? 22.225 49.932 102.614 1.00 17.35 63 LYS C C 1
ATOM 5829 O O . LYS C 1 63 ? 21.760 48.807 102.417 1.00 16.22 63 LYS C O 1
ATOM 5835 N N . THR C 1 64 ? 22.974 50.569 101.720 1.00 14.90 64 THR C N 1
ATOM 5836 C CA . THR C 1 64 ? 23.361 49.932 100.466 1.00 14.37 64 THR C CA 1
ATOM 5837 C C . THR C 1 64 ? 24.860 50.161 100.302 1.00 14.12 64 THR C C 1
ATOM 5838 O O . THR C 1 64 ? 25.400 51.133 100.823 1.00 13.74 64 THR C O 1
ATOM 5842 N N . SER C 1 65 ? 25.528 49.271 99.580 1.00 14.23 65 SER C N 1
ATOM 5843 C CA . SER C 1 65 ? 26.972 49.371 99.400 1.00 14.44 65 SER C CA 1
ATOM 5844 C C . SER C 1 65 ? 27.413 50.006 98.099 1.00 15.61 65 SER C C 1
ATOM 5845 O O . SER C 1 65 ? 28.603 50.293 97.920 1.00 14.87 65 SER C O 1
ATOM 5848 N N . PHE C 1 66 ? 26.472 50.232 97.189 1.00 13.20 66 PHE C N 1
ATOM 5849 C CA . PHE C 1 66 ? 26.835 50.781 95.889 1.00 13.29 66 PHE C CA 1
ATOM 5850 C C . PHE C 1 66 ? 25.662 51.442 95.176 1.00 13.95 66 PHE C C 1
ATOM 5851 O O . PHE C 1 66 ? 24.544 50.929 95.207 1.00 12.73 66 PHE C O 1
ATOM 5859 N N . ILE C 1 67 ? 25.920 52.586 94.547 1.00 11.77 67 ILE C N 1
ATOM 5860 C CA . ILE C 1 67 ? 24.894 53.270 93.775 1.00 11.93 67 ILE C CA 1
ATOM 5861 C C . ILE C 1 67 ? 25.530 53.853 92.518 1.00 12.12 67 ILE C C 1
ATOM 5862 O O . ILE C 1 67 ? 26.737 54.125 92.484 1.00 11.69 67 ILE C O 1
ATOM 5867 N N . ALA C 1 68 ? 24.716 54.011 91.481 1.00 10.06 68 ALA C N 1
ATOM 5868 C CA . ALA C 1 68 ? 25.162 54.581 90.217 1.00 11.21 68 ALA C CA 1
ATOM 5869 C C . ALA C 1 68 ? 24.248 55.776 89.964 1.00 10.08 68 ALA C C 1
ATOM 5870 O O . ALA C 1 68 ? 23.168 55.630 89.390 1.00 11.77 68 ALA C O 1
ATOM 5872 N N . PRO C 1 69 ? 24.665 56.977 90.404 1.00 11.63 69 PRO C N 1
ATOM 5873 C CA . PRO C 1 69 ? 23.880 58.206 90.235 1.00 11.05 69 PRO C CA 1
ATOM 5874 C C . PRO C 1 69 ? 23.327 58.412 88.827 1.00 11.65 69 PRO C C 1
ATOM 5875 O O . PRO C 1 69 ? 24.076 58.467 87.852 1.00 12.36 69 PRO C O 1
ATOM 5879 N N . ALA C 1 70 ? 22.007 58.534 88.730 1.00 10.94 70 ALA C N 1
ATOM 5880 C CA . ALA C 1 70 ? 21.360 58.730 87.441 1.00 11.81 70 ALA C CA 1
ATOM 5881 C C . ALA C 1 70 ? 20.854 60.158 87.273 1.00 12.12 70 ALA C C 1
ATOM 5882 O O . ALA C 1 70 ? 20.189 60.470 86.289 1.00 13.14 70 ALA C O 1
ATOM 5884 N N . ALA C 1 71 ? 21.164 61.025 88.233 1.00 11.61 71 ALA C N 1
ATOM 5885 C CA . ALA C 1 71 ? 20.730 62.415 88.153 1.00 11.74 71 ALA C CA 1
ATOM 5886 C C . ALA C 1 71 ? 21.262 63.001 86.852 1.00 12.81 71 ALA C C 1
ATOM 5887 O O . ALA C 1 71 ? 22.467 62.965 86.592 1.00 11.86 71 ALA C O 1
ATOM 5889 N N . GLY C 1 72 ? 20.359 63.535 86.036 1.00 12.05 72 GLY C N 1
ATOM 5890 C CA . GLY C 1 72 ? 20.754 64.099 84.758 1.00 11.21 72 GLY C CA 1
ATOM 5891 C C . GLY C 1 72 ? 20.232 63.251 83.610 1.00 11.57 72 GLY C C 1
ATOM 5892 O O . GLY C 1 72 ? 20.160 63.712 82.467 1.00 11.21 72 GLY C O 1
ATOM 5893 N N . HIS C 1 73 ? 19.866 62.008 83.923 1.00 10.66 73 HIS C N 1
ATOM 5894 C CA . HIS C 1 73 ? 19.335 61.062 82.939 1.00 10.62 73 HIS C CA 1
ATOM 5895 C C . HIS C 1 73 ? 17.808 60.961 82.983 1.00 11.02 73 HIS C C 1
ATOM 5896 O O . HIS C 1 73 ? 17.225 60.204 82.208 1.00 11.05 73 HIS C O 1
ATOM 5903 N N . GLU C 1 74 ? 17.161 61.710 83.874 1.00 10.80 74 GLU C N 1
ATOM 5904 C CA . GLU C 1 74 ? 15.704 61.619 84.021 1.00 11.29 74 GLU C CA 1
ATOM 5905 C C . GLU C 1 74 ? 14.831 61.810 82.781 1.00 11.94 74 GLU C C 1
ATOM 5906 O O . GLU C 1 74 ? 13.874 61.063 82.586 1.00 11.12 74 GLU C O 1
ATOM 5912 N N . ALA C 1 75 ? 15.133 62.808 81.954 1.00 11.88 75 ALA C N 1
ATOM 5913 C CA . ALA C 1 75 ? 14.327 63.038 80.755 1.00 11.12 75 ALA C CA 1
ATOM 5914 C C . ALA C 1 75 ? 14.415 61.836 79.820 1.00 10.69 75 ALA C C 1
ATOM 5915 O O . ALA C 1 75 ? 13.410 61.389 79.262 1.00 11.07 75 ALA C O 1
ATOM 5917 N N . ALA C 1 76 ? 15.621 61.304 79.664 1.00 9.32 76 ALA C N 1
ATOM 5918 C CA . ALA C 1 76 ? 15.838 60.153 78.798 1.00 10.09 76 ALA C CA 1
ATOM 5919 C C . ALA C 1 76 ? 15.128 58.904 79.319 1.00 8.91 76 ALA C C 1
ATOM 5920 O O . ALA C 1 76 ? 14.375 58.255 78.592 1.00 10.59 76 ALA C O 1
ATOM 5922 N N . GLN C 1 77 ? 15.361 58.573 80.582 1.00 8.80 77 GLN C N 1
ATOM 5923 C CA . GLN C 1 77 ? 14.762 57.385 81.172 1.00 9.43 77 GLN C CA 1
ATOM 5924 C C . GLN C 1 77 ? 13.239 57.428 81.279 1.00 10.37 77 GLN C C 1
ATOM 5925 O O . GLN C 1 77 ? 12.569 56.431 81.011 1.00 8.83 77 GLN C O 1
ATOM 5931 N N . VAL C 1 78 ? 12.686 58.577 81.654 1.00 9.21 78 VAL C N 1
ATOM 5932 C CA . VAL C 1 78 ? 11.236 58.699 81.766 1.00 10.36 78 VAL C CA 1
ATOM 5933 C C . VAL C 1 78 ? 10.594 58.658 80.379 1.00 10.37 78 VAL C C 1
ATOM 5934 O O . VAL C 1 78 ? 9.537 58.060 80.191 1.00 11.06 78 VAL C O 1
ATOM 5938 N N . ALA C 1 79 ? 11.241 59.288 79.406 1.00 9.61 79 ALA C N 1
ATOM 5939 C CA . ALA C 1 79 ? 10.721 59.307 78.044 1.00 11.28 79 ALA C CA 1
ATOM 5940 C C . ALA C 1 79 ? 10.636 57.888 77.496 1.00 11.56 79 ALA C C 1
ATOM 5941 O O . ALA C 1 79 ? 9.653 57.520 76.855 1.00 11.03 79 ALA C O 1
ATOM 5943 N N . ILE C 1 80 ? 11.672 57.094 77.750 1.00 10.50 80 ILE C N 1
ATOM 5944 C CA . ILE C 1 80 ? 11.706 55.714 77.271 1.00 11.02 80 ILE C CA 1
ATOM 5945 C C . ILE C 1 80 ? 10.584 54.870 77.878 1.00 10.71 80 ILE C C 1
ATOM 5946 O O . ILE C 1 80 ? 9.914 54.116 77.172 1.00 12.64 80 ILE C O 1
ATOM 5951 N N . ALA C 1 81 ? 10.373 55.006 79.181 1.00 10.13 81 ALA C N 1
ATOM 5952 C CA . ALA C 1 81 ? 9.328 54.252 79.865 1.00 11.04 81 ALA C CA 1
ATOM 5953 C C . ALA C 1 81 ? 7.942 54.553 79.303 1.00 11.43 81 ALA C C 1
ATOM 5954 O O . ALA C 1 81 ? 7.067 53.686 79.292 1.00 11.66 81 ALA C O 1
ATOM 5956 N N . HIS C 1 82 ? 7.746 55.780 78.831 1.00 12.44 82 HIS C N 1
ATOM 5957 C CA . HIS C 1 82 ? 6.454 56.191 78.287 1.00 14.47 82 HIS C CA 1
ATOM 5958 C C . HIS C 1 82 ? 6.282 55.964 76.788 1.00 14.69 82 HIS C C 1
ATOM 5959 O O . HIS C 1 82 ? 5.162 56.009 76.280 1.00 15.52 82 HIS C O 1
ATOM 5966 N N . ALA C 1 83 ? 7.380 55.718 76.082 1.00 14.03 83 ALA C N 1
ATOM 5967 C CA . ALA C 1 83 ? 7.311 55.486 74.641 1.00 14.56 83 ALA C CA 1
ATOM 5968 C C . ALA C 1 83 ? 6.965 54.033 74.321 1.00 14.63 83 ALA C C 1
ATOM 5969 O O . ALA C 1 83 ? 6.599 53.712 73.192 1.00 16.97 83 ALA C O 1
ATOM 5971 N N . ILE C 1 84 ? 7.084 53.157 75.315 1.00 13.77 84 ILE C N 1
ATOM 5972 C CA . ILE C 1 84 ? 6.773 51.743 75.125 1.00 13.02 84 ILE C CA 1
ATOM 5973 C C . ILE C 1 84 ? 5.517 51.373 75.908 1.00 14.51 84 ILE C C 1
ATOM 5974 O O . ILE C 1 84 ? 4.911 52.226 76.558 1.00 14.58 84 ILE C O 1
ATOM 5979 N N . ARG C 1 85 ? 5.133 50.102 75.842 1.00 13.39 85 ARG C N 1
ATOM 5980 C CA . ARG C 1 85 ? 3.958 49.611 76.560 1.00 14.87 85 ARG C CA 1
ATOM 5981 C C . ARG C 1 85 ? 4.439 48.717 77.699 1.00 14.71 85 ARG C C 1
ATOM 5982 O O . ARG C 1 85 ? 4.765 47.546 77.489 1.00 15.21 85 ARG C O 1
ATOM 5990 N N . PRO C 1 86 ? 4.499 49.262 78.924 1.00 15.51 86 PRO C N 1
ATOM 5991 C CA . PRO C 1 86 ? 4.954 48.478 80.076 1.00 16.13 86 PRO C CA 1
ATOM 5992 C C . PRO C 1 86 ? 4.160 47.196 80.311 1.00 16.03 86 PRO C C 1
ATOM 5993 O O . PRO C 1 86 ? 2.931 47.196 80.285 1.00 17.00 86 PRO C O 1
ATOM 5997 N N . GLY C 1 87 ? 4.877 46.100 80.533 1.00 14.02 87 GLY C N 1
ATOM 5998 C CA . GLY C 1 87 ? 4.222 44.827 80.762 1.00 13.76 87 GLY C CA 1
ATOM 5999 C C . GLY C 1 87 ? 3.958 44.082 79.466 1.00 12.58 87 GLY C C 1
ATOM 6000 O O . GLY C 1 87 ? 3.531 42.930 79.486 1.00 14.73 87 GLY C O 1
ATOM 6001 N N . PHE C 1 88 ? 4.204 44.743 78.339 1.00 12.13 88 PHE C N 1
ATOM 6002 C CA . PHE C 1 88 ? 4.001 44.139 77.025 1.00 12.41 88 PHE C CA 1
ATOM 6003 C C . PHE C 1 88 ? 5.336 44.125 76.292 1.00 11.90 88 PHE C C 1
ATOM 6004 O O . PHE C 1 88 ? 5.847 43.065 75.937 1.00 11.75 88 PHE C O 1
ATOM 6012 N N . ASP C 1 89 ? 5.902 45.304 76.064 1.00 11.27 89 ASP C N 1
ATOM 6013 C CA . ASP C 1 89 ? 7.197 45.382 75.402 1.00 10.65 89 ASP C CA 1
ATOM 6014 C C . ASP C 1 89 ? 8.257 44.952 76.412 1.00 10.58 89 ASP C C 1
ATOM 6015 O O . ASP C 1 89 ? 7.983 44.886 77.612 1.00 11.49 89 ASP C O 1
ATOM 6020 N N . TRP C 1 90 ? 9.456 44.646 75.926 1.00 10.39 90 TRP C N 1
ATOM 6021 C CA . TRP C 1 90 ? 10.547 44.228 76.799 1.00 10.01 90 TRP C CA 1
ATOM 6022 C C . TRP C 1 90 ? 11.597 45.324 76.896 1.00 10.68 90 TRP C C 1
ATOM 6023 O O . TRP C 1 90 ? 11.797 46.094 75.955 1.00 12.30 90 TRP C O 1
ATOM 6034 N N . VAL C 1 91 ? 12.260 45.389 78.044 1.00 8.91 91 VAL C N 1
ATOM 6035 C CA . VAL C 1 91 ? 13.302 46.374 78.269 1.00 9.85 91 VAL C CA 1
ATOM 6036 C C . VAL C 1 91 ? 14.585 45.660 78.687 1.00 9.32 91 VAL C C 1
ATOM 6037 O O . VAL C 1 91 ? 14.564 44.797 79.565 1.00 8.98 91 VAL C O 1
ATOM 6041 N N . PHE C 1 92 ? 15.689 46.002 78.030 1.00 8.86 92 PHE C N 1
ATOM 6042 C CA . PHE C 1 92 ? 16.995 45.438 78.357 1.00 9.01 92 PHE C CA 1
ATOM 6043 C C . PHE C 1 92 ? 17.827 46.641 78.802 1.00 9.54 92 PHE C C 1
ATOM 6044 O O . PHE C 1 92 ? 18.499 47.292 78.000 1.00 8.86 92 PHE C O 1
ATOM 6052 N N . PRO C 1 93 ? 17.771 46.956 80.103 1.00 10.39 93 PRO C N 1
ATOM 6053 C CA . PRO C 1 93 ? 18.477 48.077 80.726 1.00 10.32 93 PRO C CA 1
ATOM 6054 C C . PRO C 1 93 ? 19.862 47.752 81.258 1.00 10.96 93 PRO C C 1
ATOM 6055 O O . PRO C 1 93 ? 20.320 46.609 81.187 1.00 9.62 93 PRO C O 1
ATOM 6059 N N . TYR C 1 94 ? 20.528 48.781 81.778 1.00 9.40 94 TYR C N 1
ATOM 6060 C CA . TYR C 1 94 ? 21.821 48.593 82.407 1.00 9.41 94 TYR C CA 1
ATOM 6061 C C . TYR C 1 94 ? 21.721 49.191 83.818 1.00 9.99 94 TYR C C 1
ATOM 6062 O O . TYR C 1 94 ? 20.669 49.715 84.201 1.00 9.48 94 TYR C O 1
ATOM 6071 N N . TYR C 1 95 ? 22.793 49.095 84.595 1.00 9.99 95 TYR C N 1
ATOM 6072 C CA . TYR C 1 95 ? 22.792 49.543 85.986 1.00 9.92 95 TYR C CA 1
ATOM 6073 C C . TYR C 1 95 ? 22.346 50.960 86.355 1.00 11.05 95 TYR C C 1
ATOM 6074 O O . TYR C 1 95 ? 21.863 51.172 87.465 1.00 11.87 95 TYR C O 1
ATOM 6083 N N . ARG C 1 96 ? 22.487 51.926 85.455 1.00 9.35 96 ARG C N 1
ATOM 6084 C CA . ARG C 1 96 ? 22.100 53.292 85.799 1.00 10.97 96 ARG C CA 1
ATOM 6085 C C . ARG C 1 96 ? 20.633 53.611 85.499 1.00 10.18 96 ARG C C 1
ATOM 6086 O O . ARG C 1 96 ? 20.195 54.746 85.673 1.00 11.77 96 ARG C O 1
ATOM 6094 N N . ASP C 1 97 ? 19.865 52.610 85.082 1.00 10.62 97 ASP C N 1
ATOM 6095 C CA . ASP C 1 97 ? 18.462 52.837 84.730 1.00 10.02 97 ASP C CA 1
ATOM 6096 C C . ASP C 1 97 ? 17.399 52.722 85.824 1.00 10.50 97 ASP C C 1
ATOM 6097 O O . ASP C 1 97 ? 16.253 52.381 85.522 1.00 9.79 97 ASP C O 1
ATOM 6102 N N . HIS C 1 98 ? 17.730 53.013 87.080 1.00 8.76 98 HIS C N 1
ATOM 6103 C CA . HIS C 1 98 ? 16.689 52.890 88.099 1.00 10.66 98 HIS C CA 1
ATOM 6104 C C . HIS C 1 98 ? 15.545 53.885 87.893 1.00 10.15 98 HIS C C 1
ATOM 6105 O O . HIS C 1 98 ? 14.421 53.633 88.320 1.00 10.71 98 HIS C O 1
ATOM 6112 N N . GLY C 1 99 ? 15.828 55.006 87.231 1.00 10.57 99 GLY C N 1
ATOM 6113 C CA . GLY C 1 99 ? 14.785 55.985 86.964 1.00 11.88 99 GLY C CA 1
ATOM 6114 C C . GLY C 1 99 ? 13.804 55.399 85.960 1.00 12.23 99 GLY C C 1
ATOM 6115 O O . GLY C 1 99 ? 12.587 55.559 86.081 1.00 12.61 99 GLY C O 1
ATOM 6116 N N . LEU C 1 100 ? 14.347 54.717 84.957 1.00 11.34 100 LEU C N 1
ATOM 6117 C CA . LEU C 1 100 ? 13.538 54.066 83.935 1.00 12.06 100 LEU C CA 1
ATOM 6118 C C . LEU C 1 100 ? 12.728 52.944 84.583 1.00 11.13 100 LEU C C 1
ATOM 6119 O O . LEU C 1 100 ? 11.544 52.766 84.291 1.00 11.93 100 LEU C O 1
ATOM 6124 N N . ALA C 1 101 ? 13.369 52.189 85.469 1.00 11.03 101 ALA C N 1
ATOM 6125 C CA . ALA C 1 101 ? 12.687 51.100 86.160 1.00 12.29 101 ALA C CA 1
ATOM 6126 C C . ALA C 1 101 ? 11.489 51.639 86.939 1.00 11.90 101 ALA C C 1
ATOM 6127 O O . ALA C 1 101 ? 10.401 51.064 86.898 1.00 11.29 101 ALA C O 1
ATOM 6129 N N . LEU C 1 102 ? 11.690 52.745 87.649 1.00 11.34 102 LEU C N 1
ATOM 6130 C CA . LEU C 1 102 ? 10.615 53.337 88.439 1.00 12.37 102 LEU C CA 1
ATOM 6131 C C . LEU C 1 102 ? 9.464 53.818 87.554 1.00 12.63 102 LEU C C 1
ATOM 6132 O O . LEU C 1 102 ? 8.300 53.514 87.815 1.00 11.67 102 LEU C O 1
ATOM 6137 N N . ALA C 1 103 ? 9.790 54.564 86.504 1.00 12.44 103 ALA C N 1
ATOM 6138 C CA . ALA C 1 103 ? 8.768 55.080 85.599 1.00 12.77 103 ALA C CA 1
ATOM 6139 C C . ALA C 1 103 ? 8.031 53.954 84.870 1.00 12.66 103 ALA C C 1
ATOM 6140 O O . ALA C 1 103 ? 6.889 54.125 84.455 1.00 11.88 103 ALA C O 1
ATOM 6142 N N . LEU C 1 104 ? 8.689 52.809 84.713 1.00 12.87 104 LEU C N 1
ATOM 6143 C CA . LEU C 1 104 ? 8.083 51.667 84.032 1.00 12.88 104 LEU C CA 1
ATOM 6144 C C . LEU C 1 104 ? 7.009 51.026 84.908 1.00 13.28 104 LEU C C 1
ATOM 6145 O O . LEU C 1 104 ? 6.114 50.341 84.406 1.00 12.79 104 LEU C O 1
ATOM 6150 N N . GLY C 1 105 ? 7.105 51.242 86.218 1.00 13.15 105 GLY C N 1
ATOM 6151 C CA . GLY C 1 105 ? 6.120 50.683 87.129 1.00 13.79 105 GLY C CA 1
ATOM 6152 C C . GLY C 1 105 ? 6.646 49.671 88.132 1.00 14.38 105 GLY C C 1
ATOM 6153 O O . GLY C 1 105 ? 5.878 49.109 88.911 1.00 13.47 105 GLY C O 1
ATOM 6154 N N . ILE C 1 106 ? 7.949 49.417 88.118 1.00 14.06 106 ILE C N 1
ATOM 6155 C CA . ILE C 1 106 ? 8.515 48.470 89.069 1.00 14.33 106 ILE C CA 1
ATOM 6156 C C . ILE C 1 106 ? 8.366 49.072 90.465 1.00 14.84 106 ILE C C 1
ATOM 6157 O O . ILE C 1 106 ? 8.796 50.196 90.716 1.00 13.65 106 ILE C O 1
ATOM 6162 N N . PRO C 1 107 ? 7.735 48.332 91.388 1.00 15.10 107 PRO C N 1
ATOM 6163 C CA . PRO C 1 107 ? 7.510 48.777 92.770 1.00 15.49 107 PRO C CA 1
ATOM 6164 C C . PRO C 1 107 ? 8.784 49.215 93.489 1.00 15.34 107 PRO C C 1
ATOM 6165 O O . PRO C 1 107 ? 9.825 48.572 93.363 1.00 14.61 107 PRO C O 1
ATOM 6169 N N . LEU C 1 108 ? 8.697 50.306 94.245 1.00 14.11 108 LEU C N 1
ATOM 6170 C CA . LEU C 1 108 ? 9.852 50.797 94.989 1.00 15.58 108 LEU C CA 1
ATOM 6171 C C . LEU C 1 108 ? 10.351 49.704 95.926 1.00 14.63 108 LEU C C 1
ATOM 6172 O O . LEU C 1 108 ? 11.543 49.595 96.194 1.00 16.14 108 LEU C O 1
ATOM 6177 N N . LYS C 1 109 ? 9.420 48.894 96.416 1.00 16.10 109 LYS C N 1
ATOM 6178 C CA . LYS C 1 109 ? 9.739 47.788 97.311 1.00 16.24 109 LYS C CA 1
ATOM 6179 C C . LYS C 1 109 ? 10.772 46.856 96.664 1.00 15.83 109 LYS C C 1
ATOM 6180 O O . LYS C 1 109 ? 11.733 46.430 97.307 1.00 13.82 109 LYS C O 1
ATOM 6186 N N . GLU C 1 110 ? 10.563 46.537 95.390 1.00 13.79 110 GLU C N 1
ATOM 6187 C CA . GLU C 1 110 ? 11.471 45.651 94.668 1.00 14.53 110 GLU C CA 1
ATOM 6188 C C . GLU C 1 110 ? 12.799 46.323 94.333 1.00 14.30 110 GLU C C 1
ATOM 6189 O O . GLU C 1 110 ? 13.855 45.697 94.425 1.00 13.99 110 GLU C O 1
ATOM 6195 N N . LEU C 1 111 ? 12.749 47.594 93.946 1.00 14.07 111 LEU C N 1
ATOM 6196 C CA . LEU C 1 111 ? 13.968 48.321 93.615 1.00 14.18 111 LEU C CA 1
ATOM 6197 C C . LEU C 1 111 ? 14.831 48.485 94.862 1.00 14.08 111 LEU C C 1
ATOM 6198 O O . LEU C 1 111 ? 16.025 48.201 94.839 1.00 14.19 111 LEU C O 1
ATOM 6203 N N . LEU C 1 112 ? 14.220 48.938 95.950 1.00 12.70 112 LEU C N 1
ATOM 6204 C CA . LEU C 1 112 ? 14.942 49.130 97.201 1.00 12.80 112 LEU C CA 1
ATOM 6205 C C . LEU C 1 112 ? 15.320 47.783 97.806 1.00 12.45 112 LEU C C 1
ATOM 6206 O O . LEU C 1 112 ? 16.344 47.660 98.477 1.00 13.06 112 LEU C O 1
ATOM 6211 N N . GLY C 1 113 ? 14.487 46.775 97.576 1.00 10.84 113 GLY C N 1
ATOM 6212 C CA . GLY C 1 113 ? 14.791 45.450 98.088 1.00 12.27 113 GLY C CA 1
ATOM 6213 C C . GLY C 1 113 ? 16.086 44.936 97.475 1.00 12.65 113 GLY C C 1
ATOM 6214 O O . GLY C 1 113 ? 16.904 44.305 98.151 1.00 11.61 113 GLY C O 1
ATOM 6215 N N . GLN C 1 114 ? 16.276 45.216 96.188 1.00 12.31 114 GLN C N 1
ATOM 6216 C CA . GLN C 1 114 ? 17.476 44.788 95.474 1.00 11.93 114 GLN C CA 1
ATOM 6217 C C . GLN C 1 114 ? 18.680 45.602 95.953 1.00 12.49 114 GLN C C 1
ATOM 6218 O O . GLN C 1 114 ? 19.778 45.067 96.092 1.00 12.49 114 GLN C O 1
ATOM 6224 N N . MET C 1 115 ? 18.476 46.893 96.210 1.00 13.07 115 MET C N 1
ATOM 6225 C CA . MET C 1 115 ? 19.563 47.745 96.690 1.00 12.28 115 MET C CA 1
ATOM 6226 C C . MET C 1 115 ? 20.041 47.298 98.077 1.00 12.95 115 MET C C 1
ATOM 6227 O O . MET C 1 115 ? 21.230 47.393 98.399 1.00 12.68 115 MET C O 1
ATOM 6232 N N . LEU C 1 116 ? 19.106 46.821 98.897 1.00 13.07 116 LEU C N 1
ATOM 6233 C CA . LEU C 1 116 ? 19.418 46.383 100.259 1.00 14.42 116 LEU C CA 1
ATOM 6234 C C . LEU C 1 116 ? 19.634 44.882 100.407 1.00 14.78 116 LEU C C 1
ATOM 6235 O O . LEU C 1 116 ? 20.023 44.411 101.478 1.00 14.15 116 LEU C O 1
ATOM 6240 N N . ALA C 1 117 ? 19.380 44.137 99.336 1.00 13.90 117 ALA C N 1
ATOM 6241 C CA . ALA C 1 117 ? 19.531 42.683 99.343 1.00 14.07 117 ALA C CA 1
ATOM 6242 C C . ALA C 1 117 ? 18.624 42.001 100.367 1.00 15.23 117 ALA C C 1
ATOM 6243 O O . ALA C 1 117 ? 19.067 41.127 101.111 1.00 16.28 117 ALA C O 1
ATOM 6245 N N . THR C 1 118 ? 17.357 42.403 100.411 1.00 14.71 118 THR C N 1
ATOM 6246 C CA . THR C 1 118 ? 16.407 41.786 101.333 1.00 14.98 118 THR C CA 1
ATOM 6247 C C . THR C 1 118 ? 15.504 40.861 100.519 1.00 16.03 118 THR C C 1
ATOM 6248 O O . THR C 1 118 ? 15.593 40.826 99.291 1.00 14.73 118 THR C O 1
ATOM 6252 N N . LYS C 1 119 ? 14.633 40.122 101.199 1.00 15.52 119 LYS C N 1
ATOM 6253 C CA . LYS C 1 119 ? 13.730 39.205 100.516 1.00 16.29 119 LYS C CA 1
ATOM 6254 C C . LYS C 1 119 ? 12.718 39.927 99.632 1.00 15.17 119 LYS C C 1
ATOM 6255 O O . LYS C 1 119 ? 11.958 39.289 98.904 1.00 15.32 119 LYS C O 1
ATOM 6261 N N . ALA C 1 120 ? 12.706 41.255 99.696 1.00 14.46 120 ALA C N 1
ATOM 6262 C CA . ALA C 1 120 ? 11.794 42.043 98.872 1.00 14.78 120 ALA C CA 1
ATOM 6263 C C . ALA C 1 120 ? 12.317 42.057 97.432 1.00 14.70 120 ALA C C 1
ATOM 6264 O O . ALA C 1 120 ? 11.582 42.359 96.494 1.00 14.61 120 ALA C O 1
ATOM 6266 N N . ASP C 1 121 ? 13.594 41.730 97.265 1.00 14.13 121 ASP C N 1
ATOM 6267 C CA . ASP C 1 121 ? 14.198 41.690 95.938 1.00 13.79 121 ASP C CA 1
ATOM 6268 C C . ASP C 1 121 ? 13.765 40.420 95.215 1.00 13.75 121 ASP C C 1
ATOM 6269 O O . ASP C 1 121 ? 14.057 39.312 95.662 1.00 15.14 121 ASP C O 1
ATOM 6274 N N . PRO C 1 122 ? 13.040 40.561 94.095 1.00 13.30 122 PRO C N 1
ATOM 6275 C CA . PRO C 1 122 ? 12.623 39.351 93.385 1.00 13.01 122 PRO C CA 1
ATOM 6276 C C . PRO C 1 122 ? 13.846 38.627 92.814 1.00 12.84 122 PRO C C 1
ATOM 6277 O O . PRO C 1 122 ? 13.762 37.465 92.408 1.00 13.09 122 PRO C O 1
ATOM 6281 N N . ASN C 1 123 ? 14.980 39.327 92.792 1.00 11.12 123 ASN C N 1
ATOM 6282 C CA . ASN C 1 123 ? 16.234 38.759 92.297 1.00 12.45 123 ASN C CA 1
ATOM 6283 C C . ASN C 1 123 ? 17.011 38.114 93.447 1.00 12.77 123 ASN C C 1
ATOM 6284 O O . ASN C 1 123 ? 18.181 37.760 93.304 1.00 12.06 123 ASN C O 1
ATOM 6289 N N . LYS C 1 124 ? 16.345 38.002 94.594 1.00 13.23 124 LYS C N 1
ATOM 6290 C CA . LYS C 1 124 ? 16.889 37.350 95.786 1.00 13.63 124 LYS C CA 1
ATOM 6291 C C . LYS C 1 124 ? 18.244 37.783 96.343 1.00 13.79 124 LYS C C 1
ATOM 6292 O O . LYS C 1 124 ? 18.966 36.961 96.916 1.00 13.66 124 LYS C O 1
ATOM 6298 N N . GLY C 1 125 ? 18.582 39.062 96.199 1.00 13.28 125 GLY C N 1
ATOM 6299 C CA . GLY C 1 125 ? 19.851 39.554 96.715 1.00 11.87 125 GLY C CA 1
ATOM 6300 C C . GLY C 1 125 ? 21.067 38.849 96.142 1.00 11.27 125 GLY C C 1
ATOM 6301 O O . GLY C 1 125 ? 22.125 38.806 96.764 1.00 10.72 125 GLY C O 1
ATOM 6302 N N . ARG C 1 126 ? 20.917 38.307 94.940 1.00 11.84 126 ARG C N 1
ATOM 6303 C CA . ARG C 1 126 ? 21.994 37.588 94.271 1.00 11.61 126 ARG C CA 1
ATOM 6304 C C . ARG C 1 126 ? 23.115 38.489 93.756 1.00 12.37 126 ARG C C 1
ATOM 6305 O O . ARG C 1 126 ? 24.276 38.072 93.710 1.00 13.32 126 ARG C O 1
ATOM 6313 N N . GLN C 1 127 ? 22.779 39.722 93.377 1.00 10.97 127 GLN C N 1
ATOM 6314 C CA . GLN C 1 127 ? 23.777 40.644 92.840 1.00 11.16 127 GLN C CA 1
ATOM 6315 C C . GLN C 1 127 ? 23.993 41.915 93.649 1.00 11.47 127 GLN C C 1
ATOM 6316 O O . GLN C 1 127 ? 23.231 42.232 94.564 1.00 9.46 127 GLN C O 1
ATOM 6322 N N . MET C 1 128 ? 25.038 42.657 93.301 1.00 12.57 128 MET C N 1
ATOM 6323 C CA . MET C 1 128 ? 25.284 43.896 94.013 1.00 14.38 128 MET C CA 1
ATOM 6324 C C . MET C 1 128 ? 24.192 44.891 93.615 1.00 13.53 128 MET C C 1
ATOM 6325 O O . MET C 1 128 ? 23.464 44.672 92.638 1.00 12.44 128 MET C O 1
ATOM 6330 N N . PRO C 1 129 ? 24.031 45.971 94.395 1.00 12.35 129 PRO C N 1
ATOM 6331 C CA . PRO C 1 129 ? 23.016 46.991 94.118 1.00 11.47 129 PRO C CA 1
ATOM 6332 C C . PRO C 1 129 ? 23.057 47.495 92.682 1.00 10.81 129 PRO C C 1
ATOM 6333 O O . PRO C 1 129 ? 24.061 47.332 91.985 1.00 11.41 129 PRO C O 1
ATOM 6337 N N . GLU C 1 130 ? 21.954 48.109 92.256 1.00 11.22 130 GLU C N 1
ATOM 6338 C CA . GLU C 1 130 ? 21.811 48.657 90.909 1.00 10.79 130 GLU C CA 1
ATOM 6339 C C . GLU C 1 130 ? 21.698 47.563 89.849 1.00 10.78 130 GLU C C 1
ATOM 6340 O O . GLU C 1 130 ? 22.042 47.774 88.683 1.00 10.90 130 GLU C O 1
ATOM 6346 N N . HIS C 1 131 ? 21.219 46.390 90.258 1.00 10.49 131 HIS C N 1
ATOM 6347 C CA . HIS C 1 131 ? 21.016 45.284 89.325 1.00 9.95 131 HIS C CA 1
ATOM 6348 C C . HIS C 1 131 ? 19.568 44.788 89.412 1.00 10.37 131 HIS C C 1
ATOM 6349 O O . HIS C 1 131 ? 19.313 43.598 89.626 1.00 10.56 131 HIS C O 1
ATOM 6356 N N . PRO C 1 132 ? 18.598 45.702 89.247 1.00 9.93 132 PRO C N 1
ATOM 6357 C CA . PRO C 1 132 ? 17.187 45.311 89.315 1.00 10.62 132 PRO C CA 1
ATOM 6358 C C . PRO C 1 132 ? 16.769 44.424 88.145 1.00 11.66 132 PRO C C 1
ATOM 6359 O O . PRO C 1 132 ? 17.504 44.276 87.167 1.00 12.36 132 PRO C O 1
ATOM 6363 N N . GLY C 1 133 ? 15.585 43.830 88.262 1.00 11.94 133 GLY C N 1
ATOM 6364 C CA . GLY C 1 133 ? 15.070 42.958 87.222 1.00 10.92 133 GLY C CA 1
ATOM 6365 C C . GLY C 1 133 ? 13.657 42.557 87.588 1.00 11.69 133 GLY C C 1
ATOM 6366 O O . GLY C 1 133 ? 13.369 42.307 88.756 1.00 10.59 133 GLY C O 1
ATOM 6367 N N . SER C 1 134 ? 12.773 42.495 86.597 1.00 12.26 134 SER C N 1
ATOM 6368 C CA . SER C 1 134 ? 11.384 42.141 86.853 1.00 11.85 134 SER C CA 1
ATOM 6369 C C . SER C 1 134 ? 10.737 41.334 85.743 1.00 11.66 134 SER C C 1
ATOM 6370 O O . SER C 1 134 ? 10.607 41.800 84.613 1.00 11.02 134 SER C O 1
ATOM 6373 N N . LYS C 1 135 ? 10.323 40.120 86.083 1.00 11.94 135 LYS C N 1
ATOM 6374 C CA . LYS C 1 135 ? 9.654 39.245 85.136 1.00 13.38 135 LYS C CA 1
ATOM 6375 C C . LYS C 1 135 ? 8.317 39.868 84.744 1.00 12.96 135 LYS C C 1
ATOM 6376 O O . LYS C 1 135 ? 7.955 39.907 83.569 1.00 14.24 135 LYS C O 1
ATOM 6382 N N . ALA C 1 136 ? 7.591 40.360 85.743 1.00 13.72 136 ALA C N 1
ATOM 6383 C CA . ALA C 1 136 ? 6.279 40.955 85.521 1.00 13.86 136 ALA C CA 1
ATOM 6384 C C . ALA C 1 136 ? 6.285 42.116 84.534 1.00 13.66 136 ALA C C 1
ATOM 6385 O O . ALA C 1 136 ? 5.349 42.271 83.753 1.00 14.97 136 ALA C O 1
ATOM 6387 N N . LEU C 1 137 ? 7.333 42.932 84.560 1.00 12.91 137 LEU C N 1
ATOM 6388 C CA . LEU C 1 137 ? 7.399 44.068 83.650 1.00 14.29 137 LEU C CA 1
ATOM 6389 C C . LEU C 1 137 ? 8.424 43.894 82.530 1.00 13.56 137 LEU C C 1
ATOM 6390 O O . LEU C 1 137 ? 8.879 44.871 81.935 1.00 13.22 137 LEU C O 1
ATOM 6395 N N . ASN C 1 138 ? 8.765 42.639 82.240 1.00 12.11 138 ASN C N 1
ATOM 6396 C CA . ASN C 1 138 ? 9.720 42.300 81.186 1.00 11.23 138 ASN C CA 1
ATOM 6397 C C . ASN C 1 138 ? 10.973 43.174 81.243 1.00 11.63 138 ASN C C 1
ATOM 6398 O O . ASN C 1 138 ? 11.449 43.649 80.213 1.00 11.59 138 ASN C O 1
ATOM 6403 N N . PHE C 1 139 ? 11.495 43.374 82.450 1.00 10.50 139 PHE C N 1
ATOM 6404 C CA . PHE C 1 139 ? 12.683 44.194 82.685 1.00 11.97 139 PHE C CA 1
ATOM 6405 C C . PHE C 1 139 ? 13.818 43.187 82.912 1.00 10.96 139 PHE C C 1
ATOM 6406 O O . PHE C 1 139 ? 14.074 42.760 84.039 1.00 12.52 139 PHE C O 1
ATOM 6414 N N . PHE C 1 140 ? 14.475 42.802 81.820 1.00 9.75 140 PHE C N 1
ATOM 6415 C CA . PHE C 1 140 ? 15.554 41.810 81.840 1.00 10.11 140 PHE C CA 1
ATOM 6416 C C . PHE C 1 140 ? 16.620 42.162 82.874 1.00 9.56 140 PHE C C 1
ATOM 6417 O O . PHE C 1 140 ? 17.301 43.176 82.744 1.00 10.38 140 PHE C O 1
ATOM 6425 N N . THR C 1 141 ? 16.767 41.314 83.890 1.00 9.64 141 THR C N 1
ATOM 6426 C CA . THR C 1 141 ? 17.720 41.557 84.972 1.00 10.36 141 THR C CA 1
ATOM 6427 C C . THR C 1 141 ? 19.092 42.032 84.521 1.00 10.91 141 THR C C 1
ATOM 6428 O O . THR C 1 141 ? 19.776 41.378 83.733 1.00 10.87 141 THR C O 1
ATOM 6432 N N . VAL C 1 142 ? 19.477 43.189 85.045 1.00 11.42 142 VAL C N 1
ATOM 6433 C CA . VAL C 1 142 ? 20.753 43.822 84.751 1.00 10.70 142 VAL C CA 1
ATOM 6434 C C . VAL C 1 142 ? 21.941 42.880 84.974 1.00 11.86 142 VAL C C 1
ATOM 6435 O O . VAL C 1 142 ? 21.967 42.113 85.942 1.00 11.55 142 VAL C O 1
ATOM 6439 N N . ALA C 1 143 ? 22.909 42.941 84.062 1.00 9.57 143 ALA C N 1
ATOM 6440 C CA . ALA C 1 143 ? 24.132 42.150 84.157 1.00 10.54 143 ALA C CA 1
ATOM 6441 C C . ALA C 1 143 ? 25.241 43.200 84.181 1.00 10.16 143 ALA C C 1
ATOM 6442 O O . ALA C 1 143 ? 25.118 44.241 83.545 1.00 12.68 143 ALA C O 1
ATOM 6444 N N . SER C 1 144 ? 26.316 42.936 84.911 1.00 10.28 144 SER C N 1
ATOM 6445 C CA . SER C 1 144 ? 27.402 43.909 85.033 1.00 11.96 144 SER C CA 1
ATOM 6446 C C . SER C 1 144 ? 28.239 44.214 83.789 1.00 11.20 144 SER C C 1
ATOM 6447 O O . SER C 1 144 ? 28.488 45.384 83.473 1.00 11.33 144 SER C O 1
ATOM 6450 N N . PRO C 1 145 ? 28.690 43.178 83.068 1.00 11.77 145 PRO C N 1
ATOM 6451 C CA . PRO C 1 145 ? 29.506 43.443 81.877 1.00 12.59 145 PRO C CA 1
ATOM 6452 C C . PRO C 1 145 ? 28.870 44.369 80.849 1.00 12.66 145 PRO C C 1
ATOM 6453 O O . PRO C 1 145 ? 27.801 44.090 80.308 1.00 12.06 145 PRO C O 1
ATOM 6457 N N . ILE C 1 146 ? 29.547 45.487 80.609 1.00 11.73 146 ILE C N 1
ATOM 6458 C CA . ILE C 1 146 ? 29.097 46.504 79.667 1.00 11.92 146 ILE C CA 1
ATOM 6459 C C . ILE C 1 146 ? 28.716 45.919 78.304 1.00 11.33 146 ILE C C 1
ATOM 6460 O O . ILE C 1 146 ? 29.485 45.161 77.703 1.00 10.04 146 ILE C O 1
ATOM 6465 N N . ALA C 1 147 ? 27.519 46.277 77.842 1.00 10.14 147 ALA C N 1
ATOM 6466 C CA . ALA C 1 147 ? 26.976 45.837 76.556 1.00 10.24 147 ALA C CA 1
ATOM 6467 C C . ALA C 1 147 ? 26.620 44.357 76.437 1.00 9.79 147 ALA C C 1
ATOM 6468 O O . ALA C 1 147 ? 26.135 43.935 75.392 1.00 9.10 147 ALA C O 1
ATOM 6470 N N . SER C 1 148 ? 26.831 43.571 77.490 1.00 8.94 148 SER C N 1
ATOM 6471 C CA . SER C 1 148 ? 26.538 42.139 77.402 1.00 8.60 148 SER C CA 1
ATOM 6472 C C . SER C 1 148 ? 25.062 41.843 77.146 1.00 8.41 148 SER C C 1
ATOM 6473 O O . SER C 1 148 ? 24.715 40.758 76.676 1.00 7.97 148 SER C O 1
ATOM 6476 N N . HIS C 1 149 ? 24.198 42.806 77.446 1.00 8.39 149 HIS C N 1
ATOM 6477 C CA . HIS C 1 149 ? 22.766 42.620 77.248 1.00 8.35 149 HIS C CA 1
ATOM 6478 C C . HIS C 1 149 ? 22.281 43.009 75.852 1.00 8.39 149 HIS C C 1
ATOM 6479 O O . HIS C 1 149 ? 21.094 42.872 75.550 1.00 8.91 149 HIS C O 1
ATOM 6486 N N . VAL C 1 150 ? 23.185 43.486 75.000 1.00 7.24 150 VAL C N 1
ATOM 6487 C CA . VAL C 1 150 ? 22.791 43.883 73.647 1.00 8.91 150 VAL C CA 1
ATOM 6488 C C . VAL C 1 150 ? 22.450 42.668 72.765 1.00 8.72 150 VAL C C 1
ATOM 6489 O O . VAL C 1 150 ? 21.404 42.654 72.113 1.00 9.51 150 VAL C O 1
ATOM 6493 N N . PRO C 1 151 ? 23.316 41.637 72.724 1.00 8.71 151 PRO C N 1
ATOM 6494 C CA . PRO C 1 151 ? 22.934 40.494 71.879 1.00 8.81 151 PRO C CA 1
ATOM 6495 C C . PRO C 1 151 ? 21.624 39.848 72.371 1.00 8.73 151 PRO C C 1
ATOM 6496 O O . PRO C 1 151 ? 20.784 39.445 71.564 1.00 9.94 151 PRO C O 1
ATOM 6500 N N . PRO C 1 152 ? 21.443 39.721 73.702 1.00 9.22 152 PRO C N 1
ATOM 6501 C CA . PRO C 1 152 ? 20.204 39.123 74.218 1.00 9.65 152 PRO C CA 1
ATOM 6502 C C . PRO C 1 152 ? 18.975 39.930 73.779 1.00 9.38 152 PRO C C 1
ATOM 6503 O O . PRO C 1 152 ? 17.939 39.361 73.439 1.00 9.00 152 PRO C O 1
ATOM 6507 N N . ALA C 1 153 ? 19.100 41.256 73.795 1.00 8.35 153 ALA C N 1
ATOM 6508 C CA . ALA C 1 153 ? 18.012 42.138 73.378 1.00 7.57 153 ALA C CA 1
ATOM 6509 C C . ALA C 1 153 ? 17.656 41.846 71.922 1.00 9.11 153 ALA C C 1
ATOM 6510 O O . ALA C 1 153 ? 16.479 41.785 71.554 1.00 8.63 153 ALA C O 1
ATOM 6512 N N . ALA C 1 154 ? 18.683 41.671 71.096 1.00 8.42 154 ALA C N 1
ATOM 6513 C CA . ALA C 1 154 ? 18.484 41.370 69.687 1.00 9.79 154 ALA C CA 1
ATOM 6514 C C . ALA C 1 154 ? 17.748 40.036 69.544 1.00 11.08 154 ALA C C 1
ATOM 6515 O O . ALA C 1 154 ? 16.860 39.891 68.700 1.00 11.06 154 ALA C O 1
ATOM 6517 N N . GLY C 1 155 ? 18.121 39.067 70.378 1.00 10.85 155 GLY C N 1
ATOM 6518 C CA . GLY C 1 155 ? 17.487 37.758 70.335 1.00 10.37 155 GLY C CA 1
ATOM 6519 C C . GLY C 1 155 ? 16.016 37.775 70.720 1.00 10.87 155 GLY C C 1
ATOM 6520 O O . GLY C 1 155 ? 15.191 37.122 70.075 1.00 9.42 155 GLY C O 1
ATOM 6521 N N . ALA C 1 156 ? 15.678 38.515 71.773 1.00 10.22 156 ALA C N 1
ATOM 6522 C CA . ALA C 1 156 ? 14.288 38.603 72.205 1.00 10.80 156 ALA C CA 1
ATOM 6523 C C . ALA C 1 156 ? 13.477 39.252 71.087 1.00 10.52 156 ALA C C 1
ATOM 6524 O O . ALA C 1 156 ? 12.357 38.834 70.801 1.00 10.35 156 ALA C O 1
ATOM 6526 N N . ALA C 1 157 ? 14.052 40.267 70.446 1.00 9.78 157 ALA C N 1
ATOM 6527 C CA . ALA C 1 157 ? 13.374 40.950 69.349 1.00 10.47 157 ALA C CA 1
ATOM 6528 C C . ALA C 1 157 ? 13.129 39.971 68.203 1.00 11.58 157 ALA C C 1
ATOM 6529 O O . ALA C 1 157 ? 12.061 39.970 67.590 1.00 13.22 157 ALA C O 1
ATOM 6531 N N . ILE C 1 158 ? 14.123 39.140 67.910 1.00 11.70 158 ILE C N 1
ATOM 6532 C CA . ILE C 1 158 ? 13.985 38.154 66.844 1.00 11.70 158 ILE C CA 1
ATOM 6533 C C . ILE C 1 158 ? 12.855 37.190 67.194 1.00 11.51 158 ILE C C 1
ATOM 6534 O O . ILE C 1 158 ? 12.075 36.790 66.328 1.00 13.86 158 ILE C O 1
ATOM 6539 N N . SER C 1 159 ? 12.768 36.825 68.470 1.00 11.10 159 SER C N 1
ATOM 6540 C CA . SER C 1 159 ? 11.722 35.922 68.941 1.00 12.23 159 SER C CA 1
ATOM 6541 C C . SER C 1 159 ? 10.351 36.583 68.780 1.00 12.77 159 SER C C 1
ATOM 6542 O O . SER C 1 159 ? 9.387 35.941 68.364 1.00 13.77 159 SER C O 1
ATOM 6545 N N . MET C 1 160 ? 10.268 37.869 69.107 1.00 12.03 160 MET C N 1
ATOM 6546 C CA . MET C 1 160 ? 9.013 38.602 68.976 1.00 13.56 160 MET C CA 1
ATOM 6547 C C . MET C 1 160 ? 8.572 38.585 67.517 1.00 13.45 160 MET C C 1
ATOM 6548 O O . MET C 1 160 ? 7.383 38.440 67.217 1.00 14.64 160 MET C O 1
ATOM 6553 N N . LYS C 1 161 ? 9.536 38.739 66.615 1.00 12.48 161 LYS C N 1
ATOM 6554 C CA . LYS C 1 161 ? 9.250 38.740 65.189 1.00 14.03 161 LYS C CA 1
ATOM 6555 C C . LYS C 1 161 ? 8.794 37.370 64.698 1.00 14.71 161 LYS C C 1
ATOM 6556 O O . LYS C 1 161 ? 7.809 37.263 63.970 1.00 14.84 161 LYS C O 1
ATOM 6562 N N . LEU C 1 162 ? 9.508 36.322 65.095 1.00 13.82 162 LEU C N 1
ATOM 6563 C CA . LEU C 1 162 ? 9.157 34.973 64.664 1.00 15.89 162 LEU C CA 1
ATOM 6564 C C . LEU C 1 162 ? 7.814 34.515 65.230 1.00 15.48 162 LEU C C 1
ATOM 6565 O O . LEU C 1 162 ? 7.045 33.846 64.542 1.00 15.87 162 LEU C O 1
ATOM 6570 N N . LEU C 1 163 ? 7.533 34.883 66.476 1.00 14.67 163 LEU C N 1
ATOM 6571 C CA . LEU C 1 163 ? 6.279 34.503 67.122 1.00 14.96 163 LEU C CA 1
ATOM 6572 C C . LEU C 1 163 ? 5.144 35.488 66.829 1.00 16.32 163 LEU C C 1
ATOM 6573 O O . LEU C 1 163 ? 3.999 35.257 67.217 1.00 17.01 163 LEU C O 1
ATOM 6578 N N . ARG C 1 164 ? 5.476 36.579 66.142 1.00 16.83 164 ARG C N 1
ATOM 6579 C CA . ARG C 1 164 ? 4.518 37.621 65.768 1.00 18.37 164 ARG C CA 1
ATOM 6580 C C . ARG C 1 164 ? 3.684 38.115 66.948 1.00 18.31 164 ARG C C 1
ATOM 6581 O O . ARG C 1 164 ? 2.463 38.203 66.870 1.00 18.22 164 ARG C O 1
ATOM 6589 N N . THR C 1 165 ? 4.366 38.456 68.035 1.00 17.09 165 THR C N 1
ATOM 6590 C CA . THR C 1 165 ? 3.714 38.935 69.245 1.00 16.01 165 THR C CA 1
ATOM 6591 C C . THR C 1 165 ? 3.312 40.405 69.162 1.00 15.46 165 THR C C 1
ATOM 6592 O O . THR C 1 165 ? 2.473 40.863 69.933 1.00 16.19 165 THR C O 1
ATOM 6596 N N . GLY C 1 166 ? 3.917 41.142 68.237 1.00 14.87 166 GLY C N 1
ATOM 6597 C CA . GLY C 1 166 ? 3.604 42.553 68.107 1.00 14.28 166 GLY C CA 1
ATOM 6598 C C . GLY C 1 166 ? 4.349 43.392 69.134 1.00 14.93 166 GLY C C 1
ATOM 6599 O O . GLY C 1 166 ? 4.110 44.594 69.264 1.00 14.22 166 GLY C O 1
ATOM 6600 N N . GLN C 1 167 ? 5.255 42.756 69.870 1.00 13.23 167 GLN C N 1
ATOM 6601 C CA . GLN C 1 167 ? 6.038 43.448 70.893 1.00 13.66 167 GLN C CA 1
ATOM 6602 C C . GLN C 1 167 ? 7.289 44.080 70.305 1.00 13.81 167 GLN C C 1
ATOM 6603 O O . GLN C 1 167 ? 7.669 43.812 69.167 1.00 12.62 167 GLN C O 1
ATOM 6609 N N . VAL C 1 168 ? 7.932 44.910 71.117 1.00 13.41 168 VAL C N 1
ATOM 6610 C CA . VAL C 1 168 ? 9.167 45.572 70.742 1.00 12.47 168 VAL C CA 1
ATOM 6611 C C . VAL C 1 168 ? 10.103 45.430 71.934 1.00 12.46 168 VAL C C 1
ATOM 6612 O O . VAL C 1 168 ? 9.654 45.360 73.080 1.00 11.61 168 VAL C O 1
ATOM 6616 N N . ALA C 1 169 ? 11.399 45.359 71.658 1.00 11.20 169 ALA C N 1
ATOM 6617 C CA . ALA C 1 169 ? 12.393 45.259 72.712 1.00 11.24 169 ALA C CA 1
ATOM 6618 C C . ALA C 1 169 ? 13.249 46.520 72.666 1.00 11.55 169 ALA C C 1
ATOM 6619 O O . ALA C 1 169 ? 13.801 46.858 71.619 1.00 12.99 169 ALA C O 1
ATOM 6621 N N . VAL C 1 170 ? 13.328 47.242 73.780 1.00 11.55 170 VAL C N 1
ATOM 6622 C CA . VAL C 1 170 ? 14.171 48.429 73.816 1.00 11.98 170 VAL C CA 1
ATOM 6623 C C . VAL C 1 170 ? 15.389 48.059 74.647 1.00 11.55 170 VAL C C 1
ATOM 6624 O O . VAL C 1 170 ? 15.277 47.355 75.654 1.00 12.80 170 VAL C O 1
ATOM 6628 N N . CYS C 1 171 ? 16.551 48.519 74.204 1.00 10.28 171 CYS C N 1
ATOM 6629 C CA . CYS C 1 171 ? 17.808 48.212 74.869 1.00 9.16 171 CYS C CA 1
ATOM 6630 C C . CYS C 1 171 ? 18.567 49.508 75.135 1.00 8.91 171 CYS C C 1
ATOM 6631 O O . CYS C 1 171 ? 18.901 50.239 74.207 1.00 9.93 171 CYS C O 1
ATOM 6634 N N . THR C 1 172 ? 18.824 49.789 76.408 1.00 9.31 172 THR C N 1
ATOM 6635 C CA . THR C 1 172 ? 19.522 51.006 76.804 1.00 9.31 172 THR C CA 1
ATOM 6636 C C . THR C 1 172 ? 20.944 50.717 77.274 1.00 10.02 172 THR C C 1
ATOM 6637 O O . THR C 1 172 ? 21.217 49.668 77.853 1.00 10.21 172 THR C O 1
ATOM 6641 N N . PHE C 1 173 ? 21.841 51.668 77.036 1.00 10.35 173 PHE C N 1
ATOM 6642 C CA . PHE C 1 173 ? 23.247 51.522 77.403 1.00 10.89 173 PHE C CA 1
ATOM 6643 C C . PHE C 1 173 ? 23.911 52.895 77.332 1.00 10.04 173 PHE C C 1
ATOM 6644 O O . PHE C 1 173 ? 23.350 53.827 76.754 1.00 10.26 173 PHE C O 1
ATOM 6652 N N . GLY C 1 174 ? 25.103 53.012 77.913 1.00 9.95 174 GLY C N 1
ATOM 6653 C CA . GLY C 1 174 ? 25.814 54.279 77.902 1.00 8.70 174 GLY C CA 1
ATOM 6654 C C . GLY C 1 174 ? 26.742 54.421 76.710 1.00 8.94 174 GLY C C 1
ATOM 6655 O O . GLY C 1 174 ? 26.816 53.530 75.867 1.00 8.91 174 GLY C O 1
ATOM 6656 N N . ASP C 1 175 ? 27.447 55.546 76.636 1.00 8.42 175 ASP C N 1
ATOM 6657 C CA . ASP C 1 175 ? 28.371 55.801 75.535 1.00 8.89 175 ASP C CA 1
ATOM 6658 C C . ASP C 1 175 ? 29.534 54.809 75.498 1.00 10.30 175 ASP C C 1
ATOM 6659 O O . ASP C 1 175 ? 29.948 54.369 74.426 1.00 9.93 175 ASP C O 1
ATOM 6664 N N . GLY C 1 176 ? 30.060 54.459 76.669 1.00 9.62 176 GLY C N 1
ATOM 6665 C CA . GLY C 1 176 ? 31.169 53.522 76.725 1.00 9.65 176 GLY C CA 1
ATOM 6666 C C . GLY C 1 176 ? 30.815 52.166 76.139 1.00 9.42 176 GLY C C 1
ATOM 6667 O O . GLY C 1 176 ? 31.648 51.507 75.514 1.00 8.73 176 GLY C O 1
ATOM 6668 N N . ALA C 1 177 ? 29.569 51.751 76.341 1.00 9.39 177 ALA C N 1
ATOM 6669 C CA . ALA C 1 177 ? 29.087 50.468 75.841 1.00 9.18 177 ALA C CA 1
ATOM 6670 C C . ALA C 1 177 ? 29.206 50.328 74.327 1.00 10.25 177 ALA C C 1
ATOM 6671 O O . ALA C 1 177 ? 29.333 49.214 73.811 1.00 9.75 177 ALA C O 1
ATOM 6673 N N . THR C 1 178 ? 29.173 51.450 73.614 1.00 9.43 178 THR C N 1
ATOM 6674 C CA . THR C 1 178 ? 29.249 51.402 72.161 1.00 9.20 178 THR C CA 1
ATOM 6675 C C . THR C 1 178 ? 30.614 50.996 71.629 1.00 8.66 178 THR C C 1
ATOM 6676 O O . THR C 1 178 ? 30.766 50.774 70.434 1.00 9.17 178 THR C O 1
ATOM 6680 N N . SER C 1 179 ? 31.602 50.894 72.514 1.00 8.49 179 SER C N 1
ATOM 6681 C CA . SER C 1 179 ? 32.951 50.502 72.107 1.00 8.32 179 SER C CA 1
ATOM 6682 C C . SER C 1 179 ? 33.182 48.995 72.195 1.00 7.97 179 SER C C 1
ATOM 6683 O O . SER C 1 179 ? 34.166 48.487 71.658 1.00 9.09 179 SER C O 1
ATOM 6686 N N . GLU C 1 180 ? 32.279 48.287 72.868 1.00 7.59 180 GLU C N 1
ATOM 6687 C CA . GLU C 1 180 ? 32.400 46.835 73.025 1.00 9.14 180 GLU C CA 1
ATOM 6688 C C . GLU C 1 180 ? 32.011 46.066 71.763 1.00 8.73 180 GLU C C 1
ATOM 6689 O O . GLU C 1 180 ? 31.061 46.424 71.063 1.00 8.48 180 GLU C O 1
ATOM 6695 N N . GLY C 1 181 ? 32.746 44.999 71.481 1.00 9.15 181 GLY C N 1
ATOM 6696 C CA . GLY C 1 181 ? 32.445 44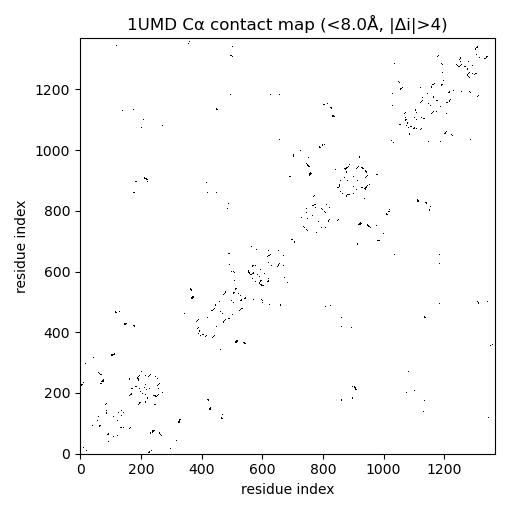.196 70.311 1.00 9.12 181 GLY C CA 1
ATOM 6697 C C . GLY C 1 181 ? 31.035 43.619 70.324 1.00 9.00 181 GLY C C 1
ATOM 6698 O O . GLY C 1 181 ? 30.372 43.568 69.286 1.00 9.01 181 GLY C O 1
ATOM 6699 N N . ASP C 1 182 ? 30.566 43.189 71.493 1.00 9.10 182 ASP C N 1
ATOM 6700 C CA . ASP C 1 182 ? 29.233 42.600 71.595 1.00 8.73 182 ASP C CA 1
ATOM 6701 C C . ASP C 1 182 ? 28.125 43.593 71.266 1.00 9.54 182 ASP C C 1
ATOM 6702 O O . ASP C 1 182 ? 27.056 43.203 70.794 1.00 9.96 182 ASP C O 1
ATOM 6707 N N . TRP C 1 183 ? 28.379 44.875 71.514 1.00 9.06 183 TRP C N 1
ATOM 6708 C CA . TRP C 1 183 ? 27.408 45.919 71.203 1.00 9.45 183 TRP C CA 1
ATOM 6709 C C . TRP C 1 183 ? 27.187 45.881 69.690 1.00 9.74 183 TRP C C 1
ATOM 6710 O O . TRP C 1 183 ? 26.062 45.742 69.204 1.00 8.38 183 TRP C O 1
ATOM 6721 N N . TYR C 1 184 ? 28.287 45.999 68.954 1.00 8.48 184 TYR C N 1
ATOM 6722 C CA . TYR C 1 184 ? 28.263 45.978 67.498 1.00 9.63 184 TYR C CA 1
ATOM 6723 C C . TYR C 1 184 ? 27.708 44.669 66.936 1.00 9.67 184 TYR C C 1
ATOM 6724 O O . TYR C 1 184 ? 26.841 44.676 66.060 1.00 8.97 184 TYR C O 1
ATOM 6733 N N . ALA C 1 185 ? 28.211 43.547 67.442 1.00 8.49 185 ALA C N 1
ATOM 6734 C CA . ALA C 1 185 ? 27.784 42.244 66.954 1.00 8.67 185 ALA C CA 1
ATOM 6735 C C . ALA C 1 185 ? 26.292 42.005 67.139 1.00 9.19 185 ALA C C 1
ATOM 6736 O O . ALA C 1 185 ? 25.630 41.482 66.245 1.00 8.95 185 ALA C O 1
ATOM 6738 N N . GLY C 1 186 ? 25.769 42.397 68.297 1.00 9.86 186 GLY C N 1
ATOM 6739 C CA . GLY C 1 186 ? 24.358 42.214 68.579 1.00 10.57 186 GLY C CA 1
ATOM 6740 C C . GLY C 1 186 ? 23.449 43.044 67.690 1.00 11.24 186 GLY C C 1
ATOM 6741 O O . GLY C 1 186 ? 22.485 42.526 67.124 1.00 11.17 186 GLY C O 1
ATOM 6742 N N . ILE C 1 187 ? 23.746 44.333 67.561 1.00 10.13 187 ILE C N 1
ATOM 6743 C CA . ILE C 1 187 ? 22.927 45.209 66.730 1.00 9.85 187 ILE C CA 1
ATOM 6744 C C . ILE C 1 187 ? 22.969 44.786 65.260 1.00 11.13 187 ILE C C 1
ATOM 6745 O O . ILE C 1 187 ? 21.951 44.844 64.564 1.00 10.92 187 ILE C O 1
ATOM 6750 N N . ASN C 1 188 ? 24.139 44.350 64.796 1.00 11.44 188 ASN C N 1
ATOM 6751 C CA . ASN C 1 188 ? 24.309 43.908 63.409 1.00 10.16 188 ASN C CA 1
ATOM 6752 C C . ASN C 1 188 ? 23.353 42.758 63.086 1.00 10.55 188 ASN C C 1
ATOM 6753 O O . ASN C 1 188 ? 22.731 42.741 62.027 1.00 10.97 188 ASN C O 1
ATOM 6758 N N . PHE C 1 189 ? 23.239 41.797 63.998 1.00 9.88 189 PHE C N 1
ATOM 6759 C CA . PHE C 1 189 ? 22.353 40.655 63.787 1.00 9.65 189 PHE C CA 1
ATOM 6760 C C . PHE C 1 189 ? 20.895 41.113 63.801 1.00 9.72 189 PHE C C 1
ATOM 6761 O O . PHE C 1 189 ? 20.088 40.677 62.975 1.00 9.56 189 PHE C O 1
ATOM 6769 N N . ALA C 1 190 ? 20.559 41.997 64.734 1.00 8.95 190 ALA C N 1
ATOM 6770 C CA . ALA C 1 190 ? 19.194 42.503 64.829 1.00 10.68 190 ALA C CA 1
ATOM 6771 C C . ALA C 1 190 ? 18.820 43.241 63.549 1.00 9.54 190 ALA C C 1
ATOM 6772 O O . ALA C 1 190 ? 17.696 43.121 63.060 1.00 11.64 190 ALA C O 1
ATOM 6774 N N . ALA C 1 191 ? 19.767 44.002 63.007 1.00 9.92 191 ALA C N 1
ATOM 6775 C CA . ALA C 1 191 ? 19.526 44.761 61.787 1.00 10.10 191 ALA C CA 1
ATOM 6776 C C . ALA C 1 191 ? 19.324 43.845 60.586 1.00 11.01 191 ALA C C 1
ATOM 6777 O O . ALA C 1 191 ? 18.431 44.070 59.773 1.00 9.67 191 ALA C O 1
ATOM 6779 N N . VAL C 1 192 ? 20.153 42.812 60.474 1.00 11.20 192 VAL C N 1
ATOM 6780 C CA . VAL C 1 192 ? 20.040 41.868 59.361 1.00 12.95 192 VAL C CA 1
ATOM 6781 C C . VAL C 1 192 ? 18.678 41.186 59.371 1.00 14.00 192 VAL C C 1
ATOM 6782 O O . VAL C 1 192 ? 18.067 40.992 58.321 1.00 14.50 192 VAL C O 1
ATOM 6786 N N . GLN C 1 193 ? 18.210 40.823 60.560 1.00 13.93 193 GLN C N 1
ATOM 6787 C CA . GLN C 1 193 ? 16.924 40.154 60.701 1.00 15.09 193 GLN C CA 1
ATOM 6788 C C . GLN C 1 193 ? 15.747 41.116 60.698 1.00 14.79 193 GLN C C 1
ATOM 6789 O O . GLN C 1 193 ? 14.596 40.686 60.726 1.00 14.60 193 GLN C O 1
ATOM 6795 N N . GLY C 1 194 ? 16.027 42.415 60.662 1.00 14.43 194 GLY C N 1
ATOM 6796 C CA . GLY C 1 194 ? 14.954 43.396 60.684 1.00 14.87 194 GLY C CA 1
ATOM 6797 C C . GLY C 1 194 ? 14.099 43.197 61.926 1.00 14.92 194 GLY C C 1
ATOM 6798 O O . GLY C 1 194 ? 12.878 43.333 61.881 1.00 14.52 194 GLY C O 1
ATOM 6799 N N . ALA C 1 195 ? 14.750 42.881 63.043 1.00 13.74 195 ALA C N 1
ATOM 6800 C CA . ALA C 1 195 ? 14.056 42.634 64.304 1.00 12.75 195 ALA C CA 1
ATOM 6801 C C . ALA C 1 195 ? 13.530 43.902 64.970 1.00 11.98 195 ALA C C 1
ATOM 6802 O O . ALA C 1 195 ? 14.135 44.969 64.870 1.00 11.32 195 ALA C O 1
ATOM 6804 N N . PRO C 1 196 ? 12.380 43.796 65.658 1.00 11.63 196 PRO C N 1
ATOM 6805 C CA . PRO C 1 196 ? 11.754 44.925 66.350 1.00 12.35 196 PRO C CA 1
ATOM 6806 C C . PRO C 1 196 ? 12.483 45.294 67.643 1.00 12.20 196 PRO C C 1
ATOM 6807 O O . PRO C 1 196 ? 11.998 45.042 68.744 1.00 11.06 196 PRO C O 1
ATOM 6811 N N . ALA C 1 197 ? 13.662 45.886 67.488 1.00 11.47 197 ALA C N 1
ATOM 6812 C CA . ALA C 1 197 ? 14.470 46.299 68.627 1.00 11.44 197 ALA C CA 1
ATOM 6813 C C . ALA C 1 197 ? 14.925 47.741 68.440 1.00 11.48 197 ALA C C 1
ATOM 6814 O O . ALA C 1 197 ? 15.303 48.142 67.340 1.00 13.06 197 ALA C O 1
ATOM 6816 N N . VAL C 1 198 ? 14.881 48.520 69.513 1.00 10.04 198 VAL C N 1
ATOM 6817 C CA . VAL C 1 198 ? 15.329 49.905 69.457 1.00 10.15 198 VAL C CA 1
ATOM 6818 C C . VAL C 1 198 ? 16.496 50.023 70.427 1.00 9.77 198 VAL C C 1
ATOM 6819 O O . VAL C 1 198 ? 16.357 49.740 71.616 1.00 9.50 198 VAL C O 1
ATOM 6823 N N . PHE C 1 199 ? 17.651 50.417 69.903 1.00 9.29 199 PHE C N 1
ATOM 6824 C CA . PHE C 1 199 ? 18.860 50.556 70.703 1.00 8.71 199 PHE C CA 1
ATOM 6825 C C . PHE C 1 199 ? 19.028 52.027 71.049 1.00 9.34 199 PHE C C 1
ATOM 6826 O O . PHE C 1 199 ? 19.119 52.884 70.169 1.00 10.27 199 PHE C O 1
ATOM 6834 N N . ILE C 1 200 ? 19.056 52.309 72.346 1.00 9.20 200 ILE C N 1
ATOM 6835 C CA . ILE C 1 200 ? 19.133 53.679 72.832 1.00 9.22 200 ILE C CA 1
ATOM 6836 C C . ILE C 1 200 ? 20.347 53.971 73.703 1.00 9.13 200 ILE C C 1
ATOM 6837 O O . ILE C 1 200 ? 20.548 53.346 74.740 1.00 9.77 200 ILE C O 1
ATOM 6842 N N . ALA C 1 201 ? 21.146 54.938 73.279 1.00 9.66 201 ALA C N 1
ATOM 6843 C CA . ALA C 1 201 ? 22.327 55.317 74.037 1.00 11.07 201 ALA C CA 1
ATOM 6844 C C . ALA C 1 201 ? 22.039 56.500 74.952 1.00 11.40 201 ALA C C 1
ATOM 6845 O O . ALA C 1 201 ? 21.511 57.521 74.514 1.00 11.42 201 ALA C O 1
ATOM 6847 N N . GLU C 1 202 ? 22.366 56.338 76.229 1.00 10.89 202 GLU C N 1
ATOM 6848 C CA . GLU C 1 202 ? 22.222 57.408 77.203 1.00 10.71 202 GLU C CA 1
ATOM 6849 C C . GLU C 1 202 ? 23.659 57.910 77.272 1.00 12.05 202 GLU C C 1
ATOM 6850 O O . GLU C 1 202 ? 24.449 57.478 78.110 1.00 10.19 202 GLU C O 1
ATOM 6856 N N . ASN C 1 203 ? 23.992 58.797 76.343 1.00 11.52 203 ASN C N 1
ATOM 6857 C CA . ASN C 1 203 ? 25.335 59.339 76.236 1.00 11.74 203 ASN C CA 1
ATOM 6858 C C . ASN C 1 203 ? 25.592 60.493 77.188 1.00 10.77 203 ASN C C 1
ATOM 6859 O O . ASN C 1 203 ? 25.103 61.599 76.968 1.00 10.74 203 ASN C O 1
ATOM 6864 N N . ASN C 1 204 ? 26.354 60.234 78.248 1.00 10.20 204 ASN C N 1
ATOM 6865 C CA . ASN C 1 204 ? 26.684 61.286 79.197 1.00 12.11 204 ASN C CA 1
ATOM 6866 C C . ASN C 1 204 ? 28.126 61.752 79.009 1.00 13.05 204 ASN C C 1
ATOM 6867 O O . ASN C 1 204 ? 28.690 62.421 79.871 1.00 15.47 204 ASN C O 1
ATOM 6872 N N . PHE C 1 205 ? 28.711 61.375 77.875 1.00 15.28 205 PHE C N 1
ATOM 6873 C CA . PHE C 1 205 ? 30.066 61.771 77.491 1.00 15.74 205 PHE C CA 1
ATOM 6874 C C . PHE C 1 205 ? 31.229 61.221 78.310 1.00 17.14 205 PHE C C 1
ATOM 6875 O O . PHE C 1 205 ? 32.372 61.653 78.130 1.00 15.49 205 PHE C O 1
ATOM 6883 N N . TYR C 1 206 ? 30.943 60.272 79.197 1.00 15.18 206 TYR C N 1
ATOM 6884 C CA . TYR C 1 206 ? 31.976 59.653 80.020 1.00 15.56 206 TYR C CA 1
ATOM 6885 C C . TYR C 1 206 ? 31.675 58.189 80.305 1.00 15.10 206 TYR C C 1
ATOM 6886 O O . TYR C 1 206 ? 30.517 57.795 80.411 1.00 14.83 206 TYR C O 1
ATOM 6895 N N . ALA C 1 207 ? 32.737 57.397 80.420 1.00 14.28 207 ALA C N 1
ATOM 6896 C CA . ALA C 1 207 ? 32.653 55.979 80.774 1.00 14.66 207 ALA C CA 1
ATOM 6897 C C . ALA C 1 207 ? 33.574 56.016 81.990 1.00 15.42 207 ALA C C 1
ATOM 6898 O O . ALA C 1 207 ? 34.783 55.803 81.879 1.00 14.75 207 ALA C O 1
ATOM 6900 N N . ILE C 1 208 ? 32.980 56.315 83.142 1.00 16.21 208 ILE C N 1
ATOM 6901 C CA . ILE C 1 208 ? 33.704 56.504 84.395 1.00 16.48 208 ILE C CA 1
ATOM 6902 C C . ILE C 1 208 ? 34.523 57.788 84.189 1.00 18.12 208 ILE C C 1
ATOM 6903 O O . ILE C 1 208 ? 33.965 58.884 84.274 1.00 18.78 208 ILE C O 1
ATOM 6908 N N . SER C 1 209 ? 35.817 57.674 83.888 1.00 18.24 209 SER C N 1
ATOM 6909 C CA . SER C 1 209 ? 36.641 58.870 83.681 1.00 17.25 209 SER C CA 1
ATOM 6910 C C . SER C 1 209 ? 37.078 59.078 82.230 1.00 16.96 209 SER C C 1
ATOM 6911 O O . SER C 1 209 ? 37.595 60.138 81.876 1.00 17.01 209 SER C O 1
ATOM 6914 N N . VAL C 1 210 ? 36.886 58.068 81.390 1.00 16.63 210 VAL C N 1
ATOM 6915 C CA . VAL C 1 210 ? 37.277 58.178 79.988 1.00 15.94 210 VAL C CA 1
ATOM 6916 C C . VAL C 1 210 ? 36.225 58.990 79.237 1.00 17.11 210 VAL C C 1
ATOM 6917 O O . VAL C 1 210 ? 35.072 58.569 79.141 1.00 15.74 210 VAL C O 1
ATOM 6921 N N . ASP C 1 211 ? 36.615 60.151 78.711 1.00 16.97 211 ASP C N 1
ATOM 6922 C CA . ASP C 1 211 ? 35.666 60.995 77.989 1.00 17.40 211 ASP C CA 1
ATOM 6923 C C . ASP C 1 211 ? 35.390 60.499 76.573 1.00 17.56 211 ASP C C 1
ATOM 6924 O O . ASP C 1 211 ? 36.132 59.677 76.029 1.00 15.67 211 ASP C O 1
ATOM 6929 N N . TYR C 1 212 ? 34.314 61.012 75.984 1.00 18.24 212 TYR C N 1
ATOM 6930 C CA . TYR C 1 212 ? 33.892 60.617 74.645 1.00 18.16 212 TYR C CA 1
ATOM 6931 C C . TYR C 1 212 ? 35.017 60.632 73.615 1.00 19.62 212 TYR C C 1
ATOM 6932 O O . TYR C 1 212 ? 35.135 59.716 72.800 1.00 17.20 212 TYR C O 1
ATOM 6941 N N . ARG C 1 213 ? 35.836 61.678 73.660 1.00 21.24 213 ARG C N 1
ATOM 6942 C CA . ARG C 1 213 ? 36.954 61.852 72.738 1.00 23.57 213 ARG C CA 1
ATOM 6943 C C . ARG C 1 213 ? 37.913 60.657 72.761 1.00 22.67 213 ARG C C 1
ATOM 6944 O O . ARG C 1 213 ? 38.490 60.293 71.732 1.00 21.68 213 ARG C O 1
ATOM 6952 N N . HIS C 1 214 ? 38.085 60.048 73.931 1.00 19.18 214 HIS C N 1
ATOM 6953 C CA . HIS C 1 214 ? 38.975 58.899 74.053 1.00 19.12 214 HIS C CA 1
ATOM 6954 C C . HIS C 1 214 ? 38.207 57.586 73.975 1.00 17.56 214 HIS C C 1
ATOM 6955 O O . HIS C 1 214 ? 38.788 56.506 74.091 1.00 17.62 214 HIS C O 1
ATOM 6962 N N . GLN C 1 215 ? 36.901 57.690 73.760 1.00 14.40 215 GLN C N 1
ATOM 6963 C CA . GLN C 1 215 ? 36.038 56.519 73.675 1.00 13.58 215 GLN C CA 1
ATOM 6964 C C . GLN C 1 215 ? 35.856 56.059 72.230 1.00 13.79 215 GLN C C 1
ATOM 6965 O O . GLN C 1 215 ? 35.927 54.863 71.926 1.00 12.65 215 GLN C O 1
ATOM 6971 N N . THR C 1 216 ? 35.608 57.011 71.340 1.00 13.69 216 THR C N 1
ATOM 6972 C CA . THR C 1 216 ? 35.418 56.678 69.941 1.00 14.48 216 THR C CA 1
ATOM 6973 C C . THR C 1 216 ? 35.738 57.896 69.084 1.00 16.36 216 THR C C 1
ATOM 6974 O O . THR C 1 216 ? 35.673 59.037 69.564 1.00 16.21 216 THR C O 1
ATOM 6978 N N . HIS C 1 217 ? 36.085 57.651 67.822 1.00 16.21 217 HIS C N 1
ATOM 6979 C CA . HIS C 1 217 ? 36.430 58.719 66.889 1.00 17.62 217 HIS C CA 1
ATOM 6980 C C . HIS C 1 217 ? 35.244 59.180 66.034 1.00 17.06 217 HIS C C 1
ATOM 6981 O O . HIS C 1 217 ? 35.354 60.161 65.315 1.00 17.76 217 HIS C O 1
ATOM 6988 N N . SER C 1 218 ? 34.115 58.479 66.093 1.00 15.55 218 SER C N 1
ATOM 6989 C CA . SER C 1 218 ? 32.960 58.922 65.325 1.00 15.53 218 SER C CA 1
ATOM 6990 C C . SER C 1 218 ? 32.426 60.165 66.040 1.00 16.25 218 SER C C 1
ATOM 6991 O O . SER C 1 218 ? 32.317 60.189 67.267 1.00 16.57 218 SER C O 1
ATOM 6994 N N . PRO C 1 219 ? 32.104 61.227 65.285 1.00 18.11 219 PRO C N 1
ATOM 6995 C CA . PRO C 1 219 ? 31.591 62.456 65.903 1.00 18.17 219 PRO C CA 1
ATOM 6996 C C . PRO C 1 219 ? 30.379 62.238 66.811 1.00 17.81 219 PRO C C 1
ATOM 6997 O O . PRO C 1 219 ? 30.192 62.961 67.796 1.00 17.41 219 PRO C O 1
ATOM 7001 N N . THR C 1 220 ? 29.564 61.239 66.487 1.00 14.73 220 THR C N 1
ATOM 7002 C CA . THR C 1 220 ? 28.394 60.932 67.295 1.00 12.22 220 THR C CA 1
ATOM 7003 C C . THR C 1 220 ? 28.187 59.427 67.346 1.00 11.99 220 THR C C 1
ATOM 7004 O O . THR C 1 220 ? 28.796 58.678 66.585 1.00 11.69 220 THR C O 1
ATOM 7008 N N . ILE C 1 221 ? 27.328 58.988 68.256 1.00 10.64 221 ILE C N 1
ATOM 7009 C CA . ILE C 1 221 ? 27.011 57.575 68.374 1.00 10.06 221 ILE C CA 1
ATOM 7010 C C . ILE C 1 221 ? 25.968 57.276 67.298 1.00 9.97 221 ILE C C 1
ATOM 7011 O O . ILE C 1 221 ? 25.957 56.196 66.714 1.00 9.66 221 ILE C O 1
ATOM 7016 N N . ALA C 1 222 ? 25.105 58.254 67.026 1.00 11.20 222 ALA C N 1
ATOM 7017 C CA . ALA C 1 222 ? 24.071 58.093 66.006 1.00 11.59 222 ALA C CA 1
ATOM 7018 C C . ALA C 1 222 ? 24.702 57.704 64.668 1.00 12.54 222 ALA C C 1
ATOM 7019 O O . ALA C 1 222 ? 24.140 56.897 63.927 1.00 11.23 222 ALA C O 1
ATOM 7021 N N . ASP C 1 223 ? 25.869 58.275 64.364 1.00 12.36 223 ASP C N 1
ATOM 7022 C CA . ASP C 1 223 ? 26.566 57.976 63.112 1.00 13.57 223 ASP C CA 1
ATOM 7023 C C . ASP C 1 223 ? 26.910 56.495 62.969 1.00 13.10 223 ASP C C 1
ATOM 7024 O O . ASP C 1 223 ? 27.041 55.987 61.857 1.00 13.49 223 ASP C O 1
ATOM 7029 N N . LYS C 1 224 ? 27.070 55.807 64.093 1.00 11.85 224 LYS C N 1
ATOM 7030 C CA . LYS C 1 224 ? 27.407 54.393 64.059 1.00 11.04 224 LYS C CA 1
ATOM 7031 C C . LYS C 1 224 ? 26.305 53.569 63.394 1.00 12.33 224 LYS C C 1
ATOM 7032 O O . LYS C 1 224 ? 26.546 52.449 62.941 1.00 10.30 224 LYS C O 1
ATOM 7038 N N . ALA C 1 225 ? 25.101 54.132 63.317 1.00 10.84 225 ALA C N 1
ATOM 7039 C CA . ALA C 1 225 ? 23.981 53.424 62.705 1.00 11.50 225 ALA C CA 1
ATOM 7040 C C . ALA C 1 225 ? 24.248 53.085 61.236 1.00 12.08 225 ALA C C 1
ATOM 7041 O O . ALA C 1 225 ? 23.670 52.138 60.699 1.00 11.63 225 ALA C O 1
ATOM 7043 N N . HIS C 1 226 ? 25.125 53.854 60.590 1.00 12.55 226 HIS C N 1
ATOM 7044 C CA . HIS C 1 226 ? 25.460 53.617 59.185 1.00 13.59 226 HIS C CA 1
ATOM 7045 C C . HIS C 1 226 ? 26.103 52.250 58.990 1.00 13.69 226 HIS C C 1
ATOM 7046 O O . HIS C 1 226 ? 26.007 51.659 57.917 1.00 13.83 226 HIS C O 1
ATOM 7053 N N . ALA C 1 227 ? 26.765 51.754 60.029 1.00 14.50 227 ALA C N 1
ATOM 7054 C CA . ALA C 1 227 ? 27.434 50.458 59.959 1.00 13.59 227 ALA C CA 1
ATOM 7055 C C . ALA C 1 227 ? 26.448 49.293 59.944 1.00 13.89 227 ALA C C 1
ATOM 7056 O O . ALA C 1 227 ? 26.836 48.146 59.702 1.00 13.25 227 ALA C O 1
ATOM 7058 N N . PHE C 1 228 ? 25.177 49.589 60.207 1.00 13.12 228 PHE C N 1
ATOM 7059 C CA . PHE C 1 228 ? 24.133 48.564 60.227 1.00 12.61 228 PHE C CA 1
ATOM 7060 C C . PHE C 1 228 ? 23.066 48.847 59.174 1.00 13.06 228 PHE C C 1
ATOM 7061 O O . PHE C 1 228 ? 22.159 48.042 58.974 1.00 13.31 228 PHE C O 1
ATOM 7069 N N . GLY C 1 229 ? 23.168 49.994 58.511 1.00 13.28 229 GLY C N 1
ATOM 7070 C CA . GLY C 1 229 ? 22.181 50.338 57.507 1.00 12.84 229 GLY C CA 1
ATOM 7071 C C . GLY C 1 229 ? 20.825 50.633 58.126 1.00 14.31 229 GLY C C 1
ATOM 7072 O O . GLY C 1 229 ? 19.789 50.437 57.493 1.00 14.62 229 GLY C O 1
ATOM 7073 N N . ILE C 1 230 ? 20.824 51.095 59.373 1.00 12.61 230 ILE C N 1
ATOM 7074 C CA . ILE C 1 230 ? 19.574 51.422 60.052 1.00 11.07 230 ILE C CA 1
ATOM 7075 C C . ILE C 1 230 ? 19.571 52.910 60.380 1.00 11.60 230 ILE C C 1
ATOM 7076 O O . ILE C 1 230 ? 20.617 53.561 60.375 1.00 11.22 230 ILE C O 1
ATOM 7081 N N . PRO C 1 231 ? 18.389 53.475 60.653 1.00 11.49 231 PRO C N 1
ATOM 7082 C CA . PRO C 1 231 ? 18.340 54.902 60.977 1.00 13.33 231 PRO C CA 1
ATOM 7083 C C . PRO C 1 231 ? 19.000 55.243 62.316 1.00 12.22 231 PRO C C 1
ATOM 7084 O O . PRO C 1 231 ? 18.930 54.472 63.276 1.00 12.70 231 PRO C O 1
ATOM 7088 N N . GLY C 1 232 ? 19.662 56.394 62.355 1.00 12.72 232 GLY C N 1
ATOM 7089 C CA . GLY C 1 232 ? 20.327 56.853 63.562 1.00 11.37 232 GLY C CA 1
ATOM 7090 C C . GLY C 1 232 ? 19.815 58.242 63.886 1.00 11.50 232 GLY C C 1
ATOM 7091 O O . GLY C 1 232 ? 19.673 59.075 62.987 1.00 12.06 232 GLY C O 1
ATOM 7092 N N . TYR C 1 233 ? 19.537 58.498 65.161 1.00 11.65 233 TYR C N 1
ATOM 7093 C CA . TYR C 1 233 ? 19.010 59.792 65.591 1.00 11.46 233 TYR C CA 1
ATOM 7094 C C . TYR C 1 233 ? 19.841 60.442 66.687 1.00 12.35 233 TYR C C 1
ATOM 7095 O O . TYR C 1 233 ? 20.227 59.787 67.655 1.00 12.03 233 TYR C O 1
ATOM 7104 N N . LEU C 1 234 ? 20.100 61.737 66.528 1.00 12.28 234 LEU C N 1
ATOM 7105 C CA . LEU C 1 234 ? 20.844 62.513 67.511 1.00 12.65 234 LEU C CA 1
ATOM 7106 C C . LEU C 1 234 ? 19.792 63.361 68.219 1.00 12.85 234 LEU C C 1
ATOM 7107 O O . LEU C 1 234 ? 19.157 64.224 67.604 1.00 12.13 234 LEU C O 1
ATOM 7112 N N . VAL C 1 235 ? 19.618 63.114 69.512 1.00 11.55 235 VAL C N 1
ATOM 7113 C CA . VAL C 1 235 ? 18.601 63.804 70.290 1.00 11.47 235 VAL C CA 1
ATOM 7114 C C . VAL C 1 235 ? 19.119 64.498 71.549 1.00 12.46 235 VAL C C 1
ATOM 7115 O O . VAL C 1 235 ? 20.111 64.077 72.156 1.00 11.95 235 VAL C O 1
ATOM 7119 N N . ASP C 1 236 ? 18.441 65.576 71.928 1.00 11.89 236 ASP C N 1
ATOM 7120 C CA . ASP C 1 236 ? 18.775 66.309 73.143 1.00 12.78 236 ASP C CA 1
ATOM 7121 C C . ASP C 1 236 ? 18.130 65.493 74.267 1.00 12.42 236 ASP C C 1
ATOM 7122 O O . ASP C 1 236 ? 16.919 65.562 74.474 1.00 11.02 236 ASP C O 1
ATOM 7127 N N . GLY C 1 237 ? 18.942 64.711 74.974 1.00 11.80 237 GLY C N 1
ATOM 7128 C CA . GLY C 1 237 ? 18.439 63.868 76.049 1.00 11.48 237 GLY C CA 1
ATOM 7129 C C . GLY C 1 237 ? 17.975 64.572 77.316 1.00 12.85 237 GLY C C 1
ATOM 7130 O O . GLY C 1 237 ? 17.482 63.922 78.243 1.00 12.41 237 GLY C O 1
ATOM 7131 N N . MET C 1 238 ? 18.139 65.891 77.371 1.00 12.98 238 MET C N 1
ATOM 7132 C CA . MET C 1 238 ? 17.703 66.667 78.531 1.00 12.54 238 MET C CA 1
ATOM 7133 C C . MET C 1 238 ? 16.323 67.251 78.221 1.00 12.81 238 MET C C 1
ATOM 7134 O O . MET C 1 238 ? 15.745 67.989 79.021 1.00 13.33 238 MET C O 1
ATOM 7139 N N . ASP C 1 239 ? 15.813 66.901 77.045 1.00 11.30 239 ASP C N 1
ATOM 7140 C CA . ASP C 1 239 ? 14.511 67.350 76.551 1.00 11.58 239 ASP C CA 1
ATOM 7141 C C . ASP C 1 239 ? 13.599 66.123 76.600 1.00 10.39 239 ASP C C 1
ATOM 7142 O O . ASP C 1 239 ? 13.693 65.239 75.745 1.00 10.65 239 ASP C O 1
ATOM 7147 N N . VAL C 1 240 ? 12.724 66.066 77.598 1.00 9.79 240 VAL C N 1
ATOM 7148 C CA . VAL C 1 240 ? 11.840 64.919 77.748 1.00 10.71 240 VAL C CA 1
ATOM 7149 C C . VAL C 1 240 ? 10.894 64.711 76.564 1.00 11.44 240 VAL C C 1
ATOM 7150 O O . VAL C 1 240 ? 10.562 63.575 76.230 1.00 11.14 240 VAL C O 1
ATOM 7154 N N . LEU C 1 241 ? 10.469 65.793 75.916 1.00 11.05 241 LEU C N 1
ATOM 7155 C CA . LEU C 1 241 ? 9.561 65.654 74.780 1.00 10.31 241 LEU C CA 1
ATOM 7156 C C . LEU C 1 241 ? 10.291 65.168 73.528 1.00 10.29 241 LEU C C 1
ATOM 7157 O O . LEU C 1 241 ? 9.793 64.298 72.816 1.00 10.04 241 LEU C O 1
ATOM 7162 N N . ALA C 1 242 ? 11.465 65.726 73.253 1.00 10.75 242 ALA C N 1
ATOM 7163 C CA . ALA C 1 242 ? 12.236 65.297 72.091 1.00 11.93 242 ALA C CA 1
ATOM 7164 C C . ALA C 1 242 ? 12.596 63.819 72.255 1.00 12.04 242 ALA C C 1
ATOM 7165 O O . ALA C 1 242 ? 12.490 63.034 71.309 1.00 11.85 242 ALA C O 1
ATOM 7167 N N . SER C 1 243 ? 13.014 63.445 73.462 1.00 11.50 243 SER C N 1
ATOM 7168 C CA . SER C 1 243 ? 13.391 62.058 73.743 1.00 11.68 243 SER C CA 1
ATOM 7169 C C . SER C 1 243 ? 12.192 61.130 73.565 1.00 11.10 243 SER C C 1
ATOM 7170 O O . SER C 1 243 ? 12.300 60.067 72.953 1.00 11.41 243 SER C O 1
ATOM 7173 N N . TYR C 1 244 ? 11.048 61.544 74.099 1.00 11.04 244 TYR C N 1
ATOM 7174 C CA . TYR C 1 244 ? 9.828 60.754 73.996 1.00 11.12 244 TYR C CA 1
ATOM 7175 C C . TYR C 1 244 ? 9.383 60.543 72.551 1.00 10.81 244 TYR C C 1
ATOM 7176 O O . TYR C 1 244 ? 9.169 59.411 72.120 1.00 9.89 244 TYR C O 1
ATOM 7185 N N . TYR C 1 245 ? 9.240 61.634 71.805 1.00 11.21 245 TYR C N 1
ATOM 7186 C CA . TYR C 1 245 ? 8.792 61.546 70.417 1.00 12.16 245 TYR C CA 1
ATOM 7187 C C . TYR C 1 245 ? 9.719 60.778 69.482 1.00 12.06 245 TYR C C 1
ATOM 7188 O O . TYR C 1 245 ? 9.250 60.009 68.642 1.00 12.04 245 TYR C O 1
ATOM 7197 N N . VAL C 1 246 ? 11.026 60.976 69.610 1.00 10.59 246 VAL C N 1
ATOM 7198 C CA . VAL C 1 246 ? 11.950 60.254 68.742 1.00 11.59 246 VAL C CA 1
ATOM 7199 C C . VAL C 1 246 ? 11.961 58.760 69.089 1.00 11.51 246 VAL C C 1
ATOM 7200 O O . VAL C 1 246 ? 11.857 57.915 68.205 1.00 11.95 246 VAL C O 1
ATOM 7204 N N . VAL C 1 247 ? 12.073 58.428 70.371 1.00 10.75 247 VAL C N 1
ATOM 7205 C CA . VAL C 1 247 ? 12.073 57.023 70.764 1.00 11.11 247 VAL C CA 1
ATOM 7206 C C . VAL C 1 247 ? 10.737 56.390 70.376 1.00 11.85 247 VAL C C 1
ATOM 7207 O O . VAL C 1 247 ? 10.687 55.239 69.944 1.00 10.93 247 VAL C O 1
ATOM 7211 N N . LYS C 1 248 ? 9.656 57.153 70.528 1.00 12.45 248 LYS C N 1
ATOM 7212 C CA . LYS C 1 248 ? 8.321 56.674 70.184 1.00 13.69 248 LYS C CA 1
ATOM 7213 C C . LYS C 1 248 ? 8.282 56.319 68.701 1.00 12.67 248 LYS C C 1
ATOM 7214 O O . LYS C 1 248 ? 7.768 55.271 68.313 1.00 12.96 248 LYS C O 1
ATOM 7220 N N . GLU C 1 249 ? 8.831 57.199 67.870 1.00 14.51 249 GLU C N 1
ATOM 7221 C CA . GLU C 1 249 ? 8.859 56.956 66.434 1.00 14.30 249 GLU C CA 1
ATOM 7222 C C . GLU C 1 249 ? 9.630 55.676 66.123 1.00 13.64 249 GLU C C 1
ATOM 7223 O O . GLU C 1 249 ? 9.180 54.849 65.330 1.00 12.77 249 GLU C O 1
ATOM 7229 N N . ALA C 1 250 ? 10.795 55.516 66.746 1.00 11.28 250 ALA C N 1
ATOM 7230 C CA . ALA C 1 250 ? 11.614 54.328 66.521 1.00 12.68 250 ALA C CA 1
ATOM 7231 C C . ALA C 1 250 ? 10.863 53.078 66.954 1.00 11.75 250 ALA C C 1
ATOM 7232 O O . ALA C 1 250 ? 10.914 52.046 66.285 1.00 11.59 250 ALA C O 1
ATOM 7234 N N . VAL C 1 251 ? 10.171 53.171 68.084 1.00 10.87 251 VAL C N 1
ATOM 7235 C CA . VAL C 1 251 ? 9.408 52.044 68.593 1.00 11.30 251 VAL C CA 1
ATOM 7236 C C . VAL C 1 251 ? 8.298 51.657 67.610 1.00 12.41 251 VAL C C 1
ATOM 7237 O O . VAL C 1 251 ? 8.105 50.477 67.325 1.00 12.62 251 VAL C O 1
ATOM 7241 N N . GLU C 1 252 ? 7.584 52.650 67.084 1.00 13.17 252 GLU C N 1
ATOM 7242 C CA . GLU C 1 252 ? 6.499 52.389 66.138 1.00 16.58 252 GLU C CA 1
ATOM 7243 C C . GLU C 1 252 ? 7.043 51.770 64.860 1.00 15.74 252 GLU C C 1
ATOM 7244 O O . GLU C 1 252 ? 6.419 50.886 64.275 1.00 14.07 252 GLU C O 1
ATOM 7250 N N . ARG C 1 253 ? 8.206 52.243 64.426 1.00 15.09 253 ARG C N 1
ATOM 7251 C CA . ARG C 1 253 ? 8.842 51.711 63.228 1.00 15.75 253 ARG C CA 1
ATOM 7252 C C . ARG C 1 253 ? 9.148 50.235 63.463 1.00 15.17 253 ARG C C 1
ATOM 7253 O O . ARG C 1 253 ? 8.877 49.381 62.616 1.00 14.29 253 ARG C O 1
ATOM 7261 N N . ALA C 1 254 ? 9.710 49.939 64.628 1.00 13.71 254 ALA C N 1
ATOM 7262 C CA . ALA C 1 254 ? 10.041 48.564 64.972 1.00 13.88 254 ALA C CA 1
ATOM 7263 C C . ALA C 1 254 ? 8.778 47.712 65.048 1.00 13.92 254 ALA C C 1
ATOM 7264 O O . ALA C 1 254 ? 8.722 46.618 64.489 1.00 13.84 254 ALA C O 1
ATOM 7266 N N . ARG C 1 255 ? 7.755 48.225 65.727 1.00 14.51 255 ARG C N 1
ATOM 7267 C CA . ARG C 1 255 ? 6.514 47.476 65.891 1.00 15.25 255 ARG C CA 1
ATOM 7268 C C . ARG C 1 255 ? 5.813 47.132 64.577 1.00 16.86 255 ARG C C 1
ATOM 7269 O O . ARG C 1 255 ? 5.185 46.080 64.473 1.00 18.00 255 ARG C O 1
ATOM 7277 N N . ARG C 1 256 ? 5.917 48.001 63.576 1.00 17.55 256 ARG C N 1
ATOM 7278 C CA . ARG C 1 256 ? 5.265 47.726 62.301 1.00 20.59 256 ARG C CA 1
ATOM 7279 C C . ARG C 1 256 ? 6.126 46.858 61.381 1.00 20.85 256 ARG C C 1
ATOM 7280 O O . ARG C 1 256 ? 5.776 46.635 60.221 1.00 21.34 256 ARG C O 1
ATOM 7288 N N . GLY C 1 257 ? 7.253 46.383 61.904 1.00 18.52 257 GLY C N 1
ATOM 7289 C CA . GLY C 1 257 ? 8.129 45.515 61.137 1.00 18.08 257 GLY C CA 1
ATOM 7290 C C . GLY C 1 257 ? 9.187 46.156 60.258 1.00 18.67 257 GLY C C 1
ATOM 7291 O O . GLY C 1 257 ? 9.710 45.503 59.357 1.00 18.78 257 GLY C O 1
ATOM 7292 N N . GLU C 1 258 ? 9.521 47.416 60.511 1.00 16.98 258 GLU C N 1
ATOM 7293 C CA . GLU C 1 258 ? 10.526 48.094 59.703 1.00 18.33 258 GLU C CA 1
ATOM 7294 C C . GLU C 1 258 ? 11.959 47.966 60.216 1.00 16.86 258 GLU C C 1
ATOM 7295 O O . GLU C 1 258 ? 12.869 48.603 59.692 1.00 17.40 258 GLU C O 1
ATOM 7301 N N . GLY C 1 259 ? 12.165 47.146 61.239 1.00 16.65 259 GLY C N 1
ATOM 7302 C CA . GLY C 1 259 ? 13.512 46.953 61.746 1.00 15.59 259 GLY C CA 1
ATOM 7303 C C . GLY C 1 259 ? 13.984 47.893 62.839 1.00 15.35 259 GLY C C 1
ATOM 7304 O O . GLY C 1 259 ? 13.278 48.824 63.224 1.00 14.96 259 GLY C O 1
ATOM 7305 N N . PRO C 1 260 ? 15.203 47.672 63.349 1.00 14.38 260 PRO C N 1
ATOM 7306 C CA . PRO C 1 260 ? 15.802 48.483 64.414 1.00 13.93 260 PRO C CA 1
ATOM 7307 C C . PRO C 1 260 ? 16.252 49.896 64.045 1.00 13.85 260 PRO C C 1
ATOM 7308 O O . PRO C 1 260 ? 16.339 50.255 62.872 1.00 13.23 260 PRO C O 1
ATOM 7312 N N . SER C 1 261 ? 16.514 50.688 65.082 1.00 12.63 261 SER C N 1
ATOM 7313 C CA . SER C 1 2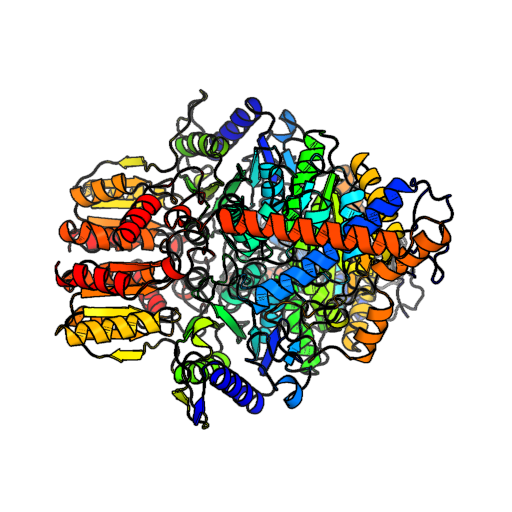61 ? 16.988 52.064 64.961 1.00 11.36 261 SER C CA 1
ATOM 7314 C C . SER C 1 261 ? 17.979 52.269 66.104 1.00 11.52 261 SER C C 1
ATOM 7315 O O . SER C 1 261 ? 17.967 51.524 67.084 1.00 12.00 261 SER C O 1
ATOM 7318 N N . LEU C 1 262 ? 18.840 53.269 65.973 1.00 9.75 262 LEU C N 1
ATOM 7319 C CA . LEU C 1 262 ? 19.797 53.592 67.023 1.00 8.89 262 LEU C CA 1
ATOM 7320 C C . LEU C 1 262 ? 19.501 55.037 67.413 1.00 8.56 262 LEU C C 1
ATOM 7321 O O . LEU C 1 262 ? 19.615 55.946 66.588 1.00 9.53 262 LEU C O 1
ATOM 7326 N N . VAL C 1 263 ? 19.098 55.240 68.661 1.00 8.63 263 VAL C N 1
ATOM 7327 C CA . VAL C 1 263 ? 18.768 56.575 69.148 1.00 8.96 263 VAL C CA 1
ATOM 7328 C C . VAL C 1 263 ? 19.777 57.040 70.192 1.00 9.66 263 VAL C C 1
ATOM 7329 O O . VAL C 1 263 ? 19.972 56.383 71.216 1.00 10.52 263 VAL C O 1
ATOM 7333 N N . GLU C 1 264 ? 20.422 58.172 69.927 1.00 9.15 264 GLU C N 1
ATOM 7334 C CA . GLU C 1 264 ? 21.392 58.720 70.869 1.00 9.07 264 GLU C CA 1
ATOM 7335 C C . GLU C 1 264 ? 20.746 59.844 71.662 1.00 8.52 264 GLU C C 1
ATOM 7336 O O . GLU C 1 264 ? 20.339 60.857 71.099 1.00 9.46 264 GLU C O 1
ATOM 7342 N N . LEU C 1 265 ? 20.645 59.655 72.970 1.00 9.05 265 LEU C N 1
ATOM 7343 C CA . LEU C 1 265 ? 20.064 60.669 73.832 1.00 9.28 265 LEU C CA 1
ATOM 7344 C C . LEU C 1 265 ? 21.221 61.311 74.587 1.00 9.89 265 LEU C C 1
ATOM 7345 O O . LEU C 1 265 ? 21.822 60.692 75.467 1.00 8.99 265 LEU C O 1
ATOM 7350 N N . ARG C 1 266 ? 21.546 62.547 74.228 1.00 9.03 266 ARG C N 1
ATOM 7351 C CA . ARG C 1 266 ? 22.646 63.246 74.882 1.00 12.90 266 ARG C CA 1
ATOM 7352 C C . ARG C 1 266 ? 22.193 63.793 76.225 1.00 11.39 266 ARG C C 1
ATOM 7353 O O . ARG C 1 266 ? 21.298 64.637 76.293 1.00 10.77 266 ARG C O 1
ATOM 7361 N N . VAL C 1 267 ? 22.817 63.294 77.290 1.00 10.93 267 VAL C N 1
ATOM 7362 C CA . VAL C 1 267 ? 22.496 63.703 78.652 1.00 10.85 267 VAL C CA 1
ATOM 7363 C C . VAL C 1 267 ? 23.783 64.039 79.398 1.00 12.44 267 VAL C C 1
ATOM 7364 O O . VAL C 1 267 ? 24.850 64.128 78.799 1.00 12.09 267 VAL C O 1
ATOM 7368 N N . TYR C 1 268 ? 23.676 64.237 80.707 1.00 15.94 268 TYR C N 1
ATOM 7369 C CA . TYR C 1 268 ? 24.849 64.515 81.528 1.00 17.69 268 TYR C CA 1
ATOM 7370 C C . TYR C 1 268 ? 24.717 63.791 82.866 1.00 17.41 268 TYR C C 1
ATOM 7371 O O . TYR C 1 268 ? 23.626 63.695 83.424 1.00 18.80 268 TYR C O 1
ATOM 7380 N N . ARG C 1 269 ? 25.834 63.274 83.367 1.00 16.84 269 ARG C N 1
ATOM 7381 C CA . ARG C 1 269 ? 25.867 62.550 84.638 1.00 16.99 269 ARG C CA 1
ATOM 7382 C C . ARG C 1 269 ? 26.272 63.563 85.718 1.00 17.03 269 ARG C C 1
ATOM 7383 O O . ARG C 1 269 ? 27.454 63.850 85.884 1.00 16.53 269 ARG C O 1
ATOM 7391 N N . TYR C 1 270 ? 25.298 64.106 86.445 1.00 17.10 270 TYR C N 1
ATOM 7392 C CA . TYR C 1 270 ? 25.594 65.095 87.479 1.00 17.76 270 TYR C CA 1
ATOM 7393 C C . TYR C 1 270 ? 26.384 64.562 88.669 1.00 18.52 270 TYR C C 1
ATOM 7394 O O . TYR C 1 270 ? 27.212 65.273 89.235 1.00 19.42 270 TYR C O 1
ATOM 7403 N N . GLY C 1 271 ? 26.130 63.319 89.057 1.00 18.00 271 GLY C N 1
ATOM 7404 C CA . GLY C 1 271 ? 26.853 62.757 90.183 1.00 17.80 271 GLY C CA 1
ATOM 7405 C C . GLY C 1 271 ? 28.122 62.078 89.716 1.00 17.34 271 GLY C C 1
ATOM 7406 O O . GLY C 1 271 ? 28.447 62.134 88.531 1.00 18.49 271 GLY C O 1
ATOM 7407 N N . PRO C 1 272 ? 28.884 61.457 90.627 1.00 17.15 272 PRO C N 1
ATOM 7408 C CA . PRO C 1 272 ? 30.114 60.778 90.212 1.00 17.31 272 PRO C CA 1
ATOM 7409 C C . PRO C 1 272 ? 29.705 59.511 89.454 1.00 16.96 272 PRO C C 1
ATOM 7410 O O . PRO C 1 272 ? 28.521 59.173 89.418 1.00 15.82 272 PRO C O 1
ATOM 7414 N N . HIS C 1 273 ? 30.661 58.814 88.847 1.00 16.71 273 HIS C N 1
ATOM 7415 C CA . HIS C 1 273 ? 30.322 57.598 88.115 1.00 16.38 273 HIS C CA 1
ATOM 7416 C C . HIS C 1 273 ? 29.541 56.647 89.012 1.00 16.02 273 HIS C C 1
ATOM 7417 O O . HIS C 1 273 ? 28.572 56.020 88.579 1.00 15.07 273 HIS C O 1
ATOM 7424 N N . SER C 1 274 ? 29.991 56.535 90.259 1.00 15.66 274 SER C N 1
ATOM 7425 C CA . SER C 1 274 ? 29.354 55.674 91.246 1.00 16.62 274 SER C CA 1
ATOM 7426 C C . SER C 1 274 ? 29.860 56.057 92.629 1.00 17.35 274 SER C C 1
ATOM 7427 O O . SER C 1 274 ? 30.732 56.919 92.767 1.00 17.21 274 SER C O 1
ATOM 7430 N N . SER C 1 275 ? 29.317 55.401 93.648 1.00 18.94 275 SER C N 1
ATOM 7431 C CA . SER C 1 275 ? 29.709 55.657 95.028 1.00 21.50 275 SER C CA 1
ATOM 7432 C C . SER C 1 275 ? 31.174 55.287 95.273 1.00 23.78 275 SER C C 1
ATOM 7433 O O . SER C 1 275 ? 31.755 55.669 96.284 1.00 23.48 275 SER C O 1
ATOM 7436 N N . ALA C 1 276 ? 31.766 54.543 94.345 1.00 26.03 276 ALA C N 1
ATOM 7437 C CA . ALA C 1 276 ? 33.162 54.140 94.472 1.00 30.18 276 ALA C CA 1
ATOM 7438 C C . ALA C 1 276 ? 34.080 55.060 93.666 1.00 32.77 276 ALA C C 1
ATOM 7439 O O . ALA C 1 276 ? 35.298 54.902 93.689 1.00 33.79 276 ALA C O 1
ATOM 7441 N N . ASP C 1 277 ? 33.489 56.024 92.966 1.00 35.71 277 ASP C N 1
ATOM 7442 C CA . ASP C 1 277 ? 34.245 56.959 92.133 1.00 39.08 277 ASP C CA 1
ATOM 7443 C C . ASP C 1 277 ? 34.487 58.329 92.773 1.00 42.27 277 ASP C C 1
ATOM 7444 O O . ASP C 1 277 ? 33.980 58.629 93.854 1.00 42.15 277 ASP C O 1
ATOM 7449 N N . ASP C 1 278 ? 35.277 59.150 92.084 1.00 46.98 278 ASP C N 1
ATOM 7450 C CA . ASP C 1 278 ? 35.609 60.504 92.524 1.00 50.10 278 ASP C CA 1
ATOM 7451 C C . ASP C 1 278 ? 35.628 61.418 91.294 1.00 51.98 278 ASP C C 1
ATOM 7452 O O . ASP C 1 278 ? 36.694 61.809 90.813 1.00 52.64 278 ASP C O 1
ATOM 7454 N N . ASP C 1 279 ? 34.436 61.745 90.795 1.00 53.51 279 ASP C N 1
ATOM 7455 C CA . ASP C 1 279 ? 34.273 62.592 89.614 1.00 54.36 279 ASP C CA 1
ATOM 7456 C C . ASP C 1 279 ? 35.073 63.886 89.692 1.00 55.71 279 ASP C C 1
ATOM 7457 O O . ASP C 1 279 ? 35.714 64.287 88.717 1.00 55.75 279 ASP C O 1
ATOM 7459 N N . SER C 1 280 ? 35.025 64.542 90.848 1.00 56.43 280 SER C N 1
ATOM 7460 C CA . SER C 1 280 ? 35.753 65.791 91.048 1.00 56.38 280 SER C CA 1
ATOM 7461 C C . SER C 1 280 ? 37.251 65.505 91.103 1.00 55.63 280 SER C C 1
ATOM 7462 O O . SER C 1 280 ? 37.886 65.631 92.152 1.00 56.18 280 SER C O 1
ATOM 7464 N N . ARG C 1 281 ? 37.805 65.112 89.961 1.00 53.63 281 ARG C N 1
ATOM 7465 C CA . ARG C 1 281 ? 39.220 64.796 89.860 1.00 51.20 281 ARG C CA 1
ATOM 7466 C C . ARG C 1 281 ? 39.618 64.623 88.398 1.00 49.70 281 ARG C C 1
ATOM 7467 O O . ARG C 1 281 ? 40.807 64.601 88.071 1.00 50.60 281 ARG C O 1
ATOM 7469 N N . TYR C 1 282 ? 38.624 64.498 87.519 1.00 45.49 282 TYR C N 1
ATOM 7470 C CA . TYR C 1 282 ? 38.896 64.324 86.097 1.00 41.47 282 TYR C CA 1
ATOM 7471 C C . TYR C 1 282 ? 37.952 65.100 85.177 1.00 40.83 282 TYR C C 1
ATOM 7472 O O . TYR C 1 282 ? 38.091 65.042 83.954 1.00 40.16 282 TYR C O 1
ATOM 7481 N N . ARG C 1 283 ? 36.998 65.824 85.760 1.00 39.97 283 ARG C N 1
ATOM 7482 C CA . ARG C 1 283 ? 36.056 66.622 84.973 1.00 40.00 283 ARG C CA 1
ATOM 7483 C C . ARG C 1 283 ? 36.154 68.109 85.312 1.00 41.11 283 ARG C C 1
ATOM 7484 O O . ARG C 1 283 ? 36.088 68.496 86.479 1.00 40.10 283 ARG C O 1
ATOM 7492 N N . PRO C 1 284 ? 36.303 68.964 84.287 1.00 42.88 284 PRO C N 1
ATOM 7493 C CA . PRO C 1 284 ? 36.403 70.411 84.509 1.00 44.58 284 PRO C CA 1
ATOM 7494 C C . PRO C 1 284 ? 35.148 70.975 85.170 1.00 46.55 284 PRO C C 1
ATOM 7495 O O . PRO C 1 284 ? 34.027 70.675 84.754 1.00 46.69 284 PRO C O 1
ATOM 7499 N N . LYS C 1 285 ? 35.344 71.793 86.201 1.00 48.24 285 LYS C N 1
ATOM 7500 C CA . LYS C 1 285 ? 34.230 72.395 86.929 1.00 49.40 285 LYS C CA 1
ATOM 7501 C C . LYS C 1 285 ? 33.319 73.221 86.025 1.00 49.03 285 LYS C C 1
ATOM 7502 O O . LYS C 1 285 ? 32.099 73.216 86.195 1.00 48.74 285 LYS C O 1
ATOM 7508 N N . GLU C 1 286 ? 33.911 73.931 85.069 1.00 48.64 286 GLU C N 1
ATOM 7509 C CA . GLU C 1 286 ? 33.131 74.756 84.152 1.00 48.49 286 GLU C CA 1
ATOM 7510 C C . GLU C 1 286 ? 32.122 73.905 83.392 1.00 46.41 286 GLU C C 1
ATOM 7511 O O . GLU C 1 286 ? 30.976 74.309 83.195 1.00 46.27 286 GLU C O 1
ATOM 7517 N N . GLU C 1 287 ? 32.561 72.725 82.965 1.00 43.28 287 GLU C N 1
ATOM 7518 C CA . GLU C 1 287 ? 31.713 71.805 82.219 1.00 39.78 287 GLU C CA 1
ATOM 7519 C C . GLU C 1 287 ? 30.519 71.355 83.058 1.00 38.58 287 GLU C C 1
ATOM 7520 O O . GLU C 1 287 ? 29.372 71.449 82.621 1.00 37.56 287 GLU C O 1
ATOM 7526 N N . VAL C 1 288 ? 30.797 70.863 84.262 1.00 36.99 288 VAL C N 1
ATOM 7527 C CA . VAL C 1 288 ? 29.747 70.391 85.157 1.00 36.42 288 VAL C CA 1
ATOM 7528 C C . VAL C 1 288 ? 28.760 71.508 85.481 1.00 37.04 288 VAL C C 1
ATOM 7529 O O . VAL C 1 288 ? 27.545 71.305 85.446 1.00 36.93 288 VAL C O 1
ATOM 7533 N N . ALA C 1 289 ? 29.286 72.687 85.798 1.00 37.06 289 ALA C N 1
ATOM 7534 C CA . ALA C 1 289 ? 28.443 73.831 86.124 1.00 36.56 289 ALA C CA 1
ATOM 7535 C C . ALA C 1 289 ? 27.599 74.183 84.903 1.00 35.52 289 ALA C C 1
ATOM 7536 O O . ALA C 1 289 ? 26.399 74.441 85.011 1.00 35.48 289 ALA C O 1
ATOM 7538 N N . PHE C 1 290 ? 28.241 74.181 83.742 1.00 33.96 290 PHE C N 1
ATOM 7539 C CA . PHE C 1 290 ? 27.574 74.492 82.486 1.00 33.68 290 PHE C CA 1
ATOM 7540 C C . PHE C 1 290 ? 26.392 73.558 82.233 1.00 33.32 290 PHE C C 1
ATOM 7541 O O . PHE C 1 290 ? 25.307 74.007 81.863 1.00 33.75 290 PHE C O 1
ATOM 7549 N N . TRP C 1 291 ? 26.597 72.261 82.439 1.00 30.98 291 TRP C N 1
ATOM 7550 C CA . TRP C 1 291 ? 25.527 71.300 82.214 1.00 29.97 291 TRP C CA 1
ATOM 7551 C C . TRP C 1 291 ? 24.471 71.249 83.316 1.00 29.42 291 TRP C C 1
ATOM 7552 O O . TRP C 1 291 ? 23.338 70.834 83.067 1.00 28.18 291 TRP C O 1
ATOM 7563 N N . ARG C 1 292 ? 24.825 71.672 84.527 1.00 29.92 292 ARG C N 1
ATOM 7564 C CA . ARG C 1 292 ? 23.859 71.659 85.621 1.00 31.16 292 ARG C CA 1
ATOM 7565 C C . ARG C 1 292 ? 22.747 72.652 85.299 1.00 29.76 292 ARG C C 1
ATOM 7566 O O . ARG C 1 292 ? 21.628 72.540 85.799 1.00 28.17 292 ARG C O 1
ATOM 7574 N N . LYS C 1 293 ? 23.069 73.624 84.453 1.00 28.35 293 LYS C N 1
ATOM 7575 C CA . LYS C 1 293 ? 22.107 74.637 84.044 1.00 27.88 293 LYS C CA 1
ATOM 7576 C C . LYS C 1 293 ? 21.181 74.075 82.959 1.00 25.41 293 LYS C C 1
ATOM 7577 O O . LYS C 1 293 ? 20.246 74.742 82.514 1.00 23.41 293 LYS C O 1
ATOM 7583 N N . LYS C 1 294 ? 21.447 72.841 82.540 1.00 22.19 294 LYS C N 1
ATOM 7584 C CA . LYS C 1 294 ? 20.644 72.186 81.513 1.00 20.80 294 LYS C CA 1
ATOM 7585 C C . LYS C 1 294 ? 19.761 71.081 82.091 1.00 18.13 294 LYS C C 1
ATOM 7586 O O . LYS C 1 294 ? 19.187 70.283 81.350 1.00 16.33 294 LYS C O 1
ATOM 7592 N N . ASP C 1 295 ? 19.665 71.043 83.416 1.00 15.04 295 ASP C N 1
ATOM 7593 C CA . ASP C 1 295 ? 18.857 70.056 84.131 1.00 14.38 295 ASP C CA 1
ATOM 7594 C C . ASP C 1 295 ? 17.491 69.898 83.453 1.00 13.97 295 ASP C C 1
ATOM 7595 O O . ASP C 1 295 ? 16.762 70.876 83.280 1.00 13.11 295 ASP C O 1
ATOM 7600 N N . PRO C 1 296 ? 17.124 68.664 83.068 1.00 13.36 296 PRO C N 1
ATOM 7601 C CA . PRO C 1 296 ? 15.832 68.438 82.411 1.00 12.57 296 PRO C CA 1
ATOM 7602 C C . PRO C 1 296 ? 14.591 68.779 83.241 1.00 13.07 296 PRO C C 1
ATOM 7603 O O . PRO C 1 296 ? 13.540 69.091 82.683 1.00 12.42 296 PRO C O 1
ATOM 7607 N N . ILE C 1 297 ? 14.706 68.724 84.563 1.00 12.93 297 ILE C N 1
ATOM 7608 C CA . ILE C 1 297 ? 13.557 69.009 85.414 1.00 13.88 297 ILE C CA 1
ATOM 7609 C C . ILE C 1 297 ? 13.137 70.479 85.381 1.00 14.48 297 ILE C C 1
ATOM 7610 O O . ILE C 1 297 ? 11.983 70.780 85.079 1.00 13.10 297 ILE C O 1
ATOM 7615 N N . PRO C 1 298 ? 14.057 71.414 85.678 1.00 14.37 298 PRO C N 1
ATOM 7616 C CA . PRO C 1 298 ? 13.641 72.821 85.634 1.00 15.52 298 PRO C CA 1
ATOM 7617 C C . PRO C 1 298 ? 13.231 73.205 84.213 1.00 16.28 298 PRO C C 1
ATOM 7618 O O . PRO C 1 298 ? 12.332 74.023 84.006 1.00 16.92 298 PRO C O 1
ATOM 7622 N N . ARG C 1 299 ? 13.894 72.601 83.232 1.00 16.79 299 ARG C N 1
ATOM 7623 C CA . ARG C 1 299 ? 13.602 72.885 81.834 1.00 16.05 299 ARG C CA 1
ATOM 7624 C C . ARG C 1 299 ? 12.167 72.533 81.451 1.00 15.88 299 ARG C C 1
ATOM 7625 O O . ARG C 1 299 ? 11.491 73.319 80.786 1.00 15.58 299 ARG C O 1
ATOM 7633 N N . PHE C 1 300 ? 11.704 71.355 81.862 1.00 13.65 300 PHE C N 1
ATOM 7634 C CA . PHE C 1 300 ? 10.343 70.933 81.543 1.00 14.20 300 PHE C CA 1
ATOM 7635 C C . PHE C 1 300 ? 9.354 71.664 82.446 1.00 14.39 300 PHE C C 1
ATOM 7636 O O . PHE C 1 300 ? 8.212 71.910 82.058 1.00 13.14 300 PHE C O 1
ATOM 7644 N N . ARG C 1 301 ? 9.801 72.010 83.650 1.00 14.94 301 ARG C N 1
ATOM 7645 C CA . ARG C 1 301 ? 8.958 72.748 84.585 1.00 18.22 301 ARG C CA 1
ATOM 7646 C C . ARG C 1 301 ? 8.550 74.072 83.942 1.00 18.32 301 ARG C C 1
ATOM 7647 O O . ARG C 1 301 ? 7.395 74.495 84.040 1.00 17.62 301 ARG C O 1
ATOM 7655 N N . ARG C 1 302 ? 9.504 74.720 83.277 1.00 18.32 302 ARG C N 1
ATOM 7656 C CA . ARG C 1 302 ? 9.235 75.990 82.613 1.00 19.15 302 ARG C CA 1
ATOM 7657 C C . ARG C 1 302 ? 8.261 75.807 81.456 1.00 17.74 302 ARG C C 1
ATOM 7658 O O . ARG C 1 302 ? 7.451 76.694 81.174 1.00 16.36 302 ARG C O 1
ATOM 7666 N N . PHE C 1 303 ? 8.350 74.660 80.785 1.00 15.00 303 PHE C N 1
ATOM 7667 C CA . PHE C 1 303 ? 7.468 74.348 79.665 1.00 14.10 303 PHE C CA 1
ATOM 7668 C C . PHE C 1 303 ? 6.038 74.213 80.180 1.00 13.85 303 PHE C C 1
ATOM 7669 O O . PHE C 1 303 ? 5.099 74.743 79.581 1.00 13.69 303 PHE C O 1
ATOM 7677 N N . LEU C 1 304 ? 5.880 73.509 81.297 1.00 11.74 304 LEU C N 1
ATOM 7678 C CA . LEU C 1 304 ? 4.563 73.315 81.895 1.00 12.80 304 LEU C CA 1
ATOM 7679 C C . LEU C 1 304 ? 3.999 74.633 82.418 1.00 13.74 304 LEU C C 1
ATOM 7680 O O . LEU C 1 304 ? 2.840 74.971 82.166 1.00 13.31 304 LEU C O 1
ATOM 7685 N N . GLU C 1 305 ? 4.827 75.379 83.141 1.00 13.81 305 GLU C N 1
ATOM 7686 C CA . GLU C 1 305 ? 4.398 76.646 83.712 1.00 15.96 305 GLU C CA 1
ATOM 7687 C C . GLU C 1 305 ? 3.828 77.595 82.664 1.00 15.70 305 GLU C C 1
ATOM 7688 O O . GLU C 1 305 ? 2.823 78.262 82.909 1.00 15.01 305 GLU C O 1
ATOM 7694 N N . ALA C 1 306 ? 4.455 77.645 81.492 1.00 14.64 306 ALA C N 1
ATOM 7695 C CA . ALA C 1 306 ? 3.986 78.523 80.427 1.00 16.20 306 ALA C CA 1
ATOM 7696 C C . ALA C 1 306 ? 2.619 78.093 79.892 1.00 17.81 306 ALA C C 1
ATOM 7697 O O . ALA C 1 306 ? 1.921 78.881 79.250 1.00 17.27 306 ALA C O 1
ATOM 7699 N N . ARG C 1 307 ? 2.238 76.847 80.158 1.00 15.02 307 ARG C N 1
ATOM 7700 C CA . ARG C 1 307 ? 0.961 76.323 79.681 1.00 16.14 307 ARG C CA 1
ATOM 7701 C C . ARG C 1 307 ? -0.075 76.143 80.782 1.00 15.28 307 ARG C C 1
ATOM 7702 O O . ARG C 1 307 ? -1.122 75.533 80.563 1.00 15.19 307 ARG C O 1
ATOM 7710 N N . GLY C 1 308 ? 0.223 76.684 81.960 1.00 14.94 308 GLY C N 1
ATOM 7711 C CA . GLY C 1 308 ? -0.686 76.589 83.088 1.00 14.26 308 GLY C CA 1
ATOM 7712 C C . GLY C 1 308 ? -0.755 75.203 83.695 1.00 14.70 308 GLY C C 1
ATOM 7713 O O . GLY C 1 308 ? -1.712 74.878 84.402 1.00 13.68 308 GLY C O 1
ATOM 7714 N N . LEU C 1 309 ? 0.262 74.387 83.435 1.00 13.49 309 LEU C N 1
ATOM 7715 C CA . LEU C 1 309 ? 0.294 73.019 83.946 1.00 13.08 309 LEU C CA 1
ATOM 7716 C C . LEU C 1 309 ? 1.226 72.823 85.140 1.00 13.71 309 LEU C C 1
ATOM 7717 O O . LEU C 1 309 ? 1.516 71.694 85.533 1.00 13.44 309 LEU C O 1
ATOM 7722 N N . TRP C 1 310 ? 1.690 73.923 85.718 1.00 13.88 310 TRP C N 1
ATOM 7723 C CA . TRP C 1 310 ? 2.577 73.854 86.871 1.00 15.07 310 TRP C CA 1
ATOM 7724 C C . TRP C 1 310 ? 2.470 75.102 87.723 1.00 16.34 310 TRP C C 1
ATOM 7725 O O . TRP C 1 310 ? 2.272 76.198 87.209 1.00 17.62 310 TRP C O 1
ATOM 7736 N N . ASN C 1 311 ? 2.604 74.918 89.031 1.00 18.07 311 ASN C N 1
ATOM 7737 C CA . ASN C 1 311 ? 2.613 76.020 89.982 1.00 19.27 311 ASN C CA 1
ATOM 7738 C C . ASN C 1 311 ? 3.366 75.503 91.204 1.00 19.14 311 ASN C C 1
ATOM 7739 O O . ASN C 1 311 ? 3.477 74.290 91.406 1.00 17.46 311 ASN C O 1
ATOM 7744 N N . GLU C 1 312 ? 3.905 76.425 91.992 1.00 18.97 312 GLU C N 1
ATOM 7745 C CA . GLU C 1 312 ? 4.680 76.089 93.181 1.00 18.21 312 GLU C CA 1
ATOM 7746 C C . GLU C 1 312 ? 3.953 75.140 94.135 1.00 17.96 312 GLU C C 1
ATOM 7747 O O . GLU C 1 312 ? 4.571 74.246 94.711 1.00 15.84 312 GLU C O 1
ATOM 7753 N N . GLU C 1 313 ? 2.646 75.327 94.301 1.00 18.45 313 GLU C N 1
ATOM 7754 C CA . GLU C 1 313 ? 1.877 74.471 95.198 1.00 19.08 313 GLU C CA 1
ATOM 7755 C C . GLU C 1 313 ? 1.867 73.017 94.736 1.00 18.77 313 GLU C C 1
ATOM 7756 O O . GLU C 1 313 ? 1.958 72.096 95.550 1.00 17.69 313 GLU C O 1
ATOM 7762 N N . TRP C 1 314 ? 1.753 72.807 93.432 1.00 16.94 314 TRP C N 1
ATOM 7763 C CA . TRP C 1 314 ? 1.746 71.450 92.900 1.00 16.96 314 TRP C CA 1
ATOM 7764 C C . TRP C 1 314 ? 3.126 70.822 93.106 1.00 15.95 314 TRP C C 1
ATOM 7765 O O . TRP C 1 314 ? 3.235 69.641 93.425 1.00 17.13 314 TRP C O 1
ATOM 7776 N N . GLU C 1 315 ? 4.173 71.622 92.925 1.00 16.69 315 GLU C N 1
ATOM 7777 C CA . GLU C 1 315 ? 5.547 71.158 93.119 1.00 16.67 315 GLU C CA 1
ATOM 7778 C C . GLU C 1 315 ? 5.655 70.585 94.531 1.00 17.18 315 GLU C C 1
ATOM 7779 O O . GLU C 1 315 ? 6.173 69.484 94.733 1.00 16.45 315 GLU C O 1
ATOM 7785 N N . GLU C 1 316 ? 5.155 71.342 95.504 1.00 16.11 316 GLU C N 1
ATOM 7786 C CA . GLU C 1 316 ? 5.171 70.924 96.900 1.00 16.81 316 GLU C CA 1
ATOM 7787 C C . GLU C 1 316 ? 4.424 69.618 97.125 1.00 16.51 316 GLU C C 1
ATOM 7788 O O . GLU C 1 316 ? 4.958 68.693 97.735 1.00 16.03 316 GLU C O 1
ATOM 7794 N N . ASP C 1 317 ? 3.183 69.552 96.648 1.00 16.79 317 ASP C N 1
ATOM 7795 C CA . ASP C 1 317 ? 2.365 68.355 96.819 1.00 17.70 317 ASP C CA 1
ATOM 7796 C C . ASP C 1 317 ? 2.985 67.118 96.182 1.00 17.80 317 ASP C C 1
ATOM 7797 O O . ASP C 1 317 ? 2.954 66.034 96.761 1.00 18.22 317 ASP C O 1
ATOM 7802 N N . VAL C 1 318 ? 3.535 67.281 94.983 1.00 17.78 318 VAL C N 1
ATOM 7803 C CA . VAL C 1 318 ? 4.148 66.168 94.266 1.00 19.26 318 VAL C CA 1
ATOM 7804 C C . VAL C 1 318 ? 5.378 65.632 94.986 1.00 18.36 318 VAL C C 1
ATOM 7805 O O . VAL C 1 318 ? 5.529 64.423 95.149 1.00 18.02 318 VAL C O 1
ATOM 7809 N N . ARG C 1 319 ? 6.260 66.533 95.405 1.00 17.76 319 ARG C N 1
ATOM 7810 C CA . ARG C 1 319 ? 7.470 66.129 96.109 1.00 16.80 319 ARG C CA 1
ATOM 7811 C C . ARG C 1 319 ? 7.127 65.460 97.431 1.00 15.53 319 ARG C C 1
ATOM 7812 O O . ARG C 1 319 ? 7.749 64.473 97.813 1.00 15.42 319 ARG C O 1
ATOM 7820 N N . GLU C 1 320 ? 6.132 65.994 98.131 1.00 16.21 320 GLU C N 1
ATOM 7821 C CA . GLU C 1 320 ? 5.723 65.410 99.402 1.00 17.16 320 GLU C CA 1
ATOM 7822 C C . GLU C 1 320 ? 5.126 64.021 99.181 1.00 16.91 320 GLU C C 1
ATOM 7823 O O . GLU C 1 320 ? 5.333 63.114 99.987 1.00 15.29 320 GLU C O 1
ATOM 7829 N N . GLU C 1 321 ? 4.397 63.853 98.082 1.00 17.76 321 GLU C N 1
ATOM 7830 C CA . GLU C 1 321 ? 3.795 62.561 97.756 1.00 19.01 321 GLU C CA 1
ATOM 7831 C C . GLU C 1 321 ? 4.887 61.539 97.455 1.00 17.19 321 GLU C C 1
ATOM 7832 O O . GLU C 1 321 ? 4.819 60.391 97.896 1.00 17.10 321 GLU C O 1
ATOM 7838 N N . ILE C 1 322 ? 5.888 61.965 96.691 1.00 15.86 322 ILE C N 1
ATOM 7839 C CA . ILE C 1 322 ? 6.997 61.091 96.328 1.00 14.32 322 ILE C CA 1
ATOM 7840 C C . ILE C 1 322 ? 7.798 60.688 97.564 1.00 15.08 322 ILE C C 1
ATOM 7841 O O . ILE C 1 322 ? 8.178 59.525 97.714 1.00 14.43 322 ILE C O 1
ATOM 7846 N N . ARG C 1 323 ? 8.049 61.643 98.455 1.00 13.91 323 ARG C N 1
ATOM 7847 C CA . ARG C 1 323 ? 8.797 61.338 99.670 1.00 14.59 323 ARG C CA 1
ATOM 7848 C C . ARG C 1 323 ? 8.067 60.274 100.485 1.00 14.69 323 ARG C C 1
ATOM 7849 O O . ARG C 1 323 ? 8.692 59.375 101.045 1.00 15.26 323 ARG C O 1
ATOM 7857 N N . ALA C 1 324 ? 6.742 60.381 100.546 1.00 15.78 324 ALA C N 1
ATOM 7858 C CA . ALA C 1 324 ? 5.935 59.419 101.290 1.00 17.03 324 ALA C CA 1
ATOM 7859 C C . ALA C 1 324 ? 6.026 58.047 100.627 1.00 17.26 324 ALA C C 1
ATOM 7860 O O . ALA C 1 324 ? 6.057 57.019 101.304 1.00 18.33 324 ALA C O 1
ATOM 7862 N N . GLU C 1 325 ? 6.061 58.036 99.299 1.00 17.65 325 GLU C N 1
ATOM 7863 C CA . GLU C 1 325 ? 6.161 56.785 98.557 1.00 16.43 325 GLU C CA 1
ATOM 7864 C C . GLU C 1 325 ? 7.502 56.123 98.846 1.00 16.30 325 GLU C C 1
ATOM 7865 O O . GLU C 1 325 ? 7.579 54.910 99.049 1.00 15.73 325 GLU C O 1
ATOM 7871 N N . LEU C 1 326 ? 8.559 56.926 98.878 1.00 16.11 326 LEU C N 1
ATOM 7872 C CA . LEU C 1 326 ? 9.893 56.410 99.157 1.00 16.35 326 LEU C CA 1
ATOM 7873 C C . LEU C 1 326 ? 9.962 55.833 100.569 1.00 16.60 326 LEU C C 1
ATOM 7874 O O . LEU C 1 326 ? 10.535 54.767 100.780 1.00 16.52 326 LEU C O 1
ATOM 7879 N N . GLU C 1 327 ? 9.374 56.535 101.535 1.00 17.54 327 GLU C N 1
ATOM 7880 C CA . GLU C 1 327 ? 9.378 56.064 102.920 1.00 18.44 327 GLU C CA 1
ATOM 7881 C C . GLU C 1 327 ? 8.683 54.714 103.029 1.00 18.09 327 GLU C C 1
ATOM 7882 O O . GLU C 1 327 ? 9.184 53.796 103.674 1.00 16.15 327 GLU C O 1
ATOM 7888 N N . ARG C 1 328 ? 7.518 54.613 102.398 1.00 18.89 328 ARG C N 1
ATOM 7889 C CA . ARG C 1 328 ? 6.723 53.389 102.413 1.00 20.21 328 ARG C CA 1
ATOM 7890 C C . ARG C 1 328 ? 7.474 52.251 101.722 1.00 18.05 328 ARG C C 1
ATOM 7891 O O . ARG C 1 328 ? 7.511 51.126 102.218 1.00 17.83 328 ARG C O 1
ATOM 7899 N N . GLY C 1 329 ? 8.066 52.551 100.572 1.00 18.03 329 GLY C N 1
ATOM 7900 C CA . GLY C 1 329 ? 8.806 51.541 99.836 1.00 16.68 329 GLY C CA 1
ATOM 7901 C C . GLY C 1 329 ? 10.002 51.023 100.612 1.00 16.38 329 GLY C C 1
ATOM 7902 O O . GLY C 1 329 ? 10.239 49.816 100.671 1.00 16.01 329 GLY C O 1
ATOM 7903 N N . LEU C 1 330 ? 10.765 51.936 101.205 1.00 15.99 330 LEU C N 1
ATOM 7904 C CA . LEU C 1 330 ? 11.938 51.549 101.980 1.00 15.77 330 LEU C CA 1
ATOM 7905 C C . LEU C 1 330 ? 11.523 50.695 103.174 1.00 16.34 330 LEU C C 1
ATOM 7906 O O . LEU C 1 330 ? 12.167 49.692 103.484 1.00 15.73 330 LEU C O 1
ATOM 7911 N N . LYS C 1 331 ? 10.440 51.091 103.835 1.00 17.01 331 LYS C N 1
ATOM 7912 C CA . LYS C 1 331 ? 9.936 50.358 104.991 1.00 19.13 331 LYS C CA 1
ATOM 7913 C C . LYS C 1 331 ? 9.593 48.916 104.618 1.00 19.55 331 LYS C C 1
ATOM 7914 O O . LYS C 1 331 ? 9.981 47.974 105.314 1.00 19.19 331 LYS C O 1
ATOM 7920 N N . GLU C 1 332 ? 8.870 48.744 103.517 1.00 19.50 332 GLU C N 1
ATOM 7921 C CA . GLU C 1 332 ? 8.479 47.411 103.070 1.00 20.38 332 GLU C CA 1
ATOM 7922 C C . GLU C 1 332 ? 9.697 46.575 102.682 1.00 19.42 332 GLU C C 1
ATOM 7923 O O . GLU C 1 332 ? 9.726 45.366 102.907 1.00 18.71 332 GLU C O 1
ATOM 7929 N N . ALA C 1 333 ? 10.699 47.222 102.099 1.00 17.60 333 ALA C N 1
ATOM 7930 C CA . ALA C 1 333 ? 11.904 46.518 101.685 1.00 17.72 333 ALA C CA 1
ATOM 7931 C C . ALA C 1 333 ? 12.673 45.993 102.891 1.00 18.02 333 ALA C C 1
ATOM 7932 O O . ALA C 1 333 ? 13.079 44.833 102.919 1.00 17.78 333 ALA C O 1
ATOM 7934 N N . GLU C 1 334 ? 12.865 46.847 103.891 1.00 19.63 334 GLU C N 1
ATOM 7935 C CA . GLU C 1 334 ? 13.596 46.461 105.096 1.00 22.32 334 GLU C CA 1
ATOM 7936 C C . GLU C 1 334 ? 12.813 45.436 105.898 1.00 22.62 334 GLU C C 1
ATOM 7937 O O . GLU C 1 334 ? 13.376 44.513 106.485 1.00 22.20 334 GLU C O 1
ATOM 7943 N N . GLU C 1 335 ? 11.500 45.616 105.907 1.00 23.86 335 GLU C N 1
ATOM 7944 C CA . GLU C 1 335 ? 10.582 44.749 106.625 1.00 25.54 335 GLU C CA 1
ATOM 7945 C C . GLU C 1 335 ? 10.634 43.305 106.126 1.00 24.70 335 GLU C C 1
ATOM 7946 O O . GLU C 1 335 ? 10.399 42.368 106.890 1.00 24.01 335 GLU C O 1
ATOM 7952 N N . ALA C 1 336 ? 10.949 43.131 104.846 1.00 22.85 336 ALA C N 1
ATOM 7953 C CA . ALA C 1 336 ? 11.022 41.803 104.243 1.00 22.06 336 ALA C CA 1
ATOM 7954 C C . ALA C 1 336 ? 12.066 40.904 104.903 1.00 21.38 336 ALA C C 1
ATOM 7955 O O . ALA C 1 336 ? 11.963 39.679 104.847 1.00 21.89 336 ALA C O 1
ATOM 7957 N N . GLY C 1 337 ? 13.074 41.511 105.519 1.00 22.34 337 GLY C N 1
ATOM 7958 C CA . GLY C 1 337 ? 14.103 40.733 106.182 1.00 22.71 337 GLY C CA 1
ATOM 7959 C C . GLY C 1 337 ? 15.215 40.246 105.269 1.00 23.33 337 GLY C C 1
ATOM 7960 O O . GLY C 1 337 ? 15.077 40.283 104.047 1.00 21.52 337 GLY C O 1
ATOM 7961 N N . PRO C 1 338 ? 16.335 39.776 105.844 1.00 24.66 338 PRO C N 1
ATOM 7962 C CA . PRO C 1 338 ? 17.513 39.266 105.128 1.00 25.21 338 PRO C CA 1
ATOM 7963 C C . PRO C 1 338 ? 17.219 38.012 104.310 1.00 23.36 338 PRO C C 1
ATOM 7964 O O . PRO C 1 338 ? 16.361 37.214 104.678 1.00 23.02 338 PRO C O 1
ATOM 7968 N N . VAL C 1 339 ? 17.930 37.834 103.202 1.00 23.36 339 VAL C N 1
ATOM 7969 C CA . VAL C 1 339 ? 17.721 36.643 102.391 1.00 22.73 339 VAL C CA 1
ATOM 7970 C C . VAL C 1 339 ? 18.411 35.479 103.099 1.00 22.70 339 VAL C C 1
ATOM 7971 O O . VAL C 1 339 ? 19.507 35.630 103.641 1.00 22.12 339 VAL C O 1
ATOM 7975 N N . PRO C 1 340 ? 17.763 34.308 103.126 1.00 23.00 340 PRO C N 1
ATOM 7976 C CA . PRO C 1 340 ? 18.321 33.118 103.776 1.00 23.80 340 PRO C CA 1
ATOM 7977 C C . PRO C 1 340 ? 19.660 32.703 103.165 1.00 24.56 340 PRO C C 1
ATOM 7978 O O . PRO C 1 340 ? 19.862 32.816 101.957 1.00 23.62 340 PRO C O 1
ATOM 7982 N N . PRO C 1 341 ? 20.591 32.216 103.997 1.00 24.34 341 PRO C N 1
ATOM 7983 C CA . PRO C 1 341 ? 21.908 31.785 103.518 1.00 25.11 341 PRO C CA 1
ATOM 7984 C C . PRO C 1 341 ? 21.813 30.693 102.451 1.00 24.08 341 PRO C C 1
ATOM 7985 O O . PRO C 1 341 ? 22.563 30.702 101.476 1.00 23.34 341 PRO C O 1
ATOM 7989 N N . GLU C 1 342 ? 20.878 29.764 102.641 1.00 23.22 342 GLU C N 1
ATOM 7990 C CA . GLU C 1 342 ? 20.691 28.644 101.717 1.00 23.52 342 GLU C CA 1
ATOM 7991 C C . GLU C 1 342 ? 20.338 29.060 100.298 1.00 21.13 342 GLU C C 1
ATOM 7992 O O . GLU C 1 342 ? 20.547 28.293 99.361 1.00 21.34 342 GLU C O 1
ATOM 7998 N N . TRP C 1 343 ? 19.790 30.260 100.137 1.00 18.86 343 TRP C N 1
ATOM 7999 C CA . TRP C 1 343 ? 19.412 30.733 98.807 1.00 18.64 343 TRP C CA 1
ATOM 8000 C C . TRP C 1 343 ? 20.613 30.847 97.878 1.00 16.79 343 TRP C C 1
ATOM 8001 O O . TRP C 1 343 ? 20.465 30.928 96.660 1.00 16.82 343 TRP C O 1
ATOM 8012 N N . MET C 1 344 ? 21.806 30.841 98.459 1.00 15.86 344 MET C N 1
ATOM 8013 C CA . MET C 1 344 ? 23.032 30.930 97.680 1.00 16.80 344 MET C CA 1
ATOM 8014 C C . MET C 1 344 ? 23.201 29.724 96.753 1.00 15.96 344 MET C C 1
ATOM 8015 O O . MET C 1 344 ? 23.920 29.795 95.757 1.00 15.35 344 MET C O 1
ATOM 8020 N N . PHE C 1 345 ? 22.525 28.622 97.074 1.00 13.72 345 PHE C N 1
ATOM 8021 C CA . PHE C 1 345 ? 22.623 27.402 96.271 1.00 14.55 345 PHE C CA 1
ATOM 8022 C C . PHE C 1 345 ? 21.422 27.162 95.359 1.00 13.56 345 PHE C C 1
ATOM 8023 O O . PHE C 1 345 ? 21.388 26.175 94.617 1.00 14.56 345 PHE C O 1
ATOM 8031 N N . GLU C 1 346 ? 20.448 28.066 95.413 1.00 13.36 346 GLU C N 1
ATOM 8032 C CA . GLU C 1 346 ? 19.235 27.945 94.606 1.00 15.35 346 GLU C CA 1
ATOM 8033 C C . GLU C 1 346 ? 19.329 28.709 93.292 1.00 13.50 346 GLU C C 1
ATOM 8034 O O . GLU C 1 346 ? 20.038 29.706 93.194 1.00 12.48 346 GLU C O 1
ATOM 8040 N N . ASP C 1 347 ? 18.596 28.230 92.290 1.00 13.33 347 ASP C N 1
ATOM 8041 C CA . ASP C 1 347 ? 18.536 28.859 90.973 1.00 13.37 347 ASP C CA 1
ATOM 8042 C C . ASP C 1 347 ? 19.796 28.821 90.107 1.00 13.37 347 ASP C C 1
ATOM 8043 O O . ASP C 1 347 ? 19.862 29.522 89.095 1.00 12.18 347 ASP C O 1
ATOM 8048 N N . VAL C 1 348 ? 20.803 28.042 90.493 1.00 13.16 348 VAL C N 1
ATOM 8049 C CA . VAL C 1 348 ? 21.985 27.940 89.640 1.00 12.29 348 VAL C CA 1
ATOM 8050 C C . VAL C 1 348 ? 21.450 27.173 88.432 1.00 13.02 348 VAL C C 1
ATOM 8051 O O . VAL C 1 348 ? 21.731 27.514 87.282 1.00 13.51 348 VAL C O 1
ATOM 8055 N N . PHE C 1 349 ? 20.663 26.140 88.731 1.00 12.97 349 PHE C N 1
ATOM 8056 C CA . PHE C 1 349 ? 19.983 25.299 87.743 1.00 12.61 349 PHE C CA 1
ATOM 8057 C C . PHE C 1 349 ? 18.544 25.239 88.259 1.00 13.37 349 PHE C C 1
ATOM 8058 O O . PHE C 1 349 ? 18.268 25.713 89.359 1.00 13.23 349 PHE C O 1
ATOM 8066 N N . ALA C 1 350 ? 17.630 24.665 87.482 1.00 14.31 350 ALA C N 1
ATOM 8067 C CA . ALA C 1 350 ? 16.240 24.555 87.918 1.00 16.01 350 ALA C CA 1
ATOM 8068 C C . ALA C 1 350 ? 16.176 23.766 89.230 1.00 18.13 350 ALA C C 1
ATOM 8069 O O . ALA C 1 350 ? 15.363 24.056 90.109 1.00 19.54 350 ALA C O 1
ATOM 8071 N N . GLU C 1 351 ? 17.040 22.765 89.348 1.00 18.16 351 GLU C N 1
ATOM 8072 C CA . GLU C 1 351 ? 17.113 21.935 90.542 1.00 20.06 351 GLU C CA 1
ATOM 8073 C C . GLU C 1 351 ? 18.579 21.754 90.915 1.00 19.73 351 GLU C C 1
ATOM 8074 O O . GLU C 1 351 ? 19.447 21.728 90.043 1.00 19.56 351 GLU C O 1
ATOM 8080 N N . LYS C 1 352 ? 18.852 21.633 92.210 1.00 19.89 352 LYS C N 1
ATOM 8081 C CA . LYS C 1 352 ? 20.219 21.465 92.692 1.00 20.32 352 LYS C CA 1
ATOM 8082 C C . LYS C 1 352 ? 20.803 20.086 92.410 1.00 20.65 352 LYS C C 1
ATOM 8083 O O . LYS C 1 352 ? 20.238 19.073 92.814 1.00 20.93 352 LYS C O 1
ATOM 8089 N N . PRO C 1 353 ? 21.942 20.034 91.700 1.00 20.85 353 PRO C N 1
ATOM 8090 C CA . PRO C 1 353 ? 22.611 18.769 91.368 1.00 20.79 353 PRO C CA 1
ATOM 8091 C C . PRO C 1 353 ? 23.305 18.231 92.617 1.00 20.90 353 PRO C C 1
ATOM 8092 O O . PRO C 1 353 ? 23.397 18.933 93.626 1.00 21.13 353 PRO C O 1
ATOM 8096 N N . TRP C 1 354 ? 23.808 17.002 92.548 1.00 20.05 354 TRP C N 1
ATOM 8097 C CA . TRP C 1 354 ? 24.469 16.392 93.699 1.00 18.94 354 TRP C CA 1
ATOM 8098 C C . TRP C 1 354 ? 25.562 17.249 94.340 1.00 18.53 354 TRP C C 1
ATOM 8099 O O . TRP C 1 354 ? 25.642 17.337 95.568 1.00 17.94 354 TRP C O 1
ATOM 8110 N N . HIS C 1 355 ? 26.399 17.888 93.526 1.00 17.11 355 HIS C N 1
ATOM 8111 C CA . HIS C 1 355 ? 27.482 18.686 94.085 1.00 16.10 355 HIS C CA 1
ATOM 8112 C C . HIS C 1 355 ? 27.030 19.924 94.849 1.00 15.89 355 HIS C C 1
ATOM 8113 O O . HIS C 1 355 ? 27.690 20.326 95.804 1.00 17.47 355 HIS C O 1
ATOM 8120 N N . LEU C 1 356 ? 25.916 20.532 94.449 1.00 14.51 356 LEU C N 1
ATOM 8121 C CA . LEU C 1 356 ? 25.437 21.709 95.169 1.00 15.00 356 LEU C CA 1
ATOM 8122 C C . LEU C 1 356 ? 24.742 21.263 96.451 1.00 16.09 356 LEU C C 1
ATOM 8123 O O . LEU C 1 356 ? 24.765 21.968 97.456 1.00 15.92 356 LEU C O 1
ATOM 8128 N N . LEU C 1 357 ? 24.125 20.087 96.413 1.00 16.86 357 LEU C N 1
ATOM 8129 C CA . LEU C 1 357 ? 23.465 19.555 97.597 1.00 18.27 357 LEU C CA 1
ATOM 8130 C C . LEU C 1 357 ? 24.544 19.261 98.638 1.00 19.60 357 LEU C C 1
ATOM 8131 O O . LEU C 1 357 ? 24.368 19.536 99.824 1.00 20.99 357 LEU C O 1
ATOM 8136 N N . ARG C 1 358 ? 25.667 18.710 98.186 1.00 20.90 358 ARG C N 1
ATOM 8137 C CA . ARG C 1 358 ? 26.770 18.397 99.087 1.00 22.36 358 ARG C CA 1
ATOM 8138 C C . ARG C 1 358 ? 27.371 19.680 99.656 1.00 22.06 358 ARG C C 1
ATOM 8139 O O . ARG C 1 358 ? 27.624 19.784 100.856 1.00 21.06 358 ARG C O 1
ATOM 8147 N N . GLN C 1 359 ? 27.604 20.654 98.784 1.00 20.38 359 GLN C N 1
ATOM 8148 C CA . GLN C 1 359 ? 28.178 21.924 99.205 1.00 19.69 359 GLN C CA 1
ATOM 8149 C C . GLN C 1 359 ? 27.255 22.662 100.169 1.00 20.90 359 GLN C C 1
ATOM 8150 O O . GLN C 1 359 ? 27.720 23.311 101.108 1.00 20.77 359 GLN C O 1
ATOM 8156 N N . GLU C 1 360 ? 25.950 22.558 99.946 1.00 19.29 360 GLU C N 1
ATOM 8157 C CA . GLU C 1 360 ? 24.994 23.207 100.830 1.00 21.45 360 GLU C CA 1
ATOM 8158 C C . GLU C 1 360 ? 25.066 22.556 102.212 1.00 22.22 360 GLU C C 1
ATOM 8159 O O . GLU C 1 360 ? 25.096 23.243 103.235 1.00 20.86 360 GLU C O 1
ATOM 8165 N N . ALA C 1 361 ? 25.095 21.227 102.233 1.00 22.31 361 ALA C N 1
ATOM 8166 C CA . ALA C 1 361 ? 25.166 20.482 103.485 1.00 24.35 361 ALA C CA 1
ATOM 8167 C C . ALA C 1 361 ? 26.434 20.856 104.250 1.00 26.78 361 ALA C C 1
ATOM 8168 O O . ALA C 1 361 ? 26.409 21.005 105.471 1.00 27.11 361 ALA C O 1
ATOM 8170 N N . LEU C 1 362 ? 27.540 21.010 103.526 1.00 29.32 362 LEU C N 1
ATOM 8171 C CA . LEU C 1 362 ? 28.817 21.376 104.135 1.00 31.90 362 LEU C CA 1
ATOM 8172 C C . LEU C 1 362 ? 28.713 22.718 104.847 1.00 33.59 362 LEU C C 1
ATOM 8173 O O . LEU C 1 362 ? 29.118 22.858 106.001 1.00 34.19 362 LEU C O 1
ATOM 8178 N N . LEU C 1 363 ? 28.178 23.708 104.142 1.00 34.85 363 LEU C N 1
ATOM 8179 C CA . LEU C 1 363 ? 28.025 25.043 104.696 1.00 36.47 363 LEU C CA 1
ATOM 8180 C C . LEU C 1 363 ? 27.083 25.036 105.892 1.00 38.60 363 LEU C C 1
ATOM 8181 O O . LEU C 1 363 ? 27.292 25.768 106.858 1.00 38.86 363 LEU C O 1
ATOM 8186 N N . LYS C 1 364 ? 26.046 24.208 105.825 1.00 41.08 364 LYS C N 1
ATOM 8187 C CA . LYS C 1 364 ? 25.067 24.117 106.903 1.00 44.42 364 LYS C CA 1
ATOM 8188 C C . LYS C 1 364 ? 25.710 23.707 108.227 1.00 46.39 364 LYS C C 1
ATOM 8189 O O . LYS C 1 364 ? 25.214 24.053 109.298 1.00 46.42 364 LYS C O 1
ATOM 8195 N N . GLU C 1 365 ? 26.815 22.974 108.149 1.00 49.05 365 GLU C N 1
ATOM 8196 C CA . GLU C 1 365 ? 27.519 22.530 109.347 1.00 51.57 365 GLU C CA 1
ATOM 8197 C C . GLU C 1 365 ? 28.361 23.683 109.887 1.00 52.30 365 GLU C C 1
ATOM 8198 O O . GLU C 1 365 ? 29.156 23.506 110.808 1.00 53.03 365 GLU C O 1
ATOM 8204 N N . GLU C 1 366 ? 28.176 24.864 109.305 1.00 53.30 366 GLU C N 1
ATOM 8205 C CA . GLU C 1 366 ? 28.922 26.053 109.702 1.00 54.08 366 GLU C CA 1
ATOM 8206 C C . GLU C 1 366 ? 27.997 27.120 110.288 1.00 54.20 366 GLU C C 1
ATOM 8207 O O . GLU C 1 366 ? 28.379 27.733 111.305 1.00 54.42 366 GLU C O 1
ATOM 8213 N N . ALA D 2 2 ? 17.511 0.723 62.358 1.00 27.91 2 ALA D N 1
ATOM 8214 C CA . ALA D 2 2 ? 18.517 0.754 61.259 1.00 27.60 2 ALA D CA 1
ATOM 8215 C C . ALA D 2 2 ? 19.797 1.437 61.721 1.00 26.68 2 ALA D C 1
ATOM 8216 O O . ALA D 2 2 ? 19.795 2.204 62.683 1.00 25.11 2 ALA D O 1
ATOM 8218 N N . LEU D 2 3 ? 20.888 1.152 61.022 1.00 26.25 3 LEU D N 1
ATOM 8219 C CA . LEU D 2 3 ? 22.182 1.723 61.351 1.00 25.83 3 LEU D CA 1
ATOM 8220 C C . LEU D 2 3 ? 22.365 3.120 60.782 1.00 25.08 3 LEU D C 1
ATOM 8221 O O . LEU D 2 3 ? 22.013 3.395 59.635 1.00 24.34 3 LEU D O 1
ATOM 8226 N N . MET D 2 4 ? 22.909 4.010 61.599 1.00 23.13 4 MET D N 1
ATOM 8227 C CA . MET D 2 4 ? 23.181 5.355 61.140 1.00 21.92 4 MET D CA 1
ATOM 8228 C C . MET D 2 4 ? 24.406 5.915 61.830 1.00 19.77 4 MET D C 1
ATOM 8229 O O . MET D 2 4 ? 24.850 5.405 62.860 1.00 17.30 4 MET D O 1
ATOM 8234 N N . THR D 2 5 ? 24.967 6.947 61.219 1.00 18.51 5 THR D N 1
ATOM 8235 C CA . THR D 2 5 ? 26.147 7.619 61.732 1.00 16.51 5 THR D CA 1
ATOM 8236 C C . THR D 2 5 ? 25.702 8.616 62.791 1.00 15.37 5 THR D C 1
ATOM 8237 O O . THR D 2 5 ? 24.506 8.851 62.975 1.00 14.36 5 THR D O 1
ATOM 8241 N N . MET D 2 6 ? 26.667 9.207 63.483 1.00 13.84 6 MET D N 1
ATOM 8242 C CA . MET D 2 6 ? 26.348 10.192 64.501 1.00 12.88 6 MET D CA 1
ATOM 8243 C C . MET D 2 6 ? 25.668 11.395 63.849 1.00 11.77 6 MET D C 1
ATOM 8244 O O . MET D 2 6 ? 24.725 11.954 64.403 1.00 11.71 6 MET D O 1
ATOM 8249 N N . VAL D 2 7 ? 26.150 11.794 62.673 1.00 12.70 7 VAL D N 1
ATOM 8250 C CA . VAL D 2 7 ? 25.559 12.926 61.963 1.00 12.86 7 VAL D CA 1
ATOM 8251 C C . VAL D 2 7 ? 24.078 12.668 61.690 1.00 14.12 7 VAL D C 1
ATOM 8252 O O . VAL D 2 7 ? 23.236 13.536 61.918 1.00 13.22 7 VAL D O 1
ATOM 8256 N N . GLN D 2 8 ? 23.761 11.468 61.213 1.00 12.85 8 GLN D N 1
ATOM 8257 C CA . GLN D 2 8 ? 22.379 11.123 60.912 1.00 14.05 8 GLN D CA 1
ATOM 8258 C C . GLN D 2 8 ? 21.512 11.100 62.165 1.00 13.68 8 GLN D C 1
ATOM 8259 O O . GLN D 2 8 ? 20.361 11.537 62.138 1.00 14.29 8 GLN D O 1
ATOM 8265 N N . ALA D 2 9 ? 22.064 10.587 63.262 1.00 13.24 9 ALA D N 1
ATOM 8266 C CA . ALA D 2 9 ? 21.325 10.514 64.520 1.00 12.36 9 ALA D CA 1
ATOM 8267 C C . ALA D 2 9 ? 21.040 11.914 65.061 1.00 12.17 9 ALA D C 1
ATOM 8268 O O . ALA D 2 9 ? 19.952 12.177 65.573 1.00 13.32 9 ALA D O 1
ATOM 8270 N N . LEU D 2 10 ? 22.021 12.806 64.949 1.00 12.07 10 LEU D N 1
ATOM 8271 C CA . LEU D 2 10 ? 21.871 14.185 65.412 1.00 11.14 10 LEU D CA 1
ATOM 8272 C C . LEU D 2 10 ? 20.816 14.898 64.573 1.00 12.78 10 LEU D C 1
ATOM 8273 O O . LEU D 2 10 ? 19.958 15.611 65.102 1.00 13.78 10 LEU D O 1
ATOM 8278 N N . ASN D 2 11 ? 20.891 14.708 63.259 1.00 12.52 11 ASN D N 1
ATOM 8279 C CA . ASN D 2 11 ? 19.939 15.317 62.337 1.00 13.80 11 ASN D CA 1
ATOM 8280 C C . ASN D 2 11 ? 18.535 14.817 62.676 1.00 15.73 11 ASN D C 1
ATOM 8281 O O . ASN D 2 11 ? 17.580 15.595 62.728 1.00 15.11 11 ASN D O 1
ATOM 8286 N N . ARG D 2 12 ? 18.422 13.515 62.931 1.00 15.65 12 ARG D N 1
ATOM 8287 C CA . ARG D 2 12 ? 17.142 12.902 63.273 1.00 17.46 12 ARG D CA 1
ATOM 8288 C C . ARG D 2 12 ? 16.577 13.500 64.560 1.00 15.99 12 ARG D C 1
ATOM 8289 O O . ARG D 2 12 ? 15.385 13.787 64.652 1.00 15.56 12 ARG D O 1
ATOM 8297 N N . ALA D 2 13 ? 17.438 13.670 65.557 1.00 15.55 13 ALA D N 1
ATOM 8298 C CA . ALA D 2 13 ? 17.025 14.245 66.831 1.00 14.98 13 ALA D CA 1
ATOM 8299 C C . ALA D 2 13 ? 16.459 15.648 66.606 1.00 14.95 13 ALA D C 1
ATOM 8300 O O . ALA D 2 13 ? 15.422 16.009 67.161 1.00 14.58 13 ALA D O 1
ATOM 8302 N N . LEU D 2 14 ? 17.146 16.439 65.790 1.00 15.03 14 LEU D N 1
ATOM 8303 C CA . LEU D 2 14 ? 16.692 17.796 65.508 1.00 14.78 14 LEU D CA 1
ATOM 8304 C C . LEU D 2 14 ? 15.353 17.779 64.778 1.00 15.49 14 LEU D C 1
ATOM 8305 O O . LEU D 2 14 ? 14.417 18.481 65.166 1.00 15.94 14 LEU D O 1
ATOM 8310 N N . ASP D 2 15 ? 15.267 16.969 63.726 1.00 15.86 15 ASP D N 1
ATOM 8311 C CA . ASP D 2 15 ? 14.041 16.849 62.940 1.00 16.14 15 ASP D CA 1
ATOM 8312 C C . ASP D 2 15 ? 12.875 16.473 63.858 1.00 15.66 15 ASP D C 1
ATOM 8313 O O . ASP D 2 15 ? 11.810 17.088 63.818 1.00 14.84 15 ASP D O 1
ATOM 8318 N N . GLU D 2 16 ? 13.090 15.460 64.690 1.00 15.52 16 GLU D N 1
ATOM 8319 C CA . GLU D 2 16 ? 12.060 14.993 65.610 1.00 15.83 16 GLU D CA 1
ATOM 8320 C C . GLU D 2 16 ? 11.571 16.057 66.587 1.00 15.49 16 GLU D C 1
ATOM 8321 O O . GLU D 2 16 ? 10.366 16.246 66.759 1.00 15.59 16 GLU D O 1
ATOM 8327 N N . GLU D 2 17 ? 12.499 16.754 67.230 1.00 14.37 17 GLU D N 1
ATOM 8328 C CA . GLU D 2 17 ? 12.111 17.779 68.192 1.00 14.58 17 GLU D CA 1
ATOM 8329 C C . GLU D 2 17 ? 11.439 18.976 67.531 1.00 13.26 17 GLU D C 1
ATOM 8330 O O . GLU D 2 17 ? 10.519 19.566 68.096 1.00 13.66 17 GLU D O 1
ATOM 8336 N N . MET D 2 18 ? 11.890 19.330 66.333 1.00 13.32 18 MET D N 1
ATOM 8337 C CA . MET D 2 18 ? 11.303 20.460 65.626 1.00 15.02 18 MET D CA 1
ATOM 8338 C C . MET D 2 18 ? 9.877 20.142 65.180 1.00 16.86 18 MET D C 1
ATOM 8339 O O . MET D 2 18 ? 9.021 21.030 65.131 1.00 14.18 18 MET D O 1
ATOM 8344 N N . ALA D 2 19 ? 9.621 18.874 64.864 1.00 16.50 19 ALA D N 1
ATOM 8345 C CA . ALA D 2 19 ? 8.289 18.460 64.441 1.00 18.41 19 ALA D CA 1
ATOM 8346 C C . ALA D 2 19 ? 7.349 18.469 65.643 1.00 18.18 19 ALA D C 1
ATOM 8347 O O . ALA D 2 19 ? 6.157 18.745 65.509 1.00 19.01 19 ALA D O 1
ATOM 8349 N N . LYS D 2 20 ? 7.896 18.176 66.818 1.00 18.92 20 LYS D N 1
ATOM 8350 C CA . LYS D 2 20 ? 7.109 18.135 68.043 1.00 21.05 20 LYS D CA 1
ATOM 8351 C C . LYS D 2 20 ? 6.821 19.492 68.666 1.00 21.08 20 LYS D C 1
ATOM 8352 O O . LYS D 2 20 ? 5.760 19.690 69.257 1.00 20.76 20 LYS D O 1
ATOM 8358 N N . ASP D 2 21 ? 7.766 20.419 68.541 1.00 19.74 21 ASP D N 1
ATOM 8359 C CA . ASP D 2 21 ? 7.624 21.743 69.144 1.00 18.05 21 ASP D CA 1
ATOM 8360 C C . ASP D 2 21 ? 8.011 22.852 68.169 1.00 18.07 21 ASP D C 1
ATOM 8361 O O . ASP D 2 21 ? 9.174 22.967 67.782 1.00 17.60 21 ASP D O 1
ATOM 8366 N N . PRO D 2 22 ? 7.042 23.693 67.771 1.00 18.54 22 PRO D N 1
ATOM 8367 C CA . PRO D 2 22 ? 7.288 24.798 66.837 1.00 18.99 22 PRO D CA 1
ATOM 8368 C C . PRO D 2 22 ? 8.310 25.800 67.376 1.00 16.99 22 PRO D C 1
ATOM 8369 O O . PRO D 2 22 ? 8.923 26.541 66.611 1.00 17.73 22 PRO D O 1
ATOM 8373 N N . ARG D 2 23 ? 8.477 25.821 68.696 1.00 16.27 23 ARG D N 1
ATOM 8374 C CA . ARG D 2 23 ? 9.408 26.746 69.348 1.00 16.03 23 ARG D CA 1
ATOM 8375 C C . ARG D 2 23 ? 10.876 26.397 69.125 1.00 14.91 23 ARG D C 1
ATOM 8376 O O . ARG D 2 23 ? 11.755 27.242 69.303 1.00 13.54 23 ARG D O 1
ATOM 8384 N N . VAL D 2 24 ? 11.146 25.152 68.751 1.00 13.53 24 VAL D N 1
ATOM 8385 C CA . VAL D 2 24 ? 12.522 24.730 68.520 1.00 13.50 24 VAL D CA 1
ATOM 8386 C C . VAL D 2 24 ? 13.030 25.315 67.217 1.00 13.96 24 VAL D C 1
ATOM 8387 O O . VAL D 2 24 ? 12.470 25.064 66.147 1.00 14.97 24 VAL D O 1
ATOM 8391 N N . VAL D 2 25 ? 14.094 26.104 67.314 1.00 13.64 25 VAL D N 1
ATOM 8392 C CA . VAL D 2 25 ? 14.688 26.734 66.147 1.00 14.15 25 VAL D CA 1
ATOM 8393 C C . VAL D 2 25 ? 16.191 26.497 66.125 1.00 14.37 25 VAL D C 1
ATOM 8394 O O . VAL D 2 25 ? 16.823 26.335 67.170 1.00 16.76 25 VAL D O 1
ATOM 8398 N N . VAL D 2 26 ? 16.753 26.467 64.924 1.00 13.39 26 VAL D N 1
ATOM 8399 C CA . VAL D 2 26 ? 18.182 26.260 64.740 1.00 12.69 26 VAL D CA 1
ATOM 8400 C C . VAL D 2 26 ? 18.807 27.526 64.164 1.00 13.13 26 VAL D C 1
ATOM 8401 O O . VAL D 2 26 ? 18.250 28.135 63.248 1.00 11.93 26 VAL D O 1
ATOM 8405 N N . LEU D 2 27 ? 19.951 27.935 64.706 1.00 10.39 27 LEU D N 1
ATOM 8406 C CA . LEU D 2 27 ? 20.633 29.114 64.188 1.00 10.88 27 LEU D CA 1
ATOM 8407 C C . LEU D 2 27 ? 22.137 28.946 64.282 1.00 11.34 27 LEU D C 1
ATOM 8408 O O . LEU D 2 27 ? 22.648 28.307 65.205 1.00 9.89 27 LEU D O 1
ATOM 8413 N N . GLY D 2 28 ? 22.840 29.530 63.318 1.00 11.03 28 GLY D N 1
ATOM 8414 C CA . GLY D 2 28 ? 24.286 29.456 63.299 1.00 10.59 28 GLY D CA 1
ATOM 8415 C C . GLY D 2 28 ? 24.824 29.734 61.911 1.00 12.29 28 GLY D C 1
ATOM 8416 O O . GLY D 2 28 ? 24.062 29.979 60.974 1.00 11.47 28 GLY D O 1
ATOM 8417 N N . GLU D 2 29 ? 26.143 29.691 61.778 1.00 10.73 29 GLU D N 1
ATOM 8418 C CA . GLU D 2 29 ? 26.792 29.930 60.501 1.00 12.15 29 GLU D CA 1
ATOM 8419 C C . GLU D 2 29 ? 26.651 28.726 59.567 1.00 12.97 29 GLU D C 1
ATOM 8420 O O . GLU D 2 29 ? 27.024 27.606 59.926 1.00 12.43 29 GLU D O 1
ATOM 8426 N N . ASP D 2 30 ? 26.087 28.965 58.384 1.00 13.10 30 ASP D N 1
ATOM 8427 C CA . ASP D 2 30 ? 25.925 27.933 57.360 1.00 14.33 30 ASP D CA 1
ATOM 8428 C C . ASP D 2 30 ? 25.057 26.728 57.737 1.00 13.84 30 ASP D C 1
ATOM 8429 O O . ASP D 2 30 ? 25.265 25.636 57.217 1.00 14.56 30 ASP D O 1
ATOM 8434 N N . VAL D 2 31 ? 24.080 26.918 58.617 1.00 13.90 31 VAL D N 1
ATOM 8435 C CA . VAL D 2 31 ? 23.220 25.807 59.028 1.00 14.50 31 VAL D CA 1
ATOM 8436 C C . VAL D 2 31 ? 22.004 25.616 58.123 1.00 15.96 31 VAL D C 1
ATOM 8437 O O . VAL D 2 31 ? 21.377 24.553 58.130 1.00 14.79 31 VAL D O 1
ATOM 8441 N N . GLY D 2 32 ? 21.678 26.639 57.339 1.00 15.43 32 GLY D N 1
ATOM 8442 C CA . GLY D 2 32 ? 20.510 26.565 56.478 1.00 16.31 32 GLY D CA 1
ATOM 8443 C C . GLY D 2 32 ? 20.658 25.865 55.141 1.00 17.69 32 GLY D C 1
ATOM 8444 O O . GLY D 2 32 ? 20.692 24.636 55.064 1.00 17.99 32 GLY D O 1
ATOM 8445 N N . LYS D 2 33 ? 20.734 26.661 54.082 1.00 19.19 33 LYS D N 1
ATOM 8446 C CA . LYS D 2 33 ? 20.858 26.144 52.728 1.00 21.60 33 LYS D CA 1
ATOM 8447 C C . LYS D 2 33 ? 21.955 25.088 52.617 1.00 21.90 33 LYS D C 1
ATOM 8448 O O . LYS D 2 33 ? 21.747 24.033 52.015 1.00 22.12 33 LYS D O 1
ATOM 8454 N N . ARG D 2 34 ? 23.116 25.363 53.206 1.00 19.86 34 ARG D N 1
ATOM 8455 C CA . ARG D 2 34 ? 24.234 24.427 53.152 1.00 21.59 34 ARG D CA 1
ATOM 8456 C C . ARG D 2 34 ? 24.007 23.172 53.987 1.00 19.76 34 ARG D C 1
ATOM 8457 O O . ARG D 2 34 ? 24.603 22.129 53.723 1.00 20.32 34 ARG D O 1
ATOM 8465 N N . GLY D 2 35 ? 23.152 23.279 54.998 1.00 18.65 35 GLY D N 1
ATOM 8466 C CA . GLY D 2 35 ? 22.872 22.137 55.851 1.00 17.50 35 GLY D CA 1
ATOM 8467 C C . GLY D 2 35 ? 23.976 21.845 56.850 1.00 15.85 35 GLY D C 1
ATOM 8468 O O . GLY D 2 35 ? 24.061 20.735 57.375 1.00 15.04 35 GLY D O 1
ATOM 8469 N N . GLY D 2 36 ? 24.822 22.837 57.114 1.00 13.96 36 GLY D N 1
ATOM 8470 C CA . GLY D 2 36 ? 25.912 22.658 58.059 1.00 13.38 36 GLY D CA 1
ATOM 8471 C C . GLY D 2 36 ? 27.179 22.138 57.404 1.00 15.36 36 GLY D C 1
ATOM 8472 O O . GLY D 2 36 ? 27.118 21.314 56.489 1.00 15.23 36 GLY D O 1
ATOM 8473 N N . VAL D 2 37 ? 28.334 22.602 57.873 1.00 14.91 37 VAL D N 1
ATOM 8474 C CA . VAL D 2 37 ? 29.597 22.164 57.297 1.00 16.02 37 VAL D CA 1
ATOM 8475 C C . VAL D 2 37 ? 29.867 20.682 57.545 1.00 16.03 37 VAL D C 1
ATOM 8476 O O . VAL D 2 37 ? 30.776 20.105 56.945 1.00 18.08 37 VAL D O 1
ATOM 8480 N N . PHE D 2 38 ? 29.082 20.071 58.431 1.00 15.63 38 PHE D N 1
ATOM 8481 C CA . PHE D 2 38 ? 29.210 18.642 58.725 1.00 14.60 38 PHE D CA 1
ATOM 8482 C C . PHE D 2 38 ? 27.871 17.953 58.434 1.00 14.75 38 PHE D C 1
ATOM 8483 O O . PHE D 2 38 ? 27.659 16.797 58.790 1.00 14.73 38 PHE D O 1
ATOM 8491 N N . LEU D 2 39 ? 26.979 18.694 57.781 1.00 14.11 39 LEU D N 1
ATOM 8492 C CA . LEU D 2 39 ? 25.650 18.225 57.386 1.00 14.46 39 LEU D CA 1
ATOM 8493 C C . LEU D 2 39 ? 24.691 17.814 58.499 1.00 13.38 39 LEU D C 1
ATOM 8494 O O . LEU D 2 39 ? 23.700 17.134 58.242 1.00 13.61 39 LEU D O 1
ATOM 8499 N N . VAL D 2 40 ? 24.960 18.239 59.729 1.00 12.82 40 VAL D N 1
ATOM 8500 C CA . VAL D 2 40 ? 24.078 17.890 60.837 1.00 11.88 40 VAL D CA 1
ATOM 8501 C C . VAL D 2 40 ? 22.675 18.485 60.662 1.00 12.30 40 VAL D C 1
ATOM 8502 O O . VAL D 2 40 ? 21.684 17.883 61.073 1.00 11.26 40 VAL D O 1
ATOM 8506 N N . THR D 2 41 ? 22.585 19.659 60.045 1.00 11.96 41 THR D N 1
ATOM 8507 C CA . THR D 2 41 ? 21.286 20.301 59.856 1.00 12.99 41 THR D CA 1
ATOM 8508 C C . THR D 2 41 ? 20.739 20.157 58.439 1.00 13.72 41 THR D C 1
ATOM 8509 O O . THR D 2 41 ? 19.815 20.865 58.047 1.00 14.18 41 THR D O 1
ATOM 8513 N N . GLU D 2 42 ? 21.305 19.223 57.684 1.00 15.16 42 GLU D N 1
ATOM 8514 C CA . GLU D 2 42 ? 20.890 18.980 56.307 1.00 17.28 42 GLU D CA 1
ATOM 8515 C C . GLU D 2 42 ? 19.386 18.758 56.160 1.00 17.07 42 GLU D C 1
ATOM 8516 O O . GLU D 2 42 ? 18.789 17.970 56.894 1.00 17.30 42 GLU D O 1
ATOM 8522 N N . GLY D 2 43 ? 18.783 19.476 55.215 1.00 18.01 43 GLY D N 1
ATOM 8523 C CA . GLY D 2 43 ? 17.362 19.340 54.945 1.00 17.24 43 GLY D CA 1
ATOM 8524 C C . GLY D 2 43 ? 16.379 20.017 55.884 1.00 16.82 43 GLY D C 1
ATOM 8525 O O . GLY D 2 43 ? 15.193 20.104 55.570 1.00 17.45 43 GLY D O 1
ATOM 8526 N N . LEU D 2 44 ? 16.847 20.505 57.027 1.00 15.73 44 LEU D N 1
ATOM 8527 C CA . LEU D 2 44 ? 15.945 21.145 57.975 1.00 15.62 44 LEU D CA 1
ATOM 8528 C C . LEU D 2 44 ? 15.351 22.457 57.469 1.00 15.60 44 LEU D C 1
ATOM 8529 O O . LEU D 2 44 ? 14.182 22.751 57.730 1.00 14.14 44 LEU D O 1
ATOM 8534 N N . LEU D 2 45 ? 16.138 23.249 56.746 1.00 16.21 45 LEU D N 1
ATOM 8535 C CA . LEU D 2 45 ? 15.622 24.522 56.228 1.00 18.00 45 LEU D CA 1
ATOM 8536 C C . LEU D 2 45 ? 14.518 24.242 55.205 1.00 19.75 45 LEU D C 1
ATOM 8537 O O . LEU D 2 45 ? 13.462 24.880 55.215 1.00 19.43 45 LEU D O 1
ATOM 8542 N N . GLN D 2 46 ? 14.780 23.284 54.324 1.00 21.55 46 GLN D N 1
ATOM 8543 C CA . GLN D 2 46 ? 13.817 22.906 53.305 1.00 24.62 46 GLN D CA 1
ATOM 8544 C C . GLN D 2 46 ? 12.497 22.462 53.931 1.00 23.02 46 GLN D C 1
ATOM 8545 O O . GLN D 2 46 ? 11.415 22.792 53.445 1.00 23.05 46 GLN D O 1
ATOM 8551 N N . LYS D 2 47 ? 12.587 21.723 55.028 1.00 21.63 47 LYS D N 1
ATOM 8552 C CA . LYS D 2 47 ? 11.396 21.213 55.698 1.00 20.81 47 LYS D CA 1
ATOM 8553 C C . LYS D 2 47 ? 10.684 22.171 56.649 1.00 22.03 47 LYS D C 1
ATOM 8554 O O . LYS D 2 47 ? 9.455 22.171 56.717 1.00 23.51 47 LYS D O 1
ATOM 8560 N N . TYR D 2 48 ? 11.439 22.994 57.370 1.00 20.18 48 TYR D N 1
ATOM 8561 C CA . TYR D 2 48 ? 10.824 23.896 58.342 1.00 18.90 48 TYR D CA 1
ATOM 8562 C C . TYR D 2 48 ? 10.803 25.383 58.007 1.00 18.60 48 TYR D C 1
ATOM 8563 O O . TYR D 2 48 ? 10.094 26.151 58.658 1.00 19.71 48 TYR D O 1
ATOM 8572 N N . GLY D 2 49 ? 11.577 25.794 57.007 1.00 18.82 49 GLY D N 1
ATOM 8573 C CA . GLY D 2 49 ? 11.580 27.193 56.617 1.00 19.40 49 GLY D CA 1
ATOM 8574 C C . GLY D 2 49 ? 12.605 28.086 57.297 1.00 20.23 49 GLY D C 1
ATOM 8575 O O . GLY D 2 49 ? 13.153 27.733 58.344 1.00 16.94 49 GLY D O 1
ATOM 8576 N N . PRO D 2 50 ? 12.869 29.272 56.721 1.00 20.61 50 PRO D N 1
ATOM 8577 C CA . PRO D 2 50 ? 13.831 30.249 57.242 1.00 21.59 50 PRO D CA 1
ATOM 8578 C C . PRO D 2 50 ? 13.505 30.821 58.621 1.00 20.93 50 PRO D C 1
ATOM 8579 O O . PRO D 2 50 ? 14.367 31.406 59.271 1.00 22.95 50 PRO D O 1
ATOM 8583 N N . ASP D 2 51 ? 12.265 30.659 59.070 1.00 21.81 51 ASP D N 1
ATOM 8584 C CA . ASP D 2 51 ? 11.876 31.151 60.389 1.00 21.22 51 ASP D CA 1
ATOM 8585 C C . ASP D 2 51 ? 12.154 30.099 61.465 1.00 20.55 51 ASP D C 1
ATOM 8586 O O . ASP D 2 51 ? 11.906 30.336 62.649 1.00 20.64 51 ASP D O 1
ATOM 8591 N N . ARG D 2 52 ? 12.660 28.941 61.048 1.00 17.06 52 ARG D N 1
ATOM 8592 C CA . ARG D 2 52 ? 12.966 27.850 61.975 1.00 16.34 52 ARG D CA 1
ATOM 8593 C C . ARG D 2 52 ? 14.444 27.455 61.902 1.00 15.76 52 ARG D C 1
ATOM 8594 O O . ARG D 2 52 ? 15.003 26.928 62.863 1.00 16.20 52 ARG D O 1
ATOM 8602 N N . VAL D 2 53 ? 15.067 27.700 60.753 1.00 14.58 53 VAL D N 1
ATOM 8603 C CA . VAL D 2 53 ? 16.478 27.386 60.551 1.00 14.93 53 VAL D CA 1
ATOM 8604 C C . VAL D 2 53 ? 17.100 28.623 59.931 1.00 16.47 53 VAL D C 1
ATOM 8605 O O . VAL D 2 53 ? 16.833 28.934 58.773 1.00 16.57 53 VAL D O 1
ATOM 8609 N N . MET D 2 54 ? 17.937 29.331 60.678 1.00 16.75 54 MET D N 1
ATOM 8610 C CA . MET D 2 54 ? 18.504 30.543 60.113 1.00 17.00 54 MET D CA 1
ATOM 8611 C C . MET D 2 54 ? 20.011 30.728 60.152 1.00 15.59 54 MET D C 1
ATOM 8612 O O . MET D 2 54 ? 20.652 30.584 61.199 1.00 14.39 54 MET D O 1
ATOM 8617 N N . ASP D 2 55 ? 20.566 31.040 58.984 1.00 13.91 55 ASP D N 1
ATOM 8618 C CA . ASP D 2 55 ? 21.986 31.315 58.860 1.00 14.52 55 ASP D CA 1
ATOM 8619 C C . ASP D 2 55 ? 22.162 32.653 59.554 1.00 12.93 55 ASP D C 1
ATOM 8620 O O . ASP D 2 55 ? 21.343 33.558 59.385 1.00 14.62 55 ASP D O 1
ATOM 8625 N N . THR D 2 56 ? 23.231 32.780 60.323 1.00 12.50 56 THR D N 1
ATOM 8626 C CA . THR D 2 56 ? 23.492 34.004 61.065 1.00 10.76 56 THR D CA 1
ATOM 8627 C C . THR D 2 56 ? 24.744 34.700 60.568 1.00 11.00 56 THR D C 1
ATOM 8628 O O . THR D 2 56 ? 25.521 34.132 59.797 1.00 11.26 56 THR D O 1
ATOM 8632 N N . PRO D 2 57 ? 24.944 35.961 60.986 1.00 9.76 57 PRO D N 1
ATOM 8633 C CA . PRO D 2 57 ? 26.150 36.667 60.561 1.00 9.84 57 PRO D CA 1
ATOM 8634 C C . PRO D 2 57 ? 27.286 35.891 61.226 1.00 9.81 57 PRO D C 1
ATOM 8635 O O . PRO D 2 57 ? 27.037 35.036 62.078 1.00 9.57 57 PRO D O 1
ATOM 8639 N N . LEU D 2 58 ? 28.523 36.190 60.855 1.00 9.67 58 LEU D N 1
ATOM 8640 C CA . LEU D 2 58 ? 29.662 35.490 61.426 1.00 10.26 58 LEU D CA 1
ATOM 8641 C C . LEU D 2 58 ? 30.063 36.119 62.758 1.00 11.47 58 LEU D C 1
ATOM 8642 O O . LEU D 2 58 ? 31.032 36.873 62.840 1.00 12.09 58 LEU D O 1
ATOM 8647 N N . SER D 2 59 ? 29.303 35.808 63.803 1.00 10.53 59 SER D N 1
ATOM 8648 C CA . SER D 2 59 ? 29.573 36.340 65.135 1.00 10.68 59 SER D CA 1
ATOM 8649 C C . SER D 2 59 ? 29.058 35.387 66.196 1.00 10.47 59 SER D C 1
ATOM 8650 O O . SER D 2 59 ? 27.849 35.194 66.333 1.00 8.77 59 SER D O 1
ATOM 8653 N N . GLU D 2 60 ? 29.975 34.796 66.950 1.00 9.24 60 GLU D N 1
ATOM 8654 C CA . GLU D 2 60 ? 29.590 33.868 68.000 1.00 9.59 60 GLU D CA 1
ATOM 8655 C C . GLU D 2 60 ? 28.916 34.588 69.171 1.00 8.70 60 GLU D C 1
ATOM 8656 O O . GLU D 2 60 ? 28.101 33.993 69.876 1.00 8.88 60 GLU D O 1
ATOM 8662 N N . ALA D 2 61 ? 29.250 35.860 69.384 1.00 8.15 61 ALA D N 1
ATOM 8663 C CA . ALA D 2 61 ? 28.616 36.626 70.458 1.00 7.82 61 ALA D CA 1
ATOM 8664 C C . ALA D 2 61 ? 27.149 36.821 70.064 1.00 8.57 61 ALA D C 1
ATOM 8665 O O . ALA D 2 61 ? 26.239 36.698 70.889 1.00 8.18 61 ALA D O 1
ATOM 8667 N N . ALA D 2 62 ? 26.924 37.126 68.791 1.00 8.59 62 ALA D N 1
ATOM 8668 C CA . ALA D 2 62 ? 25.564 37.330 68.300 1.00 9.84 62 ALA D CA 1
ATOM 8669 C C . ALA D 2 62 ? 24.759 36.032 68.368 1.00 10.22 62 ALA D C 1
ATOM 8670 O O . ALA D 2 62 ? 23.584 36.038 68.737 1.00 9.64 62 ALA D O 1
ATOM 8672 N N . ILE D 2 63 ? 25.393 34.918 68.018 1.00 10.02 63 ILE D N 1
ATOM 8673 C CA . ILE D 2 63 ? 24.707 33.630 68.039 1.00 9.55 63 ILE D CA 1
ATOM 8674 C C . ILE D 2 63 ? 24.317 33.207 69.453 1.00 9.74 63 ILE D C 1
ATOM 8675 O O . ILE D 2 63 ? 23.146 32.940 69.731 1.00 9.71 63 ILE D O 1
ATOM 8680 N N . VAL D 2 64 ? 25.298 33.148 70.348 1.00 9.11 64 VAL D N 1
ATOM 8681 C CA . VAL D 2 64 ? 25.034 32.744 71.720 1.00 8.38 64 VAL D CA 1
ATOM 8682 C C . VAL D 2 64 ? 24.104 33.716 72.446 1.00 9.43 64 VAL D C 1
ATOM 8683 O O . VAL D 2 64 ? 23.147 33.295 73.100 1.00 8.72 64 VAL D O 1
ATOM 8687 N N . GLY D 2 65 ? 24.378 35.011 72.315 1.00 7.46 65 GLY D N 1
ATOM 8688 C CA . GLY D 2 65 ? 23.563 36.015 72.980 1.00 8.39 65 GLY D CA 1
ATOM 8689 C C . GLY D 2 65 ? 22.146 36.095 72.445 1.00 9.87 65 GLY D C 1
ATOM 8690 O O . GLY D 2 65 ? 21.192 36.238 73.212 1.00 8.57 65 GLY D O 1
ATOM 8691 N N . ALA D 2 66 ? 21.998 36.018 71.127 1.00 9.16 66 ALA D N 1
ATOM 8692 C CA . ALA D 2 66 ? 20.669 36.066 70.536 1.00 11.58 66 ALA D CA 1
ATOM 8693 C C . ALA D 2 66 ? 19.914 34.823 70.986 1.00 11.64 66 ALA D C 1
ATOM 8694 O O . ALA D 2 66 ? 18.731 34.890 71.314 1.00 11.38 66 ALA D O 1
ATOM 8696 N N . ALA D 2 67 ? 20.603 33.685 71.009 1.00 11.67 67 ALA D N 1
ATOM 8697 C CA . ALA D 2 67 ? 19.966 32.445 71.439 1.00 12.63 67 ALA D CA 1
ATOM 8698 C C . ALA D 2 67 ? 19.426 32.632 72.856 1.00 11.04 67 ALA D C 1
ATOM 8699 O O . ALA D 2 67 ? 18.319 32.195 73.177 1.00 11.37 67 ALA D O 1
ATOM 8701 N N . LEU D 2 68 ? 20.210 33.294 73.699 1.00 10.34 68 LEU D N 1
ATOM 8702 C CA . LEU D 2 68 ? 19.805 33.535 75.081 1.00 10.45 68 LEU D CA 1
ATOM 8703 C C . LEU D 2 68 ? 18.531 34.381 75.141 1.00 11.04 68 LEU D C 1
ATOM 8704 O O . LEU D 2 68 ? 17.606 34.068 75.891 1.00 9.70 68 LEU D O 1
ATOM 8709 N N . GLY D 2 69 ? 18.488 35.450 74.349 1.00 10.36 69 GLY D N 1
ATOM 8710 C CA . GLY D 2 69 ? 17.316 36.309 74.326 1.00 9.15 69 GLY D CA 1
ATOM 8711 C C . GLY D 2 69 ? 16.095 35.571 73.802 1.00 10.38 69 GLY D C 1
ATOM 8712 O O . GLY D 2 69 ? 14.985 35.730 74.318 1.00 10.50 69 GLY D O 1
ATOM 8713 N N . MET D 2 70 ? 16.295 34.763 72.767 1.00 10.40 70 MET D N 1
ATOM 8714 C CA . MET D 2 70 ? 15.204 33.990 72.187 1.00 11.76 70 MET D CA 1
ATOM 8715 C C . MET D 2 70 ? 14.652 33.020 73.233 1.00 12.59 70 MET D C 1
ATOM 8716 O O . MET D 2 70 ? 13.437 32.875 73.383 1.00 11.63 70 MET D O 1
ATOM 8721 N N . ALA D 2 71 ? 15.556 32.360 73.952 1.00 11.74 71 ALA D N 1
ATOM 8722 C CA . ALA D 2 71 ? 15.174 31.394 74.974 1.00 11.36 71 ALA D CA 1
ATOM 8723 C C . ALA D 2 71 ? 14.457 32.054 76.145 1.00 11.33 71 ALA D C 1
ATOM 8724 O O . ALA D 2 71 ? 13.505 31.499 76.694 1.00 10.88 71 ALA D O 1
ATOM 8726 N N . ALA D 2 72 ? 14.919 33.235 76.535 1.00 10.57 72 ALA D N 1
ATOM 8727 C CA . ALA D 2 72 ? 14.302 33.934 77.655 1.00 10.78 72 ALA D CA 1
ATOM 8728 C C . ALA D 2 72 ? 12.906 34.419 77.294 1.00 11.96 72 ALA D C 1
ATOM 8729 O O . ALA D 2 72 ? 12.020 34.474 78.150 1.00 11.66 72 ALA D O 1
ATOM 8731 N N . HIS D 2 73 ? 12.713 34.759 76.022 1.00 12.00 73 HIS D N 1
ATOM 8732 C CA . HIS D 2 73 ? 11.431 35.277 75.558 1.00 13.65 73 HIS D CA 1
ATOM 8733 C C . HIS D 2 73 ? 10.373 34.233 75.214 1.00 15.84 73 HIS D C 1
ATOM 8734 O O . HIS D 2 73 ? 9.248 34.318 75.702 1.00 19.04 73 HIS D O 1
ATOM 8741 N N . GLY D 2 74 ? 10.701 33.258 74.376 1.00 18.15 74 GLY D N 1
ATOM 8742 C CA . GLY D 2 74 ? 9.688 32.269 74.046 1.00 21.02 74 GLY D CA 1
ATOM 8743 C C . GLY D 2 74 ? 10.049 31.154 73.085 1.00 21.17 74 GLY D C 1
ATOM 8744 O O . GLY D 2 74 ? 9.175 30.393 72.667 1.00 22.48 74 GLY D O 1
ATOM 8745 N N . LEU D 2 75 ? 11.321 31.039 72.727 1.00 18.92 75 LEU D N 1
ATOM 8746 C CA . LEU D 2 75 ? 11.729 29.985 71.812 1.00 16.58 75 LEU D CA 1
ATOM 8747 C C . LEU D 2 75 ? 12.637 28.975 72.505 1.00 16.56 75 LEU D C 1
ATOM 8748 O O . LEU D 2 75 ? 13.028 29.158 73.659 1.00 15.01 75 LEU D O 1
ATOM 8753 N N . ARG D 2 76 ? 12.948 27.894 71.801 1.00 15.12 76 ARG D N 1
ATOM 8754 C CA . ARG D 2 76 ? 13.825 26.863 72.336 1.00 15.60 76 ARG D CA 1
ATOM 8755 C C . ARG D 2 76 ? 14.888 26.695 71.265 1.00 14.08 76 ARG D C 1
ATOM 8756 O O . ARG D 2 76 ? 14.857 25.764 70.458 1.00 14.23 76 ARG D O 1
ATOM 8764 N N . PRO D 2 77 ? 15.846 27.630 71.238 1.00 13.11 77 PRO D N 1
ATOM 8765 C CA . PRO D 2 77 ? 16.934 27.629 70.265 1.00 11.35 77 PRO D CA 1
ATOM 8766 C C . PRO D 2 77 ? 18.041 26.609 70.455 1.00 10.65 77 PRO D C 1
ATOM 8767 O O . PRO D 2 77 ? 18.456 26.302 71.569 1.00 10.11 77 PRO D O 1
ATOM 8771 N N . VAL D 2 78 ? 18.497 26.078 69.330 1.00 11.71 78 VAL D N 1
ATOM 8772 C CA . VAL D 2 78 ? 19.597 25.136 69.302 1.00 12.21 78 VAL D CA 1
ATOM 8773 C C . VAL D 2 78 ? 20.606 25.887 68.449 1.00 12.41 78 VAL D C 1
ATOM 8774 O O . VAL D 2 78 ? 20.519 25.888 67.221 1.00 12.13 78 VAL D O 1
ATOM 8778 N N . ALA D 2 79 ? 21.536 26.565 69.109 1.00 11.70 79 ALA D N 1
ATOM 8779 C CA . ALA D 2 79 ? 22.546 27.338 68.406 1.00 11.82 79 ALA D CA 1
ATOM 8780 C C . ALA D 2 79 ? 23.744 26.472 68.083 1.00 12.78 79 ALA D C 1
ATOM 8781 O O . ALA D 2 79 ? 24.091 25.568 68.840 1.00 15.30 79 ALA D O 1
ATOM 8783 N N . GLU D 2 80 ? 24.373 26.742 66.949 1.00 11.26 80 GLU D N 1
ATOM 8784 C CA . GLU D 2 80 ? 25.552 25.993 66.569 1.00 11.59 80 GLU D CA 1
ATOM 8785 C C . GLU D 2 80 ? 26.759 26.913 66.497 1.00 11.04 80 GLU D C 1
ATOM 8786 O O . GLU D 2 80 ? 26.684 28.011 65.947 1.00 10.43 80 GLU D O 1
ATOM 8792 N N . ILE D 2 81 ? 27.858 26.468 67.089 1.00 10.37 81 ILE D N 1
ATOM 8793 C CA . ILE D 2 81 ? 29.118 27.197 67.036 1.00 9.92 81 ILE D CA 1
ATOM 8794 C C . ILE D 2 81 ? 29.855 26.244 66.102 1.00 11.61 81 ILE D C 1
ATOM 8795 O O . ILE D 2 81 ? 29.988 25.054 66.405 1.00 11.14 81 ILE D O 1
ATOM 8800 N N . GLN D 2 82 ? 30.309 26.756 64.960 1.00 12.60 82 GLN D N 1
ATOM 8801 C CA . GLN D 2 82 ? 30.924 25.907 63.943 1.00 12.59 82 GLN D CA 1
ATOM 8802 C C . GLN D 2 82 ? 31.984 24.920 64.398 1.00 13.15 82 GLN D C 1
ATOM 8803 O O . GLN D 2 82 ? 32.037 23.804 63.889 1.00 12.13 82 GLN D O 1
ATOM 8809 N N . PHE D 2 83 ? 32.828 25.338 65.335 1.00 12.28 83 PHE D N 1
ATOM 8810 C CA . PHE D 2 83 ? 33.865 24.485 65.911 1.00 12.21 83 PHE D CA 1
ATOM 8811 C C . PHE D 2 83 ? 33.985 24.937 67.357 1.00 11.54 83 PHE D C 1
ATOM 8812 O O . PHE D 2 83 ? 33.924 26.134 67.635 1.00 11.96 83 PHE D O 1
ATOM 8820 N N . ALA D 2 84 ? 34.149 23.995 68.279 1.00 10.48 84 ALA D N 1
ATOM 8821 C CA . ALA D 2 84 ? 34.263 24.353 69.688 1.00 11.07 84 ALA D CA 1
ATOM 8822 C C . ALA D 2 84 ? 35.339 25.426 69.883 1.00 11.97 84 ALA D C 1
ATOM 8823 O O . ALA D 2 84 ? 35.232 26.260 70.781 1.00 11.47 84 ALA D O 1
ATOM 8825 N N . ASP D 2 85 ? 36.355 25.405 69.020 1.00 12.67 85 ASP D N 1
ATOM 8826 C CA . ASP D 2 85 ? 37.470 26.355 69.072 1.00 15.47 85 ASP D CA 1
ATOM 8827 C C . ASP D 2 85 ? 37.012 27.804 68.914 1.00 15.03 85 ASP D C 1
ATOM 8828 O O . ASP D 2 85 ? 37.709 28.736 69.326 1.00 15.17 85 ASP D O 1
ATOM 8833 N N . TYR D 2 86 ? 35.848 27.988 68.303 1.00 12.97 86 TYR D N 1
ATOM 8834 C CA . TYR D 2 86 ? 35.333 29.324 68.055 1.00 12.61 86 TYR D CA 1
ATOM 8835 C C . TYR D 2 86 ? 34.274 29.821 69.028 1.00 11.10 86 TYR D C 1
ATOM 8836 O O . TYR D 2 86 ? 33.566 30.785 68.749 1.00 12.37 86 TYR D O 1
ATOM 8845 N N . ILE D 2 87 ? 34.176 29.183 70.186 1.00 10.31 87 ILE D N 1
ATOM 8846 C CA . ILE D 2 87 ? 33.205 29.623 71.180 1.00 10.36 87 ILE D CA 1
ATOM 8847 C C . ILE D 2 87 ? 33.694 30.920 71.829 1.00 10.88 87 ILE D C 1
ATOM 8848 O O . ILE D 2 87 ? 32.903 31.760 72.251 1.00 9.16 87 ILE D O 1
ATOM 8853 N N . PHE D 2 88 ? 35.010 31.089 71.871 1.00 10.28 88 PHE D N 1
ATOM 8854 C CA . PHE D 2 88 ? 35.608 32.233 72.541 1.00 10.33 88 PHE D CA 1
ATOM 8855 C C . PHE D 2 88 ? 35.140 33.639 72.176 1.00 9.43 88 PHE D C 1
ATOM 8856 O O . PHE D 2 88 ? 35.012 34.485 73.059 1.00 9.53 88 PHE D O 1
ATOM 8864 N N . PRO D 2 89 ? 34.874 33.916 70.888 1.00 10.33 89 PRO D N 1
ATOM 8865 C CA . PRO D 2 89 ? 34.415 35.281 70.601 1.00 10.74 89 PRO D CA 1
ATOM 8866 C C . PRO D 2 89 ? 33.062 35.536 71.271 1.00 10.20 89 PRO D C 1
ATOM 8867 O O . PRO D 2 89 ? 32.663 36.676 71.477 1.00 11.69 89 PRO D O 1
ATOM 8871 N N . GLY D 2 90 ? 32.359 34.464 71.617 1.00 10.10 90 GLY D N 1
ATOM 8872 C CA . GLY D 2 90 ? 31.074 34.623 72.279 1.00 9.35 90 GLY D CA 1
ATOM 8873 C C . GLY D 2 90 ? 31.140 34.120 73.710 1.00 10.05 90 GLY D C 1
ATOM 8874 O O . GLY D 2 90 ? 30.117 33.797 74.316 1.00 10.03 90 GLY D O 1
ATOM 8875 N N . PHE D 2 91 ? 32.349 34.070 74.260 1.00 7.94 91 PHE D N 1
ATOM 8876 C CA . PHE D 2 91 ? 32.535 33.562 75.612 1.00 8.37 91 PHE D CA 1
ATOM 8877 C C . PHE D 2 91 ? 31.821 34.360 76.694 1.00 8.17 91 PHE D C 1
ATOM 8878 O O . PHE D 2 91 ? 31.240 33.772 77.607 1.00 7.71 91 PHE D O 1
ATOM 8886 N N . ASP D 2 92 ? 31.856 35.689 76.618 1.00 6.59 92 ASP D N 1
ATOM 8887 C CA . ASP D 2 92 ? 31.180 36.457 77.653 1.00 7.73 92 ASP D CA 1
ATOM 8888 C C . ASP D 2 92 ? 29.674 36.222 77.597 1.00 8.87 92 ASP D C 1
ATOM 8889 O O . ASP D 2 92 ? 29.005 36.157 78.633 1.00 8.61 92 ASP D O 1
ATOM 8894 N N . GLN D 2 93 ? 29.127 36.101 76.393 1.00 8.46 93 GLN D N 1
ATOM 8895 C CA . GLN D 2 93 ? 27.700 35.842 76.289 1.00 8.39 93 GLN D CA 1
ATOM 8896 C C . GLN D 2 93 ? 27.388 34.533 77.006 1.00 7.96 93 GLN D C 1
ATOM 8897 O O . GLN D 2 93 ? 26.414 34.439 77.751 1.00 8.78 93 GLN D O 1
ATOM 8903 N N . LEU D 2 94 ? 28.234 33.529 76.792 1.00 8.33 94 LEU D N 1
ATOM 8904 C CA . LEU D 2 94 ? 28.026 32.217 77.401 1.00 8.70 94 LEU D CA 1
ATOM 8905 C C . LEU D 2 94 ? 28.163 32.197 78.921 1.00 8.79 94 LEU D C 1
ATOM 8906 O O . LEU D 2 94 ? 27.274 31.704 79.617 1.00 10.12 94 LEU D O 1
ATOM 8911 N N . VAL D 2 95 ? 29.260 32.740 79.443 1.00 7.76 95 VAL D N 1
ATOM 8912 C CA . VAL D 2 95 ? 29.482 32.707 80.884 1.00 8.49 95 VAL D CA 1
ATOM 8913 C C . VAL D 2 95 ? 28.850 33.826 81.703 1.00 9.62 95 VAL D C 1
ATOM 8914 O O . VAL D 2 95 ? 28.492 33.608 82.860 1.00 9.95 95 VAL D O 1
ATOM 8918 N N . SER D 2 96 ? 28.701 35.011 81.119 1.00 9.87 96 SER D N 1
ATOM 8919 C CA . SER D 2 96 ? 28.115 36.132 81.852 1.00 10.66 96 SER D CA 1
ATOM 8920 C C . SER D 2 96 ? 26.607 36.297 81.661 1.00 10.95 96 SER D C 1
ATOM 8921 O O . SER D 2 96 ? 25.915 36.779 82.561 1.00 11.47 96 SER D O 1
ATOM 8924 N N . GLN D 2 97 ? 26.094 35.920 80.494 1.00 9.95 97 GLN D N 1
ATOM 8925 C CA . GLN D 2 97 ? 24.660 36.048 80.250 1.00 9.71 97 GLN D CA 1
ATOM 8926 C C . GLN D 2 97 ? 23.909 34.724 80.379 1.00 10.43 97 GLN D C 1
ATOM 8927 O O . GLN D 2 97 ? 23.007 34.598 81.204 1.00 11.38 97 GLN D O 1
ATOM 8933 N N . VAL D 2 98 ? 24.289 33.735 79.575 1.00 9.90 98 VAL D N 1
ATOM 8934 C CA . VAL D 2 98 ? 23.613 32.441 79.596 1.00 9.27 98 VAL D CA 1
ATOM 8935 C C . VAL D 2 98 ? 23.691 31.705 80.931 1.00 10.23 98 VAL D C 1
ATOM 8936 O O . VAL D 2 98 ? 22.665 31.397 81.542 1.00 8.86 98 VAL D O 1
ATOM 8940 N N . ALA D 2 99 ? 24.911 31.428 81.377 1.00 7.31 99 ALA D N 1
ATOM 8941 C CA . ALA D 2 99 ? 25.132 30.683 82.612 1.00 8.60 99 ALA D CA 1
ATOM 8942 C C . ALA D 2 99 ? 24.516 31.274 83.873 1.00 9.72 99 ALA D C 1
ATOM 8943 O O . ALA D 2 99 ? 24.020 30.540 84.726 1.00 8.87 99 ALA D O 1
ATOM 8945 N N . LYS D 2 100 ? 24.533 32.597 83.985 1.00 9.47 100 LYS D N 1
ATOM 8946 C CA . LYS D 2 100 ? 24.036 33.259 85.184 1.00 10.54 100 LYS D CA 1
ATOM 8947 C C . LYS D 2 100 ? 22.625 33.846 85.150 1.00 10.67 100 LYS D C 1
ATOM 8948 O O . LYS D 2 100 ? 22.175 34.409 86.150 1.00 10.69 100 LYS D O 1
ATOM 8954 N N . LEU D 2 101 ? 21.917 33.714 84.033 1.00 9.90 101 LEU D N 1
ATOM 8955 C CA . LEU D 2 101 ? 20.577 34.298 83.946 1.00 9.67 101 LEU D CA 1
ATOM 8956 C C . LEU D 2 101 ? 19.611 33.862 85.041 1.00 9.43 101 LEU D C 1
ATOM 8957 O O . LEU D 2 101 ? 19.036 34.702 85.730 1.00 8.90 101 LEU D O 1
ATOM 8962 N N . ARG D 2 102 ? 19.423 32.556 85.202 1.00 10.14 102 ARG D N 1
ATOM 8963 C CA . ARG D 2 102 ? 18.499 32.065 86.216 1.00 10.64 102 ARG D CA 1
ATOM 8964 C C . ARG D 2 102 ? 18.931 32.506 87.610 1.00 10.31 102 ARG D C 1
ATOM 8965 O O . ARG D 2 102 ? 18.124 33.004 88.398 1.00 11.15 102 ARG D O 1
ATOM 8973 N N . TYR D 2 103 ? 20.213 32.342 87.909 1.00 10.89 103 TYR D N 1
ATOM 8974 C CA . TYR D 2 103 ? 20.729 32.710 89.219 1.00 10.63 103 TYR D CA 1
ATOM 8975 C C . TYR D 2 103 ? 20.599 34.197 89.544 1.00 12.13 103 TYR D C 1
ATOM 8976 O O . TYR D 2 103 ? 20.014 34.560 90.566 1.00 11.86 103 TYR D O 1
ATOM 8985 N N . ARG D 2 104 ? 21.145 35.053 88.681 1.00 11.23 104 ARG D N 1
ATOM 8986 C CA . ARG D 2 104 ? 21.117 36.494 88.930 1.00 11.03 104 ARG D CA 1
ATOM 8987 C C . ARG D 2 104 ? 19.723 37.114 88.948 1.00 10.52 104 ARG D C 1
ATOM 8988 O O . ARG D 2 104 ? 19.525 38.174 89.543 1.00 10.18 104 ARG D O 1
ATOM 8996 N N . SER D 2 105 ? 18.758 36.455 88.312 1.00 9.74 105 SER D N 1
ATOM 8997 C CA . SER D 2 105 ? 17.395 36.978 88.259 1.00 8.87 105 SER D CA 1
ATOM 8998 C C . SER D 2 105 ? 16.487 36.354 89.312 1.00 10.89 105 SER D C 1
ATOM 8999 O O . SER D 2 105 ? 15.277 36.579 89.307 1.00 11.20 105 SER D O 1
ATOM 9002 N N . GLY D 2 106 ? 17.071 35.574 90.217 1.00 10.75 106 GLY D N 1
ATOM 9003 C CA . GLY D 2 106 ? 16.280 34.931 91.250 1.00 11.54 106 GLY D CA 1
ATOM 9004 C C . GLY D 2 106 ? 15.280 33.954 90.662 1.00 11.96 106 GLY D C 1
ATOM 9005 O O . GLY D 2 106 ? 14.246 33.672 91.263 1.00 13.62 106 GLY D O 1
ATOM 9006 N N . GLY D 2 107 ? 15.586 33.436 89.477 1.00 12.25 107 GLY D N 1
ATOM 9007 C CA . GLY D 2 107 ? 14.696 32.488 88.831 1.00 12.06 107 GLY D CA 1
ATOM 9008 C C . GLY D 2 107 ? 13.605 33.115 87.978 1.00 11.97 107 GLY D C 1
ATOM 9009 O O . GLY D 2 107 ? 12.777 32.403 87.417 1.00 12.81 107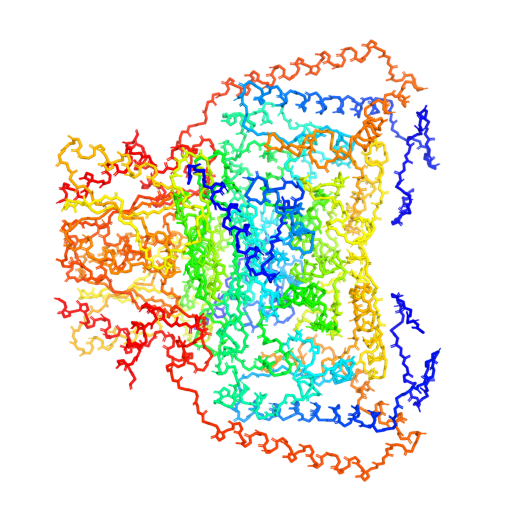 GLY D O 1
ATOM 9010 N N . GLN D 2 108 ? 13.598 34.440 87.869 1.00 12.07 108 GLN D N 1
ATOM 9011 C CA . GLN D 2 108 ? 12.586 35.129 87.069 1.00 12.92 108 GLN D CA 1
ATOM 9012 C C . GLN D 2 108 ? 12.744 34.885 85.574 1.00 13.33 108 GLN D C 1
ATOM 9013 O O . GLN D 2 108 ? 11.756 34.836 84.843 1.00 14.17 108 GLN D O 1
ATOM 9019 N N . PHE D 2 109 ? 13.989 34.759 85.118 1.00 12.29 109 PHE D N 1
ATOM 9020 C CA . PHE D 2 109 ? 14.266 34.520 83.704 1.00 12.62 109 PHE D CA 1
ATOM 9021 C C . PHE D 2 109 ? 15.057 33.220 83.549 1.00 13.52 109 PHE D C 1
ATOM 9022 O O . PHE D 2 109 ? 15.939 32.929 84.356 1.00 12.87 109 PHE D O 1
ATOM 9030 N N . THR D 2 110 ? 14.735 32.442 82.516 1.00 11.95 110 THR D N 1
ATOM 9031 C CA . THR D 2 110 ? 15.407 31.166 82.276 1.00 13.85 110 THR D CA 1
ATOM 9032 C C . THR D 2 110 ? 15.996 31.073 80.874 1.00 13.23 110 THR D C 1
ATOM 9033 O O . THR D 2 110 ? 15.611 31.827 79.980 1.00 14.52 110 THR D O 1
ATOM 9037 N N . ALA D 2 111 ? 16.915 30.128 80.683 1.00 12.46 111 ALA D N 1
ATOM 9038 C CA . ALA D 2 111 ? 17.588 29.960 79.400 1.00 12.89 111 ALA D CA 1
ATOM 9039 C C . ALA D 2 111 ? 17.498 28.558 78.796 1.00 12.85 111 ALA D C 1
ATOM 9040 O O . ALA D 2 111 ? 18.492 27.829 78.747 1.00 11.80 111 ALA D O 1
ATOM 9042 N N . PRO D 2 112 ? 16.303 28.161 78.329 1.00 12.64 112 PRO D N 1
ATOM 9043 C CA . PRO D 2 112 ? 16.142 26.833 77.731 1.00 12.89 112 PRO D CA 1
ATOM 9044 C C . PRO D 2 112 ? 16.769 26.814 76.338 1.00 13.19 112 PRO D C 1
ATOM 9045 O O . PRO D 2 112 ? 16.072 26.834 75.326 1.00 13.47 112 PRO D O 1
ATOM 9049 N N . LEU D 2 113 ? 18.096 26.782 76.296 1.00 12.94 113 LEU D N 1
ATOM 9050 C CA . LEU D 2 113 ? 18.807 26.781 75.028 1.00 12.43 113 LEU D CA 1
ATOM 9051 C C . LEU D 2 113 ? 19.902 25.727 74.985 1.00 13.19 113 LEU D C 1
ATOM 9052 O O . LEU D 2 113 ? 20.409 25.283 76.022 1.00 12.66 113 LEU D O 1
ATOM 9057 N N . VAL D 2 114 ? 20.260 25.332 73.770 1.00 11.40 114 VAL D N 1
ATOM 9058 C CA . VAL D 2 114 ? 21.305 24.349 73.561 1.00 10.04 114 VAL D CA 1
ATOM 9059 C C . VAL D 2 114 ? 22.352 24.955 72.641 1.00 10.76 114 VAL D C 1
ATOM 9060 O O . VAL D 2 114 ? 22.017 25.600 71.649 1.00 10.21 114 VAL D O 1
ATOM 9064 N N . VAL D 2 115 ? 23.620 24.769 72.985 1.00 10.43 115 VAL D N 1
ATOM 9065 C CA . VAL D 2 115 ? 24.701 25.260 72.150 1.00 10.04 115 VAL D CA 1
ATOM 9066 C C . VAL D 2 115 ? 25.504 24.039 71.735 1.00 10.67 115 VAL D C 1
ATOM 9067 O O . VAL D 2 115 ? 26.256 23.486 72.540 1.00 11.84 115 VAL D O 1
ATOM 9071 N N . ARG D 2 116 ? 25.330 23.587 70.498 1.00 9.83 116 ARG D N 1
ATOM 9072 C CA . ARG D 2 116 ? 26.096 22.432 70.059 1.00 11.82 116 ARG D CA 1
ATOM 9073 C C . ARG D 2 116 ? 27.324 22.873 69.281 1.00 11.35 116 ARG D C 1
ATOM 9074 O O . ARG D 2 116 ? 27.337 23.944 68.677 1.00 11.43 116 ARG D O 1
ATOM 9082 N N . MET D 2 117 ? 28.362 22.046 69.317 1.00 10.94 117 MET D N 1
ATOM 9083 C CA . MET D 2 117 ? 29.608 22.363 68.640 1.00 10.75 117 MET D CA 1
ATOM 9084 C C . MET D 2 117 ? 30.467 21.127 68.417 1.00 12.08 117 MET D C 1
ATOM 9085 O O . MET D 2 117 ? 30.559 20.263 69.289 1.00 11.76 117 MET D O 1
ATOM 9090 N N . PRO D 2 118 ? 31.097 21.024 67.233 1.00 11.78 118 PRO D N 1
ATOM 9091 C CA . PRO D 2 118 ? 31.962 19.883 66.929 1.00 10.56 118 PRO D CA 1
ATOM 9092 C C . PRO D 2 118 ? 33.225 20.132 67.752 1.00 11.51 118 PRO D C 1
ATOM 9093 O O . PRO D 2 118 ? 33.592 21.286 67.968 1.00 9.38 118 PRO D O 1
ATOM 9097 N N . SER D 2 119 ? 33.892 19.078 68.210 1.00 11.48 119 SER D N 1
ATOM 9098 C CA . SER D 2 119 ? 35.105 19.268 69.000 1.00 13.79 119 SER D CA 1
ATOM 9099 C C . SER D 2 119 ? 36.082 18.109 68.866 1.00 14.16 119 SER D C 1
ATOM 9100 O O . SER D 2 119 ? 35.832 17.156 68.131 1.00 13.36 119 SER D O 1
ATOM 9103 N N . GLY D 2 120 ? 37.202 18.215 69.577 1.00 14.78 120 GLY D N 1
ATOM 9104 C CA . GLY D 2 120 ? 38.201 17.162 69.577 1.00 15.63 120 GLY D CA 1
ATOM 9105 C C . GLY D 2 120 ? 39.158 17.115 68.407 1.00 16.90 120 GLY D C 1
ATOM 9106 O O . GLY D 2 120 ? 38.888 17.661 67.334 1.00 16.93 120 GLY D O 1
ATOM 9107 N N . GLY D 2 121 ? 40.284 16.439 68.617 1.00 18.10 121 GLY D N 1
ATOM 9108 C CA . GLY D 2 121 ? 41.284 16.320 67.574 1.00 19.15 121 GLY D CA 1
ATOM 9109 C C . GLY D 2 121 ? 41.160 15.058 66.742 1.00 20.24 121 GLY D C 1
ATOM 9110 O O . GLY D 2 121 ? 40.071 14.496 66.593 1.00 18.81 121 GLY D O 1
ATOM 9111 N N . GLY D 2 122 ? 42.289 14.611 66.201 1.00 21.30 122 GLY D N 1
ATOM 9112 C CA . GLY D 2 122 ? 42.296 13.418 65.377 1.00 22.63 122 GLY D CA 1
ATOM 9113 C C . GLY D 2 122 ? 41.802 13.680 63.965 1.00 24.16 122 GLY D C 1
ATOM 9114 O O . GLY D 2 122 ? 41.521 12.739 63.225 1.00 24.17 122 GLY D O 1
ATOM 9115 N N . VAL D 2 123 ? 41.698 14.953 63.582 1.00 24.74 123 VAL D N 1
ATOM 9116 C CA . VAL D 2 123 ? 41.222 15.302 62.243 1.00 24.84 123 VAL D CA 1
ATOM 9117 C C . VAL D 2 123 ? 42.136 16.273 61.494 1.00 26.29 123 VAL D C 1
ATOM 9118 O O . VAL D 2 123 ? 41.737 16.853 60.482 1.00 26.79 123 VAL D O 1
ATOM 9122 N N . ARG D 2 124 ? 43.358 16.444 61.993 1.00 26.19 124 ARG D N 1
ATOM 9123 C CA . ARG D 2 124 ? 44.338 17.337 61.373 1.00 28.28 124 ARG D CA 1
ATOM 9124 C C . ARG D 2 124 ? 43.824 18.777 61.309 1.00 28.42 124 ARG D C 1
ATOM 9125 O O . ARG D 2 124 ? 44.071 19.490 60.334 1.00 27.69 124 ARG D O 1
ATOM 9133 N N . GLY D 2 125 ? 43.126 19.204 62.360 1.00 28.43 125 GLY D N 1
ATOM 9134 C CA . GLY D 2 125 ? 42.566 20.547 62.383 1.00 27.23 125 GLY D CA 1
ATOM 9135 C C . GLY D 2 125 ? 43.441 21.663 62.926 1.00 26.33 125 GLY D C 1
ATOM 9136 O O . GLY D 2 125 ? 43.023 22.820 62.947 1.00 25.43 125 GLY D O 1
ATOM 9137 N N . GLY D 2 126 ? 44.648 21.331 63.372 1.00 25.88 126 GLY D N 1
ATOM 9138 C CA . GLY D 2 126 ? 45.535 22.354 63.902 1.00 24.28 126 GLY D CA 1
ATOM 9139 C C . GLY D 2 126 ? 45.031 23.010 65.178 1.00 24.89 126 GLY D C 1
ATOM 9140 O O . GLY D 2 126 ? 44.259 22.417 65.935 1.00 24.14 126 GLY D O 1
ATOM 9141 N N . HIS D 2 127 ? 45.462 24.246 65.410 1.00 23.39 127 HIS D N 1
ATOM 9142 C CA . HIS D 2 127 ? 45.087 24.997 66.606 1.00 24.55 127 HIS D CA 1
ATOM 9143 C C . HIS D 2 127 ? 43.597 25.274 66.823 1.00 24.12 127 HIS D C 1
ATOM 9144 O O . HIS D 2 127 ? 43.123 25.222 67.959 1.00 22.84 127 HIS D O 1
ATOM 9151 N N . HIS D 2 128 ? 42.859 25.568 65.754 1.00 24.24 128 HIS D N 1
ATOM 9152 C CA . HIS D 2 128 ? 41.443 25.898 65.909 1.00 24.83 128 HIS D CA 1
ATOM 9153 C C . HIS D 2 128 ? 40.377 25.034 65.242 1.00 25.78 128 HIS D C 1
ATOM 9154 O O . HIS D 2 128 ? 39.274 25.507 64.964 1.00 25.61 128 HIS D O 1
ATOM 9161 N N . HIS D 2 129 ? 40.694 23.770 64.997 1.00 26.41 129 HIS D N 1
ATOM 9162 C CA . HIS D 2 129 ? 39.732 22.838 64.421 1.00 27.12 129 HIS D CA 1
ATOM 9163 C C . HIS D 2 129 ? 39.912 21.512 65.153 1.00 25.54 129 HIS D C 1
ATOM 9164 O O . HIS D 2 129 ? 39.590 20.449 64.618 1.00 25.23 129 HIS D O 1
ATOM 9171 N N . SER D 2 130 ? 40.407 21.591 66.389 1.00 21.34 130 SER D N 1
ATOM 9172 C CA . SER D 2 130 ? 40.669 20.395 67.182 1.00 21.27 130 SER D CA 1
ATOM 9173 C C . SER D 2 130 ? 40.430 20.531 68.695 1.00 20.10 130 SER D C 1
ATOM 9174 O O . SER D 2 130 ? 40.386 19.532 69.406 1.00 19.19 130 SER D O 1
ATOM 9177 N N . GLN D 2 131 ? 40.275 21.754 69.187 1.00 17.83 131 GLN D N 1
ATOM 9178 C CA . GLN D 2 131 ? 40.097 21.971 70.619 1.00 16.90 131 GLN D CA 1
ATOM 9179 C C . GLN D 2 131 ? 38.941 21.269 71.329 1.00 16.93 131 GLN D C 1
ATOM 9180 O O . GLN D 2 131 ? 37.904 20.959 70.733 1.00 15.39 131 GLN D O 1
ATOM 9186 N N . SER D 2 132 ? 39.160 21.016 72.618 1.00 13.72 132 SER D N 1
ATOM 9187 C CA . SER D 2 132 ? 38.186 20.391 73.511 1.00 13.33 132 SER D CA 1
ATOM 9188 C C . SER D 2 132 ? 38.198 21.327 74.714 1.00 12.46 132 SER D C 1
ATOM 9189 O O . SER D 2 132 ? 38.938 21.121 75.677 1.00 11.96 132 SER D O 1
ATOM 9192 N N . PRO D 2 133 ? 37.373 22.381 74.663 1.00 11.88 133 PRO D N 1
ATOM 9193 C CA . PRO D 2 133 ? 37.261 23.397 75.711 1.00 10.37 133 PRO D CA 1
ATOM 9194 C C . PRO D 2 133 ? 36.280 23.141 76.846 1.00 10.12 133 PRO D C 1
ATOM 9195 O O . PRO D 2 133 ? 35.958 24.074 77.581 1.00 9.94 133 PRO D O 1
ATOM 9199 N N . GLU D 2 134 ? 35.819 21.901 77.007 1.00 8.85 134 GLU D N 1
ATOM 9200 C CA . GLU D 2 134 ? 34.831 21.605 78.045 1.00 10.37 134 GLU D CA 1
ATOM 9201 C C . GLU D 2 134 ? 35.156 22.096 79.459 1.00 10.43 134 GLU D C 1
ATOM 9202 O O . GLU D 2 134 ? 34.246 22.461 80.208 1.00 12.18 134 GLU D O 1
ATOM 9208 N N . ALA D 2 135 ? 36.431 22.113 79.834 1.00 9.83 135 ALA D N 1
ATOM 9209 C CA . ALA D 2 135 ? 36.803 22.570 81.177 1.00 10.53 135 ALA D CA 1
ATOM 9210 C C . ALA D 2 135 ? 36.292 23.988 81.431 1.00 10.67 135 ALA D C 1
ATOM 9211 O O . ALA D 2 135 ? 35.815 24.304 82.526 1.00 9.04 135 ALA D O 1
ATOM 9213 N N . HIS D 2 136 ? 36.404 24.840 80.417 1.00 9.76 136 HIS D N 1
ATOM 9214 C CA . HIS D 2 136 ? 35.950 26.225 80.517 1.00 10.25 136 HIS D CA 1
ATOM 9215 C C . HIS D 2 136 ? 34.469 26.283 80.875 1.00 10.32 136 HIS D C 1
ATOM 9216 O O . HIS D 2 136 ? 34.035 27.171 81.604 1.00 11.87 136 HIS D O 1
ATOM 9223 N N . PHE D 2 137 ? 33.699 25.332 80.356 1.00 9.78 137 PHE D N 1
ATOM 9224 C CA . PHE D 2 137 ? 32.265 25.307 80.603 1.00 10.03 137 PHE D CA 1
ATOM 9225 C C . PHE D 2 137 ? 31.938 24.703 81.964 1.00 10.28 137 PHE D C 1
ATOM 9226 O O . PHE D 2 137 ? 31.092 25.220 82.689 1.00 9.83 137 PHE D O 1
ATOM 9234 N N . VAL D 2 138 ? 32.609 23.605 82.300 1.00 9.26 138 VAL D N 1
ATOM 9235 C CA . VAL D 2 138 ? 32.390 22.933 83.576 1.00 10.65 138 VAL D CA 1
ATOM 9236 C C . VAL D 2 138 ? 32.742 23.855 84.746 1.00 10.14 138 VAL D C 1
ATOM 9237 O O . VAL D 2 138 ? 32.089 23.828 85.790 1.00 8.87 138 VAL D O 1
ATOM 9241 N N . HIS D 2 139 ? 33.765 24.682 84.557 1.00 10.27 139 HIS D N 1
ATOM 9242 C CA . HIS D 2 139 ? 34.200 25.614 85.594 1.00 10.88 139 HIS D CA 1
ATOM 9243 C C . HIS D 2 139 ? 33.195 26.747 85.807 1.00 11.24 139 HIS D C 1
ATOM 9244 O O . HIS D 2 139 ? 33.224 27.430 86.839 1.00 11.91 139 HIS D O 1
ATOM 9251 N N . THR D 2 140 ? 32.305 26.938 84.834 1.00 10.71 140 THR D N 1
ATOM 9252 C CA . THR D 2 140 ? 31.298 28.000 84.890 1.00 10.06 140 THR D CA 1
ATOM 9253 C C . THR D 2 140 ? 29.952 27.503 85.413 1.00 10.57 140 THR D C 1
ATOM 9254 O O . THR D 2 140 ? 29.205 26.829 84.701 1.00 11.07 140 THR D O 1
ATOM 9258 N N . ALA D 2 141 ? 29.641 27.849 86.658 1.00 10.12 141 ALA D N 1
ATOM 9259 C CA . ALA D 2 141 ? 28.385 27.433 87.275 1.00 10.37 141 ALA D CA 1
ATOM 9260 C C . ALA D 2 141 ? 27.183 27.890 86.450 1.00 10.22 141 ALA D C 1
ATOM 9261 O O . ALA D 2 141 ? 27.136 29.033 85.995 1.00 9.75 141 ALA D O 1
ATOM 9263 N N . GLY D 2 142 ? 26.214 26.997 86.261 1.00 9.86 142 GLY D N 1
ATOM 9264 C CA . GLY D 2 142 ? 25.025 27.351 85.506 1.00 9.87 142 GLY D CA 1
ATOM 9265 C C . GLY D 2 142 ? 24.902 26.722 84.130 1.00 11.28 142 GLY D C 1
ATOM 9266 O O . GLY D 2 142 ? 23.873 26.870 83.466 1.00 11.25 142 GLY D O 1
ATOM 9267 N N . LEU D 2 143 ? 25.945 26.028 83.688 1.00 11.17 143 LEU D N 1
ATOM 9268 C CA . LEU D 2 143 ? 25.917 25.386 82.378 1.00 10.85 143 LEU D CA 1
ATOM 9269 C C . LEU D 2 143 ? 25.999 23.874 82.494 1.00 12.03 143 LEU D C 1
ATOM 9270 O O . LEU D 2 143 ? 26.882 23.348 83.172 1.00 12.74 143 LEU D O 1
ATOM 9275 N N . LYS D 2 144 ? 25.076 23.167 81.853 1.00 9.49 144 LYS D N 1
ATOM 9276 C CA . LYS D 2 144 ? 25.171 21.714 81.850 1.00 10.37 144 LYS D CA 1
ATOM 9277 C C . LYS D 2 144 ? 26.082 21.447 80.655 1.00 9.73 144 LYS D C 1
ATOM 9278 O O . LYS D 2 144 ? 26.070 22.200 79.678 1.00 8.60 144 LYS D O 1
ATOM 9284 N N . VAL D 2 145 ? 26.888 20.398 80.736 1.00 9.92 145 VAL D N 1
ATOM 9285 C CA . VAL D 2 145 ? 27.813 20.082 79.658 1.00 10.05 145 VAL D CA 1
ATOM 9286 C C . VAL D 2 145 ? 27.712 18.605 79.307 1.00 10.58 145 VAL D C 1
ATOM 9287 O O . VAL D 2 145 ? 27.790 17.746 80.184 1.00 10.25 145 VAL D O 1
ATOM 9291 N N . VAL D 2 146 ? 27.535 18.323 78.021 1.00 11.21 146 VAL D N 1
ATOM 9292 C CA . VAL D 2 146 ? 27.405 16.955 77.532 1.00 11.32 146 VAL D CA 1
ATOM 9293 C C . VAL D 2 146 ? 28.305 16.705 76.327 1.00 12.00 146 VAL D C 1
ATOM 9294 O O . VAL D 2 146 ? 28.389 17.537 75.421 1.00 12.36 146 VAL D O 1
ATOM 9298 N N . ALA D 2 147 ? 28.982 15.560 76.327 1.00 9.85 147 ALA D N 1
ATOM 9299 C CA . ALA D 2 147 ? 29.857 15.172 75.223 1.00 10.07 147 ALA D CA 1
ATOM 9300 C C . ALA D 2 147 ? 29.495 13.736 74.861 1.00 11.49 147 ALA D C 1
ATOM 9301 O O . ALA D 2 147 ? 29.662 12.828 75.675 1.00 14.37 147 ALA D O 1
ATOM 9303 N N . VAL D 2 148 ? 28.996 13.539 73.643 1.00 11.84 148 VAL D N 1
ATOM 9304 C CA . VAL D 2 148 ? 28.580 12.219 73.180 1.00 12.53 148 VAL D CA 1
ATOM 9305 C C . VAL D 2 148 ? 29.664 11.492 72.395 1.00 13.68 148 VAL D C 1
ATOM 9306 O O . VAL D 2 148 ? 30.600 12.116 71.899 1.00 13.31 148 VAL D O 1
ATOM 9310 N N . SER D 2 149 ? 29.540 10.169 72.288 1.00 13.30 149 SER D N 1
ATOM 9311 C CA . SER D 2 149 ? 30.532 9.384 71.561 1.00 13.63 149 SER D CA 1
ATOM 9312 C C . SER D 2 149 ? 29.947 8.265 70.694 1.00 13.52 149 SER D C 1
ATOM 9313 O O . SER D 2 149 ? 30.692 7.534 70.044 1.00 12.56 149 SER D O 1
ATOM 9316 N N . THR D 2 150 ? 28.623 8.119 70.691 1.00 12.49 150 THR D N 1
ATOM 9317 C CA . THR D 2 150 ? 27.979 7.102 69.855 1.00 12.93 150 THR D CA 1
ATOM 9318 C C . THR D 2 150 ? 26.719 7.677 69.218 1.00 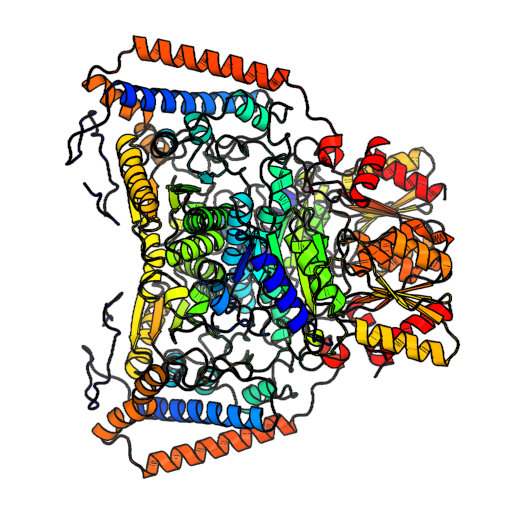13.55 150 THR D C 1
ATOM 9319 O O . THR D 2 150 ? 26.120 8.613 69.744 1.00 14.64 150 THR D O 1
ATOM 9323 N N . PRO D 2 151 ? 26.305 7.128 68.066 1.00 13.40 151 PRO D N 1
ATOM 9324 C CA . PRO D 2 151 ? 25.099 7.626 67.400 1.00 13.00 151 PRO D CA 1
ATOM 9325 C C . PRO D 2 151 ? 23.869 7.509 68.306 1.00 13.16 151 PRO D C 1
ATOM 9326 O O . PRO D 2 151 ? 23.047 8.421 68.371 1.00 12.98 151 PRO D O 1
ATOM 9330 N N . TYR D 2 152 ? 23.755 6.385 69.008 1.00 12.21 152 TYR D N 1
ATOM 9331 C CA . TYR D 2 152 ? 22.628 6.157 69.906 1.00 13.55 152 TYR D CA 1
ATOM 9332 C C . TYR D 2 152 ? 22.532 7.249 70.981 1.00 13.30 152 TYR D C 1
ATOM 9333 O O . TYR D 2 152 ? 21.449 7.781 71.237 1.00 12.00 152 TYR D O 1
ATOM 9342 N N . ASP D 2 153 ? 23.660 7.573 71.610 1.00 12.14 153 ASP D N 1
ATOM 9343 C CA . ASP D 2 153 ? 23.683 8.604 72.646 1.00 12.61 153 ASP D CA 1
ATOM 9344 C C . ASP D 2 153 ? 23.432 9.979 72.045 1.00 13.14 153 ASP D C 1
ATOM 9345 O O . ASP D 2 153 ? 22.755 10.813 72.647 1.00 13.16 153 ASP D O 1
ATOM 9350 N N . ALA D 2 154 ? 23.993 10.214 70.862 1.00 12.99 154 ALA D N 1
ATOM 9351 C CA . ALA D 2 154 ? 23.833 11.497 70.185 1.00 12.95 154 ALA D CA 1
ATOM 9352 C C . ALA D 2 154 ? 22.358 11.862 70.055 1.00 14.39 154 ALA D C 1
ATOM 9353 O O . ALA D 2 154 ? 21.948 12.956 70.447 1.00 13.09 154 ALA D O 1
ATOM 9355 N N . LYS D 2 155 ? 21.556 10.946 69.517 1.00 13.62 155 LYS D N 1
ATOM 9356 C CA . LYS D 2 155 ? 20.133 11.215 69.356 1.00 13.43 155 LYS D CA 1
ATOM 9357 C C . LYS D 2 155 ? 19.409 11.350 70.694 1.00 13.48 155 LYS D C 1
ATOM 9358 O O . LYS D 2 155 ? 18.696 12.325 70.927 1.00 13.71 155 LYS D O 1
ATOM 9364 N N . GLY D 2 156 ? 19.592 10.364 71.566 1.00 12.84 156 GLY D N 1
ATOM 9365 C CA . GLY D 2 156 ? 18.933 10.384 72.858 1.00 11.55 156 GLY D CA 1
ATOM 9366 C C . GLY D 2 156 ? 19.255 11.579 73.735 1.00 11.31 156 GLY D C 1
ATOM 9367 O O . GLY D 2 156 ? 18.363 12.152 74.364 1.00 11.67 156 GLY D O 1
ATOM 9368 N N . LEU D 2 157 ? 20.524 11.963 73.785 1.00 11.26 157 LEU D N 1
ATOM 9369 C CA . L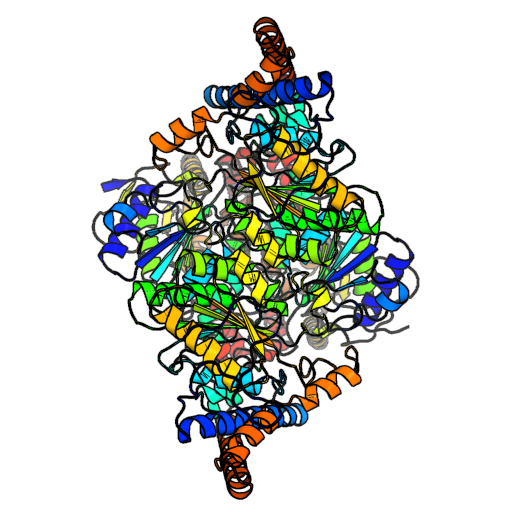EU D 2 157 ? 20.916 13.087 74.619 1.00 12.59 157 LEU D CA 1
ATOM 9370 C C . LEU D 2 157 ? 20.634 14.459 74.000 1.00 11.92 157 LEU D C 1
ATOM 9371 O O . LEU D 2 157 ? 20.345 15.408 74.724 1.00 12.37 157 LEU D O 1
ATOM 9376 N N . LEU D 2 158 ? 20.700 14.582 72.676 1.00 11.83 158 LEU D N 1
ATOM 9377 C CA . LEU D 2 158 ? 20.408 15.884 72.082 1.00 12.39 158 LEU D CA 1
ATOM 9378 C C . LEU D 2 158 ? 18.923 16.165 72.297 1.00 12.80 158 LEU D C 1
ATOM 9379 O O . LEU D 2 158 ? 18.532 17.302 72.560 1.00 11.96 158 LEU D O 1
ATOM 9384 N N . LYS D 2 159 ? 18.097 15.125 72.201 1.00 12.29 159 LYS D N 1
ATOM 9385 C CA . LYS D 2 159 ? 16.661 15.289 72.413 1.00 12.19 159 LYS D CA 1
ATOM 9386 C C . LYS D 2 159 ? 16.419 15.689 73.865 1.00 11.86 159 LYS D C 1
ATOM 9387 O O . LYS D 2 159 ? 15.596 16.557 74.144 1.00 13.31 159 LYS D O 1
ATOM 9393 N N . ALA D 2 160 ? 17.144 15.058 74.786 1.00 11.55 160 ALA D N 1
ATOM 9394 C CA . ALA D 2 160 ? 17.018 15.370 76.207 1.00 11.18 160 ALA D CA 1
ATOM 9395 C C . ALA D 2 160 ? 17.445 16.817 76.469 1.00 10.53 160 ALA D C 1
ATOM 9396 O O . ALA D 2 160 ? 16.813 17.530 77.249 1.00 11.28 160 ALA D O 1
ATOM 9398 N N . ALA D 2 161 ? 18.520 17.243 75.814 1.00 9.98 161 ALA D N 1
ATOM 9399 C CA . ALA D 2 161 ? 19.025 18.603 75.981 1.00 10.91 161 ALA D CA 1
ATOM 9400 C C . ALA D 2 161 ? 17.984 19.627 75.533 1.00 10.84 161 ALA D C 1
ATOM 9401 O O . ALA D 2 161 ? 17.740 20.623 76.215 1.00 11.29 161 ALA D O 1
ATOM 9403 N N . ILE D 2 162 ? 17.366 19.372 74.386 1.00 11.24 162 ILE D N 1
ATOM 9404 C CA . ILE D 2 162 ? 16.358 20.275 73.856 1.00 11.09 162 ILE D CA 1
ATOM 9405 C C . ILE D 2 162 ? 15.158 20.388 74.794 1.00 13.11 162 ILE D C 1
ATOM 9406 O O . ILE D 2 162 ? 14.540 21.450 74.898 1.00 11.94 162 ILE D O 1
ATOM 9411 N N . ARG D 2 163 ? 14.837 19.302 75.492 1.00 12.91 163 ARG D N 1
ATOM 9412 C CA . ARG D 2 163 ? 13.705 19.309 76.420 1.00 13.64 163 ARG D CA 1
ATOM 9413 C C . ARG D 2 163 ? 14.080 19.878 77.783 1.00 13.55 163 ARG D C 1
ATOM 9414 O O . ARG D 2 163 ? 13.214 20.325 78.532 1.00 13.47 163 ARG D O 1
ATOM 9422 N N . ASP D 2 164 ? 15.375 19.866 78.092 1.00 13.54 164 ASP D N 1
ATOM 9423 C CA . ASP D 2 164 ? 15.881 20.379 79.362 1.00 14.14 164 ASP D CA 1
ATOM 9424 C C . ASP D 2 164 ? 15.780 21.908 79.368 1.00 14.68 164 ASP D C 1
ATOM 9425 O O . ASP D 2 164 ? 16.133 22.561 78.385 1.00 14.43 164 ASP D O 1
ATOM 9430 N N . GLU D 2 165 ? 15.307 22.471 80.478 1.00 14.88 165 GLU D N 1
ATOM 9431 C CA . GLU D 2 165 ? 15.151 23.916 80.612 1.00 16.81 165 GLU D CA 1
ATOM 9432 C C . GLU D 2 165 ? 16.459 24.624 80.943 1.00 15.24 165 GLU D C 1
ATOM 9433 O O . GLU D 2 165 ? 16.576 25.833 80.747 1.00 16.29 165 GLU D O 1
ATOM 9439 N N . ASP D 2 166 ? 17.428 23.878 81.467 1.00 13.91 166 ASP D N 1
ATOM 9440 C CA . ASP D 2 166 ? 18.731 24.450 81.812 1.00 13.72 166 ASP D CA 1
ATOM 9441 C C . ASP D 2 166 ? 19.584 24.533 80.547 1.00 12.59 166 ASP D C 1
ATOM 9442 O O . ASP D 2 166 ? 19.504 23.658 79.685 1.00 12.01 166 ASP D O 1
ATOM 9447 N N . PRO D 2 167 ? 20.422 25.577 80.426 1.00 12.04 167 PRO D N 1
ATOM 9448 C CA . PRO D 2 167 ? 21.274 25.724 79.241 1.00 12.41 167 PRO D CA 1
ATOM 9449 C C . PRO D 2 167 ? 22.203 24.524 79.150 1.00 11.44 167 PRO D C 1
ATOM 9450 O O . PRO D 2 167 ? 22.752 24.094 80.161 1.00 10.71 167 PRO D O 1
ATOM 9454 N N . VAL D 2 168 ? 22.388 23.997 77.946 1.00 10.89 168 VAL D N 1
ATOM 9455 C CA . VAL D 2 168 ? 23.267 22.851 77.758 1.00 9.50 168 VAL D CA 1
ATOM 9456 C C . VAL D 2 168 ? 24.278 23.088 76.646 1.00 10.34 168 VAL D C 1
ATOM 9457 O O . VAL D 2 168 ? 23.911 23.485 75.544 1.00 10.16 168 VAL D O 1
ATOM 9461 N N . VAL D 2 169 ? 25.554 22.867 76.940 1.00 9.62 169 VAL D N 1
ATOM 9462 C CA . VAL D 2 169 ? 26.579 22.986 75.912 1.00 9.59 169 VAL D CA 1
ATOM 9463 C C . VAL D 2 169 ? 26.739 21.526 75.485 1.00 10.61 169 VAL D C 1
ATOM 9464 O O . VAL D 2 169 ? 27.026 20.656 76.310 1.00 11.25 169 VAL D O 1
ATOM 9468 N N . PHE D 2 170 ? 26.531 21.270 74.198 1.00 10.85 170 PHE D N 1
ATOM 9469 C CA . PHE D 2 170 ? 26.558 19.921 73.633 1.00 9.93 170 PHE D CA 1
ATOM 9470 C C . PHE D 2 170 ? 27.748 19.736 72.690 1.00 11.71 170 PHE D C 1
ATOM 9471 O O . PHE D 2 170 ? 27.774 20.310 71.601 1.00 12.24 170 PHE D O 1
ATOM 9479 N N . LEU D 2 171 ? 28.726 18.929 73.101 1.00 12.02 171 LEU D N 1
ATOM 9480 C CA . LEU D 2 171 ? 29.914 18.700 72.282 1.00 11.45 171 LEU D CA 1
ATOM 9481 C C . LEU D 2 171 ? 29.866 17.412 71.471 1.00 12.30 171 LEU D C 1
ATOM 9482 O O . LEU D 2 171 ? 29.607 16.330 72.003 1.00 11.85 171 LEU D O 1
ATOM 9487 N N . GLU D 2 172 ? 30.138 17.550 70.176 1.00 10.96 172 GLU D N 1
ATOM 9488 C CA . GLU D 2 172 ? 30.124 16.437 69.231 1.00 12.04 172 GLU D CA 1
ATOM 9489 C C . GLU D 2 172 ? 31.526 16.211 68.664 1.00 12.38 172 GLU D C 1
ATOM 9490 O O . GLU D 2 172 ? 31.991 16.980 67.816 1.00 12.97 172 GLU D O 1
ATOM 9496 N N . PRO D 2 173 ? 32.226 15.156 69.125 1.00 12.85 173 PRO D N 1
ATOM 9497 C CA . PRO D 2 173 ? 33.580 14.883 68.621 1.00 12.57 173 PRO D CA 1
ATOM 9498 C C . PRO D 2 173 ? 33.527 14.665 67.111 1.00 11.89 173 PRO D C 1
ATOM 9499 O O . PRO D 2 173 ? 33.004 13.656 66.641 1.00 12.37 173 PRO D O 1
ATOM 9503 N N . LYS D 2 174 ? 34.080 15.603 66.352 1.00 11.81 174 LYS D N 1
ATOM 9504 C CA . LYS D 2 174 ? 34.019 15.509 64.901 1.00 12.60 174 LYS D CA 1
ATOM 9505 C C . LYS D 2 174 ? 34.615 14.248 64.275 1.00 12.89 174 LYS D C 1
ATOM 9506 O O . LYS D 2 174 ? 34.146 13.805 63.229 1.00 12.31 174 LYS D O 1
ATOM 9512 N N . ARG D 2 175 ? 35.631 13.663 64.903 1.00 11.93 175 ARG D N 1
ATOM 9513 C CA . ARG D 2 175 ? 36.231 12.443 64.361 1.00 12.53 175 ARG D CA 1
ATOM 9514 C C . ARG D 2 175 ? 35.214 11.305 64.412 1.00 12.56 175 ARG D C 1
ATOM 9515 O O . ARG D 2 175 ? 35.359 10.303 63.712 1.00 13.02 175 ARG D O 1
ATOM 9523 N N . LEU D 2 176 ? 34.183 11.467 65.239 1.00 11.49 176 LEU D N 1
ATOM 9524 C CA . LEU D 2 176 ? 33.157 10.442 65.388 1.00 12.47 176 LEU D CA 1
ATOM 9525 C C . LEU D 2 176 ? 31.885 10.692 64.580 1.00 13.06 176 LEU D C 1
ATOM 9526 O O . LEU D 2 176 ? 30.951 9.895 64.647 1.00 12.01 176 LEU D O 1
ATOM 9531 N N . TYR D 2 177 ? 31.844 11.781 63.815 1.00 13.03 177 TYR D N 1
ATOM 9532 C CA . TYR D 2 177 ? 30.655 12.104 63.030 1.00 12.98 177 TYR D CA 1
ATOM 9533 C C . TYR D 2 177 ? 30.186 11.016 62.070 1.00 15.01 177 TYR D C 1
ATOM 9534 O O . TYR D 2 177 ? 28.983 10.821 61.897 1.00 13.90 177 TYR D O 1
ATOM 9543 N N . ARG D 2 178 ? 31.125 10.318 61.439 1.00 16.67 178 ARG D N 1
ATOM 9544 C CA . ARG D 2 178 ? 30.775 9.262 60.489 1.00 18.75 178 ARG D CA 1
ATOM 9545 C C . ARG D 2 178 ? 31.687 8.051 60.656 1.00 19.61 178 ARG D C 1
ATOM 9546 O O . ARG D 2 178 ? 31.783 7.208 59.766 1.00 19.90 178 ARG D O 1
ATOM 9554 N N . SER D 2 179 ? 32.340 7.965 61.809 1.00 20.82 179 SER D N 1
ATOM 9555 C CA . SER D 2 179 ? 33.270 6.880 62.100 1.00 23.76 179 SER D CA 1
ATOM 9556 C C . SER D 2 179 ? 32.632 5.501 62.243 1.00 24.57 179 SER D C 1
ATOM 9557 O O . SER D 2 179 ? 33.319 4.485 62.126 1.00 23.67 179 SER D O 1
ATOM 9560 N N . VAL D 2 180 ? 31.332 5.454 62.504 1.00 25.16 180 VAL D N 1
ATOM 9561 C CA . VAL D 2 180 ? 30.667 4.167 62.654 1.00 27.65 180 VAL D CA 1
ATOM 9562 C C . VAL D 2 180 ? 29.154 4.258 62.525 1.00 28.27 180 VAL D C 1
ATOM 9563 O O . VAL D 2 180 ? 28.541 5.257 62.909 1.00 28.55 180 VAL D O 1
ATOM 9567 N N . LYS D 2 181 ? 28.559 3.201 61.982 1.00 29.04 181 LYS D N 1
ATOM 9568 C CA . LYS D 2 181 ? 27.117 3.139 61.808 1.00 30.33 181 LYS D CA 1
ATOM 9569 C C . LYS D 2 181 ? 26.538 2.153 62.818 1.00 30.93 181 LYS D C 1
ATOM 9570 O O . LYS D 2 181 ? 26.727 0.940 62.698 1.00 32.77 181 LYS D O 1
ATOM 9576 N N . GLU D 2 182 ? 25.847 2.688 63.821 1.00 29.33 182 GLU D N 1
ATOM 9577 C CA . GLU D 2 182 ? 25.237 1.887 64.878 1.00 28.24 182 GLU D CA 1
ATOM 9578 C C . GLU D 2 182 ? 23.711 1.934 64.815 1.00 26.28 182 GLU D C 1
ATOM 9579 O O . GLU D 2 182 ? 23.126 2.838 64.217 1.00 24.33 182 GLU D O 1
ATOM 9585 N N . GLU D 2 183 ? 23.076 0.947 65.439 1.00 23.85 183 GLU D N 1
ATOM 9586 C CA . GLU D 2 183 ? 21.622 0.870 65.486 1.00 22.70 183 GLU D CA 1
ATOM 9587 C C . GLU D 2 183 ? 21.072 2.040 66.292 1.00 21.79 183 GLU D C 1
ATOM 9588 O O . GLU D 2 183 ? 21.432 2.232 67.453 1.00 21.23 183 GLU D O 1
ATOM 9594 N N . VAL D 2 184 ? 20.208 2.828 65.665 1.00 21.74 184 VAL D N 1
ATOM 9595 C CA . VAL D 2 184 ? 19.594 3.972 66.327 1.00 21.42 184 VAL D CA 1
ATOM 9596 C C . VAL D 2 184 ? 18.100 3.920 66.041 1.00 21.88 184 VAL D C 1
ATOM 9597 O O . VAL D 2 184 ? 17.669 4.163 64.917 1.00 22.60 184 VAL D O 1
ATOM 9601 N N . PRO D 2 185 ? 17.290 3.587 67.056 1.00 22.42 185 PRO D N 1
ATOM 9602 C CA . PRO D 2 185 ? 15.836 3.506 66.890 1.00 24.09 185 PRO D CA 1
ATOM 9603 C C . PRO D 2 185 ? 15.237 4.792 66.334 1.00 25.72 185 PRO D C 1
ATOM 9604 O O . PRO D 2 185 ? 15.667 5.892 66.685 1.00 24.33 185 PRO D O 1
ATOM 9608 N N . GLU D 2 186 ? 14.242 4.647 65.467 1.00 27.57 186 GLU D N 1
ATOM 9609 C CA . GLU D 2 186 ? 13.576 5.803 64.886 1.00 29.36 186 GLU D CA 1
ATOM 9610 C C . GLU D 2 186 ? 12.490 6.270 65.847 1.00 28.73 186 GLU D C 1
ATOM 9611 O O . GLU D 2 186 ? 12.054 7.419 65.801 1.00 27.96 186 GLU D O 1
ATOM 9617 N N . GLU D 2 187 ? 12.058 5.367 66.722 1.00 28.68 187 GLU D N 1
ATOM 9618 C CA . GLU D 2 187 ? 11.030 5.692 67.701 1.00 29.53 187 GLU D CA 1
ATOM 9619 C C . GLU D 2 187 ? 11.549 6.778 68.643 1.00 28.26 187 GLU D C 1
ATOM 9620 O O . GLU D 2 187 ? 12.758 6.921 68.842 1.00 26.51 187 GLU D O 1
ATOM 9626 N N . ASP D 2 188 ? 10.626 7.534 69.225 1.00 25.74 188 ASP D N 1
ATOM 9627 C CA . ASP D 2 188 ? 10.986 8.611 70.131 1.00 25.41 188 ASP D CA 1
ATOM 9628 C C . ASP D 2 188 ? 11.532 8.078 71.451 1.00 24.80 188 ASP D C 1
ATOM 9629 O O . ASP D 2 188 ? 10.832 7.381 72.187 1.00 26.53 188 ASP D O 1
ATOM 9634 N N . TYR D 2 189 ? 12.789 8.397 71.739 1.00 21.84 189 TYR D N 1
ATOM 9635 C CA . TYR D 2 189 ? 13.417 7.980 72.986 1.00 19.11 189 TYR D CA 1
ATOM 9636 C C . TYR D 2 189 ? 14.416 9.045 73.410 1.00 18.04 189 TYR D C 1
ATOM 9637 O O . TYR D 2 189 ? 14.935 9.786 72.575 1.00 16.89 189 TYR D O 1
ATOM 9646 N N . THR D 2 190 ? 14.666 9.134 74.710 1.00 17.12 190 THR D N 1
ATOM 9647 C CA . THR D 2 190 ? 15.639 10.083 75.229 1.00 17.16 190 THR D CA 1
ATOM 9648 C C . THR D 2 190 ? 16.558 9.317 76.160 1.00 16.75 190 THR D C 1
ATOM 9649 O O . THR D 2 190 ? 16.293 8.162 76.504 1.00 16.53 190 THR D O 1
ATOM 9653 N N . LEU D 2 191 ? 17.649 9.961 76.550 1.00 14.64 191 LEU D N 1
ATOM 9654 C CA . LEU D 2 191 ? 18.601 9.366 77.470 1.00 14.07 191 LEU D CA 1
ATOM 9655 C C . LEU D 2 191 ? 18.759 10.381 78.594 1.00 14.53 191 LEU D C 1
ATOM 9656 O O . LEU D 2 191 ? 18.557 11.579 78.389 1.00 14.40 191 LEU D O 1
ATOM 9661 N N . PRO D 2 192 ? 19.100 9.916 79.801 1.00 14.91 192 PRO D N 1
ATOM 9662 C CA . PRO D 2 192 ? 19.267 10.806 80.951 1.00 15.35 192 PRO D CA 1
ATOM 9663 C C . PRO D 2 192 ? 20.546 11.635 80.985 1.00 14.91 192 PRO D C 1
ATOM 9664 O O . PRO D 2 192 ? 21.652 11.100 80.891 1.00 14.91 192 PRO D O 1
ATOM 9668 N N . ILE D 2 193 ? 20.386 12.948 81.117 1.00 14.24 193 ILE D N 1
ATOM 9669 C CA . ILE D 2 193 ? 21.533 13.836 81.216 1.00 13.36 193 ILE D CA 1
ATOM 9670 C C . ILE D 2 193 ? 22.005 13.716 82.662 1.00 13.21 193 ILE D C 1
ATOM 9671 O O . ILE D 2 193 ? 21.192 13.735 83.586 1.00 13.19 193 ILE D O 1
ATOM 9676 N N . GLY D 2 194 ? 23.313 13.570 82.851 1.00 12.51 194 GLY D N 1
ATOM 9677 C CA . GLY D 2 194 ? 23.861 13.434 84.190 1.00 13.20 194 GLY D CA 1
ATOM 9678 C C . GLY D 2 194 ? 24.181 11.991 84.558 1.00 15.06 194 GLY D C 1
ATOM 9679 O O . GLY D 2 194 ? 24.586 11.705 85.686 1.00 15.05 194 GLY D O 1
ATOM 9680 N N . LYS D 2 195 ? 24.009 11.082 83.605 1.00 13.83 195 LYS D N 1
ATOM 9681 C CA . LYS D 2 195 ? 24.268 9.663 83.840 1.00 16.53 195 LYS D CA 1
ATOM 9682 C C . LYS D 2 195 ? 25.300 9.093 82.873 1.00 15.08 195 LYS D C 1
ATOM 9683 O O . LYS D 2 195 ? 25.222 9.308 81.662 1.00 13.90 195 LYS D O 1
ATOM 9689 N N . ALA D 2 196 ? 26.266 8.363 83.419 1.00 14.51 196 ALA D N 1
ATOM 9690 C CA . ALA D 2 196 ? 27.311 7.749 82.617 1.00 14.41 196 ALA D CA 1
ATOM 9691 C C . ALA D 2 196 ? 26.773 6.468 81.992 1.00 15.18 196 ALA D C 1
ATOM 9692 O O . ALA D 2 196 ? 25.712 5.974 82.379 1.00 15.22 196 ALA D O 1
ATOM 9694 N N . ALA D 2 197 ? 27.507 5.940 81.020 1.00 14.32 197 ALA D N 1
ATOM 9695 C CA . ALA D 2 197 ? 27.120 4.700 80.360 1.00 16.68 197 ALA D CA 1
ATOM 9696 C C . ALA D 2 197 ? 28.252 3.699 80.518 1.00 16.14 197 ALA D C 1
ATOM 9697 O O . ALA D 2 197 ? 29.416 4.014 80.274 1.00 16.25 197 ALA D O 1
ATOM 9699 N N . LEU D 2 198 ? 27.901 2.493 80.942 1.00 17.41 198 LEU D N 1
ATOM 9700 C CA . LEU D 2 198 ? 28.874 1.430 81.131 1.00 19.18 198 LEU D CA 1
ATOM 9701 C C . LEU D 2 198 ? 29.073 0.762 79.769 1.00 18.77 198 LEU D C 1
ATOM 9702 O O . LEU D 2 198 ? 28.201 0.033 79.301 1.00 17.91 198 LEU D O 1
ATOM 9707 N N . ARG D 2 199 ? 30.210 1.026 79.130 1.00 18.47 199 ARG D N 1
ATOM 9708 C CA . ARG D 2 199 ? 30.506 0.455 77.815 1.00 19.68 199 ARG D CA 1
ATOM 9709 C C . ARG D 2 199 ? 30.955 -0.988 77.913 1.00 19.41 199 ARG D C 1
ATOM 9710 O O . ARG D 2 199 ? 30.675 -1.797 77.033 1.00 19.98 199 ARG D O 1
ATOM 9718 N N . ARG D 2 200 ? 31.671 -1.297 78.983 1.00 19.16 200 ARG D N 1
ATOM 9719 C CA . ARG D 2 200 ? 32.182 -2.640 79.190 1.00 20.15 200 ARG D CA 1
ATOM 9720 C C . ARG D 2 200 ? 32.413 -2.858 80.673 1.00 19.31 200 ARG D C 1
ATOM 9721 O O . ARG D 2 200 ? 33.005 -2.014 81.344 1.00 17.91 200 ARG D O 1
ATOM 9729 N N . GLU D 2 201 ? 31.930 -3.982 81.188 1.00 19.77 201 GLU D N 1
ATOM 9730 C CA . GLU D 2 201 ? 32.112 -4.295 82.597 1.00 21.74 201 GLU D CA 1
ATOM 9731 C C . GLU D 2 201 ? 33.456 -4.968 82.820 1.00 20.02 201 GLU D C 1
ATOM 9732 O O . GLU D 2 201 ? 33.930 -5.726 81.977 1.00 20.38 201 GLU D O 1
ATOM 9738 N N . GLY D 2 202 ? 34.071 -4.675 83.958 1.00 19.57 202 GLY D N 1
ATOM 9739 C CA . GLY D 2 202 ? 35.358 -5.256 84.284 1.00 19.60 202 GLY D CA 1
ATOM 9740 C C . GLY D 2 202 ? 35.571 -5.133 85.774 1.00 20.40 202 GLY D C 1
ATOM 9741 O O . GLY D 2 202 ? 34.799 -4.450 86.448 1.00 21.27 202 GLY D O 1
ATOM 9742 N N . LYS D 2 203 ? 36.608 -5.775 86.302 1.00 20.39 203 LYS D N 1
ATOM 9743 C CA . LYS D 2 203 ? 36.853 -5.696 87.733 1.00 21.04 203 LYS D CA 1
ATOM 9744 C C . LYS D 2 203 ? 38.302 -5.435 88.139 1.00 18.93 203 LYS D C 1
ATOM 9745 O O . LYS D 2 203 ? 38.590 -5.277 89.321 1.00 19.49 203 LYS D O 1
ATOM 9751 N N . ASP D 2 204 ? 39.210 -5.366 87.171 1.00 18.34 204 ASP D N 1
ATOM 9752 C CA . ASP D 2 204 ? 40.616 -5.127 87.488 1.00 17.93 204 ASP D CA 1
ATOM 9753 C C . ASP D 2 204 ? 41.045 -3.675 87.337 1.00 16.23 204 ASP D C 1
ATOM 9754 O O . ASP D 2 204 ? 41.991 -3.233 87.988 1.00 15.81 204 ASP D O 1
ATOM 9759 N N . LEU D 2 205 ? 40.354 -2.934 86.481 1.00 16.39 205 LEU D N 1
ATOM 9760 C CA . LEU D 2 205 ? 40.723 -1.543 86.241 1.00 17.14 205 LEU D CA 1
ATOM 9761 C C . LEU D 2 205 ? 39.532 -0.736 85.738 1.00 16.97 205 LEU D C 1
ATOM 9762 O O . LEU D 2 205 ? 38.719 -1.238 84.963 1.00 17.44 205 LEU D O 1
ATOM 9767 N N . THR D 2 206 ? 39.430 0.512 86.183 1.00 16.64 206 THR D N 1
ATOM 9768 C CA . THR D 2 206 ? 38.359 1.390 85.728 1.00 16.20 206 THR D CA 1
ATOM 9769 C C . THR D 2 206 ? 38.954 2.399 84.752 1.00 15.06 206 THR D C 1
ATOM 9770 O O . THR D 2 206 ? 39.953 3.047 85.053 1.00 14.72 206 THR D O 1
ATOM 9774 N N . LEU D 2 207 ? 38.342 2.517 83.581 1.00 15.18 207 LEU D N 1
ATOM 9775 C CA . LEU D 2 207 ? 38.791 3.475 82.583 1.00 15.10 207 LEU D CA 1
ATOM 9776 C C . LEU D 2 207 ? 37.693 4.520 82.442 1.00 14.61 207 LEU D C 1
ATOM 9777 O O . LEU D 2 207 ? 36.643 4.253 81.852 1.00 15.75 207 LEU D O 1
ATOM 9782 N N . ILE D 2 208 ? 37.929 5.697 83.018 1.00 14.24 208 ILE D N 1
ATOM 9783 C CA . ILE D 2 208 ? 36.972 6.801 82.959 1.00 13.40 208 ILE D CA 1
ATOM 9784 C C . ILE D 2 208 ? 37.288 7.631 81.720 1.00 14.29 208 ILE D C 1
ATOM 9785 O O . ILE D 2 208 ? 38.425 8.060 81.521 1.00 14.09 208 ILE D O 1
ATOM 9790 N N . CYS D 2 209 ? 36.277 7.866 80.894 1.00 14.02 209 CYS D N 1
ATOM 9791 C CA . CYS D 2 209 ? 36.488 8.602 79.658 1.00 14.81 209 CYS D CA 1
ATOM 9792 C C . CYS D 2 209 ? 35.198 9.176 79.092 1.00 13.95 209 CYS D C 1
ATOM 9793 O O . CYS D 2 209 ? 34.132 9.067 79.699 1.00 14.48 209 CYS D O 1
ATOM 9796 N N . TYR D 2 210 ? 35.314 9.785 77.916 1.00 12.80 210 TYR D N 1
ATOM 9797 C CA . TYR D 2 210 ? 34.173 10.372 77.224 1.00 12.03 210 TYR D CA 1
ATOM 9798 C C . TYR D 2 210 ? 34.615 10.961 75.895 1.00 11.56 210 TYR D C 1
ATOM 9799 O O . TYR D 2 210 ? 35.808 11.157 75.645 1.00 10.88 210 TYR D O 1
ATOM 9808 N N . GLY D 2 211 ? 33.634 11.225 75.044 1.00 11.29 211 GLY D N 1
ATOM 9809 C CA . GLY D 2 211 ? 33.886 11.833 73.753 1.00 12.29 211 GLY D CA 1
ATOM 9810 C C . GLY D 2 211 ? 35.005 11.336 72.856 1.00 12.91 211 GLY D C 1
ATOM 9811 O O . GLY D 2 211 ? 35.140 10.143 72.585 1.00 13.47 211 GLY D O 1
ATOM 9812 N N . THR D 2 212 ? 35.806 12.291 72.396 1.00 11.70 212 THR D N 1
ATOM 9813 C CA . THR D 2 212 ? 36.907 12.064 71.468 1.00 11.15 212 THR D CA 1
ATOM 9814 C C . THR D 2 212 ? 37.791 10.825 71.620 1.00 12.77 212 THR D C 1
ATOM 9815 O O . THR D 2 212 ? 38.094 10.162 70.629 1.00 13.80 212 THR D O 1
ATOM 9819 N N . VAL D 2 213 ? 38.204 10.514 72.843 1.00 10.94 213 VAL D N 1
ATOM 9820 C CA . VAL D 2 213 ? 39.106 9.388 73.076 1.00 11.72 213 VAL D CA 1
ATOM 9821 C C . VAL D 2 213 ? 38.503 7.986 73.127 1.00 11.84 213 VAL D C 1
ATOM 9822 O O . VAL D 2 213 ? 39.244 7.009 73.196 1.00 11.48 213 VAL D O 1
ATOM 9826 N N . MET D 2 214 ? 37.178 7.876 73.083 1.00 12.55 214 MET D N 1
ATOM 9827 C CA . MET D 2 214 ? 36.533 6.569 73.183 1.00 13.87 214 MET D CA 1
ATOM 9828 C C . MET D 2 214 ? 37.110 5.439 72.334 1.00 13.83 214 MET D C 1
ATOM 9829 O O . MET D 2 214 ? 37.281 4.326 72.831 1.00 14.12 214 MET D O 1
ATOM 9834 N N . PRO D 2 215 ? 37.418 5.698 71.050 1.00 14.52 215 PRO D N 1
ATOM 9835 C CA . PRO D 2 215 ? 37.973 4.632 70.207 1.00 13.91 215 PRO D CA 1
ATOM 9836 C C . PRO D 2 215 ? 39.228 3.995 70.799 1.00 14.89 215 PRO D C 1
ATOM 9837 O O . PRO D 2 215 ? 39.321 2.770 70.906 1.00 13.18 215 PRO D O 1
ATOM 9841 N N . GLU D 2 216 ? 40.191 4.828 71.186 1.00 13.17 216 GLU D N 1
ATOM 9842 C CA . GLU D 2 216 ? 41.433 4.322 71.756 1.00 13.29 216 GLU D CA 1
ATOM 9843 C C . GLU D 2 216 ? 41.235 3.663 73.116 1.00 13.37 216 GLU D C 1
ATOM 9844 O O . GLU D 2 216 ? 41.877 2.660 73.419 1.00 13.15 216 GLU D O 1
ATOM 9850 N N . VAL D 2 217 ? 40.359 4.228 73.943 1.00 12.59 217 VAL D N 1
ATOM 9851 C CA . VAL D 2 217 ? 40.108 3.651 75.259 1.00 12.94 217 VAL D CA 1
ATOM 9852 C C . VAL D 2 217 ? 39.501 2.256 75.115 1.00 14.12 217 VAL D C 1
ATOM 9853 O O . VAL D 2 217 ? 39.900 1.322 75.808 1.00 15.04 217 VAL D O 1
ATOM 9857 N N . LEU D 2 218 ? 38.539 2.116 74.209 1.00 14.39 218 LEU D N 1
ATOM 9858 C CA . LEU D 2 218 ? 37.897 0.826 73.988 1.00 14.90 218 LEU D CA 1
ATOM 9859 C C . LEU D 2 218 ? 38.873 -0.219 73.449 1.00 14.63 218 LEU D C 1
ATOM 9860 O O . LEU D 2 218 ? 38.837 -1.379 73.865 1.00 13.67 218 LEU D O 1
ATOM 9865 N N . GLN D 2 219 ? 39.748 0.181 72.531 1.00 13.18 219 GLN D N 1
ATOM 9866 C CA . GLN D 2 219 ? 40.711 -0.766 71.987 1.00 13.51 219 GLN D CA 1
ATOM 9867 C C . GLN D 2 219 ? 41.721 -1.137 73.070 1.00 13.64 219 GLN D C 1
ATOM 9868 O O . GLN D 2 219 ? 42.189 -2.278 73.129 1.00 11.58 219 GLN D O 1
ATOM 9874 N N . ALA D 2 220 ? 42.050 -0.176 73.931 1.00 13.26 220 ALA D N 1
ATOM 9875 C CA . ALA D 2 220 ? 42.987 -0.433 75.021 1.00 13.47 220 ALA D CA 1
ATOM 9876 C C . ALA D 2 220 ? 42.394 -1.504 75.939 1.00 14.09 220 ALA D C 1
ATOM 9877 O O . ALA D 2 220 ? 43.101 -2.402 76.392 1.00 14.56 220 ALA D O 1
ATOM 9879 N N . ALA D 2 221 ? 41.096 -1.409 76.210 1.00 12.92 221 ALA D N 1
ATOM 9880 C CA . ALA D 2 221 ? 40.433 -2.397 77.057 1.00 14.23 221 ALA D CA 1
ATOM 9881 C C . ALA D 2 221 ? 40.486 -3.757 76.360 1.00 15.16 221 ALA D C 1
ATOM 9882 O O . ALA D 2 221 ? 40.624 -4.793 77.011 1.00 13.61 221 ALA D O 1
ATOM 9884 N N . ALA D 2 222 ? 40.378 -3.746 75.033 1.00 15.33 222 ALA D N 1
ATOM 9885 C CA . ALA D 2 222 ? 40.429 -4.981 74.256 1.00 15.19 222 ALA D CA 1
ATOM 9886 C C . ALA D 2 222 ? 41.814 -5.613 74.368 1.00 16.77 222 ALA D C 1
ATOM 9887 O O . ALA D 2 222 ? 41.936 -6.830 74.523 1.00 16.32 222 ALA D O 1
ATOM 9889 N N . GLU D 2 223 ? 42.856 -4.787 74.291 1.00 15.48 223 GLU D N 1
ATOM 9890 C CA . GLU D 2 223 ? 44.225 -5.279 74.398 1.00 15.69 223 GLU D CA 1
ATOM 9891 C C . GLU D 2 223 ? 44.431 -5.877 75.788 1.00 16.86 223 GLU D C 1
ATOM 9892 O O . GLU D 2 223 ? 45.044 -6.933 75.938 1.00 15.87 223 GLU D O 1
ATOM 9898 N N . LEU D 2 224 ? 43.923 -5.192 76.808 1.00 15.81 224 LEU D N 1
ATOM 9899 C CA . LEU D 2 224 ? 44.055 -5.680 78.176 1.00 16.56 224 LEU D CA 1
ATOM 9900 C C . LEU D 2 224 ? 43.361 -7.037 78.329 1.00 15.98 224 LEU D C 1
ATOM 9901 O O . LEU D 2 224 ? 43.886 -7.942 78.979 1.00 14.03 224 LEU D O 1
ATOM 9906 N N . ALA D 2 225 ? 42.188 -7.179 77.719 1.00 15.50 225 ALA D N 1
ATOM 9907 C CA . ALA D 2 225 ? 41.448 -8.432 77.803 1.00 16.80 225 ALA D CA 1
ATOM 9908 C C . ALA D 2 225 ? 42.279 -9.596 77.263 1.00 17.19 225 ALA D C 1
ATOM 9909 O O . ALA D 2 225 ? 42.169 -10.715 77.753 1.00 17.00 225 ALA D O 1
ATOM 9911 N N . LYS D 2 226 ? 43.108 -9.336 76.256 1.00 17.29 226 LYS D N 1
ATOM 9912 C CA . LYS D 2 226 ? 43.945 -10.390 75.688 1.00 18.53 226 LYS D CA 1
ATOM 9913 C C . LYS D 2 226 ? 44.903 -10.933 76.746 1.00 20.34 226 LYS D C 1
ATOM 9914 O O . LYS D 2 226 ? 45.293 -12.101 76.701 1.00 19.65 226 LYS D O 1
ATOM 9920 N N . ALA D 2 227 ? 45.274 -10.082 77.698 1.00 21.63 227 ALA D N 1
ATOM 9921 C CA . ALA D 2 227 ? 46.190 -10.472 78.765 1.00 21.73 227 ALA D CA 1
ATOM 9922 C C . ALA D 2 227 ? 45.461 -10.924 80.029 1.00 22.13 227 ALA D C 1
ATOM 9923 O O . ALA D 2 227 ? 46.075 -11.090 81.079 1.00 23.81 227 ALA D O 1
ATOM 9925 N N . GLY D 2 228 ? 44.152 -11.117 79.926 1.00 20.85 228 GLY D N 1
ATOM 9926 C CA . GLY D 2 228 ? 43.383 -11.558 81.076 1.00 21.58 228 GLY D CA 1
ATOM 9927 C C . GLY D 2 228 ? 43.008 -10.462 82.059 1.00 21.61 228 GLY D C 1
ATOM 9928 O O . GLY D 2 228 ? 42.536 -10.750 83.159 1.00 21.93 228 GLY D O 1
ATOM 9929 N N . VAL D 2 229 ? 43.220 -9.208 81.669 1.00 19.82 229 VAL D N 1
ATOM 9930 C CA . VAL D 2 229 ? 42.886 -8.071 82.523 1.00 18.35 229 VAL D CA 1
ATOM 9931 C C . VAL D 2 229 ? 41.533 -7.521 82.081 1.00 18.81 229 VAL D C 1
ATOM 9932 O O . VAL D 2 229 ? 41.357 -7.164 80.914 1.00 18.20 229 VAL D O 1
ATOM 9936 N N . SER D 2 230 ? 40.575 -7.466 83.003 1.00 17.81 230 SER D N 1
ATOM 9937 C CA . SER D 2 230 ? 39.247 -6.961 82.670 1.00 18.39 230 SER D CA 1
ATOM 9938 C C . SER D 2 230 ? 39.110 -5.494 83.051 1.00 18.03 230 SER D C 1
ATOM 9939 O O . SER D 2 230 ? 39.101 -5.139 84.229 1.00 17.32 230 SER D O 1
ATOM 9942 N N . ALA D 2 231 ? 39.013 -4.642 82.039 1.00 16.78 231 ALA D N 1
ATOM 9943 C CA . ALA D 2 231 ? 38.874 -3.216 82.271 1.00 16.14 231 ALA D CA 1
ATOM 9944 C C . ALA D 2 231 ? 37.413 -2.803 82.185 1.00 17.17 231 ALA D C 1
ATOM 9945 O O . ALA D 2 231 ? 36.675 -3.260 81.308 1.00 18.40 231 ALA D O 1
ATOM 9947 N N . GLU D 2 232 ? 36.986 -1.954 83.112 1.00 17.40 232 GLU D N 1
ATOM 9948 C CA . GLU D 2 232 ? 35.617 -1.464 83.093 1.00 18.37 232 GLU D CA 1
ATOM 9949 C C . GLU D 2 232 ? 35.680 -0.097 82.429 1.00 18.62 232 GLU D C 1
ATOM 9950 O O . GLU D 2 232 ? 36.368 0.801 82.913 1.00 18.72 232 GLU D O 1
ATOM 9956 N N . VAL D 2 233 ? 34.983 0.052 81.309 1.00 17.34 233 VAL D N 1
ATOM 9957 C CA . VAL D 2 233 ? 34.982 1.318 80.587 1.00 16.89 233 VAL D CA 1
ATOM 9958 C C . VAL D 2 233 ? 33.712 2.098 80.887 1.00 16.12 233 VAL D C 1
ATOM 9959 O O . VAL D 2 233 ? 32.605 1.637 80.612 1.00 15.05 233 VAL D O 1
ATOM 9963 N N . LEU D 2 234 ? 33.884 3.284 81.457 1.00 15.27 234 LEU D N 1
ATOM 9964 C CA . LEU D 2 234 ? 32.753 4.126 81.807 1.00 15.68 234 LEU D CA 1
ATOM 9965 C C . LEU D 2 234 ? 32.768 5.440 81.027 1.00 14.64 234 LEU D C 1
ATOM 9966 O O . LEU D 2 234 ? 33.629 6.290 81.251 1.00 13.39 234 LEU D O 1
ATOM 9971 N N . ASP D 2 235 ? 31.818 5.587 80.107 1.00 13.20 235 ASP D N 1
ATOM 9972 C CA . ASP D 2 235 ? 31.681 6.804 79.305 1.00 13.44 235 ASP D CA 1
ATOM 9973 C C . ASP D 2 235 ? 30.813 7.758 80.122 1.00 12.45 235 ASP D C 1
ATOM 9974 O O . ASP D 2 235 ? 29.613 7.541 80.266 1.00 13.62 235 ASP D O 1
ATOM 9979 N N . LEU D 2 236 ? 31.413 8.811 80.665 1.00 13.39 236 LEU D N 1
ATOM 9980 C CA . LEU D 2 236 ? 30.654 9.751 81.486 1.00 12.15 236 LEU D CA 1
ATOM 9981 C C . LEU D 2 236 ? 29.481 10.404 80.756 1.00 11.80 236 LEU D C 1
ATOM 9982 O O . LEU D 2 236 ? 28.407 10.575 81.335 1.00 11.84 236 LEU D O 1
ATOM 9987 N N . ARG D 2 237 ? 29.690 10.753 79.488 1.00 11.96 237 ARG D N 1
ATOM 9988 C CA . ARG D 2 237 ? 28.669 11.413 78.666 1.00 11.85 237 ARG D CA 1
ATOM 9989 C C . ARG D 2 237 ? 28.384 12.833 79.167 1.00 12.37 237 ARG D C 1
ATOM 9990 O O . ARG D 2 237 ? 28.690 13.807 78.477 1.00 11.29 237 ARG D O 1
ATOM 9998 N N . THR D 2 238 ? 27.798 12.957 80.355 1.00 11.61 238 THR D N 1
ATOM 9999 C CA . THR D 2 238 ? 27.519 14.278 80.913 1.00 12.00 238 THR D CA 1
ATOM 10000 C C . THR D 2 238 ? 28.688 14.681 81.803 1.00 12.08 238 THR D C 1
ATOM 10001 O O . THR D 2 238 ? 29.056 13.949 82.720 1.00 13.71 238 THR D O 1
ATOM 10005 N N . LEU D 2 239 ? 29.275 15.840 81.528 1.00 11.66 239 LEU D N 1
ATOM 10006 C CA . LEU D 2 239 ? 30.412 16.315 82.310 1.00 11.30 239 LEU D CA 1
ATOM 10007 C C . LEU D 2 239 ? 29.963 17.215 83.460 1.00 11.71 239 LEU D C 1
ATOM 10008 O O . LEU D 2 239 ? 30.676 17.373 84.452 1.00 11.27 239 LEU D O 1
ATOM 10013 N N . MET D 2 240 ? 28.780 17.802 83.320 1.00 12.19 240 MET D N 1
ATOM 10014 C CA . MET D 2 240 ? 28.220 18.662 84.358 1.00 12.06 240 MET D CA 1
ATOM 10015 C C . MET D 2 240 ? 26.699 18.635 84.264 1.00 13.15 240 MET D C 1
ATOM 10016 O O . MET D 2 240 ? 26.123 19.105 83.285 1.00 12.98 240 MET D O 1
ATOM 10021 N N . PRO D 2 241 ? 26.030 18.038 85.265 1.00 14.02 241 PRO D N 1
ATOM 10022 C CA . PRO D 2 241 ? 26.628 17.400 86.447 1.00 13.71 241 PRO D CA 1
ATOM 10023 C C . PRO D 2 241 ? 27.056 15.970 86.114 1.00 12.60 241 PRO D C 1
ATOM 10024 O O . PRO D 2 241 ? 26.276 15.213 85.542 1.00 13.56 241 PRO D O 1
ATOM 10028 N N . TRP D 2 242 ? 28.283 15.592 86.467 1.00 12.84 242 TRP D N 1
ATOM 10029 C CA . TRP D 2 242 ? 28.735 14.242 86.157 1.00 12.95 242 TRP D CA 1
ATOM 10030 C C . TRP D 2 242 ? 28.208 13.178 87.123 1.00 13.80 242 TRP D C 1
ATOM 10031 O O . TRP D 2 242 ? 27.783 13.480 88.239 1.00 13.60 242 TRP D O 1
ATOM 10042 N N . ASP D 2 243 ? 28.222 11.931 86.661 1.00 13.22 243 ASP D N 1
ATOM 10043 C CA . ASP D 2 243 ? 27.712 10.790 87.415 1.00 13.44 243 ASP D CA 1
ATOM 10044 C C . ASP D 2 243 ? 28.644 10.347 88.543 1.00 14.68 243 ASP D C 1
ATOM 10045 O O . ASP D 2 243 ? 29.381 9.368 88.410 1.00 14.09 243 ASP D O 1
ATOM 10050 N N . TYR D 2 244 ? 28.599 11.075 89.654 1.00 14.40 244 TYR D N 1
ATOM 10051 C CA . TYR D 2 244 ? 29.426 10.780 90.818 1.00 15.18 244 TYR D CA 1
ATOM 10052 C C . TYR D 2 244 ? 29.296 9.320 91.265 1.00 14.81 244 TYR D C 1
ATOM 10053 O O . TYR D 2 244 ? 30.296 8.629 91.467 1.00 12.86 244 TYR D O 1
ATOM 10062 N N . GLU D 2 245 ? 28.058 8.864 91.423 1.00 14.67 245 GLU D N 1
ATOM 10063 C CA . GLU D 2 245 ? 27.795 7.497 91.864 1.00 18.18 245 GLU D CA 1
ATOM 10064 C C . GLU D 2 245 ? 28.411 6.418 90.978 1.00 17.40 245 GLU D C 1
ATOM 10065 O O . GLU D 2 245 ? 29.052 5.495 91.479 1.00 18.66 245 GLU D O 1
ATOM 10071 N N . ALA D 2 246 ? 28.215 6.523 89.668 1.00 17.09 246 ALA D N 1
ATOM 10072 C CA . ALA D 2 246 ? 28.764 5.530 88.748 1.00 16.38 246 ALA D CA 1
ATOM 10073 C C . ALA D 2 246 ? 30.284 5.476 88.850 1.00 16.53 246 ALA D C 1
ATOM 10074 O O . ALA D 2 246 ? 30.881 4.395 88.868 1.00 15.28 246 ALA D O 1
ATOM 10076 N N . VAL D 2 247 ? 30.908 6.647 88.920 1.00 14.55 247 VAL D N 1
ATOM 10077 C CA . VAL D 2 247 ? 32.357 6.732 89.025 1.00 15.22 247 VAL D CA 1
ATOM 10078 C C . VAL D 2 247 ? 32.867 6.081 90.307 1.00 16.69 247 VAL D C 1
ATOM 10079 O O . VAL D 2 247 ? 33.755 5.225 90.268 1.00 16.63 247 VAL D O 1
ATOM 10083 N N . MET D 2 248 ? 32.305 6.478 91.443 1.00 16.33 248 MET D N 1
ATOM 10084 C CA . MET D 2 248 ? 32.752 5.929 92.718 1.00 17.36 248 MET D CA 1
ATOM 10085 C C . MET D 2 248 ? 32.449 4.442 92.875 1.00 17.22 248 MET D C 1
ATOM 10086 O O . MET D 2 248 ? 33.236 3.710 93.475 1.00 17.73 248 MET D O 1
ATOM 10091 N N . ASN D 2 249 ? 31.321 3.990 92.335 1.00 17.22 249 ASN D N 1
ATOM 10092 C CA . ASN D 2 249 ? 30.978 2.576 92.424 1.00 18.55 249 ASN D CA 1
ATOM 10093 C C . ASN D 2 249 ? 31.980 1.736 91.639 1.00 18.22 249 ASN D C 1
ATOM 10094 O O . ASN D 2 249 ? 32.367 0.653 92.071 1.00 18.14 249 ASN D O 1
ATOM 10099 N N . SER D 2 250 ? 32.406 2.238 90.486 1.00 16.82 250 SER D N 1
ATOM 10100 C CA . SER D 2 250 ? 33.358 1.504 89.663 1.00 16.41 250 SER D CA 1
ATOM 10101 C C . SER D 2 250 ? 34.735 1.463 90.313 1.00 17.71 250 SER D C 1
ATOM 10102 O O . SER D 2 250 ? 35.347 0.397 90.423 1.00 17.19 250 SER D O 1
ATOM 10105 N N . VAL D 2 251 ? 35.217 2.624 90.747 1.00 17.12 251 VAL D N 1
ATOM 10106 C CA . VAL D 2 251 ? 36.529 2.714 91.378 1.00 18.32 251 VAL D CA 1
ATOM 10107 C C . VAL D 2 251 ? 36.583 1.931 92.688 1.00 18.45 251 VAL D C 1
ATOM 10108 O O . VAL D 2 251 ? 37.616 1.364 93.034 1.00 18.98 251 VAL D O 1
ATOM 10112 N N . ALA D 2 252 ? 35.474 1.909 93.419 1.00 18.35 252 ALA D N 1
ATOM 10113 C CA . ALA D 2 252 ? 35.426 1.177 94.679 1.00 19.47 252 ALA D CA 1
ATOM 10114 C C . ALA D 2 252 ? 35.616 -0.307 94.382 1.00 19.65 252 ALA D C 1
ATOM 10115 O O . ALA D 2 252 ? 36.294 -1.021 95.121 1.00 21.76 252 ALA D O 1
ATOM 10117 N N . LYS D 2 253 ? 35.020 -0.757 93.284 1.00 19.72 253 LYS D N 1
ATOM 10118 C CA . LYS D 2 253 ? 35.109 -2.153 92.872 1.00 19.97 253 LYS D CA 1
ATOM 10119 C C . LYS D 2 253 ? 36.511 -2.564 92.412 1.00 20.21 253 LYS D C 1
ATOM 10120 O O . LYS D 2 253 ? 37.085 -3.524 92.926 1.00 19.91 253 LYS D O 1
ATOM 10126 N N . THR D 2 254 ? 37.060 -1.831 91.448 1.00 18.08 254 THR D N 1
ATOM 10127 C CA . THR D 2 254 ? 38.374 -2.145 90.892 1.00 16.60 254 THR D CA 1
ATOM 10128 C C . THR D 2 254 ? 39.568 -1.688 91.718 1.00 16.50 254 THR D C 1
ATOM 10129 O O . THR D 2 254 ? 40.616 -2.333 91.705 1.00 16.71 254 THR D O 1
ATOM 10133 N N . GLY D 2 255 ? 39.423 -0.567 92.415 1.00 16.48 255 GLY D N 1
ATOM 10134 C CA . GLY D 2 255 ? 40.520 -0.063 93.223 1.00 16.23 255 GLY D CA 1
ATOM 10135 C C . GLY D 2 255 ? 41.587 0.665 92.421 1.00 17.48 255 GLY D C 1
ATOM 10136 O O . GLY D 2 255 ? 42.552 1.180 92.986 1.00 17.19 255 GLY D O 1
ATOM 10137 N N . ARG D 2 256 ? 41.441 0.693 91.101 1.00 17.20 256 ARG D N 1
ATOM 10138 C CA . ARG D 2 256 ? 42.408 1.395 90.264 1.00 19.84 256 ARG D CA 1
ATOM 10139 C C . ARG D 2 256 ? 41.727 2.060 89.081 1.00 18.23 256 ARG D C 1
ATOM 10140 O O . ARG D 2 256 ? 40.849 1.481 88.438 1.00 17.98 256 ARG D O 1
ATOM 10148 N N . VAL D 2 257 ? 42.144 3.287 88.797 1.00 17.16 257 VAL D N 1
ATOM 10149 C CA . VAL D 2 257 ? 41.528 4.055 87.731 1.00 15.68 257 VAL D CA 1
ATOM 10150 C C . VAL D 2 257 ? 42.483 4.894 86.888 1.00 15.26 257 VAL D C 1
ATOM 10151 O O . VAL D 2 257 ? 43.455 5.469 87.386 1.00 14.14 257 VAL D O 1
ATOM 10155 N N . VAL D 2 258 ? 42.187 4.936 85.595 1.00 14.47 258 VAL D N 1
ATOM 10156 C CA . VAL D 2 258 ? 42.933 5.732 84.632 1.00 13.22 258 VAL D CA 1
ATOM 10157 C C . VAL D 2 258 ? 41.856 6.586 83.971 1.00 12.69 258 VAL D C 1
ATOM 10158 O O . VAL D 2 258 ? 40.831 6.062 83.531 1.00 12.58 258 VAL D O 1
ATOM 10162 N N . LEU D 2 259 ? 42.073 7.898 83.934 1.00 12.95 259 LEU D N 1
ATOM 10163 C CA . LEU D 2 259 ? 41.117 8.819 83.329 1.00 12.09 259 LEU D CA 1
ATOM 10164 C C . LEU D 2 259 ? 41.711 9.316 82.015 1.00 12.11 259 LEU D C 1
ATOM 10165 O O . LEU D 2 259 ? 42.871 9.720 81.972 1.00 13.69 259 LEU D O 1
ATOM 10170 N N . VAL D 2 260 ? 40.914 9.282 80.949 1.00 11.22 260 VAL D N 1
ATOM 10171 C CA . VAL D 2 260 ? 41.391 9.676 79.626 1.00 11.03 260 VAL D CA 1
ATOM 10172 C C . VAL D 2 260 ? 40.535 10.747 78.956 1.00 11.26 260 VAL D C 1
ATOM 10173 O O . VAL D 2 260 ? 39.309 10.704 79.009 1.00 11.10 260 VAL D O 1
ATOM 10177 N N . SER D 2 261 ? 41.207 11.697 78.314 1.00 11.91 261 SER D N 1
ATOM 10178 C CA . SER D 2 261 ? 40.559 12.793 77.603 1.00 11.79 261 SER D CA 1
ATOM 10179 C C . SER D 2 261 ? 41.599 13.431 76.695 1.00 11.41 261 SER D C 1
ATOM 10180 O O . SER D 2 261 ? 42.793 13.323 76.961 1.00 12.41 261 SER D O 1
ATOM 10183 N N . ASP D 2 262 ? 41.168 14.089 75.623 1.00 12.04 262 ASP D N 1
ATOM 10184 C CA . ASP D 2 262 ? 42.138 14.731 74.744 1.00 12.02 262 ASP D CA 1
ATOM 10185 C C . ASP D 2 262 ? 42.297 16.216 75.083 1.00 12.07 262 ASP D C 1
ATOM 10186 O O . ASP D 2 262 ? 43.088 16.923 74.459 1.00 13.32 262 ASP D O 1
ATOM 10191 N N . ALA D 2 263 ? 41.555 16.682 76.085 1.00 10.88 263 ALA D N 1
ATOM 10192 C CA . ALA D 2 263 ? 41.652 18.078 76.509 1.00 11.26 263 ALA D CA 1
ATOM 10193 C C . ALA D 2 263 ? 42.988 18.266 77.235 1.00 11.60 263 ALA D C 1
ATOM 10194 O O . ALA D 2 263 ? 43.513 17.318 77.827 1.00 12.66 263 ALA D O 1
ATOM 10196 N N . PRO D 2 264 ? 43.557 19.485 77.192 1.00 11.34 264 PRO D N 1
ATOM 10197 C CA . PRO D 2 264 ? 44.836 19.765 77.857 1.00 11.90 264 PRO D CA 1
ATOM 10198 C C . PRO D 2 264 ? 44.775 19.361 79.327 1.00 12.79 264 PRO D C 1
ATOM 10199 O O . PRO D 2 2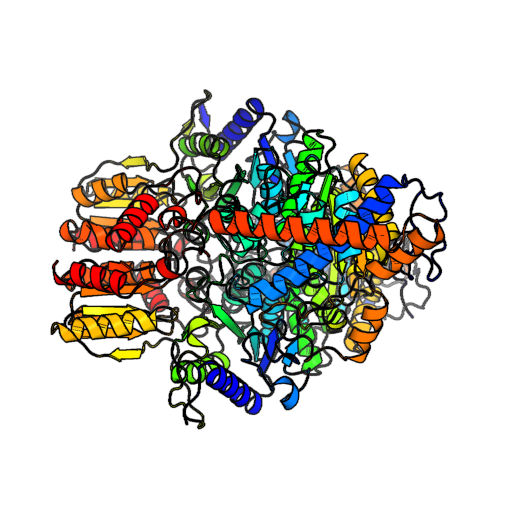64 ? 43.727 19.469 79.965 1.00 13.01 264 PRO D O 1
ATOM 10203 N N . ARG D 2 265 ? 45.905 18.913 79.863 1.00 12.05 265 ARG D N 1
ATOM 10204 C CA . ARG D 2 265 ? 45.980 18.455 81.248 1.00 12.83 265 ARG D CA 1
ATOM 10205 C C . ARG D 2 265 ? 45.592 19.439 82.353 1.00 12.91 265 ARG D C 1
ATOM 10206 O O . ARG D 2 265 ? 44.661 19.184 83.116 1.00 12.43 265 ARG D O 1
ATOM 10214 N N . HIS D 2 266 ? 46.313 20.554 82.442 1.00 12.82 266 HIS D N 1
ATOM 10215 C CA . HIS D 2 266 ? 46.084 21.535 83.500 1.00 13.80 266 HIS D CA 1
ATOM 10216 C C . HIS D 2 266 ? 44.683 22.103 83.676 1.00 13.98 266 HIS D C 1
ATOM 10217 O O . HIS D 2 266 ? 44.112 22.707 82.765 1.00 13.13 266 HIS D O 1
ATOM 10224 N N . ALA D 2 267 ? 44.152 21.906 84.881 1.00 13.56 267 ALA D N 1
ATOM 10225 C CA . ALA D 2 267 ? 42.818 22.369 85.252 1.00 14.31 267 ALA D CA 1
ATOM 10226 C C . ALA D 2 267 ? 41.750 21.801 84.323 1.00 14.29 267 ALA D C 1
ATOM 10227 O O . ALA D 2 267 ? 40.760 22.463 84.027 1.00 16.07 267 ALA D O 1
ATOM 10229 N N . SER D 2 268 ? 41.948 20.566 83.872 1.00 13.73 268 SER D N 1
ATOM 10230 C CA . SER D 2 268 ? 40.987 19.931 82.982 1.00 12.21 268 SER D CA 1
ATOM 10231 C C . SER D 2 268 ? 39.862 19.268 83.767 1.00 13.23 268 SER D C 1
ATOM 10232 O O . SER D 2 268 ? 39.920 19.146 84.997 1.00 12.07 268 SER D O 1
ATOM 10235 N N . PHE D 2 269 ? 38.830 18.839 83.050 1.00 12.52 269 PHE D N 1
ATOM 10236 C CA . PHE D 2 269 ? 37.714 18.174 83.694 1.00 12.52 269 PHE D CA 1
ATOM 10237 C C . PHE D 2 269 ? 38.161 16.851 84.324 1.00 12.60 269 PHE D C 1
ATOM 10238 O O . PHE D 2 269 ? 37.756 16.535 85.440 1.00 12.19 269 PHE D O 1
ATOM 10246 N N . VAL D 2 270 ? 38.992 16.074 83.633 1.00 11.57 270 VAL D N 1
ATOM 10247 C CA . VAL D 2 270 ? 39.418 14.807 84.228 1.00 13.67 270 VAL D CA 1
ATOM 10248 C C . VAL D 2 270 ? 40.246 15.043 85.484 1.00 13.84 270 VAL D C 1
ATOM 10249 O O . VAL D 2 270 ? 40.327 14.172 86.347 1.00 11.83 270 VAL D O 1
ATOM 10253 N N . SER D 2 271 ? 40.847 16.225 85.595 1.00 14.32 271 SER D N 1
ATOM 10254 C CA . SER D 2 271 ? 41.631 16.553 86.782 1.00 15.59 271 SER D CA 1
ATOM 10255 C C . SER D 2 271 ? 40.670 16.718 87.952 1.00 15.25 271 SER D C 1
ATOM 10256 O O . SER D 2 271 ? 40.992 16.370 89.088 1.00 15.88 271 SER D O 1
ATOM 10259 N N . GLU D 2 272 ? 39.482 17.241 87.662 1.00 14.50 272 GLU D N 1
ATOM 10260 C CA . GLU D 2 272 ? 38.458 17.438 88.683 1.00 14.41 272 GLU D CA 1
ATOM 10261 C C . GLU D 2 272 ? 37.968 16.093 89.200 1.00 14.29 272 GLU D C 1
ATOM 10262 O O . GLU D 2 272 ? 37.822 15.886 90.405 1.00 14.05 272 GLU D O 1
ATOM 10268 N N . VAL D 2 273 ? 37.695 15.178 88.279 1.00 13.40 273 VAL D N 1
ATOM 10269 C CA . VAL D 2 273 ? 37.225 13.864 88.674 1.00 13.43 273 VAL D CA 1
ATOM 10270 C C . VAL D 2 273 ? 38.324 13.155 89.467 1.00 13.40 273 VAL D C 1
ATOM 10271 O O . VAL D 2 273 ? 38.053 12.546 90.499 1.00 13.99 273 VAL D O 1
ATOM 10275 N N . ALA D 2 274 ? 39.564 13.253 88.994 1.00 12.36 274 ALA D N 1
ATOM 10276 C CA . ALA D 2 274 ? 40.694 12.620 89.676 1.00 14.22 274 ALA D CA 1
ATOM 10277 C C . ALA D 2 274 ? 40.842 13.146 91.103 1.00 14.36 274 ALA D C 1
ATOM 10278 O O . ALA D 2 274 ? 41.009 12.374 92.047 1.00 15.11 274 ALA D O 1
ATOM 10280 N N . ALA D 2 275 ? 40.784 14.465 91.255 1.00 14.11 275 ALA D N 1
ATOM 10281 C CA . ALA D 2 275 ? 40.909 15.086 92.567 1.00 13.10 275 ALA D CA 1
ATOM 10282 C C . ALA D 2 275 ? 39.767 14.664 93.492 1.00 12.28 275 ALA D C 1
ATOM 10283 O O . ALA D 2 275 ? 39.953 14.532 94.698 1.00 12.50 275 ALA D O 1
ATOM 10285 N N . THR D 2 276 ? 38.586 14.458 92.922 1.00 12.44 276 THR D N 1
ATOM 10286 C CA . THR D 2 276 ? 37.424 14.064 93.704 1.00 12.84 276 THR D CA 1
ATOM 10287 C C . THR D 2 276 ? 37.540 12.606 94.152 1.00 14.78 276 THR D C 1
ATOM 10288 O O . THR D 2 276 ? 37.227 12.273 95.297 1.00 13.44 276 THR D O 1
ATOM 10292 N N . ILE D 2 277 ? 37.996 11.740 93.254 1.00 13.82 277 ILE D N 1
ATOM 10293 C CA . ILE D 2 277 ? 38.174 10.333 93.597 1.00 15.35 277 ILE D CA 1
ATOM 10294 C C . ILE D 2 277 ? 39.162 10.223 94.764 1.00 15.86 277 ILE D C 1
ATOM 10295 O O . ILE D 2 277 ? 38.943 9.467 95.707 1.00 17.01 277 ILE D O 1
ATOM 10300 N N . ALA D 2 278 ? 40.247 10.989 94.696 1.00 15.28 278 ALA D N 1
ATOM 10301 C CA . ALA D 2 278 ? 41.272 10.972 95.738 1.00 16.45 278 ALA D CA 1
ATOM 10302 C C . ALA D 2 278 ? 40.755 11.492 97.073 1.00 17.69 278 ALA D C 1
ATOM 10303 O O . ALA D 2 278 ? 41.061 10.938 98.132 1.00 18.04 278 ALA D O 1
ATOM 10305 N N . GLU D 2 279 ? 39.974 12.564 97.018 1.00 16.60 279 GLU D N 1
ATOM 10306 C CA . GLU D 2 279 ? 39.429 13.170 98.223 1.00 17.16 279 GLU D CA 1
ATOM 10307 C C . GLU D 2 279 ? 38.378 12.309 98.919 1.00 17.31 279 GLU D C 1
ATOM 10308 O O . GLU D 2 279 ? 38.297 12.296 100.146 1.00 17.29 279 GLU D O 1
ATOM 10314 N N . ASP D 2 280 ? 37.590 11.581 98.136 1.00 16.71 280 ASP D N 1
ATOM 10315 C CA . ASP D 2 280 ? 36.516 10.762 98.683 1.00 18.05 280 ASP D CA 1
ATOM 10316 C C . ASP D 2 280 ? 36.763 9.257 98.781 1.00 18.34 280 ASP D C 1
ATOM 10317 O O . ASP D 2 280 ? 36.126 8.588 99.592 1.00 19.05 280 ASP D O 1
ATOM 10322 N N . LEU D 2 281 ? 37.659 8.716 97.959 1.00 18.37 281 LEU D N 1
ATOM 10323 C CA . LEU D 2 281 ? 37.910 7.274 97.984 1.00 20.11 281 LEU D CA 1
ATOM 10324 C C . LEU D 2 281 ? 39.353 6.843 98.200 1.00 19.66 281 LEU D C 1
ATOM 10325 O O . LEU D 2 281 ? 39.736 5.755 97.765 1.00 19.92 281 LEU D O 1
ATOM 10330 N N . LEU D 2 282 ? 40.151 7.670 98.866 1.00 18.99 282 LEU D N 1
ATOM 10331 C CA . LEU D 2 282 ? 41.546 7.321 99.110 1.00 20.35 282 LEU D CA 1
ATOM 10332 C C . LEU D 2 282 ? 41.676 5.900 99.657 1.00 21.77 282 LEU D C 1
ATOM 10333 O O . LEU D 2 282 ? 42.539 5.138 99.223 1.00 20.93 282 LEU D O 1
ATOM 10338 N N . ASP D 2 283 ? 40.803 5.555 100.600 1.00 23.20 283 ASP D N 1
ATOM 10339 C CA . ASP D 2 283 ? 40.808 4.243 101.244 1.00 26.15 283 ASP D CA 1
ATOM 10340 C C . ASP D 2 283 ? 40.504 3.070 100.313 1.00 26.36 283 ASP D C 1
ATOM 10341 O O . ASP D 2 283 ? 40.791 1.920 100.648 1.00 26.55 283 ASP D O 1
ATOM 10346 N N . MET D 2 284 ? 39.930 3.358 99.150 1.00 25.00 284 MET D N 1
ATOM 10347 C CA . MET D 2 284 ? 39.583 2.315 98.187 1.00 25.30 284 MET D CA 1
ATOM 10348 C C . MET D 2 284 ? 40.606 2.181 97.059 1.00 22.65 284 MET D C 1
ATOM 10349 O O . MET D 2 284 ? 40.518 1.263 96.246 1.00 24.04 284 MET D O 1
ATOM 10354 N N . LEU D 2 285 ? 41.574 3.089 97.015 1.00 21.12 285 LEU D N 1
ATOM 10355 C CA . LEU D 2 285 ? 42.579 3.075 95.958 1.00 20.55 285 LEU D CA 1
ATOM 10356 C C . LEU D 2 285 ? 43.763 2.143 96.187 1.00 20.88 285 LEU D C 1
ATOM 10357 O O . LEU D 2 285 ? 44.451 2.234 97.203 1.00 21.50 285 LEU D O 1
ATOM 10362 N N . LEU D 2 286 ? 43.998 1.258 95.221 1.00 19.32 286 LEU D N 1
ATOM 10363 C CA . LEU D 2 286 ? 45.107 0.314 95.274 1.00 19.20 286 LEU D CA 1
ATOM 10364 C C . LEU D 2 286 ? 46.259 0.877 94.453 1.00 20.15 286 LEU D C 1
ATOM 10365 O O . LEU D 2 286 ? 47.361 0.332 94.446 1.00 19.99 286 LEU D O 1
ATOM 10370 N N . ALA D 2 287 ? 45.983 1.974 93.753 1.00 20.04 287 ALA D N 1
ATOM 10371 C CA . ALA D 2 287 ? 46.972 2.639 92.915 1.00 18.91 287 ALA D CA 1
ATOM 10372 C C . ALA D 2 287 ? 46.555 4.097 92.738 1.00 18.83 287 ALA D C 1
ATOM 10373 O O . ALA D 2 287 ? 45.389 4.443 92.921 1.00 19.08 287 ALA D O 1
ATOM 10375 N N . PRO D 2 288 ? 47.505 4.970 92.376 1.00 18.06 288 PRO D N 1
ATOM 10376 C CA . PRO D 2 288 ? 47.201 6.390 92.184 1.00 17.60 288 PRO D CA 1
ATOM 10377 C C . PRO D 2 288 ? 46.301 6.603 90.974 1.00 16.34 288 PRO D C 1
ATOM 10378 O O . PRO D 2 288 ? 46.391 5.867 89.990 1.00 15.48 288 PRO D O 1
ATOM 10382 N N . PRO D 2 289 ? 45.410 7.604 91.036 1.00 15.83 289 PRO D N 1
ATOM 10383 C CA . PRO D 2 289 ? 44.531 7.859 89.891 1.00 16.13 289 PRO D CA 1
ATOM 10384 C C . PRO D 2 289 ? 45.420 8.474 88.807 1.00 15.87 289 PRO D C 1
ATOM 10385 O O . PRO D 2 289 ? 46.015 9.536 89.010 1.00 17.20 289 PRO D O 1
ATOM 10389 N N . ILE D 2 290 ? 45.522 7.800 87.668 1.00 14.67 290 ILE D N 1
ATOM 10390 C CA . ILE D 2 290 ? 46.375 8.266 86.582 1.00 15.60 290 ILE D CA 1
ATOM 10391 C C . ILE D 2 290 ? 45.589 8.925 85.457 1.00 15.04 290 ILE D C 1
ATOM 10392 O O . ILE D 2 290 ? 44.597 8.386 84.971 1.00 15.49 290 ILE D O 1
ATOM 10397 N N . ARG D 2 291 ? 46.051 10.099 85.047 1.00 14.92 291 ARG D N 1
ATOM 10398 C CA . ARG D 2 291 ? 45.397 10.854 83.990 1.00 14.22 291 ARG D CA 1
ATOM 10399 C C . ARG D 2 291 ? 46.164 10.821 82.677 1.00 13.88 291 ARG D C 1
ATOM 10400 O O . ARG D 2 291 ? 47.350 11.149 82.636 1.00 14.08 291 ARG D O 1
ATOM 10408 N N . VAL D 2 292 ? 45.480 10.409 81.612 1.00 12.96 292 VAL D N 1
ATOM 10409 C CA . VAL D 2 292 ? 46.060 10.385 80.270 1.00 13.16 292 VAL D CA 1
ATOM 10410 C C . VAL D 2 292 ? 45.279 11.485 79.550 1.00 13.46 292 VAL D C 1
ATOM 10411 O O . VAL D 2 292 ? 44.092 11.336 79.262 1.00 12.98 292 VAL D O 1
ATOM 10415 N N . THR D 2 293 ? 45.946 12.596 79.273 1.00 13.10 293 THR D N 1
ATOM 10416 C CA . THR D 2 293 ? 45.277 13.730 78.653 1.00 14.55 293 THR D CA 1
ATOM 10417 C C . THR D 2 293 ? 46.038 14.311 77.478 1.00 14.09 293 THR D C 1
ATOM 10418 O O . THR D 2 293 ? 47.100 13.823 77.104 1.00 15.25 293 THR D O 1
ATOM 10422 N N . GLY D 2 294 ? 45.477 15.368 76.899 1.00 14.16 294 GLY D N 1
ATOM 10423 C CA . GLY D 2 294 ? 46.160 16.042 75.817 1.00 11.24 294 GLY D CA 1
ATOM 10424 C C . GLY D 2 294 ? 47.293 16.763 76.523 1.00 11.99 294 GLY D C 1
ATOM 10425 O O . GLY D 2 294 ? 47.226 16.980 77.738 1.00 10.99 294 GLY D O 1
ATOM 10426 N N . PHE D 2 295 ? 48.339 17.126 75.793 1.00 10.61 295 PHE D N 1
ATOM 10427 C CA . PHE D 2 295 ? 49.459 17.818 76.408 1.00 11.00 295 PHE D CA 1
ATOM 10428 C C . PHE D 2 295 ? 49.130 19.290 76.632 1.00 11.89 295 PHE D C 1
ATOM 10429 O O . PHE D 2 295 ? 48.204 19.824 76.024 1.00 11.68 295 PHE D O 1
ATOM 10437 N N . ASP D 2 296 ? 49.880 19.940 77.515 1.00 11.33 296 ASP D N 1
ATOM 10438 C CA . ASP D 2 296 ? 49.649 21.349 77.806 1.00 11.35 296 ASP D CA 1
ATOM 10439 C C . ASP D 2 296 ? 50.297 22.246 76.757 1.00 11.55 296 ASP D C 1
ATOM 10440 O O . ASP D 2 296 ? 51.190 23.041 77.055 1.00 12.46 296 ASP D O 1
ATOM 10445 N N . THR D 2 297 ? 49.830 22.102 75.522 1.00 11.73 297 THR D N 1
ATOM 10446 C CA . THR D 2 297 ? 50.321 22.882 74.392 1.00 11.50 297 THR D CA 1
ATOM 10447 C C . THR D 2 297 ? 49.120 23.165 73.495 1.00 12.96 297 THR D C 1
ATOM 10448 O O . THR D 2 297 ? 48.069 22.545 73.652 1.00 12.29 297 THR D O 1
ATOM 10452 N N . PRO D 2 298 ? 49.246 24.127 72.564 1.00 12.58 298 PRO D N 1
ATOM 10453 C CA . PRO D 2 298 ? 48.102 24.383 71.684 1.00 12.87 298 PRO D CA 1
ATOM 10454 C C . PRO D 2 298 ? 48.001 23.099 70.856 1.00 13.91 298 PRO D C 1
ATOM 10455 O O . PRO D 2 298 ? 48.955 22.315 70.822 1.00 14.72 298 PRO D O 1
ATOM 10459 N N . TYR D 2 299 ? 46.876 22.863 70.193 1.00 13.00 299 TYR D N 1
ATOM 10460 C CA . TYR D 2 299 ? 46.756 21.635 69.413 1.00 13.11 299 TYR D CA 1
ATOM 10461 C C . TYR D 2 299 ? 47.626 21.711 68.162 1.00 13.50 299 TYR D C 1
ATOM 10462 O O . TYR D 2 299 ? 47.399 22.545 67.287 1.00 13.69 299 TYR D O 1
ATOM 10471 N N . PRO D 2 300 ? 48.629 20.821 68.056 1.00 12.98 300 PRO D N 1
ATOM 10472 C CA . PRO D 2 300 ? 49.555 20.780 66.920 1.00 13.57 300 PRO D CA 1
ATOM 10473 C C . PRO D 2 300 ? 49.027 20.105 65.661 1.00 14.10 300 PRO D C 1
ATOM 10474 O O . PRO D 2 300 ? 48.313 19.103 65.728 1.00 14.62 300 PRO D O 1
ATOM 10478 N N . TYR D 2 301 ? 49.397 20.653 64.509 1.00 13.95 301 TYR D N 1
ATOM 10479 C CA . TYR D 2 301 ? 48.975 20.080 63.241 1.00 15.35 301 TYR D CA 1
ATOM 10480 C C . TYR D 2 301 ? 49.876 18.898 62.885 1.00 15.14 301 TYR D C 1
ATOM 10481 O O . TYR D 2 301 ? 49.413 17.767 62.758 1.00 15.67 301 TYR D O 1
ATOM 10490 N N . ALA D 2 302 ? 51.168 19.170 62.740 1.00 15.51 302 ALA D N 1
ATOM 10491 C CA . ALA D 2 302 ? 52.133 18.140 62.375 1.00 16.59 302 ALA D CA 1
ATOM 10492 C C . ALA D 2 302 ? 52.089 16.899 63.269 1.00 17.21 302 ALA D C 1
ATOM 10493 O O . ALA D 2 302 ? 52.139 15.775 62.770 1.00 18.56 302 ALA D O 1
ATOM 10495 N N . GLN D 2 303 ? 51.979 17.101 64.579 1.00 16.54 303 GLN D N 1
ATOM 10496 C CA . GLN D 2 303 ? 51.960 15.987 65.524 1.00 16.11 303 GLN D CA 1
ATOM 10497 C C . GLN D 2 303 ? 50.565 15.606 66.021 1.00 15.70 303 GLN D C 1
ATOM 10498 O O . GLN D 2 303 ? 50.422 15.026 67.104 1.00 15.26 303 GLN D O 1
ATOM 10504 N N . ASP D 2 304 ? 49.541 15.913 65.229 1.00 15.79 304 ASP D N 1
ATOM 10505 C CA . ASP D 2 304 ? 48.160 15.597 65.597 1.00 18.21 304 ASP D CA 1
ATOM 10506 C C . ASP D 2 304 ? 48.020 14.159 66.114 1.00 17.97 304 ASP D C 1
ATOM 10507 O O . ASP D 2 304 ? 47.421 13.922 67.167 1.00 17.74 304 ASP D O 1
ATOM 10512 N N . LYS D 2 305 ? 48.575 13.216 65.357 1.00 17.25 305 LYS D N 1
ATOM 10513 C CA . LYS D 2 305 ? 48.539 11.783 65.675 1.00 20.36 305 LYS D CA 1
ATOM 10514 C C . LYS D 2 305 ? 49.124 11.413 67.030 1.00 18.45 305 LYS D C 1
ATOM 10515 O O . LYS D 2 305 ? 48.755 10.390 67.611 1.00 18.92 305 LYS D O 1
ATOM 10521 N N . LEU D 2 306 ? 50.058 12.226 67.511 1.00 18.09 306 LEU D N 1
ATOM 10522 C CA . LEU D 2 306 ? 50.719 11.972 68.786 1.00 17.83 306 LEU D CA 1
ATOM 10523 C C . LEU D 2 306 ? 50.103 12.736 69.949 1.00 16.79 306 LEU D C 1
ATOM 10524 O O . LEU D 2 306 ? 50.214 12.313 71.096 1.00 17.73 306 LEU D O 1
ATOM 10529 N N . TYR D 2 307 ? 49.458 13.861 69.663 1.00 14.92 307 TYR D N 1
ATOM 10530 C CA . TYR D 2 307 ? 48.842 14.646 70.727 1.00 13.54 307 TYR D CA 1
ATOM 10531 C C . TYR D 2 307 ? 47.653 13.882 71.294 1.00 13.12 307 TYR D C 1
ATOM 10532 O O . TYR D 2 307 ? 47.538 13.697 72.506 1.00 12.65 307 TYR D O 1
ATOM 10541 N N . LEU D 2 308 ? 46.771 13.443 70.406 1.00 12.66 308 LEU D N 1
ATOM 10542 C CA . LEU D 2 308 ? 45.595 12.671 70.785 1.00 13.61 308 LEU D CA 1
ATOM 10543 C C . LEU D 2 308 ? 46.082 11.384 71.452 1.00 13.78 308 LEU D C 1
ATOM 10544 O O . LEU D 2 308 ? 46.880 10.651 70.874 1.00 13.92 308 LEU D O 1
ATOM 10549 N N . PRO D 2 309 ? 45.619 11.100 72.680 1.00 13.67 309 PRO D N 1
ATOM 10550 C CA . PRO D 2 309 ? 46.056 9.878 73.360 1.00 13.44 309 PRO D CA 1
ATOM 10551 C C . PRO D 2 309 ? 45.997 8.653 72.448 1.00 14.16 309 PRO D C 1
ATOM 10552 O O . PRO D 2 309 ? 44.995 8.415 71.772 1.00 13.75 309 PRO D O 1
ATOM 10556 N N . THR D 2 310 ? 47.082 7.888 72.424 1.00 12.95 310 THR D N 1
ATOM 10557 C CA . THR D 2 310 ? 47.148 6.685 71.605 1.00 14.11 310 THR D CA 1
ATOM 10558 C C . THR D 2 310 ? 46.797 5.466 72.455 1.00 13.65 310 THR D C 1
ATOM 10559 O O . THR D 2 310 ? 46.790 5.533 73.684 1.00 12.98 310 THR D O 1
ATOM 10563 N N . VAL D 2 311 ? 46.507 4.353 71.790 1.00 12.92 311 VAL D N 1
ATOM 10564 C CA . VAL D 2 311 ? 46.188 3.120 72.493 1.00 13.24 311 VAL D CA 1
ATOM 10565 C C . VAL D 2 311 ? 47.374 2.781 73.387 1.00 12.63 311 VAL D C 1
ATOM 10566 O O . VAL D 2 311 ? 47.207 2.388 74.541 1.00 12.30 311 VAL D O 1
ATOM 10570 N N . THR D 2 312 ? 48.573 2.955 72.843 1.00 13.67 312 THR D N 1
ATOM 10571 C CA . THR D 2 312 ? 49.805 2.680 73.577 1.00 14.46 312 THR D CA 1
ATOM 10572 C C . THR D 2 312 ? 49.954 3.548 74.826 1.00 14.92 312 THR D C 1
ATOM 10573 O O . THR D 2 312 ? 50.329 3.054 75.888 1.00 15.05 312 THR D O 1
ATOM 10577 N N . ARG D 2 313 ? 49.661 4.840 74.699 1.00 14.12 313 ARG D N 1
ATOM 10578 C CA . ARG D 2 313 ? 49.788 5.755 75.828 1.00 15.02 313 ARG D CA 1
ATOM 10579 C C . ARG D 2 313 ? 48.827 5.365 76.940 1.00 14.75 313 ARG D C 1
ATOM 10580 O O . ARG D 2 313 ? 49.173 5.414 78.122 1.00 14.80 313 ARG D O 1
ATOM 10588 N N . ILE D 2 314 ? 47.619 4.971 76.555 1.00 14.30 314 ILE D N 1
ATOM 10589 C CA . ILE D 2 314 ? 46.608 4.567 77.518 1.00 14.02 314 ILE D CA 1
ATOM 10590 C C . ILE D 2 314 ? 47.021 3.264 78.203 1.00 16.08 314 ILE D C 1
ATOM 10591 O O . ILE D 2 314 ? 46.892 3.130 79.421 1.00 16.54 314 ILE D O 1
ATOM 10596 N N . LEU D 2 315 ? 47.518 2.310 77.418 1.00 15.70 315 LEU D N 1
ATOM 10597 C CA . LEU D 2 315 ? 47.956 1.025 77.958 1.00 16.37 315 LEU D CA 1
ATOM 10598 C C . LEU D 2 315 ? 49.133 1.184 78.914 1.00 16.41 315 LEU D C 1
ATOM 10599 O O . LEU D 2 315 ? 49.211 0.480 79.918 1.00 17.00 315 LEU D O 1
ATOM 10604 N N . ASN D 2 316 ? 50.051 2.097 78.601 1.00 16.82 316 ASN D N 1
ATOM 10605 C CA . ASN D 2 316 ? 51.203 2.326 79.469 1.00 17.94 316 ASN D CA 1
ATOM 10606 C C . ASN D 2 316 ? 50.733 2.836 80.825 1.00 18.39 316 ASN D C 1
ATOM 10607 O O . ASN D 2 316 ? 51.311 2.506 81.861 1.00 18.63 316 ASN D O 1
ATOM 10612 N N . ALA D 2 317 ? 49.681 3.646 80.816 1.00 17.46 317 ALA D N 1
ATOM 10613 C CA . ALA D 2 317 ? 49.132 4.179 82.054 1.00 17.68 317 ALA D CA 1
ATOM 10614 C C . ALA D 2 317 ? 48.402 3.066 82.804 1.00 17.36 317 ALA D C 1
ATOM 10615 O O . ALA D 2 317 ? 48.436 3.006 84.034 1.00 17.78 317 ALA D O 1
ATOM 10617 N N . ALA D 2 318 ? 47.737 2.189 82.058 1.00 17.25 318 ALA D N 1
ATOM 10618 C CA . ALA D 2 318 ? 47.009 1.079 82.664 1.00 18.78 318 ALA D CA 1
ATOM 10619 C C . ALA D 2 318 ? 47.992 0.144 83.369 1.00 19.54 318 ALA D C 1
ATOM 10620 O O . ALA D 2 318 ? 47.737 -0.316 84.482 1.00 20.26 318 ALA D O 1
ATOM 10622 N N . LYS D 2 319 ? 49.116 -0.131 82.714 1.00 19.83 319 LYS D N 1
ATOM 10623 C CA . LYS D 2 319 ? 50.136 -1.006 83.280 1.00 21.19 319 LYS D CA 1
ATOM 10624 C C . LYS D 2 319 ? 50.667 -0.404 84.573 1.00 21.46 319 LYS D C 1
ATOM 10625 O O . LYS D 2 319 ? 50.879 -1.104 85.562 1.00 21.43 319 LYS D O 1
ATOM 10631 N N . ARG D 2 320 ? 50.879 0.906 84.549 1.00 20.79 320 ARG D N 1
ATOM 10632 C CA . ARG D 2 320 ? 51.378 1.645 85.699 1.00 21.31 320 ARG D CA 1
ATOM 10633 C C . ARG D 2 320 ? 50.434 1.440 86.882 1.00 20.27 320 ARG D C 1
ATOM 10634 O O . ARG D 2 320 ? 50.867 1.159 88.001 1.00 19.60 320 ARG D O 1
ATOM 10642 N N . ALA D 2 321 ? 49.137 1.581 86.626 1.00 19.10 321 ALA D N 1
ATOM 10643 C CA . ALA D 2 321 ? 48.131 1.417 87.668 1.00 17.90 321 ALA D CA 1
ATOM 10644 C C . ALA D 2 321 ? 48.051 -0.034 88.134 1.00 19.60 321 ALA D C 1
ATOM 10645 O O . ALA D 2 321 ? 47.903 -0.308 89.328 1.00 20.17 321 ALA D O 1
ATOM 10647 N N . LEU D 2 322 ? 48.149 -0.960 87.186 1.00 18.81 322 LEU D N 1
ATOM 10648 C CA . LEU D 2 322 ? 48.075 -2.381 87.499 1.00 20.99 322 LEU D CA 1
ATOM 10649 C C . LEU D 2 322 ? 49.280 -2.902 88.279 1.00 22.51 322 LEU D C 1
ATOM 10650 O O . LEU D 2 322 ? 49.120 -3.691 89.210 1.00 23.36 322 LEU D O 1
ATOM 10655 N N . ASP D 2 323 ? 50.479 -2.458 87.912 1.00 23.25 323 ASP D N 1
ATOM 10656 C CA . ASP D 2 323 ? 51.694 -2.921 88.581 1.00 24.58 323 ASP D CA 1
ATOM 10657 C C . ASP D 2 323 ? 52.033 -2.178 89.863 1.00 26.14 323 ASP D C 1
ATOM 10658 O O . ASP D 2 323 ? 53.024 -2.497 90.520 1.00 25.47 323 ASP D O 1
ATOM 10663 N N . TYR D 2 324 ? 51.223 -1.188 90.220 1.00 25.40 324 TYR D N 1
ATOM 10664 C CA . TYR D 2 324 ? 51.486 -0.413 91.423 1.00 26.05 324 TYR D CA 1
ATOM 10665 C C . TYR D 2 324 ? 51.263 -1.232 92.690 1.00 26.71 324 TYR D C 1
ATOM 10666 O O . TYR D 2 324 ? 52.171 -1.231 93.545 1.00 27.32 324 TYR D O 1
#

Solvent-accessible surface area: 41018 Å² total; per-residue (Å²): 112,134,20,131,56,58,26,159,124,32,20,103,5,1,4,103,139,2,73,58,75,20,119,32,111,49,105,19,130,32,123,49,6,71,90,0,1,54,22,0,0,6,3,31,19,0,8,93,40,4,73,74,2,51,169,68,66,93,8,32,30,9,0,10,5,15,0,0,4,0,0,1,0,0,0,2,25,3,10,151,71,37,73,0,17,0,0,2,15,39,4,2,2,2,0,0,31,17,5,48,5,61,23,85,45,3,2,0,1,3,30,14,16,96,15,2,38,2,50,0,0,3,13,0,1,7,9,3,3,134,86,31,17,0,2,1,2,8,12,2,43,1,1,9,0,0,0,0,0,0,0,0,0,0,2,94,38,74,220,51,39,23,0,0,0,0,0,1,12,1,4,5,0,0,6,6,17,0,0,1,0,0,0,0,0,3,25,32,22,0,10,0,0,0,0,0,0,2,6,38,19,13,27,12,4,51,34,154,87,0,1,55,1,98,28,0,0,25,0,0,53,0,0,30,10,35,0,3,4,0,17,0,2,0,1,0,0,0,6,19,1,0,68,17,1,1,76,8,2,82,132,56,83,4,2,0,0,0,2,0,70,0,1,1,13,15,45,27,4,45,82,23,58,9,96,65,20,14,76,170,153,57,30,57,116,34,122,180,73,22,1,10,43,16,0,62,78,0,0,86,67,86,69,48,24,80,106,131,43,17,108,76,3,72,93,91,2,107,50,74,7,94,124,2,19,120,41,0,68,118,36,19,119,16,33,46,52,64,0,0,59,24,4,7,49,141,57,17,66,5,0,90,107,13,15,56,47,1,104,121,42,114,55,114,12,15,0,14,86,0,0,31,91,0,0,33,23,7,2,71,128,25,102,101,1,2,0,0,0,13,2,0,3,136,29,2,2,34,59,75,3,0,101,37,3,43,171,124,39,22,98,82,40,2,6,24,0,1,20,0,5,3,0,0,0,0,0,0,0,0,0,5,18,29,26,3,22,1,1,0,6,0,17,20,0,0,30,0,4,28,0,0,4,0,0,3,1,0,2,3,12,0,35,0,3,0,9,28,30,8,43,3,12,2,3,1,1,0,2,4,0,0,15,53,129,2,0,2,3,41,1,29,7,4,5,3,9,0,4,10,9,16,1,0,30,0,0,3,0,11,28,2,76,1,0,0,0,0,0,0,14,1,8,95,27,77,7,11,0,1,0,1,0,2,15,60,9,6,190,71,80,106,58,94,0,41,80,123,60,27,57,21,73,34,13,109,17,13,86,77,69,131,6,141,40,0,0,0,0,0,9,1,6,0,6,49,24,0,72,95,0,1,48,60,15,46,170,79,67,28,33,0,7,0,7,0,0,19,0,0,6,18,2,13,28,106,27,0,12,95,6,0,34,104,5,2,35,0,0,0,0,2,6,1,26,43,3,1,0,0,1,0,1,0,0,0,6,0,0,25,47,24,21,105,73,19,106,0,10,0,18,10,6,3,0,3,6,3,6,12,0,22,40,7,3,117,55,3,8,1,32,21,66,10,0,43,52,0,0,127,99,0,48,94,131,177,132,37,123,56,58,17,137,123,34,21,104,6,1,1,110,136,2,61,48,67,16,156,25,103,36,102,26,94,25,141,110,5,72,122,6,0,35,9,0,0,8,3,16,28,0,8,86,31,2,44,81,3,52,184,91,55,97,7,31,28,9,0,9,5,11,0,0,4,0,0,1,0,0,0,4,58,1,9,124,71,40,73,1,19,0,0,2,17,37,6,2,2,2,0,0,31,21,6,46,5,62,25,86,48,3,0,0,2,3,27,14,13,99,14,2,38,2,51,0,1,3,12,0,0,7,7,3,4,133,87,31,19,0,2,1,2,8,13,2,42,0,1,11,0,0,0,0,0,0,0,0,0,0,2,81,21,76,170,50,38,24,0,0,0,0,0,2,11,2,4,4,0,0,7,6,18,0,0,0,0,0,0,0,0,2,28,29,24,0,10,0,0,0,0,0,0,2,7,36,16,13,25,13,4,50,34,170,78,1,4,81,1,100,26,0,1,26,0,0,55,0,0,30,10,36,0,2,5,0,23,0,3,0,1,0,0,0,22,21,0,0,66,9,0,2,75,22,1,55,120,58,101,5,2,0,0,0,3,0,70,0,1,2,16,16,46,27,4,46,81,23,52,12,103,62,16,20,74,180,150,55,40,65,120,36,114,177,80,16,1,6,36,30,1,66,92,0,0,90,73,111,69,34,38,82,99,121,37,21,83,64,4,90,88,88,2,132,46,49,4,84,133,4,20,134,65,0,69,131,37,18,116,15,30,63,84,62,0,1,56,24,4,6,47,142,58,16,66,4,0,91,104,12,36,52,57,14,180,127,80,93,113,11,15,0,8,86,0,0,32,91,0,0,34,27,6,2,69,120,24,101,109,1,2,0,0,0,12,2,0,4,132,45,2,1,36,48,56,2,0,98,37,3,44,168,122,40,19,100,58,38,2,10,24,0,1,22,1,4,3,1,0,0,0,0,0,0,0,0,6,19,31,26,4,26,1,2,0,7,0,16,21,0,0,28,0,4,29,0,0,4,0,0,2,1,0,1,3,12,0,37,0,3,0,8,28,30,7,44,3,14,2,4,0,1,0,2,4,0,0,36,54,144,4,0,2,3,39,0,28,9,4,5,2,9,0,3,12,10,16,1,0,29,0,0,4,0,10,26,2,79,2,0,0,0,0,0,0,15,1,7,82,28,77,8,10,1,1,0,2,0,1,14,58,10,5,122,67,82,119,62,87,2,38,92,122,74,27,59,23,72,33,10,108,16,14,78,77,91,136,6,145,53,0,0,0,0,0,9,1,7,0,6,49,26,0,71,76,0,0,29,52,15,39,155,82,66,30,38,1,6,0,6,0,0,17,0,0,6,18,1,12,30,108,26,0,12,98,5,0,34,108,6,3,35,0,0,0,0,1,7,1,25,43,2,2,0,1,0,0,1,0,0,0,6,0,0,28,47,25,21,107,76,18,109,0,10,0,5,8,7,3,1,2,7,3,6,11,0,23,38,7,7,181,37,3,13,1,28,41,64,10,0,45,54,0,0,135,109,0,45,101,129

Secondary structure (DSSP, 8-state):
--PPSS-SSPB--B-TTS-B--SS-----HHHHHHHHHHHHHHHHHHHHHHHHHHTTS-S-----TT-HHHHHHHHHHS-TTTSEEE--TTTHHHHHHHT--HHHHHHHHHTBTT-TTTT-S-SS---BTTTTB----SSTTTTHHHHHHHHHHHHHTT----EEEEEETGGGGSHHHHHHHHHHHHTT-SEEEEEEE-SEETTEEHHHH-SSS-SGGGGGGTTS-EEEEETT-HHHHHHHHHHHHHHHHTT---EEEEEE----S-SSTT--GGGTS-HHHHHHHHTT-HHHHHHHHHHTTT---HHHHHHHHHHHHHHHHHHHHHHHHT-BPPGGGGGTTSSSS--HHHHHHHHHHHHH-/-EE-HHHHHHHHHHHHHHH-TTEEEEETT-STT--TTSTTTTHHHHH-TTTEEE--S-HHHHHHHHHHHHHHT-EEEEE-SSGGG-GGGHHIIIIIITTHHHHTTTSS----EEEEEE-SSSS-GGGSS---HHHHHTSTT-EEEE--SHHHHHHHHHHHHH-SS-EEEEEEGGGSSS--EE--SS-----TT--EEEE--SSEEEEE-GGGHHHHHHHHHHHHHTT--EEEEE--EEET--HHHHHHHHHHHS-EEEEEEEESTT-HHHHHHHHHHHHHGGG-SSPPEEEEE-SSPPPSTTHHHHSPPHHHHHHHHHHHHH-/--PPSS-SSPB--B-TTS-B--SSPP---HHHHHHHHHHHHHHHHHHHHHHHHHHTTS-S-----TT-HHHHHHHHHHS-TTTSEEE--TTTHHHHHHHT--HHHHHHHHHTBTT-TTTT-S-SS---BTTTTB----SSTTTTHHHHHHHHHHHHHHT----EEEEEETGGGGSHHHHHHHHHHHHTT-SEEEEEEE-SEETTEEHHHH-SSS-SGGGGGGTTS-EEEEETT-HHHHHHHHHHHHHHHHTT---EEEEEE----S-SSTT---TTTS-HHHHHHHHTT-HHHHHHHHHHHTT---HHHHHHHHHHHHHHHHHHHHHHHHT-BPPGGGGGSSSSSS--HHHHHHHHHHHT-/-EE-HHHHHHHHHHHHHHH-TTEEEEETT-STT--TTSTTTTHHHHH-TTTEEE--S-HHHHHHHHHHHHHHT-EEEEE-SSGGG-GGGHHIIIIIITTHHHHTTTSS----EEEEEE-SSS--GGGSS---HHHHHTSTT-EEEE--SHHHHHHHHHHHHH-SS-EEEEEEGGGSSS--EE--SS-----TT--EEEE--SSEEEEE-GGGHHHHHHHHHHHHHTT--EEEEE--EEET--HHHHHHHHHHHS-EEEEEEEESTT-HHHHHHHHHHHHHGGG-SSPPEEEEE-SSPPPSTTHHHHSPPHHHHHHHHHHHHH-

CATH classification: 3.40.50.970

B-factor: mean 19.7, std 10.42, range [5.93, 63.99]

Radius of gyration: 30.93 Å; Cα contacts (8 Å, |Δi|>4): 3547; chains: 4; bounding box: 69×91×96 Å